Protein AF-A0A9P1FGD5-F1 (afdb_monomer_lite)

Structure (mmCIF, N/CA/C/O backbone):
data_AF-A0A9P1FGD5-F1
#
_entry.id   AF-A0A9P1FGD5-F1
#
loop_
_atom_site.group_PDB
_atom_site.id
_atom_site.type_symbol
_atom_site.label_atom_id
_atom_site.label_alt_id
_atom_site.label_comp_id
_atom_site.label_asym_id
_atom_site.label_entity_id
_atom_site.label_seq_id
_atom_site.pdbx_PDB_ins_code
_atom_site.Cartn_x
_atom_site.Cartn_y
_atom_site.Cartn_z
_atom_site.occupancy
_atom_site.B_iso_or_equiv
_atom_site.auth_seq_id
_atom_site.auth_comp_id
_atom_site.auth_asym_id
_atom_site.auth_atom_id
_atom_site.pdbx_PDB_model_num
ATOM 1 N N . MET A 1 1 ? 47.305 -16.477 19.359 1.00 35.88 1 MET A N 1
ATOM 2 C CA . MET A 1 1 ? 47.822 -17.634 18.582 1.00 35.88 1 MET A CA 1
ATOM 3 C C . MET A 1 1 ? 47.002 -18.926 18.731 1.00 35.88 1 MET A C 1
ATOM 5 O O . MET A 1 1 ? 46.817 -19.603 17.728 1.00 35.88 1 MET A O 1
ATOM 9 N N . GLN A 1 2 ? 46.437 -19.269 19.899 1.00 30.56 2 GLN A N 1
ATOM 10 C CA . GLN A 1 2 ? 45.609 -20.488 20.055 1.00 30.56 2 GLN A CA 1
ATOM 11 C C . GLN A 1 2 ? 44.307 -20.500 19.212 1.00 30.56 2 GLN A C 1
ATOM 13 O O . GLN A 1 2 ? 43.925 -21.552 18.700 1.00 30.56 2 GLN A O 1
ATOM 18 N N . ALA A 1 3 ? 43.679 -19.340 18.967 1.00 31.92 3 ALA A N 1
ATOM 19 C CA . ALA A 1 3 ? 42.485 -19.220 18.111 1.00 31.92 3 ALA A CA 1
ATOM 20 C C . ALA A 1 3 ? 42.760 -19.508 16.615 1.00 31.92 3 ALA A C 1
ATOM 22 O O . ALA A 1 3 ? 41.946 -20.136 15.938 1.00 31.92 3 ALA A O 1
ATOM 23 N N . LEU A 1 4 ? 43.947 -19.138 16.115 1.00 34.78 4 LEU A N 1
ATOM 24 C CA . LEU A 1 4 ? 44.403 -19.457 14.751 1.00 34.78 4 LEU A CA 1
ATOM 25 C C . LEU A 1 4 ? 44.691 -20.964 14.589 1.00 34.78 4 LEU A C 1
ATOM 27 O O . LEU A 1 4 ? 44.425 -21.550 13.538 1.00 34.78 4 LEU A O 1
ATOM 31 N N . GLY A 1 5 ? 45.153 -21.623 15.659 1.00 32.09 5 GLY A N 1
ATOM 32 C CA . GLY A 1 5 ? 45.388 -23.070 15.693 1.00 32.09 5 GLY A CA 1
ATOM 33 C C . GLY A 1 5 ? 44.107 -23.914 15.632 1.00 32.09 5 GLY A C 1
ATOM 34 O O . GLY A 1 5 ? 44.085 -24.956 14.971 1.00 32.09 5 GLY A O 1
ATOM 35 N N . GLN A 1 6 ? 43.014 -23.461 16.257 1.00 42.19 6 GLN A N 1
ATOM 36 C CA . GLN A 1 6 ? 41.715 -24.146 16.179 1.00 42.19 6 GLN A CA 1
ATOM 37 C C . GLN A 1 6 ? 41.061 -24.009 14.795 1.00 42.19 6 GLN A C 1
ATOM 39 O O . GLN A 1 6 ? 40.568 -25.006 14.259 1.00 42.19 6 GLN A O 1
ATOM 44 N N . GLN A 1 7 ? 41.128 -22.830 14.164 1.00 39.84 7 GLN A N 1
ATOM 45 C CA . GLN A 1 7 ? 40.596 -22.619 12.808 1.00 39.84 7 GLN A CA 1
ATOM 46 C C . GLN A 1 7 ? 41.323 -23.470 11.751 1.00 39.84 7 GLN A C 1
ATOM 48 O O . GLN A 1 7 ? 40.677 -24.076 10.893 1.00 39.84 7 GLN A O 1
ATOM 53 N N . SER A 1 8 ? 42.648 -23.614 11.870 1.00 43.84 8 SER A N 1
ATOM 54 C CA . SER A 1 8 ? 43.479 -24.481 11.017 1.00 43.84 8 SER A CA 1
ATOM 55 C C . SER A 1 8 ? 43.084 -25.966 11.105 1.00 43.84 8 SER A C 1
ATOM 57 O O . SER A 1 8 ? 42.955 -26.657 10.087 1.00 43.84 8 SER A O 1
ATOM 59 N N . ARG A 1 9 ? 42.803 -26.463 12.318 1.00 45.59 9 ARG A N 1
ATOM 60 C CA . ARG A 1 9 ? 42.400 -27.861 12.561 1.00 45.59 9 ARG A CA 1
ATOM 61 C C . ARG A 1 9 ? 41.012 -28.179 11.996 1.00 45.59 9 ARG A C 1
ATOM 63 O O . ARG A 1 9 ? 40.813 -29.263 11.443 1.00 45.59 9 ARG A O 1
ATOM 70 N N . VAL A 1 10 ? 40.071 -27.239 12.108 1.00 49.12 10 VAL A N 1
ATOM 71 C CA . VAL A 1 10 ? 38.712 -27.367 11.554 1.00 49.12 10 VAL A CA 1
ATOM 72 C C . VAL A 1 10 ? 38.745 -27.311 10.025 1.00 49.12 10 VAL A C 1
ATOM 74 O O . VAL A 1 10 ? 38.166 -28.183 9.380 1.00 49.12 10 VAL A O 1
ATOM 77 N N . ALA A 1 11 ? 39.502 -26.381 9.433 1.00 47.16 11 ALA A N 1
ATOM 78 C CA . ALA A 1 11 ? 39.669 -26.287 7.982 1.00 47.16 11 ALA A CA 1
ATOM 79 C C . ALA A 1 11 ? 40.275 -27.568 7.376 1.00 47.16 11 ALA A C 1
ATOM 81 O O . ALA A 1 11 ? 39.793 -28.053 6.351 1.00 47.16 11 ALA A O 1
ATOM 82 N N . ARG A 1 12 ? 41.266 -28.186 8.040 1.00 50.66 12 ARG A N 1
ATOM 83 C CA . ARG A 1 12 ? 41.841 -29.481 7.619 1.00 50.66 12 ARG A CA 1
ATOM 84 C C . ARG A 1 12 ? 40.827 -30.628 7.673 1.00 50.66 12 ARG A C 1
ATOM 86 O O . ARG A 1 12 ? 40.784 -31.427 6.740 1.00 50.66 12 ARG A O 1
ATOM 93 N N . LYS A 1 13 ? 39.993 -30.699 8.720 1.00 53.62 13 LYS A N 1
ATOM 94 C CA . LYS A 1 13 ? 38.929 -31.716 8.848 1.00 53.62 13 LYS A CA 1
ATOM 95 C C . LYS A 1 13 ? 37.832 -31.544 7.793 1.00 53.62 13 LYS A C 1
ATOM 97 O O . LYS A 1 13 ? 37.412 -32.534 7.200 1.00 53.62 13 LYS A O 1
ATOM 102 N N . VAL A 1 14 ? 37.419 -30.304 7.519 1.00 52.53 14 VAL A N 1
ATOM 103 C CA . VAL A 1 14 ? 36.433 -29.977 6.473 1.00 52.53 14 VAL A CA 1
ATOM 104 C C . VAL A 1 14 ? 36.974 -30.352 5.094 1.00 52.53 14 VAL A C 1
ATOM 106 O O . VAL A 1 14 ? 36.295 -31.044 4.337 1.00 52.53 14 VAL A O 1
ATOM 109 N N . ARG A 1 15 ? 38.227 -29.984 4.791 1.00 51.31 15 ARG A N 1
ATOM 110 C CA . ARG A 1 15 ? 38.872 -30.316 3.515 1.00 51.31 15 ARG A CA 1
ATOM 111 C C . ARG A 1 15 ? 38.998 -31.827 3.329 1.00 51.31 15 ARG A C 1
ATOM 113 O O . ARG A 1 15 ? 38.643 -32.312 2.265 1.00 51.31 15 ARG A O 1
ATOM 120 N N . ALA A 1 16 ? 39.409 -32.558 4.370 1.00 54.53 16 ALA A N 1
ATOM 121 C CA . ALA A 1 16 ? 39.531 -34.017 4.351 1.00 54.53 16 ALA A CA 1
ATOM 122 C C . ALA A 1 16 ? 38.181 -34.738 4.195 1.00 54.53 16 ALA A C 1
ATOM 124 O O . ALA A 1 16 ? 38.105 -35.724 3.470 1.00 54.53 16 ALA A O 1
ATOM 125 N N . TYR A 1 17 ? 37.108 -34.257 4.834 1.00 55.69 17 TYR A N 1
ATOM 126 C CA . TYR A 1 17 ? 35.764 -34.827 4.670 1.00 55.69 17 TYR A CA 1
ATOM 127 C C . TYR A 1 17 ? 35.246 -34.643 3.236 1.00 55.69 17 TYR A C 1
ATOM 129 O O . TYR A 1 17 ? 34.729 -35.590 2.640 1.00 55.69 17 TYR A O 1
ATOM 137 N N . LEU A 1 18 ? 35.456 -33.452 2.660 1.00 53.41 18 LEU A N 1
ATOM 138 C CA . LEU A 1 18 ? 35.028 -33.103 1.303 1.00 53.41 18 LEU A CA 1
ATOM 139 C C . LEU A 1 18 ? 35.819 -33.826 0.199 1.00 53.41 18 LEU A C 1
ATOM 141 O O . LEU A 1 18 ? 35.253 -34.052 -0.867 1.00 53.41 18 LEU A O 1
ATOM 145 N N . THR A 1 19 ? 37.082 -34.206 0.431 1.00 53.78 19 THR A N 1
ATOM 146 C CA . THR A 1 19 ? 37.867 -35.017 -0.522 1.00 53.78 19 THR A CA 1
ATOM 147 C C . THR A 1 19 ? 37.638 -36.522 -0.389 1.00 53.78 19 THR A C 1
ATOM 149 O O . THR A 1 19 ? 37.716 -37.221 -1.396 1.00 53.78 19 THR A O 1
ATOM 152 N N . LYS A 1 20 ? 37.341 -37.053 0.809 1.00 49.78 20 LYS A N 1
ATOM 153 C CA . LYS A 1 20 ? 37.167 -38.510 1.014 1.00 49.78 20 LYS A CA 1
ATOM 154 C C . LYS A 1 20 ? 35.837 -39.054 0.498 1.00 49.78 20 LYS A C 1
ATOM 156 O O . LYS A 1 20 ? 35.730 -40.234 0.178 1.00 49.78 20 LYS A O 1
ATOM 161 N N . THR A 1 21 ? 34.813 -38.215 0.436 1.00 49.91 21 THR A N 1
ATOM 162 C CA . THR A 1 21 ? 33.489 -38.604 -0.045 1.00 49.91 21 THR A CA 1
ATOM 163 C C . THR A 1 21 ? 33.354 -38.138 -1.496 1.00 49.91 21 THR A C 1
ATOM 165 O O . THR A 1 21 ? 33.400 -36.944 -1.773 1.00 49.91 21 THR A O 1
ATOM 168 N N . LYS A 1 22 ? 33.225 -39.074 -2.453 1.00 47.03 22 LYS A N 1
ATOM 169 C CA . LYS A 1 22 ? 32.986 -38.817 -3.893 1.00 47.03 22 LYS A CA 1
ATOM 170 C C . LYS A 1 22 ? 31.626 -38.113 -4.127 1.00 47.03 22 LYS A C 1
ATOM 172 O O . LYS A 1 22 ? 30.724 -38.654 -4.756 1.00 47.03 22 LYS A O 1
ATOM 177 N N . LEU A 1 23 ? 31.437 -36.909 -3.592 1.00 51.06 23 LEU A N 1
ATOM 178 C CA . LEU A 1 23 ? 30.173 -36.163 -3.534 1.00 51.06 23 LEU A CA 1
ATOM 179 C C . LEU A 1 23 ? 29.995 -35.239 -4.744 1.00 51.06 23 LEU A C 1
ATOM 181 O O . LEU A 1 23 ? 29.701 -34.052 -4.596 1.00 51.06 23 LEU A O 1
ATOM 185 N N . LEU A 1 24 ? 30.225 -35.731 -5.956 1.00 49.50 24 LEU A N 1
ATOM 186 C CA . LEU A 1 24 ? 30.065 -34.901 -7.157 1.00 49.50 24 LEU A CA 1
ATOM 187 C C . LEU A 1 24 ? 28.636 -34.916 -7.723 1.00 49.50 24 LEU A C 1
ATOM 189 O O . LEU A 1 24 ? 28.299 -34.046 -8.521 1.00 49.50 24 LEU A O 1
ATOM 193 N N . ASN A 1 25 ? 27.759 -35.803 -7.243 1.00 50.81 25 ASN A N 1
ATOM 194 C CA . ASN A 1 25 ? 26.459 -36.041 -7.873 1.00 50.81 25 ASN A CA 1
ATOM 195 C C . ASN A 1 25 ? 25.291 -35.673 -6.945 1.00 50.81 25 ASN A C 1
ATOM 197 O O . ASN A 1 25 ? 24.770 -36.499 -6.203 1.00 50.81 25 ASN A O 1
ATOM 201 N N . GLY A 1 26 ? 24.880 -34.407 -6.996 1.00 56.91 26 GLY A N 1
ATOM 202 C CA . GLY A 1 26 ? 23.640 -33.904 -6.398 1.00 56.91 26 GLY A CA 1
ATOM 203 C C . GLY A 1 26 ? 23.247 -32.554 -7.017 1.00 56.91 26 GLY A C 1
ATOM 204 O O . GLY A 1 26 ? 24.117 -31.881 -7.587 1.00 56.91 26 GLY A O 1
ATOM 205 N N . PRO A 1 27 ? 21.969 -32.143 -6.965 1.00 51.06 27 PRO A N 1
ATOM 206 C CA . PRO A 1 27 ? 21.544 -30.834 -7.455 1.00 51.06 27 PRO A CA 1
ATOM 207 C C . PRO A 1 27 ? 22.083 -29.703 -6.556 1.00 51.06 27 PRO A C 1
ATOM 209 O O . PRO A 1 27 ? 22.072 -29.800 -5.331 1.00 51.06 27 PRO A O 1
ATOM 212 N N . SER A 1 28 ? 22.580 -28.627 -7.177 1.00 60.31 28 SER A N 1
ATOM 213 C CA . SER A 1 28 ? 23.025 -27.372 -6.523 1.00 60.31 28 SER A CA 1
ATOM 214 C C . SER A 1 28 ? 21.979 -26.250 -6.655 1.00 60.31 28 SER A C 1
ATOM 216 O O . SER A 1 28 ? 22.209 -25.093 -6.290 1.00 60.31 28 SER A O 1
ATOM 218 N N . ASP A 1 29 ? 20.816 -26.579 -7.215 1.00 68.94 29 ASP A N 1
ATOM 219 C CA . ASP A 1 29 ? 19.801 -25.594 -7.543 1.00 68.94 29 ASP A CA 1
ATOM 220 C C . ASP A 1 29 ? 19.247 -24.868 -6.304 1.00 68.94 29 ASP A C 1
ATOM 222 O O . ASP A 1 29 ? 19.468 -25.219 -5.137 1.00 68.94 29 ASP A O 1
ATOM 226 N N . ARG A 1 30 ? 18.524 -23.780 -6.578 1.00 63.81 30 ARG A N 1
ATOM 227 C CA . ARG A 1 30 ? 17.932 -22.916 -5.553 1.00 63.81 30 ARG A CA 1
ATOM 228 C C . ARG A 1 30 ? 17.021 -23.691 -4.597 1.00 63.81 30 ARG A C 1
ATOM 230 O O . ARG A 1 30 ? 16.889 -23.288 -3.442 1.00 63.81 30 ARG A O 1
ATOM 237 N N . GLU A 1 31 ? 16.405 -24.772 -5.062 1.00 66.56 31 GLU A N 1
ATOM 238 C CA . GLU A 1 31 ? 15.496 -25.583 -4.263 1.00 66.56 31 GLU A CA 1
ATOM 239 C C . GLU A 1 31 ? 16.267 -26.502 -3.310 1.00 66.56 31 GLU A C 1
ATOM 241 O O . GLU A 1 31 ? 15.992 -26.506 -2.113 1.00 66.56 31 GLU A O 1
ATOM 246 N N . ALA A 1 32 ? 17.329 -27.165 -3.774 1.00 70.81 32 ALA A N 1
ATOM 247 C CA . ALA A 1 32 ? 18.215 -27.972 -2.938 1.00 70.81 32 ALA A CA 1
ATOM 248 C C . ALA A 1 32 ? 18.836 -27.159 -1.786 1.00 70.81 32 ALA A C 1
ATOM 250 O O . ALA A 1 32 ? 18.918 -27.642 -0.654 1.00 70.81 32 ALA A O 1
ATOM 251 N N . ARG A 1 33 ? 19.207 -25.894 -2.039 1.00 76.88 33 ARG A N 1
ATOM 252 C CA . ARG A 1 33 ? 19.718 -24.974 -1.001 1.00 76.88 33 ARG A CA 1
ATOM 253 C C . ARG A 1 33 ? 18.650 -24.602 0.029 1.00 76.88 33 ARG A C 1
ATOM 255 O O . ARG A 1 33 ? 18.938 -24.581 1.224 1.00 76.88 33 ARG A O 1
ATOM 262 N N . LYS A 1 34 ? 17.414 -24.338 -0.407 1.00 78.50 34 LYS A N 1
ATOM 263 C CA . LYS A 1 34 ? 16.287 -24.068 0.504 1.00 78.50 34 LYS A CA 1
ATOM 264 C C . LYS A 1 34 ? 15.979 -25.275 1.384 1.00 78.50 34 LYS A C 1
ATOM 266 O O . LYS A 1 34 ? 15.843 -25.121 2.595 1.00 78.50 34 LYS A O 1
ATOM 271 N N . GLN A 1 35 ? 15.913 -26.462 0.791 1.00 82.75 35 GLN A N 1
ATOM 272 C CA . GLN A 1 35 ? 15.641 -27.707 1.507 1.00 82.75 35 GLN A CA 1
ATOM 273 C C . GLN A 1 35 ? 16.738 -28.024 2.535 1.00 82.75 35 GLN A C 1
ATOM 275 O O . GLN A 1 35 ? 16.432 -28.421 3.658 1.00 82.75 35 GLN A O 1
ATOM 280 N N . LEU A 1 36 ? 18.007 -27.757 2.205 1.00 84.62 36 LEU A N 1
ATOM 281 C CA . LEU A 1 36 ? 19.112 -27.863 3.157 1.00 84.62 36 LEU A CA 1
ATOM 282 C C . LEU A 1 36 ? 18.978 -26.866 4.322 1.00 84.62 36 LEU A C 1
ATOM 284 O O . LEU A 1 36 ? 19.156 -27.255 5.472 1.00 84.62 36 LEU A O 1
ATOM 288 N N . LEU A 1 37 ? 18.620 -25.604 4.065 1.00 83.06 37 LEU A N 1
ATOM 289 C CA . LEU A 1 37 ? 18.409 -24.613 5.131 1.00 83.06 37 LEU A CA 1
ATOM 290 C C . LEU A 1 37 ? 17.236 -24.979 6.052 1.00 83.06 37 LEU A C 1
ATOM 292 O O . LEU A 1 37 ? 17.330 -24.791 7.264 1.00 83.06 37 LEU A O 1
ATOM 296 N N . ILE A 1 38 ? 16.155 -25.535 5.498 1.00 87.00 38 ILE A N 1
ATOM 297 C CA . ILE A 1 38 ? 15.024 -26.057 6.278 1.00 87.00 38 ILE A CA 1
ATOM 298 C C . ILE A 1 38 ? 15.483 -27.223 7.157 1.00 87.00 38 ILE A C 1
ATOM 300 O O . ILE A 1 38 ? 15.170 -27.256 8.348 1.00 87.00 38 ILE A O 1
ATOM 304 N N . TRP A 1 39 ? 16.260 -28.148 6.591 1.00 92.31 39 TRP A N 1
ATOM 305 C CA . TRP A 1 39 ? 16.800 -29.287 7.326 1.00 92.31 39 TRP A CA 1
ATOM 306 C C . TRP A 1 39 ? 17.734 -28.848 8.464 1.00 92.31 39 TRP A C 1
ATOM 308 O O . TRP A 1 39 ? 17.570 -29.314 9.591 1.00 92.31 39 TRP A O 1
ATOM 318 N N . LEU A 1 40 ? 18.651 -27.906 8.204 1.00 89.25 40 LEU A N 1
ATOM 319 C CA . LEU A 1 40 ? 19.561 -27.343 9.211 1.00 89.25 40 LEU A CA 1
ATOM 320 C C . LEU A 1 40 ? 18.792 -26.670 10.342 1.00 89.25 40 LEU A C 1
ATOM 322 O O . LEU A 1 40 ? 19.060 -26.946 11.508 1.00 89.25 40 LEU A O 1
ATOM 326 N N . ARG A 1 41 ? 17.802 -25.834 10.008 1.00 92.88 41 ARG A N 1
ATOM 327 C CA . ARG A 1 41 ? 16.940 -25.166 10.989 1.00 92.88 41 ARG A CA 1
ATOM 328 C C . ARG A 1 41 ? 16.267 -26.172 11.913 1.00 92.88 41 ARG A C 1
ATOM 330 O O . ARG A 1 41 ? 16.263 -26.001 13.130 1.00 92.88 41 ARG A O 1
ATOM 337 N N . ASP A 1 42 ? 15.684 -27.212 11.331 1.00 89.06 42 ASP A N 1
ATOM 338 C CA . ASP A 1 42 ? 14.892 -28.183 12.072 1.00 89.06 42 ASP A CA 1
ATOM 339 C C . ASP A 1 42 ? 15.771 -29.101 12.931 1.00 89.06 42 ASP A C 1
ATOM 341 O O . ASP A 1 42 ? 15.426 -29.373 14.084 1.00 89.06 42 ASP A O 1
ATOM 345 N N . LYS A 1 43 ? 16.940 -29.513 12.426 1.00 90.88 43 LYS A N 1
ATOM 346 C CA . LYS A 1 43 ? 17.929 -30.261 13.214 1.00 90.88 43 LYS A CA 1
ATOM 347 C C . LYS A 1 43 ? 18.543 -29.424 14.330 1.00 90.88 43 LYS A C 1
ATOM 349 O O . LYS A 1 43 ? 18.710 -29.935 15.435 1.00 90.88 43 LYS A O 1
ATOM 354 N N . TRP A 1 44 ? 18.833 -28.153 14.070 1.00 92.50 44 TRP A N 1
ATOM 355 C CA . TRP A 1 44 ? 19.395 -27.236 15.061 1.00 92.50 44 TRP A CA 1
ATOM 356 C C . TRP A 1 44 ? 18.414 -26.966 16.200 1.00 92.50 44 TRP A C 1
ATOM 358 O O . TRP A 1 44 ? 18.775 -27.089 17.372 1.00 92.50 44 TRP A O 1
ATOM 368 N N . ALA A 1 45 ? 17.146 -26.707 15.867 1.00 89.62 45 ALA A N 1
ATOM 369 C CA . ALA A 1 45 ? 16.089 -26.562 16.859 1.00 89.62 45 ALA A CA 1
ATOM 370 C C . ALA A 1 45 ? 15.921 -27.840 17.700 1.00 89.62 45 ALA A C 1
ATOM 372 O O . ALA A 1 45 ? 15.792 -27.760 18.919 1.00 89.62 45 ALA A O 1
ATOM 373 N N . ALA A 1 46 ? 15.980 -29.022 17.076 1.00 87.81 46 ALA A N 1
ATOM 374 C CA . ALA A 1 46 ? 15.874 -30.296 17.785 1.00 87.81 46 ALA A CA 1
ATOM 375 C C . ALA A 1 46 ? 17.043 -30.547 18.758 1.00 87.81 46 ALA A C 1
ATOM 377 O O . ALA A 1 46 ? 16.803 -30.975 19.884 1.00 87.81 46 ALA A O 1
ATOM 378 N N . GLN A 1 47 ? 18.289 -30.247 18.370 1.00 89.44 47 GLN A N 1
ATOM 379 C CA . GLN A 1 47 ? 19.455 -30.396 19.256 1.00 89.44 47 GLN A CA 1
ATOM 380 C C . GLN A 1 47 ? 19.402 -29.441 20.456 1.00 89.44 47 GLN A C 1
ATOM 382 O O . GLN A 1 47 ? 19.740 -29.836 21.568 1.00 89.44 47 GLN A O 1
ATOM 387 N N . ARG A 1 48 ? 18.934 -28.201 20.259 1.00 90.19 48 ARG A N 1
ATOM 388 C CA . ARG A 1 48 ? 18.754 -27.228 21.350 1.00 90.19 48 ARG A CA 1
ATOM 389 C C . ARG A 1 48 ? 17.650 -27.631 22.318 1.00 90.19 48 ARG A C 1
ATOM 391 O O . ARG A 1 48 ? 17.838 -27.506 23.525 1.00 90.19 48 ARG A O 1
ATOM 398 N N . MET A 1 49 ? 16.543 -28.151 21.791 1.00 90.81 49 MET A N 1
ATOM 399 C CA . MET A 1 49 ? 15.482 -28.725 22.613 1.00 90.81 49 MET A CA 1
ATOM 400 C C . MET A 1 49 ? 16.005 -29.889 23.459 1.00 90.81 49 MET A C 1
ATOM 402 O O . MET A 1 49 ? 15.788 -29.895 24.665 1.00 90.81 49 MET A O 1
ATOM 406 N N . ALA A 1 50 ? 16.763 -30.814 22.859 1.00 86.38 50 ALA A N 1
ATOM 407 C CA . ALA A 1 50 ? 17.356 -31.942 23.576 1.00 86.38 50 ALA A CA 1
ATOM 408 C C . ALA A 1 50 ? 18.350 -31.490 24.662 1.00 86.38 50 ALA A C 1
ATOM 410 O O . ALA A 1 50 ? 18.275 -31.958 25.792 1.00 86.38 50 ALA A O 1
ATOM 411 N N . ALA A 1 51 ? 19.222 -30.522 24.359 1.00 86.81 51 ALA A N 1
ATOM 412 C CA . ALA A 1 51 ? 20.203 -29.995 25.313 1.00 86.81 51 ALA A CA 1
ATOM 413 C C . ALA A 1 51 ? 19.572 -29.299 26.535 1.00 86.81 51 ALA A C 1
ATOM 415 O O . ALA A 1 51 ? 20.217 -29.187 27.573 1.00 86.81 51 ALA A O 1
ATOM 416 N N . ARG A 1 52 ? 18.329 -28.818 26.416 1.00 86.38 52 ARG A N 1
ATOM 417 C CA . ARG A 1 52 ? 17.575 -28.165 27.502 1.00 86.38 52 ARG A CA 1
ATOM 418 C C . ARG A 1 52 ? 16.438 -29.019 28.057 1.00 86.38 52 ARG A C 1
ATOM 420 O O . ARG A 1 52 ? 15.638 -28.525 28.845 1.00 86.38 52 ARG A O 1
ATOM 427 N N . ASN A 1 53 ? 16.350 -30.278 27.627 1.00 87.06 53 ASN A N 1
ATOM 428 C CA . ASN A 1 53 ? 15.268 -31.197 27.973 1.00 87.06 53 ASN A CA 1
ATOM 429 C C . ASN A 1 53 ? 13.856 -30.616 27.696 1.00 87.06 53 ASN A C 1
ATOM 431 O O . ASN A 1 53 ? 12.882 -30.876 28.403 1.00 87.06 53 ASN A O 1
ATOM 435 N N . GLU A 1 54 ? 13.739 -29.779 26.660 1.00 85.62 54 GLU A N 1
ATOM 436 C CA . GLU A 1 54 ? 12.504 -29.101 26.271 1.00 85.62 54 GLU A CA 1
ATOM 437 C C . GLU A 1 54 ? 11.688 -29.949 25.285 1.00 85.62 54 GLU A C 1
ATOM 439 O O . GLU A 1 54 ? 12.208 -30.447 24.288 1.00 85.62 54 GLU A O 1
ATOM 444 N N . HIS A 1 55 ? 10.370 -30.024 25.497 1.00 84.75 55 HIS A N 1
ATOM 445 C CA . HIS A 1 55 ? 9.428 -30.747 24.637 1.00 84.75 55 HIS A CA 1
ATOM 446 C C . HIS A 1 55 ? 8.245 -29.844 24.232 1.00 84.75 55 HIS A C 1
ATOM 448 O O . HIS A 1 55 ? 7.900 -28.902 24.947 1.00 84.75 55 HIS A O 1
ATOM 454 N N . GLY A 1 56 ? 7.630 -30.110 23.071 1.00 81.31 56 GLY A N 1
ATOM 455 C CA . GLY A 1 56 ? 6.420 -29.416 22.595 1.00 81.31 56 GLY A CA 1
ATOM 456 C C . GLY A 1 56 ? 6.594 -28.539 21.343 1.00 81.31 56 GLY A C 1
ATOM 457 O O . GLY A 1 56 ? 7.651 -27.956 21.084 1.00 81.31 56 GLY A O 1
ATOM 458 N N . HIS A 1 57 ? 5.521 -28.435 20.548 1.00 72.25 57 HIS A N 1
ATOM 459 C CA . HIS A 1 57 ? 5.524 -27.750 19.248 1.00 72.25 57 HIS A CA 1
ATOM 460 C C . HIS A 1 57 ? 5.806 -26.242 19.365 1.00 72.25 57 HIS A C 1
ATOM 462 O O . HIS A 1 57 ? 6.603 -25.709 18.595 1.00 72.25 57 HIS A O 1
ATOM 468 N N . ALA A 1 58 ? 5.228 -25.560 20.360 1.00 74.94 58 ALA A N 1
ATOM 469 C CA . ALA A 1 58 ? 5.421 -24.121 20.566 1.00 74.94 58 ALA A CA 1
ATOM 470 C C . ALA A 1 58 ? 6.893 -23.751 20.841 1.00 74.94 58 ALA A C 1
ATOM 472 O O . ALA A 1 58 ? 7.421 -22.812 20.244 1.00 74.94 58 ALA A O 1
ATOM 473 N N . LYS A 1 59 ? 7.594 -24.533 21.675 1.00 83.50 59 LYS A N 1
ATOM 474 C CA . LYS A 1 59 ? 9.026 -24.334 21.965 1.00 83.50 59 LYS A CA 1
ATOM 475 C C . LYS A 1 59 ? 9.893 -24.600 20.731 1.00 83.50 59 LYS A C 1
ATOM 477 O O . LYS A 1 59 ? 10.787 -23.814 20.425 1.00 83.50 59 LYS A O 1
ATOM 482 N N . ARG A 1 60 ? 9.566 -25.638 19.948 1.00 84.38 60 ARG A N 1
ATOM 483 C CA . ARG A 1 60 ? 10.230 -25.915 18.661 1.00 84.38 60 ARG A CA 1
ATOM 484 C C . ARG A 1 60 ? 10.096 -24.749 17.679 1.00 84.38 60 ARG A C 1
ATOM 486 O O . ARG A 1 60 ? 11.060 -24.425 16.992 1.00 84.38 60 ARG A O 1
ATOM 493 N N . GLN A 1 61 ? 8.924 -24.112 17.615 1.00 81.94 61 GLN A N 1
ATOM 494 C CA . GLN A 1 61 ? 8.706 -22.944 16.755 1.00 81.94 61 GLN A CA 1
ATOM 495 C C . GLN A 1 61 ? 9.513 -21.722 17.215 1.00 81.94 61 GLN A C 1
ATOM 497 O O . GLN A 1 61 ? 10.082 -21.035 16.370 1.00 81.94 61 GLN A O 1
ATOM 502 N N . ARG A 1 62 ? 9.661 -21.501 18.531 1.00 85.00 62 ARG A N 1
ATOM 503 C CA . ARG A 1 62 ? 10.545 -20.447 19.069 1.00 85.00 62 ARG A CA 1
ATOM 504 C C . ARG A 1 62 ? 11.998 -20.649 18.629 1.00 85.00 62 ARG A C 1
ATOM 506 O O . ARG A 1 62 ? 12.585 -19.740 18.055 1.00 85.00 62 ARG A O 1
ATOM 513 N N . TRP A 1 63 ? 12.545 -21.858 18.783 1.00 86.50 63 TRP A N 1
ATOM 514 C CA . TRP A 1 63 ? 13.896 -22.164 18.297 1.00 86.50 63 TRP A CA 1
ATOM 515 C C . TRP A 1 63 ? 14.015 -22.017 16.775 1.00 86.50 63 TRP A C 1
ATOM 517 O O . TRP A 1 63 ? 14.969 -21.420 16.287 1.00 86.50 63 TRP A O 1
ATOM 527 N N . ARG A 1 64 ? 13.029 -22.480 15.997 1.00 86.19 64 ARG A N 1
ATOM 528 C CA . ARG A 1 64 ? 13.018 -22.276 14.536 1.00 86.19 64 ARG A CA 1
ATOM 529 C C . ARG A 1 64 ? 13.061 -20.795 14.149 1.00 86.19 64 ARG A C 1
ATOM 531 O O . ARG A 1 64 ? 13.730 -20.469 13.172 1.00 86.19 64 ARG A O 1
ATOM 538 N N . ALA A 1 65 ? 12.383 -19.922 14.894 1.00 82.00 65 ALA A N 1
ATOM 539 C CA . ALA A 1 65 ? 12.426 -18.478 14.675 1.00 82.00 65 ALA A CA 1
ATOM 540 C C . ALA A 1 65 ? 13.818 -17.896 14.988 1.00 82.00 65 ALA A C 1
ATOM 542 O O . ALA A 1 65 ? 14.354 -17.123 14.194 1.00 82.00 65 ALA A O 1
ATOM 543 N N . SER A 1 66 ? 14.458 -18.341 16.075 1.00 84.06 66 SER A N 1
ATOM 544 C CA . SER A 1 66 ? 15.810 -17.905 16.458 1.00 84.06 66 SER A CA 1
ATOM 545 C C . SER A 1 66 ? 16.909 -18.335 15.476 1.00 84.06 66 SER A C 1
ATOM 547 O O . SER A 1 66 ? 17.951 -17.689 15.410 1.00 84.06 66 SER A O 1
ATOM 549 N N . PHE A 1 67 ? 16.687 -19.373 14.660 1.00 81.75 67 PHE A N 1
ATOM 550 C CA . PHE A 1 67 ? 17.645 -19.803 13.629 1.00 81.75 67 PHE A CA 1
ATOM 551 C C . PHE A 1 67 ? 17.961 -18.701 12.603 1.00 81.75 67 PHE A C 1
ATOM 553 O O . PHE A 1 67 ? 19.048 -18.676 12.025 1.00 81.75 67 PHE A O 1
ATOM 560 N N . ALA A 1 68 ? 17.033 -17.763 12.376 1.00 73.38 68 ALA A N 1
ATOM 561 C CA . ALA A 1 68 ? 17.269 -16.642 11.471 1.00 73.38 68 ALA A CA 1
ATOM 562 C C . ALA A 1 68 ? 18.405 -15.722 11.955 1.00 73.38 68 ALA A C 1
ATOM 564 O O . ALA A 1 68 ? 19.104 -15.158 11.114 1.00 73.38 68 ALA A O 1
ATOM 565 N N . GLN A 1 69 ? 18.599 -15.620 13.271 1.00 72.56 69 GLN A N 1
ATOM 566 C CA . GLN A 1 69 ? 19.583 -14.755 13.931 1.00 72.56 69 GLN A CA 1
ATOM 567 C C . GLN A 1 69 ? 20.856 -15.511 14.358 1.00 72.56 69 GLN A C 1
ATOM 569 O O . GLN A 1 69 ? 21.807 -14.894 14.825 1.00 72.56 69 GLN A O 1
ATOM 574 N N . ALA A 1 70 ? 20.886 -16.840 14.216 1.00 75.38 70 ALA A N 1
ATOM 575 C CA . ALA A 1 70 ? 22.024 -17.669 14.601 1.00 75.38 70 ALA A CA 1
ATOM 576 C C . ALA A 1 70 ? 23.129 -17.691 13.525 1.00 75.38 70 ALA A C 1
ATOM 578 O O . ALA A 1 70 ? 22.853 -17.509 12.337 1.00 75.38 70 ALA A O 1
ATOM 579 N N . ASP A 1 71 ? 24.372 -17.977 13.930 1.00 79.12 71 ASP A N 1
ATOM 580 C CA . ASP A 1 71 ? 25.531 -18.136 13.037 1.00 79.12 71 ASP A CA 1
ATOM 581 C C . ASP A 1 71 ? 25.387 -19.402 12.169 1.00 79.12 71 ASP A C 1
ATOM 583 O O . ASP A 1 71 ? 25.826 -20.503 12.513 1.00 79.12 71 ASP A O 1
ATOM 587 N N . ARG A 1 72 ? 24.697 -19.251 11.034 1.00 79.12 72 ARG A N 1
ATOM 588 C CA . ARG A 1 72 ? 24.414 -20.341 10.087 1.00 79.12 72 ARG A CA 1
ATOM 589 C C . ARG A 1 72 ? 25.693 -20.972 9.516 1.00 79.12 72 ARG A C 1
ATOM 591 O O . ARG A 1 72 ? 25.706 -22.201 9.409 1.00 79.12 72 ARG A O 1
ATOM 598 N N . PRO A 1 73 ? 26.758 -20.208 9.190 1.00 76.25 73 PRO A N 1
ATOM 599 C CA . PRO A 1 73 ? 28.057 -20.775 8.837 1.00 76.25 73 PRO A CA 1
ATOM 600 C C . PRO A 1 73 ? 28.646 -21.709 9.886 1.00 76.25 73 PRO A C 1
ATOM 602 O O . PRO A 1 73 ? 29.162 -22.772 9.530 1.00 76.25 73 PRO A O 1
ATOM 605 N N . GLN A 1 74 ? 28.576 -21.347 11.166 1.00 77.94 74 GLN A N 1
ATOM 606 C CA . GLN A 1 74 ? 29.056 -22.221 12.233 1.00 77.94 74 GLN A CA 1
ATOM 607 C C . GLN A 1 74 ? 28.166 -23.463 12.384 1.00 77.94 74 GLN A C 1
ATOM 609 O O . GLN A 1 74 ? 28.678 -24.580 12.397 1.00 77.94 74 GLN A O 1
ATOM 614 N N . ILE A 1 75 ? 26.839 -23.297 12.362 1.00 83.00 75 ILE A N 1
ATOM 615 C CA . ILE A 1 75 ? 25.886 -24.418 12.458 1.00 83.00 75 ILE A CA 1
ATOM 616 C C . ILE A 1 75 ? 26.089 -25.428 11.322 1.00 83.00 75 ILE A C 1
ATOM 618 O O . ILE A 1 75 ? 26.091 -26.635 11.551 1.00 83.00 75 ILE A O 1
ATOM 622 N N . LEU A 1 76 ? 26.281 -24.957 10.089 1.00 82.00 76 LEU A N 1
ATOM 623 C CA . LEU A 1 76 ? 26.521 -25.831 8.943 1.00 82.00 76 LEU A CA 1
ATOM 624 C C . LEU A 1 76 ? 27.848 -26.595 9.066 1.00 82.00 76 LEU A C 1
ATOM 626 O O . LEU A 1 76 ? 27.904 -27.766 8.689 1.00 82.00 76 LEU A O 1
ATOM 630 N N . ARG A 1 77 ? 28.894 -25.967 9.619 1.00 77.88 77 ARG A N 1
ATOM 631 C CA . ARG A 1 77 ? 30.183 -26.624 9.895 1.00 77.88 77 ARG A CA 1
ATOM 632 C C . ARG A 1 77 ? 30.062 -27.695 10.977 1.00 77.88 77 ARG A C 1
ATOM 634 O O . ARG A 1 77 ? 30.580 -28.793 10.784 1.00 77.88 77 ARG A O 1
ATOM 641 N N . ASP A 1 78 ? 29.336 -27.416 12.054 1.00 81.81 78 ASP A N 1
ATOM 642 C CA . ASP A 1 78 ? 29.120 -28.369 13.149 1.00 81.81 78 ASP A CA 1
ATOM 643 C C . ASP A 1 78 ? 28.264 -29.565 12.700 1.00 81.81 78 ASP A C 1
ATOM 645 O O . ASP A 1 78 ? 28.476 -30.705 13.119 1.00 81.81 78 ASP A O 1
ATOM 649 N N . MET A 1 79 ? 27.308 -29.319 11.800 1.00 84.69 79 MET A N 1
ATOM 650 C CA . MET A 1 79 ? 26.373 -30.330 11.306 1.00 84.69 79 MET A CA 1
ATOM 651 C C . MET A 1 79 ? 26.852 -31.084 10.070 1.00 84.69 79 MET A C 1
ATOM 653 O O . MET A 1 79 ? 26.189 -32.045 9.680 1.00 84.69 79 MET A O 1
ATOM 657 N N . LEU A 1 80 ? 27.993 -30.707 9.481 1.00 79.81 80 LEU A N 1
ATOM 658 C CA . LEU A 1 80 ? 28.538 -31.303 8.257 1.00 79.81 80 LEU A CA 1
ATOM 659 C C . LEU A 1 80 ? 28.505 -32.841 8.230 1.00 79.81 80 LEU A C 1
ATOM 661 O O . LEU A 1 80 ? 28.049 -33.395 7.230 1.00 79.81 80 LEU A O 1
ATOM 665 N N . PRO A 1 81 ? 28.908 -33.546 9.310 1.00 79.50 81 PRO A N 1
ATOM 666 C CA . PRO A 1 81 ? 28.920 -35.009 9.327 1.00 79.50 81 PRO A CA 1
ATOM 667 C C . PRO A 1 81 ? 27.522 -35.644 9.289 1.00 79.50 81 PRO A C 1
ATOM 669 O O . PRO A 1 81 ? 27.397 -36.821 8.967 1.00 79.50 81 PRO A O 1
ATOM 672 N N . GLN A 1 82 ? 26.479 -34.886 9.643 1.00 83.00 82 GLN A N 1
ATOM 673 C CA . GLN A 1 82 ? 25.092 -35.351 9.751 1.00 83.00 82 GLN A CA 1
ATOM 674 C C . GLN A 1 82 ? 24.255 -35.004 8.511 1.00 83.00 82 GLN A C 1
ATOM 676 O O . GLN A 1 82 ? 23.090 -35.403 8.431 1.00 83.00 82 GLN A O 1
ATOM 681 N N . ILE A 1 83 ? 24.807 -34.234 7.565 1.00 82.69 83 ILE A N 1
ATOM 682 C CA . ILE A 1 83 ? 24.079 -33.776 6.380 1.00 82.69 83 ILE A CA 1
ATOM 683 C C . ILE A 1 83 ? 23.788 -34.967 5.456 1.00 82.69 83 ILE A C 1
ATOM 685 O O . ILE A 1 83 ? 24.709 -35.686 5.067 1.00 82.69 83 ILE A O 1
ATOM 689 N N . PRO A 1 84 ? 22.525 -35.162 5.031 1.00 79.81 84 PRO A N 1
ATOM 690 C CA . PRO A 1 84 ? 22.182 -36.176 4.045 1.00 79.81 84 PRO A CA 1
ATOM 691 C C . PRO A 1 84 ? 22.965 -35.990 2.742 1.00 79.81 84 PRO A C 1
ATOM 693 O O . PRO A 1 84 ? 23.036 -34.881 2.212 1.00 79.81 84 PRO A O 1
ATOM 696 N N . VAL A 1 85 ? 23.456 -37.090 2.164 1.00 76.25 85 VAL A N 1
ATOM 697 C CA . VAL A 1 85 ? 24.276 -37.108 0.932 1.00 76.25 85 VAL A CA 1
ATOM 698 C C . VAL A 1 85 ? 23.660 -36.282 -0.208 1.00 76.25 85 VAL A C 1
ATOM 700 O O . VAL A 1 85 ? 24.367 -35.545 -0.893 1.00 76.25 85 VAL A O 1
ATOM 703 N N . LYS A 1 86 ? 22.327 -36.315 -0.358 1.00 76.56 86 LYS A N 1
ATOM 704 C CA . LYS A 1 86 ? 21.581 -35.537 -1.367 1.00 76.56 86 LYS A CA 1
ATOM 705 C C . LYS A 1 86 ? 21.779 -34.017 -1.281 1.00 76.56 86 LYS A C 1
ATOM 707 O O . LYS A 1 86 ? 21.599 -33.328 -2.278 1.00 76.56 86 LYS A O 1
ATOM 712 N N . PHE A 1 87 ? 22.156 -33.493 -0.116 1.00 81.31 87 PHE A N 1
ATOM 713 C CA . PHE A 1 87 ? 22.417 -32.070 0.102 1.00 81.31 87 PHE A CA 1
ATOM 714 C C . PHE A 1 87 ? 23.902 -31.724 0.127 1.00 81.31 87 PHE A C 1
ATOM 716 O O . PHE A 1 87 ? 24.249 -30.560 0.296 1.00 81.31 87 PHE A O 1
ATOM 723 N N . ALA A 1 88 ? 24.798 -32.692 -0.049 1.00 72.88 88 ALA A N 1
ATOM 724 C CA . ALA A 1 88 ? 26.211 -32.464 0.198 1.00 72.88 88 ALA A CA 1
ATOM 725 C C . ALA A 1 88 ? 26.856 -31.488 -0.805 1.00 72.88 88 ALA A C 1
ATOM 727 O O . ALA A 1 88 ? 27.730 -30.709 -0.428 1.00 72.88 88 ALA A O 1
ATOM 728 N N . ARG A 1 89 ? 26.379 -31.459 -2.061 1.00 71.25 89 ARG A N 1
ATOM 729 C CA . ARG A 1 89 ? 26.785 -30.434 -3.039 1.00 71.25 89 ARG A CA 1
ATOM 730 C C . ARG A 1 89 ? 26.273 -29.047 -2.638 1.00 71.25 89 ARG A C 1
ATOM 732 O O . ARG A 1 89 ? 27.062 -28.118 -2.581 1.00 71.25 89 ARG A O 1
ATOM 739 N N . ALA A 1 90 ? 24.998 -28.929 -2.260 1.00 77.62 90 ALA A N 1
ATOM 740 C CA . ALA A 1 90 ? 24.423 -27.673 -1.772 1.00 77.62 90 ALA A CA 1
ATOM 741 C C . ALA A 1 90 ? 25.099 -27.169 -0.479 1.00 77.62 90 ALA A C 1
ATOM 743 O O . ALA A 1 90 ? 25.278 -25.967 -0.315 1.00 77.62 90 ALA A O 1
ATOM 744 N N . ALA A 1 91 ? 25.509 -28.074 0.416 1.00 77.88 91 ALA A N 1
ATOM 745 C CA . ALA A 1 91 ? 26.251 -27.758 1.636 1.00 77.88 91 ALA A CA 1
ATOM 746 C C . ALA A 1 91 ? 27.660 -27.256 1.326 1.00 77.88 91 ALA A C 1
ATOM 748 O O . ALA A 1 91 ? 28.087 -26.258 1.900 1.00 77.88 91 ALA A O 1
ATOM 749 N N . ARG A 1 92 ? 28.357 -27.899 0.380 1.00 73.38 92 ARG A N 1
ATOM 750 C CA . ARG A 1 92 ? 29.646 -27.417 -0.125 1.00 73.38 92 ARG A CA 1
ATOM 751 C C . ARG A 1 92 ? 29.511 -26.037 -0.756 1.00 73.38 92 ARG A C 1
ATOM 753 O O . ARG A 1 92 ? 30.319 -25.179 -0.445 1.00 73.38 92 ARG A O 1
ATOM 760 N N . ASP A 1 93 ? 28.498 -25.814 -1.587 1.00 71.25 93 ASP A N 1
ATOM 761 C CA . ASP A 1 93 ? 28.300 -24.530 -2.269 1.00 71.25 93 ASP A CA 1
ATOM 762 C C . ASP A 1 93 ? 27.909 -23.412 -1.291 1.00 71.25 93 ASP A C 1
ATOM 764 O O . ASP A 1 93 ? 28.341 -22.275 -1.456 1.00 71.25 93 ASP A O 1
ATOM 768 N N . LEU A 1 94 ? 27.130 -23.723 -0.245 1.00 73.38 94 LEU A N 1
ATOM 769 C CA . LEU A 1 94 ? 26.848 -22.785 0.847 1.00 73.38 94 LEU A CA 1
ATOM 770 C C . LEU A 1 94 ? 28.097 -22.489 1.681 1.00 73.38 94 LEU A C 1
ATOM 772 O O . LEU A 1 94 ? 28.319 -21.336 2.023 1.00 73.38 94 LEU A O 1
ATOM 776 N N . LEU A 1 95 ? 28.930 -23.491 1.977 1.00 67.94 95 LEU A N 1
ATOM 777 C CA . LEU A 1 95 ? 30.193 -23.286 2.694 1.00 67.94 95 LEU A CA 1
ATOM 778 C C . LEU A 1 95 ? 31.224 -22.541 1.862 1.00 67.94 95 LEU A C 1
ATOM 780 O O . LEU A 1 95 ? 31.922 -21.704 2.411 1.00 67.94 95 LEU A O 1
ATOM 784 N N . ALA A 1 96 ? 31.306 -22.809 0.562 1.00 58.25 96 ALA A N 1
ATOM 785 C CA . ALA A 1 96 ? 32.136 -22.050 -0.364 1.00 58.25 96 ALA A CA 1
ATOM 786 C C . ALA A 1 96 ? 31.648 -20.597 -0.462 1.00 58.25 96 ALA A C 1
ATOM 788 O O . ALA A 1 96 ? 32.459 -19.686 -0.454 1.00 58.25 96 ALA A O 1
ATOM 789 N N . GLY A 1 97 ? 30.329 -20.372 -0.444 1.00 55.12 97 GLY A N 1
ATOM 790 C CA . GLY A 1 97 ? 29.747 -19.031 -0.352 1.00 55.12 97 GLY A CA 1
ATOM 791 C C . GLY A 1 97 ? 29.887 -18.352 1.019 1.00 55.12 97 GLY A C 1
ATOM 792 O O . GLY A 1 97 ? 29.588 -17.167 1.127 1.00 55.12 97 GLY A O 1
ATOM 793 N N . TRP A 1 98 ? 30.301 -19.079 2.065 1.00 55.09 98 TRP A N 1
ATOM 794 C CA . TRP A 1 98 ? 30.478 -18.575 3.437 1.00 55.09 98 TRP A CA 1
ATOM 795 C C . TRP A 1 98 ? 31.935 -18.575 3.915 1.00 55.09 98 TRP A C 1
ATOM 797 O O . TRP A 1 98 ? 32.239 -17.994 4.957 1.00 55.09 98 TRP A O 1
ATOM 807 N N . HIS A 1 99 ? 32.842 -19.210 3.176 1.00 37.22 99 HIS A N 1
ATOM 808 C CA . HIS A 1 99 ? 34.269 -18.995 3.318 1.00 37.22 99 HIS A CA 1
ATOM 809 C C . HIS A 1 99 ? 34.604 -17.625 2.735 1.00 37.22 99 HIS A C 1
ATOM 811 O O . HIS A 1 99 ? 34.175 -17.277 1.640 1.00 37.22 99 HIS A O 1
ATOM 817 N N . VAL A 1 100 ? 35.359 -16.854 3.517 1.00 43.62 100 VAL A N 1
ATOM 818 C CA . VAL A 1 100 ? 35.988 -15.600 3.109 1.00 43.62 100 VAL A CA 1
ATOM 819 C C . VAL A 1 100 ? 36.987 -15.924 1.998 1.00 43.62 100 VAL A C 1
ATOM 821 O O . VAL A 1 100 ? 38.158 -16.185 2.252 1.00 43.62 100 VAL A O 1
ATOM 824 N N . GLU A 1 101 ? 36.486 -15.977 0.772 1.00 28.02 101 GLU A N 1
ATOM 825 C CA . GLU A 1 101 ? 37.231 -15.628 -0.426 1.00 28.02 101 GLU A CA 1
ATOM 826 C C . GLU A 1 101 ? 36.867 -14.180 -0.777 1.00 28.02 101 GLU A C 1
ATOM 828 O O . GLU A 1 101 ? 35.765 -13.695 -0.491 1.00 28.02 101 GLU A O 1
ATOM 833 N N . GLU A 1 102 ? 37.845 -13.470 -1.332 1.00 29.41 102 GLU A N 1
ATOM 834 C CA . GLU A 1 102 ? 37.701 -12.189 -2.024 1.00 29.41 102 GLU A CA 1
ATOM 835 C C . GLU A 1 102 ? 36.377 -12.097 -2.805 1.00 29.41 102 GLU A C 1
ATOM 837 O O . GLU A 1 102 ? 35.868 -13.120 -3.262 1.00 29.41 102 GLU A O 1
ATOM 842 N N . PRO A 1 103 ? 35.776 -10.896 -2.918 1.00 30.56 103 PRO A N 1
ATOM 843 C CA . PRO A 1 103 ? 34.360 -10.734 -3.246 1.00 30.56 103 PRO A CA 1
ATOM 844 C C . PRO A 1 103 ? 33.949 -11.589 -4.451 1.00 30.56 103 PRO A C 1
ATOM 846 O O . PRO A 1 103 ? 34.279 -11.272 -5.592 1.00 30.56 103 PRO A O 1
ATOM 849 N N . ILE A 1 104 ? 33.198 -12.668 -4.203 1.00 35.12 104 ILE A N 1
ATOM 850 C CA . ILE A 1 104 ? 32.598 -13.448 -5.280 1.00 35.12 104 ILE A CA 1
ATOM 851 C C . ILE A 1 104 ? 31.483 -12.597 -5.879 1.00 35.12 104 ILE A C 1
ATOM 853 O O . ILE A 1 104 ? 30.353 -12.582 -5.394 1.00 35.12 104 ILE A O 1
ATOM 857 N N . VAL A 1 105 ? 31.786 -11.954 -6.998 1.00 37.00 105 VAL A N 1
ATOM 858 C CA . VAL A 1 105 ? 30.794 -11.703 -8.036 1.00 37.00 105 VAL A CA 1
ATOM 859 C C . VAL A 1 105 ? 31.103 -12.678 -9.171 1.00 37.00 105 VAL A C 1
ATOM 861 O O . VAL A 1 105 ? 31.663 -12.313 -10.198 1.00 37.00 105 VAL A O 1
ATOM 864 N N . ASN A 1 106 ? 30.714 -13.948 -9.007 1.00 41.22 106 ASN A N 1
ATOM 865 C CA . ASN A 1 106 ? 30.526 -14.874 -10.135 1.00 41.22 106 ASN A CA 1
ATOM 866 C C . ASN A 1 106 ? 29.272 -14.459 -10.936 1.00 41.22 106 ASN A C 1
ATOM 868 O O . ASN A 1 106 ? 28.374 -15.260 -11.188 1.00 41.22 106 ASN A O 1
ATOM 872 N N . GLU A 1 107 ? 29.177 -13.183 -11.309 1.00 45.66 107 GLU A N 1
ATOM 873 C CA . GLU A 1 107 ? 28.316 -12.750 -12.401 1.00 45.66 107 GLU A CA 1
ATOM 874 C C . GLU A 1 107 ? 29.168 -12.826 -13.668 1.00 45.66 107 GLU A C 1
ATOM 876 O O . GLU A 1 107 ? 30.296 -12.322 -13.665 1.00 45.66 107 GLU A O 1
ATOM 881 N N . PRO A 1 108 ? 28.681 -13.463 -14.746 1.00 51.34 108 PRO A N 1
ATOM 882 C CA . PRO A 1 108 ? 29.458 -13.632 -15.962 1.00 51.34 108 PRO A CA 1
ATOM 883 C C . PRO A 1 108 ? 29.878 -12.259 -16.485 1.00 51.34 108 PRO A C 1
ATOM 885 O O . PRO A 1 108 ? 29.052 -11.477 -16.958 1.00 51.34 108 PRO A O 1
ATOM 888 N N . SER A 1 109 ? 31.171 -11.954 -16.388 1.00 59.91 109 SER A N 1
ATOM 889 C CA . SER A 1 109 ? 31.708 -10.769 -17.033 1.00 59.91 109 SER A CA 1
ATOM 890 C C . SER A 1 109 ? 31.711 -11.017 -18.543 1.00 59.91 109 SER A C 1
ATOM 892 O O . SER A 1 109 ? 32.230 -12.048 -18.991 1.00 59.91 109 SER A O 1
ATOM 894 N N . PRO A 1 110 ? 31.111 -10.132 -19.354 1.00 65.38 110 PRO A N 1
ATOM 895 C CA . PRO A 1 110 ? 31.056 -10.340 -20.787 1.00 65.38 110 PRO A CA 1
ATOM 896 C C . PRO A 1 110 ? 32.472 -10.276 -21.365 1.00 65.38 110 PRO A C 1
ATOM 898 O O . PRO A 1 110 ? 33.176 -9.277 -21.234 1.00 65.38 110 PRO A O 1
ATOM 901 N N . GLN A 1 111 ? 32.885 -11.338 -22.061 1.00 69.94 111 GLN A N 1
ATOM 902 C CA . GLN A 1 111 ? 34.120 -11.315 -22.855 1.00 69.94 111 GLN A CA 1
ATOM 903 C C . GLN A 1 111 ? 34.018 -10.314 -24.017 1.00 69.94 111 GLN A C 1
ATOM 905 O O . GLN A 1 111 ? 35.016 -9.724 -24.425 1.00 69.94 111 GLN A O 1
ATOM 910 N N . ALA A 1 112 ? 32.799 -10.100 -24.514 1.00 78.44 112 ALA A N 1
ATOM 911 C CA . ALA A 1 112 ? 32.413 -9.019 -25.404 1.00 78.44 112 ALA A CA 1
ATOM 912 C C . ALA A 1 112 ? 30.902 -8.776 -25.274 1.00 78.44 112 ALA A C 1
ATOM 914 O O . ALA A 1 112 ? 30.149 -9.675 -24.894 1.00 78.44 112 ALA A O 1
ATOM 915 N N . TYR A 1 113 ? 30.448 -7.578 -25.624 1.00 82.25 113 TYR A N 1
ATOM 916 C CA . TYR A 1 113 ? 29.034 -7.228 -25.694 1.00 82.25 113 TYR A CA 1
ATOM 917 C C . TYR A 1 113 ? 28.651 -6.851 -27.125 1.00 82.25 113 TYR A C 1
ATOM 919 O O . TYR A 1 113 ? 29.390 -6.147 -27.814 1.00 82.25 113 TYR A O 1
ATOM 927 N N . LYS A 1 114 ? 27.482 -7.315 -27.578 1.00 79.44 114 LYS A N 1
ATOM 928 C CA . LYS A 1 114 ? 26.888 -6.922 -28.858 1.00 79.44 114 LYS A CA 1
ATOM 929 C C . LYS A 1 114 ? 25.424 -6.562 -28.651 1.00 79.44 114 LYS A C 1
ATOM 931 O O . LYS A 1 114 ? 24.616 -7.427 -28.328 1.00 79.44 114 LYS A O 1
ATOM 936 N N . GLY A 1 115 ? 25.070 -5.301 -28.867 1.00 78.06 115 GLY A N 1
ATOM 937 C CA . GLY A 1 115 ? 23.695 -4.846 -28.683 1.00 78.06 115 GLY A CA 1
ATOM 938 C C . GLY A 1 115 ? 23.531 -3.350 -28.894 1.00 78.06 115 GLY A C 1
ATOM 939 O O . GLY A 1 115 ? 24.464 -2.667 -29.304 1.00 78.06 115 GLY A O 1
ATOM 940 N N . THR A 1 116 ? 22.326 -2.845 -28.641 1.00 77.88 116 THR A N 1
ATOM 941 C CA . THR A 1 116 ? 21.974 -1.433 -28.880 1.00 77.88 116 THR A CA 1
ATOM 942 C C . THR A 1 116 ? 22.018 -0.578 -27.617 1.00 77.88 116 THR A C 1
ATOM 944 O O . THR A 1 116 ? 22.022 0.643 -27.717 1.00 77.88 116 THR A O 1
ATOM 947 N N . GLY A 1 117 ? 22.041 -1.201 -26.438 1.00 84.19 117 GLY A N 1
ATOM 948 C CA . GLY A 1 117 ? 22.179 -0.520 -25.152 1.00 84.19 117 GLY A CA 1
ATOM 949 C C . GLY A 1 117 ? 22.001 -1.473 -23.974 1.00 84.19 117 GLY A C 1
ATOM 950 O O . GLY A 1 117 ? 21.196 -2.403 -24.056 1.00 84.19 117 GLY A O 1
ATOM 951 N N . THR A 1 118 ? 22.767 -1.269 -22.906 1.00 86.31 118 THR A N 1
ATOM 952 C CA . THR A 1 118 ? 22.762 -2.109 -21.698 1.00 86.31 118 THR A CA 1
ATOM 953 C C . THR A 1 118 ? 23.234 -1.312 -20.487 1.00 86.31 118 THR A C 1
ATOM 955 O O . THR A 1 118 ? 23.876 -0.270 -20.645 1.00 86.31 118 THR A O 1
ATOM 958 N N . MET A 1 119 ? 22.930 -1.823 -19.292 1.00 89.50 119 MET A N 1
ATOM 959 C CA . MET A 1 119 ? 23.489 -1.323 -18.039 1.00 89.50 119 MET A CA 1
ATOM 960 C C . MET A 1 119 ? 24.629 -2.230 -17.588 1.00 89.50 119 MET A C 1
ATOM 962 O O . MET A 1 119 ? 24.489 -3.457 -17.572 1.00 89.50 119 MET A O 1
ATOM 966 N N . PHE A 1 120 ? 25.737 -1.616 -17.205 1.00 90.69 120 PHE A N 1
ATOM 967 C CA . PHE A 1 120 ? 26.884 -2.277 -16.616 1.00 90.69 120 PHE A CA 1
ATOM 968 C C . PHE A 1 120 ? 27.159 -1.734 -15.219 1.00 90.69 120 PHE A C 1
ATOM 970 O O . PHE A 1 120 ? 26.955 -0.549 -14.960 1.00 90.69 120 PHE A O 1
ATOM 977 N N . ARG A 1 121 ? 27.664 -2.603 -14.346 1.00 90.62 121 ARG A N 1
ATOM 978 C CA . ARG A 1 121 ? 28.175 -2.277 -13.014 1.00 90.62 121 ARG A CA 1
ATOM 979 C C . ARG A 1 121 ? 29.664 -2.611 -12.936 1.00 90.62 121 ARG A C 1
ATOM 981 O O . ARG A 1 121 ? 30.067 -3.670 -13.410 1.00 90.62 121 ARG A O 1
ATOM 988 N N . TYR A 1 122 ? 30.444 -1.761 -12.279 1.00 90.38 122 TYR A N 1
ATOM 989 C CA . TYR A 1 122 ? 31.863 -1.963 -12.000 1.00 90.38 122 TYR A CA 1
ATOM 990 C C . TYR A 1 122 ? 32.116 -1.987 -10.500 1.00 90.38 122 TYR A C 1
ATOM 992 O O . TYR A 1 122 ? 31.659 -1.116 -9.754 1.00 90.38 122 TYR A O 1
ATOM 1000 N N . SER A 1 123 ? 32.879 -2.982 -10.071 1.00 87.31 123 SER A N 1
ATOM 1001 C CA . SER A 1 123 ? 33.396 -3.114 -8.713 1.00 87.31 123 SER A CA 1
ATOM 1002 C C . SER A 1 123 ? 34.776 -3.757 -8.806 1.00 87.31 123 SER A C 1
ATOM 1004 O O . SER A 1 123 ? 34.982 -4.633 -9.645 1.00 87.31 123 SER A O 1
ATOM 1006 N N . GLY A 1 124 ? 35.730 -3.296 -8.003 1.00 82.38 124 GLY A N 1
ATOM 1007 C CA . GLY A 1 124 ? 37.129 -3.696 -8.141 1.00 82.38 124 GLY A CA 1
ATOM 1008 C C . GLY A 1 124 ? 37.986 -3.304 -6.946 1.00 82.38 124 GLY A C 1
ATOM 1009 O O . GLY A 1 124 ? 37.463 -2.929 -5.901 1.00 82.38 124 GLY A O 1
ATOM 1010 N N . SER A 1 125 ? 39.310 -3.346 -7.100 1.00 80.06 125 SER A N 1
ATOM 1011 C CA . SER A 1 125 ? 40.242 -2.923 -6.040 1.00 80.06 125 SER A CA 1
ATOM 1012 C C . SER A 1 125 ? 40.026 -1.465 -5.614 1.00 80.06 125 SER A C 1
ATOM 1014 O O . SER A 1 125 ? 40.135 -1.149 -4.435 1.00 80.06 125 SER A O 1
ATOM 1016 N N . PHE A 1 126 ? 39.622 -0.597 -6.547 1.00 87.00 126 PHE A N 1
ATOM 1017 C CA . PHE A 1 126 ? 39.287 0.806 -6.277 1.00 87.00 126 PHE A CA 1
ATOM 1018 C C . PHE A 1 126 ? 37.992 1.000 -5.467 1.00 87.00 126 PHE A C 1
ATOM 1020 O O . PHE A 1 126 ? 37.696 2.119 -5.062 1.00 87.00 126 PHE A O 1
ATOM 1027 N N . SER A 1 127 ? 37.185 -0.049 -5.272 1.00 88.56 127 SER A N 1
ATOM 1028 C CA . SER A 1 127 ? 35.889 0.05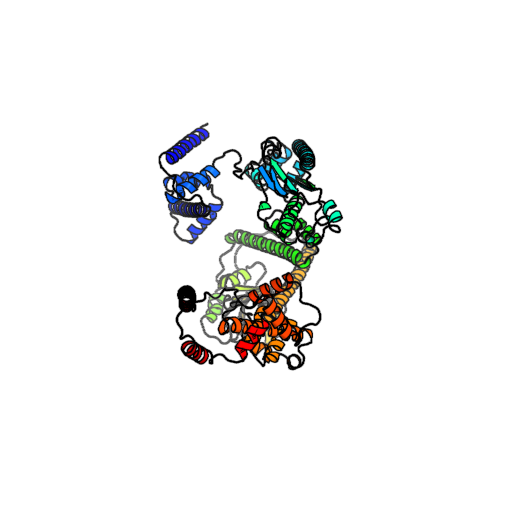8 -4.595 1.00 88.56 127 SER A CA 1
ATOM 1029 C C . SER A 1 127 ? 36.010 0.298 -3.096 1.00 88.56 127 SER A C 1
ATOM 1031 O O . SER A 1 127 ? 35.045 0.761 -2.505 1.00 88.56 127 SER A O 1
ATOM 1033 N N . MET A 1 128 ? 37.130 -0.051 -2.464 1.00 89.19 128 MET A N 1
ATOM 1034 C CA . MET A 1 128 ? 37.328 0.138 -1.026 1.00 89.19 128 MET A CA 1
ATOM 1035 C C . MET A 1 128 ? 37.892 1.537 -0.775 1.00 89.19 128 MET A C 1
ATOM 1037 O O . MET A 1 128 ? 38.934 1.884 -1.329 1.00 89.19 128 MET A O 1
ATOM 1041 N N . ILE A 1 129 ? 37.193 2.333 0.034 1.00 90.50 129 ILE A N 1
ATOM 1042 C CA . ILE A 1 129 ? 37.544 3.733 0.279 1.00 90.50 129 ILE A CA 1
ATOM 1043 C C . ILE A 1 129 ? 38.127 3.897 1.677 1.00 90.50 129 ILE A C 1
ATOM 1045 O O . ILE A 1 129 ? 37.514 3.514 2.676 1.00 90.50 129 ILE A O 1
ATOM 1049 N N . GLU A 1 130 ? 39.294 4.526 1.733 1.00 87.62 130 GLU A N 1
ATOM 1050 C CA . GLU A 1 130 ? 39.968 4.901 2.968 1.00 87.62 130 GLU A CA 1
ATOM 1051 C C . GLU A 1 130 ? 39.557 6.331 3.322 1.00 87.62 130 GLU A C 1
ATOM 1053 O O . GLU A 1 130 ? 40.113 7.312 2.834 1.00 87.62 130 GLU A O 1
ATOM 1058 N N . HIS A 1 131 ? 38.510 6.457 4.138 1.00 90.12 131 HIS A N 1
ATOM 1059 C CA . HIS A 1 131 ? 37.998 7.752 4.579 1.00 90.12 131 HIS A CA 1
ATOM 1060 C C . HIS A 1 131 ? 37.686 7.705 6.075 1.00 90.12 131 HIS A C 1
ATOM 1062 O O . HIS A 1 131 ? 36.680 7.124 6.488 1.00 90.12 131 HIS A O 1
ATOM 1068 N N . GLN A 1 132 ? 38.560 8.314 6.882 1.00 88.50 132 GLN A N 1
ATOM 1069 C CA . GLN A 1 132 ? 38.524 8.203 8.344 1.00 88.50 132 GLN A CA 1
ATOM 1070 C C . GLN A 1 132 ? 37.168 8.594 8.962 1.00 88.50 132 GLN A C 1
ATOM 1072 O O . GLN A 1 132 ? 36.613 7.768 9.684 1.00 88.50 132 GLN A O 1
ATOM 1077 N N . PRO A 1 133 ? 36.535 9.733 8.604 1.00 89.00 133 PRO A N 1
ATOM 1078 C CA . PRO A 1 133 ? 35.227 10.088 9.165 1.00 89.00 133 PRO A CA 1
ATOM 1079 C C . PRO A 1 133 ? 34.137 9.042 8.885 1.00 89.00 133 PRO A C 1
ATOM 1081 O O . PRO A 1 133 ? 33.238 8.817 9.692 1.00 89.00 133 PRO A O 1
ATOM 1084 N N . SER A 1 134 ? 34.212 8.377 7.730 1.00 88.00 134 SER A N 1
ATOM 1085 C CA . SER A 1 134 ? 33.281 7.309 7.363 1.00 88.00 134 SER A CA 1
ATOM 1086 C C . SER A 1 134 ? 33.548 6.012 8.131 1.00 88.00 134 SER A C 1
ATOM 1088 O O . SER A 1 134 ? 32.599 5.297 8.451 1.00 88.00 134 SER A O 1
ATOM 1090 N N . LEU A 1 135 ? 34.812 5.706 8.431 1.00 88.06 135 LEU A N 1
ATOM 1091 C CA . LEU A 1 135 ? 35.195 4.565 9.267 1.00 88.06 135 LEU A CA 1
ATOM 1092 C C . LEU A 1 135 ? 34.734 4.761 10.715 1.00 88.06 135 LEU A C 1
ATOM 1094 O O . LEU A 1 135 ? 34.160 3.841 11.295 1.00 88.06 135 LEU A O 1
ATOM 1098 N N . ASP A 1 136 ? 34.890 5.969 11.255 1.00 88.00 136 ASP A N 1
ATOM 1099 C CA . ASP A 1 136 ? 34.444 6.312 12.609 1.00 88.00 136 ASP A CA 1
ATOM 1100 C C . ASP A 1 136 ? 32.917 6.175 12.738 1.00 88.00 136 ASP A C 1
ATOM 1102 O O . ASP A 1 136 ? 32.412 5.555 13.677 1.00 88.00 136 ASP A O 1
ATOM 1106 N N . LEU A 1 137 ? 32.168 6.655 11.735 1.00 86.12 137 LEU A N 1
ATOM 1107 C CA . LEU A 1 137 ? 30.713 6.483 11.664 1.00 86.12 137 LEU A CA 1
ATOM 1108 C C . LEU A 1 137 ? 30.309 4.998 11.640 1.00 86.12 137 LEU A C 1
ATOM 1110 O O . LEU A 1 137 ? 29.349 4.591 12.296 1.00 86.12 137 LEU A O 1
ATOM 1114 N N . LEU A 1 138 ? 31.043 4.173 10.888 1.00 86.00 138 LEU A N 1
ATOM 1115 C CA . LEU A 1 138 ? 30.810 2.731 10.813 1.00 86.00 138 LEU A CA 1
ATOM 1116 C C . LEU A 1 138 ? 31.178 2.010 12.119 1.00 86.00 138 LEU A C 1
ATOM 1118 O O . LEU A 1 138 ? 30.637 0.931 12.364 1.00 86.00 138 LEU A O 1
ATOM 1122 N N . ALA A 1 139 ? 32.045 2.579 12.960 1.00 84.50 139 ALA A N 1
ATOM 1123 C CA . ALA A 1 139 ? 32.437 2.016 14.252 1.00 84.50 139 ALA A CA 1
ATOM 1124 C C . ALA A 1 139 ? 31.461 2.362 15.398 1.00 84.50 139 ALA A C 1
ATOM 1126 O O . ALA A 1 139 ? 31.338 1.585 16.343 1.00 84.50 139 ALA A O 1
ATOM 1127 N N . ALA A 1 140 ? 30.731 3.481 15.306 1.00 77.88 140 ALA A N 1
ATOM 1128 C CA . ALA A 1 140 ? 29.939 4.054 16.403 1.00 77.88 140 ALA A CA 1
ATOM 1129 C C . ALA A 1 140 ? 28.680 3.262 16.832 1.00 77.88 140 ALA A C 1
ATOM 1131 O O . ALA A 1 140 ? 28.097 3.563 17.874 1.00 77.88 140 ALA A O 1
ATOM 1132 N N . GLY A 1 141 ? 28.231 2.245 16.082 1.00 66.94 141 GLY A N 1
ATOM 1133 C CA . GLY A 1 141 ? 27.078 1.436 16.500 1.00 66.94 141 GLY A CA 1
ATOM 1134 C C . GLY A 1 141 ? 26.526 0.442 15.468 1.00 66.94 141 GLY A C 1
ATOM 1135 O O . GLY A 1 141 ? 27.004 0.358 14.335 1.00 66.94 141 GLY A O 1
ATOM 1136 N N . PRO A 1 142 ? 25.508 -0.362 15.838 1.00 66.19 142 PRO A N 1
ATOM 1137 C CA . PRO A 1 142 ? 24.912 -1.373 14.962 1.00 66.19 142 PRO A CA 1
ATOM 1138 C C . PRO A 1 142 ? 24.047 -0.787 13.834 1.00 66.19 142 PRO A C 1
ATOM 1140 O O . PRO A 1 142 ? 23.963 -1.410 12.777 1.00 66.19 142 PRO A O 1
ATOM 1143 N N . SER A 1 143 ? 23.442 0.391 14.025 1.00 75.12 143 SER A N 1
ATOM 1144 C CA . SER A 1 143 ? 22.697 1.107 12.984 1.00 75.12 143 SER A CA 1
ATOM 1145 C C . SER A 1 143 ? 23.538 2.245 12.418 1.00 75.12 143 SER A C 1
ATOM 1147 O O . SER A 1 143 ? 23.952 3.128 13.165 1.00 75.12 143 SER A O 1
ATOM 1149 N N . VAL A 1 144 ? 23.758 2.237 11.106 1.00 81.19 144 VAL A N 1
ATOM 1150 C CA . VAL A 1 144 ? 24.535 3.265 10.405 1.00 81.19 144 VAL A CA 1
ATOM 1151 C C . VAL A 1 144 ? 23.610 3.992 9.443 1.00 81.19 144 VAL A C 1
ATOM 1153 O O . VAL A 1 144 ? 22.909 3.353 8.656 1.00 81.19 144 VAL A O 1
ATOM 1156 N N . ASP A 1 145 ? 23.621 5.320 9.503 1.00 86.06 145 ASP A N 1
ATOM 1157 C CA . ASP A 1 145 ? 22.921 6.154 8.535 1.00 86.06 145 ASP A CA 1
ATOM 1158 C C . ASP A 1 145 ? 23.682 6.140 7.199 1.00 86.06 145 ASP A C 1
ATOM 1160 O O . ASP A 1 145 ? 24.777 6.690 7.057 1.00 86.06 145 ASP A O 1
ATOM 1164 N N . ILE A 1 146 ? 23.099 5.450 6.218 1.00 87.38 146 ILE A N 1
ATOM 1165 C CA . ILE A 1 146 ? 23.669 5.280 4.880 1.00 87.38 146 ILE A CA 1
ATOM 1166 C C . ILE A 1 146 ? 23.702 6.598 4.105 1.00 87.38 146 ILE A C 1
ATOM 1168 O O . ILE A 1 146 ? 24.617 6.805 3.301 1.00 87.38 146 ILE A O 1
ATOM 1172 N N . ASP A 1 147 ? 22.730 7.479 4.321 1.00 85.44 147 ASP A N 1
ATOM 1173 C CA . ASP A 1 147 ? 22.643 8.739 3.590 1.00 85.44 147 ASP A CA 1
ATOM 1174 C C . ASP A 1 147 ? 23.705 9.712 4.114 1.00 85.44 147 ASP A C 1
ATOM 1176 O O . ASP A 1 147 ? 24.424 10.319 3.317 1.00 85.44 147 ASP A O 1
ATOM 1180 N N . LEU A 1 148 ? 23.916 9.743 5.435 1.00 87.56 148 LEU A N 1
ATOM 1181 C CA . LEU A 1 148 ? 25.023 10.478 6.054 1.00 87.56 148 LEU A CA 1
ATOM 1182 C C . LEU A 1 148 ? 26.391 9.964 5.578 1.00 87.56 148 LEU A C 1
ATOM 1184 O O . LEU A 1 148 ? 27.263 10.751 5.203 1.00 87.56 148 LEU A O 1
ATOM 1188 N N . LEU A 1 149 ? 26.566 8.640 5.531 1.00 89.88 149 LEU A N 1
ATOM 1189 C CA . LEU A 1 149 ? 27.795 8.018 5.041 1.00 89.88 149 LEU A CA 1
ATOM 1190 C C . LEU A 1 149 ? 28.079 8.395 3.578 1.00 89.88 149 LEU A C 1
ATOM 1192 O O . LEU A 1 149 ? 29.206 8.739 3.226 1.00 89.88 149 LEU A O 1
ATOM 1196 N N . SER A 1 150 ? 27.049 8.367 2.733 1.00 91.12 150 SER A N 1
ATOM 1197 C CA . SER A 1 150 ? 27.160 8.708 1.310 1.00 91.12 150 SER A CA 1
ATOM 1198 C C . SER A 1 150 ? 27.450 10.189 1.095 1.00 91.12 150 SER A C 1
ATOM 1200 O O . SER A 1 150 ? 28.237 10.529 0.214 1.00 91.12 150 SER A O 1
ATOM 1202 N N . ALA A 1 151 ? 26.859 11.067 1.912 1.00 89.38 151 ALA A N 1
ATOM 1203 C CA . ALA A 1 151 ? 27.134 12.498 1.889 1.00 89.38 151 ALA A CA 1
ATOM 1204 C C . ALA A 1 151 ? 28.597 12.799 2.249 1.00 89.38 151 ALA A C 1
ATOM 1206 O O . ALA A 1 151 ? 29.243 13.573 1.546 1.00 89.38 151 ALA A O 1
ATOM 1207 N N . GLY A 1 152 ? 29.145 12.132 3.272 1.00 89.88 152 GLY A N 1
ATOM 1208 C CA . GLY A 1 152 ? 30.561 12.259 3.632 1.00 89.88 152 GLY A CA 1
ATOM 1209 C C . GLY A 1 152 ? 31.503 11.837 2.500 1.00 89.88 152 GLY A C 1
ATOM 1210 O O . GLY A 1 152 ? 32.475 12.529 2.208 1.00 89.88 152 GLY A O 1
ATOM 1211 N N . LEU A 1 153 ? 31.179 10.746 1.799 1.00 93.44 153 LEU A N 1
ATOM 1212 C CA . LEU A 1 153 ? 31.992 10.239 0.689 1.00 93.44 153 LEU A CA 1
ATOM 1213 C C . LEU A 1 153 ? 31.990 11.139 -0.555 1.00 93.44 153 LEU A C 1
ATOM 1215 O O . LEU A 1 153 ? 32.934 11.057 -1.336 1.00 93.44 153 LEU A O 1
ATOM 1219 N N . ARG A 1 154 ? 30.990 12.014 -0.748 1.00 92.62 154 ARG A N 1
ATOM 1220 C CA . ARG A 1 154 ? 30.974 12.968 -1.880 1.00 92.62 154 ARG A CA 1
ATOM 1221 C C . ARG A 1 154 ? 32.169 13.923 -1.855 1.00 92.62 154 ARG A C 1
ATOM 1223 O O . ARG A 1 154 ? 32.607 14.360 -2.909 1.00 92.62 154 ARG A O 1
ATOM 1230 N N . ASN A 1 155 ? 32.705 14.215 -0.672 1.00 90.19 155 ASN A N 1
ATOM 1231 C CA . ASN A 1 155 ? 33.824 15.142 -0.503 1.00 90.19 155 ASN A CA 1
ATOM 1232 C C . ASN A 1 155 ? 35.173 14.426 -0.331 1.00 90.19 155 ASN A C 1
ATOM 1234 O O . ASN A 1 155 ? 36.200 15.083 -0.181 1.00 90.19 155 ASN A O 1
ATOM 1238 N N . ALA A 1 156 ? 35.193 13.089 -0.337 1.00 93.31 156 ALA A N 1
ATOM 1239 C CA . ALA A 1 156 ? 36.424 12.330 -0.171 1.00 93.31 156 ALA A CA 1
ATOM 1240 C C . ALA A 1 156 ? 37.293 12.449 -1.443 1.00 93.31 156 ALA A C 1
ATOM 1242 O O . ALA A 1 156 ? 36.828 12.063 -2.521 1.00 93.31 156 ALA A O 1
ATOM 1243 N N . PRO A 1 157 ? 38.563 12.899 -1.349 1.00 94.00 157 PRO A N 1
ATOM 1244 C CA . PRO A 1 157 ? 39.424 13.097 -2.521 1.00 94.00 157 PRO A CA 1
ATOM 1245 C C . PRO A 1 157 ? 39.582 11.839 -3.383 1.00 94.00 157 PRO A C 1
ATOM 1247 O O . PRO A 1 157 ? 39.544 11.907 -4.608 1.00 94.00 157 PRO A O 1
ATOM 1250 N N . GLN A 1 158 ? 39.683 10.669 -2.740 1.00 93.56 158 GLN A N 1
ATOM 1251 C CA . GLN A 1 158 ? 39.768 9.377 -3.425 1.00 93.56 158 GLN A CA 1
ATOM 1252 C C . GLN A 1 158 ? 38.518 9.094 -4.276 1.00 93.56 158 GLN A C 1
ATOM 1254 O O . GLN A 1 158 ? 38.633 8.592 -5.393 1.00 93.56 158 GLN A O 1
ATOM 1259 N N . VAL A 1 159 ? 37.325 9.421 -3.767 1.00 95.81 159 VAL A N 1
ATOM 1260 C CA . VAL A 1 159 ? 36.046 9.178 -4.455 1.00 95.81 159 VAL A CA 1
ATOM 1261 C C . VAL A 1 159 ? 35.861 10.153 -5.616 1.00 95.81 159 VAL A C 1
ATOM 1263 O O . VAL A 1 159 ? 35.434 9.726 -6.688 1.00 95.81 159 VAL A O 1
ATOM 1266 N N . LEU A 1 160 ? 36.228 11.425 -5.427 1.00 95.88 160 LEU A N 1
ATOM 1267 C CA . LEU A 1 160 ? 36.227 12.441 -6.484 1.00 95.88 160 LEU A CA 1
ATOM 1268 C C . LEU A 1 160 ? 37.143 12.034 -7.645 1.00 95.88 160 LEU A C 1
ATOM 1270 O O . LEU A 1 160 ? 36.682 11.948 -8.777 1.00 95.88 160 LEU A O 1
ATOM 1274 N N . ALA A 1 161 ? 38.390 11.648 -7.353 1.00 95.81 161 ALA A N 1
ATOM 1275 C CA . ALA A 1 161 ? 39.334 11.198 -8.376 1.00 95.81 161 ALA A CA 1
ATOM 1276 C C . ALA A 1 161 ? 38.831 9.962 -9.146 1.00 95.81 161 ALA A C 1
ATOM 1278 O O . ALA A 1 161 ? 38.958 9.885 -10.365 1.00 95.81 161 ALA A O 1
ATOM 1279 N N . ILE A 1 162 ? 38.219 8.988 -8.456 1.00 95.88 162 ILE A N 1
ATOM 1280 C CA . ILE A 1 162 ? 37.607 7.820 -9.114 1.00 95.88 162 ILE A CA 1
ATOM 1281 C C . ILE A 1 162 ? 36.460 8.245 -10.037 1.00 95.88 162 ILE A C 1
ATOM 1283 O O . ILE A 1 162 ? 36.306 7.680 -11.123 1.00 95.88 162 ILE A O 1
ATOM 1287 N N . TRP A 1 163 ? 35.636 9.198 -9.603 1.00 97.25 163 TRP A N 1
ATOM 1288 C CA . TRP A 1 163 ? 34.510 9.685 -10.388 1.00 97.25 163 TRP A CA 1
ATOM 1289 C C . TRP A 1 163 ? 34.961 10.440 -11.639 1.00 97.25 163 TRP A C 1
ATOM 1291 O O . TRP A 1 163 ? 34.461 10.139 -12.724 1.00 97.25 163 TRP A O 1
ATOM 1301 N N . ASP A 1 164 ? 35.928 11.345 -11.511 1.00 96.94 164 ASP A N 1
ATOM 1302 C CA . ASP A 1 164 ? 36.452 12.144 -12.624 1.00 96.94 164 ASP A CA 1
ATOM 1303 C C . ASP A 1 164 ? 37.144 11.266 -13.677 1.00 96.94 164 ASP A C 1
ATOM 1305 O O . ASP A 1 164 ? 36.886 11.404 -14.880 1.00 96.94 164 ASP A O 1
ATOM 1309 N N . ASP A 1 165 ? 37.932 10.280 -13.235 1.00 96.44 165 ASP A N 1
ATOM 1310 C CA . ASP A 1 165 ? 38.519 9.263 -14.114 1.00 96.44 165 ASP A CA 1
ATOM 1311 C C . ASP A 1 165 ? 37.436 8.472 -14.854 1.00 96.44 165 ASP A C 1
ATOM 1313 O O . ASP A 1 165 ? 37.549 8.208 -16.054 1.00 96.44 165 ASP A O 1
ATOM 1317 N N . PHE A 1 166 ? 36.369 8.084 -14.148 1.00 96.56 166 PHE A N 1
ATOM 1318 C CA . PHE A 1 166 ? 35.271 7.335 -14.749 1.00 96.56 166 PHE A CA 1
ATOM 1319 C C . PHE A 1 166 ? 34.512 8.169 -15.782 1.00 96.56 166 PHE A C 1
ATOM 1321 O O . PHE A 1 166 ? 34.178 7.651 -16.845 1.00 96.56 166 PHE A O 1
ATOM 1328 N N . GLN A 1 167 ? 34.266 9.455 -15.518 1.00 96.81 167 GLN A N 1
ATOM 1329 C CA . GLN A 1 167 ? 33.616 10.354 -16.477 1.00 96.81 167 GLN A CA 1
ATOM 1330 C C . GLN A 1 167 ? 34.481 10.607 -17.716 1.00 96.81 167 GLN A C 1
ATOM 1332 O O . GLN A 1 167 ? 33.966 10.578 -18.840 1.00 96.81 167 GLN A O 1
ATOM 1337 N N . SER A 1 168 ? 35.789 10.792 -17.533 1.00 96.12 168 SER A N 1
ATOM 1338 C CA . SER A 1 168 ? 36.744 10.958 -18.636 1.00 96.12 168 SER A CA 1
ATOM 1339 C C . SER A 1 168 ? 36.767 9.710 -19.520 1.00 96.12 168 SER A C 1
ATOM 1341 O O . SER A 1 168 ? 36.520 9.786 -20.727 1.00 96.12 168 SER A O 1
ATOM 1343 N N . TRP A 1 169 ? 36.906 8.537 -18.898 1.00 94.81 169 TRP A N 1
ATOM 1344 C CA . TRP A 1 169 ? 36.843 7.248 -19.582 1.00 94.81 169 TRP A CA 1
ATOM 1345 C C . TRP A 1 169 ? 35.508 7.028 -20.313 1.00 94.81 169 TRP A C 1
ATOM 1347 O O . TRP A 1 169 ? 35.484 6.587 -21.463 1.00 94.81 169 TRP A O 1
ATOM 1357 N N . MET A 1 170 ? 34.380 7.382 -19.690 1.00 94.19 170 MET A N 1
ATOM 1358 C CA . MET A 1 170 ? 33.054 7.283 -20.309 1.00 94.19 170 MET A CA 1
ATOM 1359 C C . MET A 1 170 ? 32.885 8.213 -21.509 1.00 94.19 170 MET A C 1
ATOM 1361 O O . MET A 1 170 ? 32.213 7.843 -22.475 1.00 94.19 170 MET A O 1
ATOM 1365 N N . THR A 1 171 ? 33.502 9.392 -21.473 1.00 92.06 171 THR A N 1
ATOM 1366 C CA . THR A 1 171 ? 33.495 10.351 -22.583 1.00 92.06 171 THR A CA 1
ATOM 1367 C C . THR A 1 171 ? 34.288 9.808 -23.770 1.00 92.06 171 THR A C 1
ATOM 1369 O O . THR A 1 171 ? 33.782 9.788 -24.895 1.00 92.06 171 THR A O 1
ATOM 1372 N N . GLU A 1 172 ? 35.487 9.273 -23.532 1.00 91.81 172 GLU A N 1
ATOM 1373 C CA . GLU A 1 172 ? 36.297 8.614 -24.564 1.00 91.81 172 GLU A CA 1
ATOM 1374 C C . GLU A 1 172 ? 35.575 7.408 -25.175 1.00 91.81 172 GLU A C 1
ATOM 1376 O O . GLU A 1 172 ? 35.502 7.265 -26.401 1.00 91.81 172 GLU A O 1
ATOM 1381 N N . LEU A 1 173 ? 34.987 6.559 -24.327 1.00 89.31 173 LEU A N 1
ATOM 1382 C CA . LEU A 1 173 ? 34.235 5.383 -24.754 1.00 89.31 173 LEU A CA 1
ATOM 1383 C C . LEU A 1 173 ? 33.003 5.781 -25.579 1.00 89.31 173 LEU A C 1
ATOM 1385 O O . LEU A 1 173 ? 32.749 5.201 -26.640 1.00 89.31 173 LEU A O 1
ATOM 1389 N N . GLY A 1 174 ? 32.274 6.802 -25.123 1.00 87.19 174 GLY A N 1
ATOM 1390 C CA . GLY A 1 174 ? 31.124 7.378 -25.811 1.00 87.19 174 GLY A CA 1
ATOM 1391 C C . GLY A 1 174 ? 31.480 7.932 -27.186 1.00 87.19 174 GLY A C 1
ATOM 1392 O O . GLY A 1 174 ? 30.774 7.638 -28.150 1.00 87.19 174 GLY A O 1
ATOM 1393 N N . ASN A 1 175 ? 32.606 8.637 -27.310 1.00 86.44 175 ASN A N 1
ATOM 1394 C CA . ASN A 1 175 ? 33.099 9.166 -28.583 1.00 86.44 175 ASN A CA 1
ATOM 1395 C C . ASN A 1 175 ? 33.539 8.046 -29.537 1.00 86.44 175 ASN A C 1
ATOM 1397 O O . ASN A 1 175 ? 33.144 8.027 -30.706 1.00 86.44 175 ASN A O 1
ATOM 1401 N N . LYS A 1 176 ? 34.295 7.064 -29.029 1.00 85.38 176 LYS A N 1
ATOM 1402 C CA . LYS A 1 176 ? 34.795 5.920 -29.806 1.00 85.38 176 LYS A CA 1
ATOM 1403 C C . LYS A 1 176 ? 33.664 5.071 -30.386 1.00 85.38 176 LYS A C 1
ATOM 1405 O O . LYS A 1 176 ? 33.715 4.682 -31.553 1.00 85.38 176 LYS A O 1
ATOM 1410 N N . TYR A 1 177 ? 32.638 4.787 -29.583 1.00 83.31 177 TYR A N 1
ATOM 1411 C CA . TYR A 1 177 ? 31.533 3.897 -29.960 1.00 83.31 177 TYR A CA 1
ATOM 1412 C C . TYR A 1 177 ? 30.239 4.628 -30.343 1.00 83.31 177 TYR A C 1
ATOM 1414 O O . TYR A 1 177 ? 29.259 3.974 -30.705 1.00 83.31 177 TYR A O 1
ATOM 1422 N N . ARG A 1 178 ? 30.257 5.968 -30.337 1.00 81.94 178 ARG A N 1
ATOM 1423 C CA . ARG A 1 178 ? 29.143 6.866 -30.684 1.00 81.94 178 ARG A CA 1
ATOM 1424 C C . ARG A 1 178 ? 27.875 6.576 -29.879 1.00 81.94 178 ARG A C 1
ATOM 1426 O O . ARG A 1 178 ? 26.810 6.322 -30.445 1.00 81.94 178 ARG A O 1
ATOM 1433 N N . PHE A 1 179 ? 27.997 6.583 -28.554 1.00 87.00 179 PHE A N 1
ATOM 1434 C CA . PHE A 1 179 ? 26.831 6.498 -27.673 1.00 87.00 179 PHE A CA 1
ATOM 1435 C C . PHE A 1 179 ? 25.996 7.775 -27.792 1.00 87.00 179 PHE A C 1
ATOM 1437 O O . PHE A 1 179 ? 26.537 8.875 -27.778 1.00 87.00 179 PHE A O 1
ATOM 1444 N N . GLU A 1 180 ? 24.676 7.635 -27.910 1.00 82.12 180 GLU A N 1
ATOM 1445 C CA . GLU A 1 180 ? 23.776 8.790 -28.032 1.00 82.12 180 GLU A CA 1
ATOM 1446 C C . GLU A 1 180 ? 23.267 9.229 -26.662 1.00 82.12 180 GLU A C 1
ATOM 1448 O O . GLU A 1 180 ? 23.238 10.415 -26.338 1.00 82.12 180 GLU A O 1
ATOM 1453 N N . ARG A 1 181 ? 22.877 8.257 -25.836 1.00 89.12 181 ARG A N 1
ATOM 1454 C CA . ARG A 1 181 ? 22.432 8.501 -24.467 1.00 89.12 181 ARG A CA 1
ATOM 1455 C C . ARG A 1 181 ? 23.332 7.772 -23.504 1.00 89.12 181 ARG A C 1
ATOM 1457 O O . ARG A 1 181 ? 23.578 6.582 -23.680 1.00 89.12 181 ARG A O 1
ATOM 1464 N N . VAL A 1 182 ? 23.765 8.482 -22.472 1.00 93.06 182 VAL A N 1
ATOM 1465 C CA . VAL A 1 182 ? 24.587 7.945 -21.394 1.00 93.06 182 VAL A CA 1
ATOM 1466 C C . VAL A 1 182 ? 24.008 8.408 -20.059 1.00 93.06 182 VAL A C 1
ATOM 1468 O O . VAL A 1 182 ? 23.600 9.563 -19.889 1.00 93.06 182 VAL A O 1
ATOM 1471 N N . SER A 1 183 ? 23.935 7.490 -19.105 1.00 95.75 183 SER A N 1
ATOM 1472 C CA . SER A 1 183 ? 23.717 7.792 -17.693 1.00 95.75 183 SER A CA 1
ATOM 1473 C C . SER A 1 183 ? 24.742 7.019 -16.879 1.00 95.75 183 SER A C 1
ATOM 1475 O O . SER A 1 183 ? 24.963 5.838 -17.130 1.00 95.75 183 SER A O 1
ATOM 1477 N N . THR A 1 184 ? 25.348 7.667 -15.899 1.00 97.12 184 THR A N 1
ATOM 1478 C CA . THR A 1 184 ? 26.350 7.079 -15.012 1.00 97.12 184 THR A CA 1
ATOM 1479 C C . THR A 1 184 ? 26.010 7.406 -13.572 1.00 97.12 184 THR A C 1
ATOM 1481 O O . THR A 1 184 ? 25.506 8.495 -13.291 1.00 97.12 184 THR A O 1
ATOM 1484 N N . ALA A 1 185 ? 26.314 6.491 -12.660 1.00 96.94 185 ALA A N 1
ATOM 1485 C CA . ALA A 1 185 ? 26.151 6.722 -11.231 1.00 96.94 185 ALA A CA 1
ATOM 1486 C C . ALA A 1 185 ? 27.304 6.106 -10.437 1.00 96.94 185 ALA A C 1
ATOM 1488 O O . ALA A 1 185 ? 27.786 5.028 -10.781 1.00 96.94 185 ALA A O 1
ATOM 1489 N N . LEU A 1 186 ? 27.705 6.782 -9.366 1.00 96.69 186 LEU A N 1
ATOM 1490 C CA . LEU A 1 186 ? 28.570 6.267 -8.312 1.00 96.69 186 LEU A CA 1
ATOM 1491 C C . LEU A 1 186 ? 27.715 6.112 -7.060 1.00 96.69 186 LEU A C 1
ATOM 1493 O O . LEU A 1 186 ? 27.055 7.056 -6.618 1.00 96.69 186 LEU A O 1
ATOM 1497 N N . GLU A 1 187 ? 27.709 4.910 -6.501 1.00 94.50 187 GLU A N 1
ATOM 1498 C CA . GLU A 1 187 ? 26.874 4.560 -5.358 1.00 94.50 187 GLU A CA 1
ATOM 1499 C C . GLU A 1 187 ? 27.680 3.774 -4.329 1.00 94.50 187 GLU A C 1
ATOM 1501 O O . GLU A 1 187 ? 28.609 3.039 -4.663 1.00 94.50 187 GLU A O 1
ATOM 1506 N N . LEU A 1 188 ? 27.269 3.878 -3.072 1.00 92.94 188 LEU A N 1
ATOM 1507 C CA . LEU A 1 188 ? 27.727 3.015 -2.005 1.00 92.94 188 LEU A CA 1
ATOM 1508 C C . LEU A 1 188 ? 27.208 1.587 -2.226 1.00 92.94 188 LEU A C 1
ATOM 1510 O O . LEU A 1 188 ? 26.006 1.347 -2.379 1.00 92.94 188 LEU A O 1
ATOM 1514 N N . HIS A 1 189 ? 28.104 0.612 -2.143 1.00 90.12 189 HIS A N 1
ATOM 1515 C CA . HIS A 1 189 ? 27.761 -0.796 -2.056 1.00 90.12 189 HIS A CA 1
ATOM 1516 C C . HIS A 1 189 ? 27.286 -1.126 -0.630 1.00 90.12 189 HIS A C 1
ATOM 1518 O O . HIS A 1 189 ? 27.999 -1.745 0.159 1.00 90.12 189 HIS A O 1
ATOM 1524 N N . THR A 1 190 ? 26.058 -0.721 -0.299 1.00 85.88 190 THR A N 1
ATOM 1525 C CA . THR A 1 190 ? 25.485 -0.762 1.063 1.00 85.88 190 THR A CA 1
ATOM 1526 C C . THR A 1 190 ? 25.698 -2.089 1.795 1.00 85.88 190 THR A C 1
ATOM 1528 O O . THR A 1 190 ? 26.119 -2.090 2.947 1.00 85.88 190 THR A O 1
ATOM 1531 N N . GLU A 1 191 ? 25.468 -3.219 1.126 1.00 82.25 191 GLU A N 1
ATOM 1532 C CA . GLU A 1 191 ? 25.615 -4.548 1.728 1.00 82.25 191 GLU A CA 1
ATOM 1533 C C . GLU A 1 191 ? 27.063 -4.857 2.144 1.00 82.25 191 GLU A C 1
ATOM 1535 O O . GLU A 1 191 ? 27.312 -5.176 3.304 1.00 82.25 191 GLU A O 1
ATOM 1540 N N . VAL A 1 192 ? 28.024 -4.704 1.229 1.00 83.88 192 VAL A N 1
ATOM 1541 C CA . VAL A 1 192 ? 29.457 -4.907 1.499 1.00 83.88 192 VAL A CA 1
ATOM 1542 C C . VAL A 1 192 ? 29.950 -3.926 2.557 1.00 83.88 192 VAL A C 1
ATOM 1544 O O . VAL A 1 192 ? 30.672 -4.334 3.464 1.00 83.88 192 VAL A O 1
ATOM 1547 N N . THR A 1 193 ? 29.516 -2.665 2.489 1.00 85.50 193 THR A N 1
ATOM 1548 C CA . THR A 1 193 ? 29.891 -1.637 3.463 1.00 85.50 193 THR A CA 1
ATOM 1549 C C . THR A 1 193 ? 29.452 -1.998 4.879 1.00 85.50 193 THR A C 1
ATOM 1551 O O . THR A 1 193 ? 30.258 -1.954 5.807 1.00 85.50 193 THR A O 1
ATOM 1554 N N . LEU A 1 194 ? 28.194 -2.410 5.056 1.00 84.75 194 LEU A N 1
ATOM 1555 C CA . LEU A 1 194 ? 27.668 -2.792 6.368 1.00 84.75 194 LEU A CA 1
ATOM 1556 C C . LEU A 1 194 ? 28.284 -4.100 6.882 1.00 84.75 194 LEU A C 1
ATOM 1558 O O . LEU A 1 194 ? 28.557 -4.216 8.075 1.00 84.75 194 LEU A O 1
ATOM 1562 N N . GLN A 1 195 ? 28.528 -5.071 5.996 1.00 83.31 195 GLN A N 1
ATOM 1563 C CA . GLN A 1 195 ? 29.132 -6.356 6.360 1.00 83.31 195 GLN A CA 1
ATOM 1564 C C . GLN A 1 195 ? 30.601 -6.218 6.769 1.00 83.31 195 GLN A C 1
ATOM 1566 O O . GLN A 1 195 ? 31.019 -6.815 7.758 1.00 83.31 195 GLN A O 1
ATOM 1571 N N . ARG A 1 196 ? 31.392 -5.451 6.009 1.00 82.25 196 ARG A N 1
ATOM 1572 C CA . ARG A 1 196 ? 32.837 -5.299 6.237 1.00 82.25 196 ARG A CA 1
ATOM 1573 C C . ARG A 1 196 ? 33.185 -4.166 7.189 1.00 82.25 196 ARG A C 1
ATOM 1575 O O . ARG A 1 196 ? 34.332 -4.095 7.608 1.00 82.25 196 ARG A O 1
ATOM 1582 N N . ARG A 1 197 ? 32.226 -3.289 7.506 1.00 85.50 197 ARG A N 1
ATOM 1583 C CA . ARG A 1 197 ? 32.458 -2.048 8.264 1.00 85.50 197 ARG A CA 1
ATOM 1584 C C . ARG A 1 197 ? 33.531 -1.158 7.626 1.00 85.50 197 ARG A C 1
ATOM 1586 O O . ARG A 1 197 ? 34.232 -0.434 8.317 1.00 85.50 197 ARG A O 1
ATOM 1593 N N . VAL A 1 198 ? 33.626 -1.191 6.297 1.00 86.81 198 VAL A N 1
ATOM 1594 C CA . VAL A 1 198 ? 34.527 -0.340 5.510 1.00 86.81 198 VAL A CA 1
ATOM 1595 C C . VAL A 1 198 ? 33.737 0.238 4.339 1.00 86.81 198 VAL A C 1
ATOM 1597 O O . VAL A 1 198 ? 33.032 -0.531 3.679 1.00 86.81 198 VAL A O 1
ATOM 1600 N N . PRO A 1 199 ? 33.823 1.549 4.051 1.00 90.00 199 PRO A N 1
ATOM 1601 C CA . PRO A 1 199 ? 33.092 2.148 2.944 1.00 90.00 199 PRO A CA 1
ATOM 1602 C C . PRO A 1 199 ? 33.493 1.509 1.613 1.00 90.00 199 PRO A C 1
ATOM 1604 O O . PRO A 1 199 ? 34.661 1.514 1.226 1.00 90.00 199 PRO A O 1
ATOM 1607 N N . SER A 1 200 ? 32.511 0.948 0.912 1.00 92.12 200 SER A N 1
ATOM 1608 C CA . SER A 1 200 ? 32.694 0.327 -0.394 1.00 92.12 200 SER A CA 1
ATOM 1609 C C . SER A 1 200 ? 31.777 0.971 -1.428 1.00 92.12 200 SER A C 1
ATOM 1611 O O . SER A 1 200 ? 30.594 1.166 -1.155 1.00 92.12 200 SER A O 1
ATOM 1613 N N . ILE A 1 201 ? 32.301 1.295 -2.611 1.00 94.25 201 ILE A N 1
ATOM 1614 C CA . ILE A 1 201 ? 31.576 1.940 -3.713 1.00 94.25 201 ILE A CA 1
ATOM 1615 C C . ILE A 1 201 ? 31.533 1.065 -4.972 1.00 94.25 201 ILE A C 1
ATOM 1617 O O . ILE A 1 201 ? 32.426 0.259 -5.238 1.00 94.25 201 ILE A O 1
ATOM 1621 N N . HIS A 1 202 ? 30.512 1.262 -5.802 1.00 93.50 202 HIS A N 1
ATOM 1622 C CA . HIS A 1 202 ? 30.438 0.717 -7.158 1.00 93.50 202 HIS A CA 1
ATOM 1623 C C . HIS A 1 202 ? 30.029 1.795 -8.161 1.00 93.50 202 HIS A C 1
ATOM 1625 O O . HIS A 1 202 ? 29.411 2.802 -7.811 1.00 93.50 202 HIS A O 1
ATOM 1631 N N . LEU A 1 203 ? 30.368 1.569 -9.427 1.00 95.19 203 LEU A N 1
ATOM 1632 C CA . LEU A 1 203 ? 30.002 2.451 -10.533 1.00 95.19 203 LEU A CA 1
ATOM 1633 C C . LEU A 1 203 ? 28.979 1.755 -11.419 1.00 95.19 203 LEU A C 1
ATOM 1635 O O . LEU A 1 203 ? 29.049 0.545 -11.630 1.00 95.19 203 LEU A O 1
ATOM 1639 N N . HIS A 1 204 ? 28.057 2.518 -11.984 1.00 94.19 204 HIS A N 1
ATOM 1640 C CA . HIS A 1 204 ? 27.126 2.050 -13.000 1.00 94.19 204 HIS A CA 1
ATOM 1641 C C . HIS A 1 204 ? 27.233 2.919 -14.242 1.00 94.19 204 HIS A C 1
ATOM 1643 O O . HIS A 1 204 ? 27.349 4.140 -14.142 1.00 94.19 204 HIS A O 1
ATOM 1649 N N . MET A 1 205 ? 27.111 2.295 -15.410 1.00 92.62 205 MET A N 1
ATOM 1650 C CA . MET A 1 205 ? 26.878 2.992 -16.671 1.00 92.62 205 MET A CA 1
ATOM 1651 C C . MET A 1 205 ? 25.701 2.369 -17.408 1.00 92.62 205 MET A C 1
ATOM 1653 O O . MET A 1 205 ? 25.573 1.151 -17.482 1.00 92.62 205 MET A O 1
ATOM 1657 N N . MET A 1 206 ? 24.866 3.209 -17.996 1.00 92.56 206 MET A N 1
ATOM 1658 C CA . MET A 1 206 ? 23.815 2.844 -18.929 1.00 92.56 206 MET A CA 1
ATOM 1659 C C . MET A 1 206 ? 24.050 3.623 -20.212 1.00 92.56 206 MET A C 1
ATOM 1661 O O . MET A 1 206 ? 24.205 4.844 -20.165 1.00 92.56 206 MET A O 1
ATOM 1665 N N . PHE A 1 207 ? 24.028 2.941 -21.351 1.00 90.00 207 PHE A N 1
ATOM 1666 C CA . PHE A 1 207 ? 24.091 3.609 -22.646 1.00 90.00 207 PHE A CA 1
ATOM 1667 C C . PHE A 1 207 ? 23.060 3.053 -23.620 1.00 90.00 207 PHE A C 1
ATOM 1669 O O . PHE A 1 207 ? 22.645 1.894 -23.515 1.00 90.00 207 PHE A O 1
ATOM 1676 N N . ASP A 1 208 ? 22.716 3.859 -24.622 1.00 85.94 208 ASP A N 1
ATOM 1677 C CA . ASP A 1 208 ? 22.141 3.357 -25.860 1.00 85.94 208 ASP A CA 1
ATOM 1678 C C . ASP A 1 208 ? 22.602 4.124 -27.100 1.00 85.94 208 ASP A C 1
ATOM 1680 O O . ASP A 1 208 ? 23.109 5.247 -27.055 1.00 85.94 208 ASP A O 1
ATOM 1684 N N . THR A 1 209 ? 22.455 3.432 -28.221 1.00 75.25 209 THR A N 1
ATOM 1685 C CA . THR A 1 209 ? 22.823 3.853 -29.569 1.00 75.25 209 THR A CA 1
ATOM 1686 C C . THR A 1 209 ? 21.519 3.906 -30.352 1.00 75.25 209 THR A C 1
ATOM 1688 O O . THR A 1 209 ? 20.846 2.885 -30.523 1.00 75.25 209 THR A O 1
ATOM 1691 N N . ARG A 1 210 ? 21.068 5.094 -30.755 1.00 63.44 210 ARG A N 1
ATOM 1692 C CA . ARG A 1 210 ? 19.862 5.232 -31.580 1.00 63.44 210 ARG A CA 1
ATOM 1693 C C . ARG A 1 210 ? 20.256 5.292 -33.054 1.00 63.44 210 ARG A C 1
ATOM 1695 O O . ARG A 1 210 ? 21.414 5.490 -33.409 1.00 63.44 210 ARG A O 1
ATOM 1702 N N . ASP A 1 211 ? 19.267 5.084 -33.915 1.00 53.75 211 ASP A N 1
ATOM 1703 C CA . ASP A 1 211 ? 19.362 5.452 -35.327 1.00 53.75 211 ASP A CA 1
ATOM 1704 C C . ASP A 1 211 ? 19.009 6.948 -35.437 1.00 53.75 211 ASP A C 1
ATOM 1706 O O . ASP A 1 211 ? 17.979 7.396 -34.915 1.00 53.75 211 ASP A O 1
ATOM 1710 N N . SER A 1 212 ? 19.916 7.730 -36.016 1.00 48.25 212 SER A N 1
ATOM 1711 C CA . SER A 1 212 ? 19.997 9.189 -35.885 1.00 48.25 212 SER A CA 1
ATOM 1712 C C . SER A 1 212 ? 18.798 9.936 -36.491 1.00 48.25 212 SER A C 1
ATOM 1714 O O . SER A 1 212 ? 18.069 9.428 -37.344 1.00 48.25 212 SER A O 1
ATOM 1716 N N . ALA A 1 213 ? 18.638 11.213 -36.128 1.00 45.31 213 ALA A N 1
ATOM 1717 C CA . ALA A 1 213 ? 17.740 12.157 -36.808 1.00 45.31 213 ALA A CA 1
ATOM 1718 C C . ALA A 1 213 ? 17.984 12.252 -38.336 1.00 45.31 213 ALA A C 1
ATOM 1720 O O . ALA A 1 213 ? 17.040 12.498 -39.083 1.00 45.31 213 ALA A O 1
ATOM 1721 N N . ALA A 1 214 ? 19.199 11.948 -38.809 1.00 43.28 214 ALA A N 1
ATOM 1722 C CA . ALA A 1 214 ? 19.558 11.882 -40.230 1.00 43.28 214 ALA A CA 1
ATOM 1723 C C . ALA A 1 214 ? 18.724 10.861 -41.039 1.00 43.28 214 ALA A C 1
ATOM 1725 O O . ALA A 1 214 ? 18.314 11.152 -42.159 1.00 43.28 214 ALA A O 1
ATOM 1726 N N . MET A 1 215 ? 18.371 9.705 -40.460 1.00 43.94 215 MET A N 1
ATOM 1727 C CA . MET A 1 215 ? 17.481 8.726 -41.110 1.00 43.94 215 MET A CA 1
ATOM 1728 C C . MET A 1 215 ? 16.013 9.175 -41.122 1.00 43.94 215 MET A C 1
ATOM 1730 O O . MET A 1 215 ? 15.252 8.794 -42.008 1.00 43.94 215 MET A O 1
ATOM 1734 N N . ARG A 1 216 ? 15.601 10.020 -40.164 1.00 48.44 216 ARG A N 1
ATOM 1735 C CA . ARG A 1 216 ? 14.272 10.658 -40.159 1.00 48.44 216 ARG A CA 1
ATOM 1736 C C . ARG A 1 216 ? 14.153 11.762 -41.212 1.00 48.44 216 ARG A C 1
ATOM 1738 O O . ARG A 1 216 ? 13.070 11.918 -41.760 1.00 48.44 216 ARG A O 1
ATOM 1745 N N . ALA A 1 217 ? 15.243 12.467 -41.518 1.00 47.84 217 ALA A N 1
ATOM 1746 C CA . ALA A 1 217 ? 15.291 13.465 -42.589 1.00 47.84 217 ALA A CA 1
ATOM 1747 C C . ALA A 1 217 ? 15.247 12.833 -43.997 1.00 47.84 217 ALA A C 1
ATOM 1749 O O . ALA A 1 217 ? 14.706 13.433 -44.918 1.00 47.84 217 ALA A O 1
ATOM 1750 N N . LEU A 1 218 ? 15.754 11.603 -44.151 1.00 45.97 218 LEU A N 1
ATOM 1751 C CA . LEU A 1 218 ? 15.717 10.836 -45.408 1.00 45.97 218 LEU A CA 1
ATOM 1752 C C . LEU A 1 218 ? 14.453 9.970 -45.578 1.00 45.97 218 LEU A C 1
ATOM 1754 O O . LEU A 1 218 ? 14.159 9.514 -46.680 1.00 45.97 218 LEU A O 1
ATOM 1758 N N . ALA A 1 219 ? 13.676 9.760 -44.509 1.00 47.09 219 ALA A N 1
ATOM 1759 C CA . ALA A 1 219 ? 12.442 8.970 -44.526 1.00 47.09 219 ALA A CA 1
ATOM 1760 C C . ALA A 1 219 ? 11.351 9.431 -45.525 1.00 47.09 219 ALA A C 1
ATOM 1762 O O . ALA A 1 219 ? 10.635 8.553 -46.009 1.00 47.09 219 ALA A O 1
ATOM 1763 N N . PRO A 1 220 ? 11.197 10.729 -45.866 1.00 53.47 220 PRO A N 1
ATOM 1764 C CA . PRO A 1 220 ? 10.246 11.174 -46.891 1.00 53.47 220 PRO A CA 1
ATOM 1765 C C . PRO A 1 220 ? 10.618 10.746 -48.319 1.00 53.47 220 PRO A C 1
ATOM 1767 O O . PRO A 1 220 ? 9.744 10.681 -49.175 1.00 53.47 220 PRO A O 1
ATOM 1770 N N . TYR A 1 221 ? 11.894 10.443 -48.576 1.00 53.09 221 TYR A N 1
ATOM 1771 C CA . TYR A 1 221 ? 12.423 10.167 -49.918 1.00 53.09 221 TYR A CA 1
ATOM 1772 C C . TYR A 1 221 ? 12.574 8.665 -50.221 1.00 53.09 221 TYR A C 1
ATOM 1774 O O . TYR A 1 221 ? 13.136 8.289 -51.246 1.00 53.09 221 TYR A O 1
ATOM 1782 N N . LEU A 1 222 ? 12.076 7.788 -49.341 1.00 45.12 222 LEU A N 1
ATOM 1783 C CA . LEU A 1 222 ? 12.100 6.334 -49.522 1.00 45.12 222 LEU A CA 1
ATOM 1784 C C . LEU A 1 222 ? 10.696 5.812 -49.897 1.00 45.12 222 LEU A C 1
ATOM 1786 O O . LEU A 1 222 ? 9.739 6.082 -49.168 1.00 45.12 222 LEU A O 1
ATOM 1790 N N . PRO A 1 223 ? 10.538 5.032 -50.984 1.00 35.56 223 PRO A N 1
ATOM 1791 C CA . PRO A 1 223 ? 9.227 4.566 -51.434 1.00 35.56 223 PRO A CA 1
ATOM 1792 C C . PRO A 1 223 ? 8.681 3.410 -50.572 1.00 35.56 223 PRO A C 1
ATOM 1794 O O . PRO A 1 223 ? 9.394 2.459 -50.247 1.00 35.56 223 PRO A O 1
ATOM 1797 N N . GLY A 1 224 ? 7.379 3.441 -50.255 1.00 40.59 224 GLY A N 1
ATOM 1798 C CA . GLY A 1 224 ? 6.634 2.294 -49.697 1.00 40.59 224 GLY A CA 1
ATOM 1799 C C . GLY A 1 224 ? 6.917 1.956 -48.220 1.00 40.59 224 GLY A C 1
ATOM 1800 O O . GLY A 1 224 ? 7.611 2.711 -47.554 1.00 40.59 224 GLY A O 1
ATOM 1801 N N . PRO A 1 225 ? 6.352 0.863 -47.645 1.00 38.53 225 PRO A N 1
ATOM 1802 C CA . PRO A 1 225 ? 6.000 0.690 -46.217 1.00 38.53 225 PRO A CA 1
ATOM 1803 C C . PRO A 1 225 ? 7.183 0.476 -45.241 1.00 38.53 225 PRO A C 1
ATOM 1805 O O . PRO A 1 225 ? 7.093 -0.287 -44.274 1.00 38.53 225 PRO A O 1
ATOM 1808 N N . CYS A 1 226 ? 8.288 1.182 -45.451 1.00 36.00 226 CYS A N 1
ATOM 1809 C CA . CYS A 1 226 ? 9.516 1.156 -44.666 1.00 36.00 226 CYS A CA 1
ATOM 1810 C C . CYS A 1 226 ? 9.470 2.034 -43.403 1.00 36.00 226 CYS A C 1
ATOM 1812 O O . CYS A 1 226 ? 10.283 1.843 -42.502 1.00 36.00 226 CYS A O 1
ATOM 1814 N N . THR A 1 227 ? 8.466 2.901 -43.231 1.00 38.50 227 THR A N 1
ATOM 1815 C CA . THR A 1 227 ? 8.273 3.691 -41.993 1.00 38.50 227 THR A CA 1
ATOM 1816 C C . THR A 1 227 ? 7.866 2.845 -40.776 1.00 38.50 227 THR A C 1
ATOM 1818 O O . THR A 1 227 ? 7.802 3.345 -39.651 1.00 38.50 227 THR A O 1
ATOM 1821 N N . ARG A 1 228 ? 7.609 1.537 -40.954 1.00 36.66 228 ARG A N 1
ATOM 1822 C CA . ARG A 1 228 ? 7.195 0.618 -39.877 1.00 36.66 228 ARG A CA 1
ATOM 1823 C C . ARG A 1 228 ? 8.314 -0.207 -39.239 1.00 36.66 228 ARG A C 1
ATOM 1825 O O . ARG A 1 228 ? 8.024 -0.999 -38.340 1.00 36.66 228 ARG A O 1
ATOM 1832 N N . MET A 1 229 ? 9.565 0.010 -39.629 1.00 37.00 229 MET A N 1
ATOM 1833 C CA . MET A 1 229 ? 10.732 -0.523 -38.932 1.00 37.00 229 MET A CA 1
ATOM 1834 C C . MET A 1 229 ? 11.593 0.642 -38.450 1.00 37.00 229 MET A C 1
ATOM 1836 O O . MET A 1 229 ? 12.556 1.021 -39.102 1.00 37.00 229 MET A O 1
ATOM 1840 N N . LEU A 1 230 ? 11.279 1.178 -37.265 1.00 41.44 230 LEU A N 1
ATOM 1841 C CA . LEU A 1 230 ? 12.336 1.726 -36.414 1.00 41.44 230 LEU A CA 1
ATOM 1842 C C . LEU A 1 230 ? 13.270 0.543 -36.140 1.00 41.44 230 LEU A C 1
ATOM 1844 O O . LEU A 1 230 ? 12.944 -0.331 -35.331 1.00 41.44 230 LEU A O 1
ATOM 1848 N N . ARG A 1 231 ? 14.337 0.438 -36.934 1.00 44.66 231 ARG A N 1
ATOM 1849 C CA . ARG A 1 231 ? 15.354 -0.600 -36.790 1.00 44.66 231 ARG A CA 1
ATOM 1850 C C . ARG A 1 231 ? 15.929 -0.513 -35.366 1.00 44.66 231 ARG A C 1
ATOM 1852 O O . ARG A 1 231 ? 15.903 0.564 -34.763 1.00 44.66 231 ARG A O 1
ATOM 1859 N N . PRO A 1 232 ? 16.415 -1.627 -34.788 1.00 47.47 232 PRO A N 1
ATOM 1860 C CA . PRO A 1 232 ? 17.304 -1.535 -33.636 1.00 47.47 232 PRO A CA 1
ATOM 1861 C C . PRO A 1 232 ? 18.406 -0.539 -34.005 1.00 47.47 232 PRO A C 1
ATOM 1863 O O . PRO A 1 232 ? 18.895 -0.598 -35.135 1.00 47.47 232 PRO A O 1
ATOM 1866 N N . GLY A 1 233 ? 18.752 0.388 -33.106 1.00 55.25 233 GLY A N 1
ATOM 1867 C CA . GLY A 1 233 ? 19.869 1.300 -33.349 1.00 55.25 233 GLY A CA 1
ATOM 1868 C C . GLY A 1 233 ? 21.144 0.533 -33.709 1.00 55.25 233 GLY A C 1
ATOM 1869 O O . GLY A 1 233 ? 21.201 -0.694 -33.572 1.00 55.25 233 GLY A O 1
ATOM 1870 N N . ARG A 1 234 ? 22.159 1.232 -34.224 1.00 63.16 234 ARG A N 1
ATOM 1871 C CA . ARG A 1 234 ? 23.415 0.601 -34.648 1.00 63.16 234 ARG A CA 1
ATOM 1872 C C . ARG A 1 234 ? 23.935 -0.312 -33.534 1.00 63.16 234 ARG A C 1
ATOM 1874 O O . ARG A 1 234 ? 24.324 0.172 -32.481 1.00 63.16 234 ARG A O 1
ATOM 1881 N N . GLN A 1 235 ? 23.953 -1.627 -33.763 1.00 73.31 235 GLN A N 1
ATOM 1882 C CA . GLN A 1 235 ? 24.532 -2.544 -32.785 1.00 73.31 235 GLN A CA 1
ATOM 1883 C C . GLN A 1 235 ? 26.005 -2.187 -32.601 1.00 73.31 235 GLN A C 1
ATOM 1885 O O . GLN A 1 235 ? 26.771 -2.186 -33.566 1.00 73.31 235 GLN A O 1
ATOM 1890 N N . VAL A 1 236 ? 26.392 -1.900 -31.364 1.00 75.31 236 VAL A N 1
ATOM 1891 C CA . VAL A 1 236 ? 27.795 -1.735 -31.003 1.00 75.31 236 VAL A CA 1
ATOM 1892 C C . VAL A 1 236 ? 28.365 -3.077 -30.598 1.00 75.31 236 VAL A C 1
ATOM 1894 O O . VAL A 1 236 ? 27.688 -3.890 -29.965 1.00 75.31 236 VAL A O 1
ATOM 1897 N N . HIS A 1 237 ? 29.615 -3.300 -30.983 1.00 83.00 237 HIS A N 1
ATOM 1898 C CA . HIS A 1 237 ? 30.409 -4.410 -30.497 1.00 83.00 237 HIS A CA 1
ATOM 1899 C C . HIS A 1 237 ? 31.490 -3.851 -29.581 1.00 83.00 237 HIS A C 1
ATOM 1901 O O . HIS A 1 237 ? 32.345 -3.088 -30.024 1.00 83.00 237 HIS A O 1
ATOM 1907 N N . LEU A 1 238 ? 31.411 -4.199 -28.303 1.00 81.50 238 LEU A N 1
ATOM 1908 C CA . LEU A 1 238 ? 32.330 -3.743 -27.272 1.00 81.50 238 LEU A CA 1
ATOM 1909 C C . LEU A 1 238 ? 33.167 -4.944 -26.840 1.00 81.50 238 LEU A C 1
ATOM 1911 O O . LEU A 1 238 ? 32.623 -5.912 -26.305 1.00 81.50 238 LEU A O 1
ATOM 1915 N N . SER A 1 239 ? 34.475 -4.909 -27.093 1.00 80.44 239 SER A N 1
ATOM 1916 C CA . SER A 1 239 ? 35.375 -5.953 -26.601 1.00 80.44 239 SER A CA 1
ATOM 1917 C C . SER A 1 239 ? 35.524 -5.853 -25.082 1.00 80.44 239 SER A C 1
ATOM 1919 O O . SER A 1 239 ? 35.478 -4.758 -24.519 1.00 80.44 239 SER A O 1
ATOM 1921 N N . GLY A 1 240 ? 35.746 -6.981 -24.404 1.00 72.31 240 GLY A N 1
ATOM 1922 C CA . GLY A 1 240 ? 35.924 -7.004 -22.950 1.00 72.31 240 GLY A CA 1
ATOM 1923 C C . GLY A 1 240 ? 37.107 -6.161 -22.460 1.00 72.31 240 GLY A C 1
ATOM 1924 O O . GLY A 1 240 ? 37.055 -5.649 -21.349 1.00 72.31 240 GLY A O 1
ATOM 1925 N N . GLN A 1 241 ? 38.142 -5.964 -23.289 1.00 75.00 241 GLN A N 1
ATOM 1926 C CA . GLN A 1 241 ? 39.244 -5.037 -22.992 1.00 75.00 241 GLN A CA 1
ATOM 1927 C C . GLN A 1 241 ? 38.806 -3.570 -23.071 1.00 75.00 241 GLN A C 1
ATOM 1929 O O . GLN A 1 241 ? 39.140 -2.793 -22.189 1.00 75.00 241 GLN A O 1
ATOM 1934 N N . SER A 1 242 ? 38.017 -3.192 -24.085 1.00 78.38 242 SER A N 1
ATOM 1935 C CA . SER A 1 242 ? 37.509 -1.813 -24.210 1.00 78.38 242 SER A CA 1
ATOM 1936 C C . SER A 1 242 ? 36.502 -1.444 -23.122 1.00 78.38 242 SER A C 1
ATOM 1938 O O . SER A 1 242 ? 36.263 -0.267 -22.888 1.00 78.38 242 SER A O 1
ATOM 1940 N N . LEU A 1 243 ? 35.884 -2.446 -22.498 1.00 85.19 243 LEU A N 1
ATOM 1941 C CA . LEU A 1 243 ? 34.949 -2.278 -21.395 1.00 85.19 243 LEU A CA 1
ATOM 1942 C C . LEU A 1 243 ? 35.629 -2.258 -20.025 1.00 85.19 243 LEU A C 1
ATOM 1944 O O . LEU A 1 243 ? 34.942 -2.012 -19.046 1.00 85.19 243 LEU A O 1
ATOM 1948 N N . ALA A 1 244 ? 36.928 -2.544 -19.918 1.00 87.69 244 ALA A N 1
ATOM 1949 C CA . ALA A 1 244 ? 37.594 -2.586 -18.624 1.00 87.69 244 ALA A CA 1
ATOM 1950 C C . ALA A 1 244 ? 37.878 -1.168 -18.106 1.00 87.69 244 ALA A C 1
ATOM 1952 O O . ALA A 1 244 ? 38.559 -0.388 -18.769 1.00 87.69 244 ALA A O 1
ATOM 1953 N N . PHE A 1 245 ? 37.410 -0.864 -16.896 1.00 90.00 245 PHE A N 1
ATOM 1954 C CA . PHE A 1 245 ? 37.733 0.369 -16.181 1.00 90.00 245 PHE A CA 1
ATOM 1955 C C . PHE A 1 245 ? 38.672 0.045 -15.018 1.00 90.00 245 PHE A C 1
ATOM 1957 O O . PHE A 1 245 ? 38.374 -0.843 -14.218 1.00 90.00 245 PHE A O 1
ATOM 1964 N N . ARG A 1 246 ? 39.828 0.724 -14.942 1.00 88.69 246 ARG A N 1
ATOM 1965 C CA . ARG A 1 246 ? 40.897 0.446 -13.957 1.00 88.69 246 ARG A CA 1
ATOM 1966 C C . ARG A 1 246 ? 41.212 -1.058 -13.832 1.00 88.69 246 ARG A C 1
ATOM 1968 O O . ARG A 1 246 ? 41.235 -1.624 -12.743 1.00 88.69 246 ARG A O 1
ATOM 1975 N N . GLY A 1 247 ? 41.363 -1.732 -14.976 1.00 82.56 247 GLY A N 1
ATOM 1976 C CA . GLY A 1 247 ? 41.644 -3.174 -15.056 1.00 82.56 247 GLY A CA 1
ATOM 1977 C C . GLY A 1 247 ? 40.472 -4.099 -14.692 1.00 82.56 247 GLY A C 1
ATOM 1978 O O . GLY A 1 247 ? 40.588 -5.314 -14.844 1.00 82.56 247 GLY A O 1
ATOM 1979 N N . CYS A 1 248 ? 39.331 -3.554 -14.264 1.00 83.69 248 CYS A N 1
ATOM 1980 C CA . CYS A 1 248 ? 38.162 -4.312 -13.830 1.00 83.69 248 CYS A CA 1
ATOM 1981 C C . CYS A 1 248 ? 37.128 -4.394 -14.957 1.00 83.69 248 CYS A C 1
ATOM 1983 O O . CYS A 1 248 ? 36.697 -3.377 -15.505 1.00 83.69 248 CYS A O 1
ATOM 1985 N N . LYS A 1 249 ? 36.707 -5.611 -15.309 1.00 84.44 249 LYS A N 1
ATOM 1986 C CA . LYS A 1 249 ? 35.655 -5.822 -16.312 1.00 84.44 249 LYS A CA 1
ATOM 1987 C C . LYS A 1 249 ? 34.266 -5.613 -15.691 1.00 84.44 249 LYS A C 1
ATOM 1989 O O . LYS A 1 249 ? 34.088 -5.917 -14.513 1.00 84.44 249 LYS A O 1
ATOM 1994 N N . PRO A 1 250 ? 33.269 -5.146 -16.460 1.00 86.75 250 PRO A N 1
ATOM 1995 C CA . PRO A 1 250 ? 31.937 -4.916 -15.927 1.00 86.75 250 PRO A CA 1
ATOM 1996 C C . PRO A 1 250 ? 31.168 -6.208 -15.680 1.00 86.75 250 PRO A C 1
ATOM 1998 O O . PRO A 1 250 ? 31.457 -7.261 -16.259 1.00 86.75 250 PRO A O 1
ATOM 2001 N N . HIS A 1 251 ? 30.082 -6.059 -14.932 1.00 83.44 251 HIS A N 1
ATOM 2002 C CA . HIS A 1 251 ? 28.976 -7.003 -14.865 1.00 83.44 251 HIS A CA 1
ATOM 2003 C C . HIS A 1 251 ? 27.726 -6.409 -15.519 1.00 83.44 251 HIS A C 1
ATOM 2005 O O . HIS A 1 251 ? 27.473 -5.211 -15.401 1.00 83.44 251 HIS A O 1
ATOM 2011 N N . ILE A 1 252 ? 26.931 -7.229 -16.211 1.00 79.75 252 ILE A N 1
ATOM 2012 C CA . ILE A 1 252 ? 25.670 -6.785 -16.825 1.00 79.75 252 ILE A CA 1
ATOM 2013 C C . ILE A 1 252 ? 24.586 -6.764 -15.747 1.00 79.75 252 ILE A C 1
ATOM 2015 O O . ILE A 1 252 ? 24.163 -7.809 -15.263 1.00 79.75 252 ILE A O 1
ATOM 2019 N N . SER A 1 253 ? 24.133 -5.567 -15.378 1.00 66.50 253 SER A N 1
ATOM 2020 C CA . SER A 1 253 ? 23.168 -5.351 -14.292 1.00 66.50 253 SER A CA 1
ATOM 2021 C C . SER A 1 253 ? 21.711 -5.272 -14.772 1.00 66.50 253 SER A C 1
ATOM 2023 O O . SER A 1 253 ? 20.789 -5.432 -13.974 1.00 66.50 253 SER A O 1
ATOM 2025 N N . LEU A 1 254 ? 21.483 -5.082 -16.077 1.00 60.69 254 LEU A N 1
ATOM 2026 C CA . LEU A 1 254 ? 20.174 -5.193 -16.731 1.00 60.69 254 LEU A CA 1
ATOM 2027 C C . LEU A 1 254 ? 20.327 -5.963 -18.038 1.00 60.69 254 LEU A C 1
ATOM 2029 O O . LEU A 1 254 ? 20.958 -5.480 -18.974 1.00 60.69 254 LEU A O 1
ATOM 2033 N N . ASP A 1 255 ? 19.676 -7.119 -18.135 1.00 49.19 255 ASP A N 1
ATOM 2034 C CA . ASP A 1 255 ? 19.616 -7.900 -19.370 1.00 49.19 255 ASP A CA 1
ATOM 2035 C C . ASP A 1 255 ? 18.521 -7.326 -20.298 1.00 49.19 255 ASP A C 1
ATOM 2037 O O . ASP A 1 255 ? 17.513 -7.960 -20.621 1.00 49.19 255 ASP A O 1
ATOM 2041 N N . SER A 1 256 ? 18.692 -6.062 -20.715 1.00 49.22 256 SER A N 1
ATOM 2042 C CA . SER A 1 256 ? 17.849 -5.399 -21.730 1.00 49.22 256 SER A CA 1
ATOM 2043 C C . SER A 1 256 ? 17.822 -6.174 -23.057 1.00 49.22 256 SER A C 1
ATOM 2045 O O . SER A 1 256 ? 16.913 -5.985 -23.870 1.00 49.22 256 SER A O 1
ATOM 2047 N N . SER A 1 257 ? 18.793 -7.074 -23.247 1.00 46.34 257 SER A N 1
ATOM 2048 C CA . SER A 1 257 ? 19.014 -7.923 -24.417 1.00 46.34 257 SER A CA 1
ATOM 2049 C C . SER A 1 257 ? 17.843 -8.865 -24.746 1.00 46.34 257 SER A C 1
ATOM 2051 O O . SER A 1 257 ? 17.686 -9.258 -25.904 1.00 46.34 257 SER A O 1
ATOM 2053 N N . GLN A 1 258 ? 16.978 -9.195 -23.774 1.00 49.25 258 GLN A N 1
ATOM 2054 C CA . GLN A 1 258 ? 15.846 -10.106 -24.000 1.00 49.25 258 GLN A CA 1
ATOM 2055 C C . GLN A 1 258 ? 14.543 -9.410 -24.411 1.00 49.25 258 GLN A C 1
ATOM 2057 O O . GLN A 1 258 ? 13.613 -10.062 -24.902 1.00 49.25 258 GLN A O 1
ATOM 2062 N N . ALA A 1 259 ? 14.444 -8.089 -24.241 1.00 54.59 259 ALA A N 1
ATOM 2063 C CA . ALA A 1 259 ? 13.273 -7.350 -24.692 1.00 54.59 259 ALA A CA 1
ATOM 2064 C C . ALA A 1 259 ? 13.213 -7.34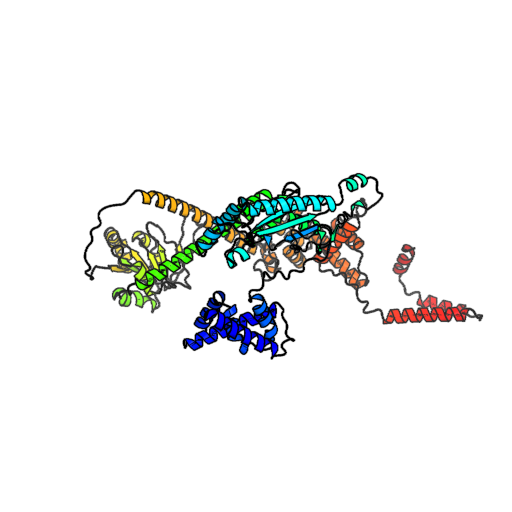9 -26.234 1.00 54.59 259 ALA A C 1
ATOM 2066 O O . ALA A 1 259 ? 14.226 -7.222 -26.915 1.00 54.59 259 ALA A O 1
ATOM 2067 N N . ARG A 1 260 ? 12.015 -7.494 -26.818 1.00 56.06 260 ARG A N 1
ATOM 2068 C CA . ARG A 1 260 ? 11.820 -7.507 -28.280 1.00 56.06 260 ARG A CA 1
ATOM 2069 C C . ARG A 1 260 ? 10.829 -6.434 -28.722 1.00 56.06 260 ARG A C 1
ATOM 2071 O O . ARG A 1 260 ? 9.737 -6.297 -28.174 1.00 56.06 260 ARG A O 1
ATOM 2078 N N . GLY A 1 261 ? 11.181 -5.694 -29.772 1.00 61.56 261 GLY A N 1
ATOM 2079 C CA . GLY A 1 261 ? 10.310 -4.678 -30.367 1.00 61.56 261 GLY A CA 1
ATOM 2080 C C . GLY A 1 261 ? 10.072 -3.478 -29.444 1.00 61.56 261 GLY A C 1
ATOM 2081 O O . GLY A 1 261 ? 11.009 -2.915 -28.887 1.00 61.56 261 GLY A O 1
ATOM 2082 N N . ARG A 1 262 ? 8.810 -3.057 -29.275 1.00 57.00 262 ARG A N 1
ATOM 2083 C CA . ARG A 1 262 ? 8.460 -1.824 -28.535 1.00 57.00 262 ARG A CA 1
ATOM 2084 C C . ARG A 1 262 ? 8.844 -1.846 -27.047 1.00 57.00 262 ARG A C 1
ATOM 2086 O O . ARG A 1 262 ? 8.937 -0.778 -26.451 1.00 57.00 262 ARG A O 1
ATOM 2093 N N . SER A 1 263 ? 9.057 -3.018 -26.444 1.00 68.06 263 SER A N 1
ATOM 2094 C CA . SER A 1 263 ? 9.455 -3.134 -25.035 1.00 68.06 263 SER A CA 1
ATOM 2095 C C . SER A 1 263 ? 10.930 -2.822 -24.787 1.00 68.06 263 SER A C 1
ATOM 2097 O O . SER A 1 263 ? 11.262 -2.445 -23.667 1.00 68.06 263 SER A O 1
ATOM 2099 N N . VAL A 1 264 ? 11.791 -2.895 -25.812 1.00 73.75 264 VAL A N 1
ATOM 2100 C CA . VAL A 1 264 ? 13.225 -2.562 -25.697 1.00 73.75 264 VAL A CA 1
ATOM 2101 C C . VAL A 1 264 ? 13.396 -1.126 -25.232 1.00 73.75 264 VAL A C 1
ATOM 2103 O O . VAL A 1 264 ? 14.105 -0.864 -24.269 1.00 73.75 264 VAL A O 1
ATOM 2106 N N . ARG A 1 265 ? 12.677 -0.188 -25.861 1.00 76.44 265 ARG A N 1
ATOM 2107 C CA . ARG A 1 265 ? 12.792 1.231 -25.517 1.00 76.44 265 ARG A CA 1
ATOM 2108 C C . ARG A 1 265 ? 12.402 1.502 -24.067 1.00 76.44 265 ARG A C 1
ATOM 2110 O O . ARG A 1 265 ? 13.116 2.209 -23.370 1.00 76.44 265 ARG A O 1
ATOM 2117 N N . ARG A 1 266 ? 11.306 0.887 -23.615 1.00 82.00 266 ARG A N 1
ATOM 2118 C CA . ARG A 1 266 ? 10.834 1.000 -22.233 1.00 82.00 266 ARG A CA 1
ATOM 2119 C C . ARG A 1 266 ? 11.884 0.487 -21.240 1.00 82.00 266 ARG A C 1
ATOM 2121 O O . ARG A 1 266 ? 12.076 1.121 -20.213 1.00 82.00 266 ARG A O 1
ATOM 2128 N N . ALA A 1 267 ? 12.555 -0.623 -21.551 1.00 82.00 267 ALA A N 1
ATOM 2129 C CA . ALA A 1 267 ? 13.608 -1.186 -20.706 1.00 82.00 267 ALA A CA 1
ATOM 2130 C C . ALA A 1 267 ? 14.856 -0.287 -20.646 1.00 82.00 267 ALA A C 1
ATOM 2132 O O . ALA A 1 267 ? 15.403 -0.081 -19.567 1.00 82.00 267 ALA A O 1
ATOM 2133 N N . LEU A 1 268 ? 15.272 0.295 -21.779 1.00 85.88 268 LEU A N 1
ATOM 2134 C CA . LEU A 1 268 ? 16.391 1.244 -21.814 1.00 85.88 268 LEU A CA 1
ATOM 2135 C C . LEU A 1 268 ? 16.070 2.519 -21.020 1.00 85.88 268 LEU A C 1
ATOM 2137 O O . LEU A 1 268 ? 16.864 2.940 -20.187 1.00 85.88 268 LEU A O 1
ATOM 2141 N N . ASP A 1 269 ? 14.885 3.101 -21.230 1.00 89.06 269 ASP A N 1
ATOM 2142 C CA . ASP A 1 269 ? 14.429 4.290 -20.496 1.00 89.06 269 ASP A CA 1
ATOM 2143 C C . ASP A 1 269 ? 14.325 4.018 -18.986 1.00 89.06 269 ASP A C 1
ATOM 2145 O O . ASP A 1 269 ? 14.696 4.866 -18.178 1.00 89.06 269 ASP A O 1
ATOM 2149 N N . GLN A 1 270 ? 13.904 2.812 -18.592 1.00 91.00 270 GLN A N 1
ATOM 2150 C CA . GLN A 1 270 ? 13.910 2.385 -17.193 1.00 91.00 270 GLN A CA 1
ATOM 2151 C C . GLN A 1 270 ? 15.332 2.300 -16.617 1.00 91.00 270 GLN A C 1
ATOM 2153 O O . GLN A 1 270 ? 15.543 2.729 -15.485 1.00 91.00 270 GLN A O 1
ATOM 2158 N N . GLY A 1 271 ? 16.304 1.781 -17.377 1.00 90.88 271 GLY A N 1
ATOM 2159 C CA . GLY A 1 271 ? 17.715 1.740 -16.970 1.00 90.88 271 GLY A CA 1
ATOM 2160 C C . GLY A 1 271 ? 18.325 3.137 -16.821 1.00 90.88 271 GLY A C 1
ATOM 2161 O O . GLY A 1 271 ? 18.963 3.428 -15.813 1.00 90.88 271 GLY A O 1
ATOM 2162 N N . HIS A 1 272 ? 18.057 4.040 -17.769 1.00 93.12 272 HIS A N 1
ATOM 2163 C CA . HIS A 1 272 ? 18.488 5.439 -17.667 1.00 93.12 272 HIS A CA 1
ATOM 2164 C C . HIS A 1 272 ? 17.850 6.144 -16.469 1.00 93.12 272 HIS A C 1
ATOM 2166 O O . HIS A 1 272 ? 18.544 6.845 -15.739 1.00 93.12 272 HIS A O 1
ATOM 2172 N N . PHE A 1 273 ? 16.554 5.926 -16.227 1.00 95.38 273 PHE A N 1
ATOM 2173 C CA . PHE A 1 273 ? 15.873 6.454 -15.047 1.00 95.38 273 PHE A CA 1
ATOM 2174 C C . PHE A 1 273 ? 16.492 5.924 -13.750 1.00 95.38 273 PHE A C 1
ATOM 2176 O O . PHE A 1 273 ? 16.767 6.706 -12.845 1.00 95.38 273 PHE A O 1
ATOM 2183 N N . TYR A 1 274 ? 16.778 4.620 -13.678 1.00 94.31 274 TYR A N 1
ATOM 2184 C CA . TYR A 1 274 ? 17.356 3.972 -12.499 1.00 94.31 274 TYR A CA 1
ATOM 2185 C C . TYR A 1 274 ? 18.649 4.646 -12.013 1.00 94.31 274 TYR A C 1
ATOM 2187 O O . TYR A 1 274 ? 18.872 4.712 -10.806 1.00 94.31 274 TYR A O 1
ATOM 2195 N N . LEU A 1 275 ? 19.488 5.161 -12.919 1.00 94.75 275 LEU A N 1
ATOM 2196 C CA . LEU A 1 275 ? 20.750 5.837 -12.578 1.00 94.75 275 LEU A CA 1
ATOM 2197 C C . LEU A 1 275 ? 20.603 7.329 -12.243 1.00 94.75 275 LEU A C 1
ATOM 2199 O O . LEU A 1 275 ? 21.553 7.939 -11.768 1.00 94.75 275 LEU A O 1
ATOM 2203 N N . GLN A 1 276 ? 19.432 7.923 -12.470 1.00 95.56 276 GLN A N 1
ATOM 2204 C CA . GLN A 1 276 ? 19.173 9.340 -12.179 1.00 95.56 276 GLN A CA 1
ATOM 2205 C C . GLN A 1 276 ? 18.500 9.550 -10.813 1.00 95.56 276 GLN A C 1
ATOM 2207 O O . GLN A 1 276 ? 18.617 10.619 -10.214 1.00 95.56 276 GLN A O 1
ATOM 2212 N N . VAL A 1 277 ? 17.807 8.531 -10.300 1.00 94.62 277 VAL A N 1
ATOM 2213 C CA . VAL A 1 277 ? 17.064 8.597 -9.033 1.00 94.62 277 VAL A CA 1
ATOM 2214 C C . VAL A 1 277 ? 18.003 8.688 -7.824 1.00 94.62 277 VAL A C 1
ATOM 2216 O O . VAL A 1 277 ? 19.032 8.014 -7.781 1.00 94.62 277 VAL A O 1
ATOM 2219 N N . GLU A 1 278 ? 17.627 9.495 -6.824 1.00 92.50 278 GLU A N 1
ATOM 2220 C CA . GLU A 1 278 ? 18.346 9.613 -5.544 1.00 92.50 278 GLU A CA 1
ATOM 2221 C C . GLU A 1 278 ? 18.065 8.403 -4.666 1.00 92.50 278 GLU A C 1
ATOM 2223 O O . GLU A 1 278 ? 17.180 8.399 -3.814 1.00 92.50 278 GLU A O 1
ATOM 2228 N N . LYS A 1 279 ? 18.790 7.325 -4.941 1.00 91.88 279 LYS A N 1
ATOM 2229 C CA . LYS A 1 279 ? 18.693 6.105 -4.150 1.00 91.88 279 LYS A CA 1
ATOM 2230 C C . LYS A 1 279 ? 19.468 6.261 -2.848 1.00 91.88 279 LYS A C 1
ATOM 2232 O O . LYS A 1 279 ? 20.474 6.970 -2.809 1.00 91.88 279 LYS A O 1
ATOM 2237 N N . LYS A 1 280 ? 19.053 5.518 -1.822 1.00 89.56 280 LYS A N 1
ATOM 2238 C CA . LYS A 1 280 ? 19.856 5.313 -0.613 1.00 89.56 280 LYS A CA 1
ATOM 2239 C C . LYS A 1 280 ? 21.245 4.842 -1.031 1.00 89.56 280 LYS A C 1
ATOM 2241 O O . LYS A 1 280 ? 21.357 3.872 -1.787 1.00 89.56 280 LYS A O 1
ATOM 2246 N N . GLY A 1 281 ? 22.287 5.525 -0.575 1.00 90.06 281 GLY A N 1
ATOM 2247 C CA . GLY A 1 281 ? 23.653 5.221 -1.005 1.00 90.06 281 GLY A CA 1
ATOM 2248 C C . GLY A 1 281 ? 24.151 6.006 -2.228 1.00 90.06 281 GLY A C 1
ATOM 2249 O O . GLY A 1 281 ? 25.271 5.774 -2.670 1.00 90.06 281 GLY A O 1
ATOM 2250 N N . SER A 1 282 ? 23.349 6.884 -2.838 1.00 93.19 282 SER A N 1
ATOM 2251 C CA . SER A 1 282 ? 23.743 7.600 -4.060 1.00 93.19 282 SER A CA 1
ATOM 2252 C C . SER A 1 282 ? 24.763 8.708 -3.774 1.00 93.19 282 SER A C 1
ATOM 2254 O O . SER A 1 282 ? 24.480 9.656 -3.038 1.00 93.19 282 SER A O 1
ATOM 2256 N N . ILE A 1 283 ? 25.918 8.654 -4.444 1.00 95.31 283 ILE A N 1
ATOM 2257 C CA . ILE A 1 283 ? 27.009 9.624 -4.278 1.00 95.31 283 ILE A CA 1
ATOM 2258 C C . ILE A 1 283 ? 27.006 10.603 -5.457 1.00 95.31 283 ILE A C 1
ATOM 2260 O O . ILE A 1 283 ? 26.631 11.758 -5.270 1.00 95.31 283 ILE A O 1
ATOM 2264 N N . PHE A 1 284 ? 27.299 10.133 -6.674 1.00 96.62 284 PHE A N 1
ATOM 2265 C CA . PHE A 1 284 ? 27.283 10.954 -7.892 1.00 96.62 284 PHE A CA 1
ATOM 2266 C C . PHE A 1 284 ? 26.382 10.365 -8.966 1.00 96.62 284 PHE A C 1
ATOM 2268 O O . PHE A 1 284 ? 26.209 9.152 -9.061 1.00 96.62 284 PHE A O 1
ATOM 2275 N N . ARG A 1 285 ? 25.794 11.237 -9.784 1.00 95.62 285 ARG A N 1
ATOM 2276 C CA . ARG A 1 285 ? 24.914 10.879 -10.899 1.00 95.62 285 ARG A CA 1
ATOM 2277 C C . ARG A 1 285 ? 25.136 11.881 -12.020 1.00 95.62 285 ARG A C 1
ATOM 2279 O O . ARG A 1 285 ? 25.146 13.081 -11.767 1.00 95.62 285 ARG A O 1
ATOM 2286 N N . GLN A 1 286 ? 25.267 11.402 -13.248 1.00 96.38 286 GLN A N 1
ATOM 2287 C CA . GLN A 1 286 ? 25.400 12.253 -14.428 1.00 96.38 286 GLN A CA 1
ATOM 2288 C C . GLN A 1 286 ? 24.676 11.616 -15.606 1.00 96.38 286 GLN A C 1
ATOM 2290 O O . GLN A 1 286 ? 24.617 10.393 -15.740 1.00 96.38 286 GLN A O 1
ATOM 2295 N N . THR A 1 287 ? 24.068 12.436 -16.459 1.00 95.31 287 THR A N 1
ATOM 2296 C CA . THR A 1 287 ? 23.395 11.928 -17.649 1.00 95.31 287 THR A CA 1
ATOM 2297 C C . THR A 1 287 ? 23.342 12.949 -18.772 1.00 95.31 287 THR A C 1
ATOM 2299 O O . THR A 1 287 ? 23.212 14.142 -18.530 1.00 95.31 287 THR A O 1
ATOM 2302 N N . THR A 1 288 ? 23.352 12.454 -20.008 1.00 93.50 288 THR A N 1
ATOM 2303 C CA . THR A 1 288 ? 23.050 13.234 -21.213 1.00 93.50 288 THR A CA 1
ATOM 2304 C C . THR A 1 288 ? 21.566 13.190 -21.596 1.00 93.50 288 THR A C 1
ATOM 2306 O O . THR A 1 288 ? 21.161 13.813 -22.572 1.00 93.50 288 THR A O 1
ATOM 2309 N N . CYS A 1 289 ? 20.729 12.448 -20.856 1.00 90.69 289 CYS A N 1
ATOM 2310 C CA . CYS A 1 289 ? 19.306 12.286 -21.159 1.00 90.69 289 CYS A CA 1
ATOM 2311 C C . CYS A 1 289 ? 18.422 12.425 -19.907 1.00 90.69 289 CYS A C 1
ATOM 2313 O O . CYS A 1 289 ? 17.964 11.424 -19.344 1.00 90.69 289 CYS A O 1
ATOM 2315 N N . PRO A 1 290 ? 18.148 13.665 -19.464 1.00 93.19 290 PRO A N 1
ATOM 2316 C CA . PRO A 1 290 ? 17.351 13.909 -18.270 1.00 93.19 290 PRO A CA 1
ATOM 2317 C C . PRO A 1 290 ? 15.963 13.260 -18.356 1.00 93.19 290 PRO A C 1
ATOM 2319 O O . PRO A 1 290 ? 15.234 13.422 -19.347 1.00 93.19 290 PRO A O 1
ATOM 2322 N N . ALA A 1 291 ? 15.600 12.519 -17.311 1.00 92.56 291 ALA A N 1
ATOM 2323 C CA . ALA A 1 291 ? 14.278 11.944 -17.123 1.00 92.56 291 ALA A CA 1
ATOM 2324 C C . ALA A 1 291 ? 13.213 13.050 -17.099 1.00 92.56 291 ALA A C 1
ATOM 2326 O O . ALA A 1 291 ? 13.499 14.198 -16.764 1.00 92.56 291 ALA A O 1
ATOM 2327 N N . TYR A 1 292 ? 11.978 12.711 -17.476 1.00 92.06 292 TYR A N 1
ATOM 2328 C CA . TYR A 1 292 ? 10.835 13.634 -17.593 1.00 92.06 292 TYR A CA 1
ATOM 2329 C C . TYR A 1 292 ? 10.944 14.682 -18.715 1.00 92.06 292 TYR A C 1
ATOM 2331 O O . TYR A 1 292 ? 9.914 15.149 -19.191 1.00 92.06 292 TYR A O 1
ATOM 2339 N N . GLN A 1 293 ? 12.155 15.001 -19.182 1.00 88.75 293 GLN A N 1
ATOM 2340 C CA . GLN A 1 293 ? 12.402 15.889 -20.322 1.00 88.75 293 GLN A CA 1
ATOM 2341 C C . GLN A 1 293 ? 12.614 15.087 -21.612 1.00 88.75 293 GLN A C 1
ATOM 2343 O O . GLN A 1 293 ? 11.928 15.290 -22.609 1.00 88.75 293 GLN A O 1
ATOM 2348 N N . THR A 1 294 ? 13.538 14.121 -21.578 1.00 85.38 294 THR A N 1
ATOM 2349 C CA . THR A 1 294 ? 13.942 13.345 -22.765 1.00 85.38 294 THR A CA 1
ATOM 2350 C C . THR A 1 294 ? 13.059 12.113 -22.984 1.00 85.38 294 THR A C 1
ATOM 2352 O O . THR A 1 294 ? 12.935 11.606 -24.102 1.00 85.38 294 THR A O 1
ATOM 2355 N N . PHE A 1 295 ? 12.457 11.588 -21.913 1.00 86.75 295 PHE A N 1
ATOM 2356 C CA . PHE A 1 295 ? 11.555 10.439 -21.955 1.00 86.75 295 PHE A CA 1
ATOM 2357 C C . PHE A 1 295 ? 10.577 10.445 -20.773 1.00 86.75 295 PHE A C 1
ATOM 2359 O O . PHE A 1 295 ? 10.841 11.017 -19.715 1.00 86.75 295 PHE A O 1
ATOM 2366 N N . THR A 1 296 ? 9.439 9.774 -20.951 1.00 88.12 296 THR A N 1
ATOM 2367 C CA . THR A 1 296 ? 8.398 9.645 -19.923 1.00 88.12 296 THR A CA 1
ATOM 2368 C C . THR A 1 296 ? 8.739 8.552 -18.916 1.00 88.12 296 THR A C 1
ATOM 2370 O O . THR A 1 296 ? 9.081 7.435 -19.313 1.00 88.12 296 THR A O 1
ATOM 2373 N N . VAL A 1 297 ? 8.551 8.837 -17.630 1.00 91.81 297 VAL A N 1
ATOM 2374 C CA . VAL A 1 297 ? 8.751 7.881 -16.533 1.00 91.81 297 VAL A CA 1
ATOM 2375 C C . VAL A 1 297 ? 7.427 7.221 -16.153 1.00 91.81 297 VAL A C 1
ATOM 2377 O O . VAL A 1 297 ? 6.382 7.867 -16.079 1.00 91.81 297 VAL A O 1
ATOM 2380 N N . SER A 1 298 ? 7.463 5.907 -15.930 1.00 91.88 298 SER A N 1
ATOM 2381 C CA . SER A 1 298 ? 6.308 5.137 -15.461 1.00 91.88 298 SER A CA 1
ATOM 2382 C C . SER A 1 298 ? 6.248 5.159 -13.927 1.00 91.88 298 SER A C 1
ATOM 2384 O O . SER A 1 298 ? 7.246 4.779 -13.315 1.00 91.88 298 SER A O 1
ATOM 2386 N N . PRO A 1 299 ? 5.096 5.467 -13.292 1.00 93.81 299 PRO A N 1
ATOM 2387 C CA . PRO A 1 299 ? 4.941 5.360 -11.837 1.00 93.81 299 PRO A CA 1
ATOM 2388 C C . PRO A 1 299 ? 5.337 3.985 -11.284 1.00 93.81 299 PRO A C 1
ATOM 2390 O O . PRO A 1 299 ? 5.969 3.908 -10.241 1.00 93.81 299 PRO A O 1
ATOM 2393 N N . ASP A 1 300 ? 5.067 2.908 -12.031 1.00 92.25 300 ASP A N 1
ATOM 2394 C CA . ASP A 1 300 ? 5.469 1.540 -11.662 1.00 92.25 300 ASP A CA 1
ATOM 2395 C C . ASP A 1 300 ? 6.981 1.389 -11.410 1.00 92.25 300 ASP A C 1
ATOM 2397 O O . ASP A 1 300 ? 7.394 0.559 -10.605 1.00 92.25 300 ASP A O 1
ATOM 2401 N N . TRP A 1 301 ? 7.824 2.173 -12.093 1.00 94.19 301 TRP A N 1
ATOM 2402 C CA . TRP A 1 301 ? 9.272 2.149 -11.872 1.00 94.19 301 TRP A CA 1
ATOM 2403 C C . TRP A 1 301 ? 9.633 2.764 -10.520 1.00 94.19 301 TRP A C 1
ATOM 2405 O O . TRP A 1 301 ? 10.463 2.213 -9.804 1.00 94.19 301 TRP A O 1
ATOM 2415 N N . VAL A 1 302 ? 8.966 3.862 -10.154 1.00 95.62 302 VAL A N 1
ATOM 2416 C CA . VAL A 1 302 ? 9.092 4.508 -8.839 1.00 95.62 302 VAL A CA 1
ATOM 2417 C C . VAL A 1 302 ? 8.603 3.560 -7.747 1.00 95.62 302 VAL A C 1
ATOM 2419 O O . VAL A 1 302 ? 9.303 3.340 -6.763 1.00 95.62 302 VAL A O 1
ATOM 2422 N N . THR A 1 303 ? 7.446 2.924 -7.955 1.00 93.88 303 THR A N 1
ATOM 2423 C CA . THR A 1 303 ? 6.903 1.926 -7.027 1.00 93.88 303 THR A CA 1
ATOM 2424 C C . THR A 1 303 ? 7.864 0.759 -6.832 1.00 93.88 303 THR A C 1
ATOM 2426 O O . THR A 1 303 ? 8.086 0.359 -5.696 1.00 93.88 303 THR A O 1
ATOM 2429 N N . GLY A 1 304 ? 8.479 0.242 -7.901 1.00 93.56 304 GLY A N 1
ATOM 2430 C CA . GLY A 1 304 ? 9.461 -0.841 -7.800 1.00 93.56 304 GLY A CA 1
ATOM 2431 C C . GLY A 1 304 ? 10.709 -0.454 -6.998 1.00 93.56 304 GLY A C 1
ATOM 2432 O O . GLY A 1 304 ? 11.205 -1.260 -6.213 1.00 93.56 304 GLY A O 1
ATOM 2433 N N . LEU A 1 305 ? 11.190 0.784 -7.147 1.00 93.00 305 LEU A N 1
ATOM 2434 C CA . LEU A 1 305 ? 12.313 1.305 -6.360 1.00 93.00 305 LEU A CA 1
ATOM 2435 C C . LEU A 1 305 ? 11.952 1.476 -4.884 1.00 93.00 305 LEU A C 1
ATOM 2437 O O . LEU A 1 305 ? 12.734 1.088 -4.019 1.00 93.00 305 LEU A O 1
ATOM 2441 N N . TRP A 1 306 ? 10.769 2.020 -4.597 1.00 94.31 306 TRP A N 1
ATOM 2442 C CA . TRP A 1 306 ? 10.289 2.203 -3.229 1.00 94.31 306 TRP A CA 1
ATOM 2443 C C . TRP A 1 306 ? 10.028 0.859 -2.538 1.00 94.31 306 TRP A C 1
ATOM 2445 O O . TRP A 1 306 ? 10.492 0.630 -1.427 1.00 94.31 306 TRP A O 1
ATOM 2455 N N . GLN A 1 307 ? 9.380 -0.081 -3.231 1.00 91.56 307 GLN A N 1
ATOM 2456 C CA . GLN A 1 307 ? 9.144 -1.439 -2.736 1.00 91.56 307 GLN A CA 1
ATOM 2457 C C . GLN A 1 307 ? 10.451 -2.197 -2.465 1.00 91.56 307 GLN A C 1
ATOM 2459 O O . GLN A 1 307 ? 10.525 -2.984 -1.525 1.00 91.56 307 GLN A O 1
ATOM 2464 N N . GLY A 1 308 ? 11.482 -1.973 -3.285 1.00 88.19 308 GLY A N 1
ATOM 2465 C CA . GLY A 1 308 ? 12.823 -2.526 -3.083 1.00 88.19 308 GLY A CA 1
ATOM 2466 C C . GLY A 1 308 ? 13.660 -1.793 -2.029 1.00 88.19 308 GLY A C 1
ATOM 2467 O O . GLY A 1 308 ? 14.865 -2.040 -1.965 1.00 88.19 308 GLY A O 1
ATOM 2468 N N . ASP A 1 309 ? 13.053 -0.869 -1.276 1.00 88.75 309 ASP A N 1
ATOM 2469 C CA . ASP A 1 309 ? 13.679 0.001 -0.274 1.00 88.75 309 ASP A CA 1
ATOM 2470 C C . ASP A 1 309 ? 14.902 0.780 -0.802 1.00 88.75 309 ASP A C 1
ATOM 2472 O O . ASP A 1 309 ? 15.831 1.125 -0.072 1.00 88.75 309 ASP A O 1
ATOM 2476 N N . LYS A 1 310 ? 14.919 1.061 -2.112 1.00 89.75 310 LYS A N 1
ATOM 2477 C CA . LYS A 1 310 ? 15.997 1.813 -2.770 1.00 89.75 310 LYS A CA 1
ATOM 2478 C C . LYS A 1 310 ? 15.827 3.316 -2.621 1.00 89.75 310 LYS A C 1
ATOM 2480 O O . LYS A 1 310 ? 16.817 4.027 -2.713 1.00 89.75 310 LYS A O 1
ATOM 2485 N N . ILE A 1 311 ? 14.602 3.787 -2.411 1.00 93.44 311 ILE A N 1
ATOM 2486 C CA . ILE A 1 311 ? 14.266 5.199 -2.205 1.00 93.44 311 ILE A CA 1
ATOM 2487 C C . ILE A 1 311 ? 13.354 5.345 -0.992 1.00 93.44 311 ILE A C 1
ATOM 2489 O O . ILE A 1 311 ? 12.585 4.434 -0.682 1.00 93.44 311 ILE A O 1
ATOM 2493 N N . ASN A 1 312 ? 13.431 6.491 -0.320 1.00 90.94 312 ASN A N 1
ATOM 2494 C CA . ASN A 1 312 ? 12.522 6.837 0.770 1.00 90.94 312 ASN A CA 1
ATOM 2495 C C . ASN A 1 312 ? 11.166 7.346 0.239 1.00 90.94 312 ASN A C 1
ATOM 2497 O O . ASN A 1 312 ? 10.926 7.434 -0.972 1.00 90.94 312 ASN A O 1
ATOM 2501 N N . LYS A 1 313 ? 10.253 7.635 1.169 1.00 91.50 313 LYS A N 1
ATOM 2502 C CA . LYS A 1 313 ? 8.889 8.072 0.862 1.00 91.50 313 LYS A CA 1
ATOM 2503 C C . LYS A 1 313 ? 8.884 9.421 0.141 1.00 91.50 313 LYS A C 1
ATOM 2505 O O . LYS A 1 313 ? 8.131 9.591 -0.813 1.00 91.50 313 LYS A O 1
ATOM 2510 N N . GLU A 1 314 ? 9.732 10.342 0.577 1.00 91.69 314 GLU A N 1
ATOM 2511 C CA . GLU A 1 314 ? 9.829 11.712 0.081 1.00 91.69 314 GLU A CA 1
ATOM 2512 C C . GLU A 1 314 ? 10.304 11.721 -1.380 1.00 91.69 314 GLU A C 1
ATOM 2514 O O . GLU A 1 314 ? 9.679 12.338 -2.243 1.00 91.69 314 GLU A O 1
ATOM 2519 N N . CYS A 1 315 ? 11.347 10.946 -1.689 1.00 93.44 315 CYS A N 1
ATOM 2520 C CA . CYS A 1 315 ? 11.848 10.752 -3.049 1.00 93.44 315 CYS A CA 1
ATOM 2521 C C . CYS A 1 315 ? 10.793 10.087 -3.951 1.00 93.44 315 CYS A C 1
ATOM 2523 O O . CYS A 1 315 ? 10.579 10.509 -5.093 1.00 93.44 315 CYS A O 1
ATOM 2525 N N . ALA A 1 316 ? 10.081 9.074 -3.440 1.00 95.31 316 ALA A N 1
ATOM 2526 C CA . ALA A 1 316 ? 8.997 8.436 -4.183 1.00 95.31 316 ALA A CA 1
ATOM 2527 C C . ALA A 1 316 ? 7.864 9.429 -4.504 1.00 95.31 316 ALA A C 1
ATOM 2529 O O . ALA A 1 316 ? 7.404 9.483 -5.645 1.00 95.31 316 ALA A O 1
ATOM 2530 N N . GLU A 1 317 ? 7.444 10.244 -3.531 1.00 95.31 317 GLU A N 1
ATOM 2531 C CA . GLU A 1 317 ? 6.409 11.270 -3.699 1.00 95.31 317 GLU A CA 1
ATOM 2532 C C . GLU A 1 317 ? 6.794 12.304 -4.763 1.00 95.31 317 GLU A C 1
ATOM 2534 O O . GLU A 1 317 ? 6.016 12.543 -5.692 1.00 95.31 317 GLU A O 1
ATOM 2539 N N . GLN A 1 318 ? 8.020 12.836 -4.702 1.00 95.50 318 GLN A N 1
ATOM 2540 C CA . GLN A 1 318 ? 8.542 13.765 -5.709 1.00 95.50 318 GLN A CA 1
ATOM 2541 C C . GLN A 1 318 ? 8.457 13.174 -7.124 1.00 95.50 318 GLN A C 1
ATOM 2543 O O . GLN A 1 318 ? 7.977 13.826 -8.055 1.00 95.50 318 GLN A O 1
ATOM 2548 N N . HIS A 1 319 ? 8.866 11.916 -7.303 1.00 96.12 319 HIS A N 1
ATOM 2549 C CA . HIS A 1 319 ? 8.809 11.266 -8.610 1.00 96.12 319 HIS A CA 1
ATOM 2550 C C . HIS A 1 319 ? 7.382 10.932 -9.066 1.00 96.12 319 HIS A C 1
ATOM 2552 O O . HIS A 1 319 ? 7.093 11.055 -10.260 1.00 96.12 319 HIS A O 1
ATOM 2558 N N . TYR A 1 320 ? 6.458 10.579 -8.167 1.00 95.94 320 TYR A N 1
ATOM 2559 C CA . TYR A 1 320 ? 5.049 10.400 -8.537 1.00 95.94 320 TYR A CA 1
ATOM 2560 C C . TYR A 1 320 ? 4.420 11.696 -9.055 1.00 95.94 320 TYR A C 1
ATOM 2562 O O . TYR A 1 320 ? 3.694 11.656 -10.053 1.00 95.94 320 TYR A O 1
ATOM 2570 N N . VAL A 1 321 ? 4.740 12.840 -8.440 1.00 94.56 321 VAL A N 1
ATOM 2571 C CA . VAL A 1 321 ? 4.296 14.160 -8.914 1.00 94.56 321 VAL A CA 1
ATOM 2572 C C . VAL A 1 321 ? 4.842 14.438 -10.318 1.00 94.56 321 VAL A C 1
ATOM 2574 O O . VAL A 1 321 ? 4.075 14.776 -11.223 1.00 94.56 321 VAL A O 1
ATOM 2577 N N . GLN A 1 322 ? 6.138 14.198 -10.543 1.00 94.50 322 GLN A N 1
ATOM 2578 C CA . GLN A 1 322 ? 6.779 14.388 -11.852 1.00 94.50 322 GLN A CA 1
ATOM 2579 C C . GLN A 1 322 ? 6.237 13.442 -12.940 1.00 94.50 322 GLN A C 1
ATOM 2581 O O . GLN A 1 322 ? 6.191 13.805 -14.116 1.00 94.50 322 GLN A O 1
ATOM 2586 N N . CYS A 1 323 ? 5.754 12.250 -12.570 1.00 92.12 323 CYS A N 1
ATOM 2587 C CA . CYS A 1 323 ? 5.103 11.328 -13.506 1.00 92.12 323 CYS A CA 1
ATOM 2588 C C . CYS A 1 323 ? 3.742 11.835 -14.020 1.00 92.12 323 CYS A C 1
ATOM 2590 O O . CYS A 1 323 ? 3.252 11.321 -15.027 1.00 92.12 323 CYS A O 1
ATOM 2592 N N . LYS A 1 324 ? 3.101 12.793 -13.330 1.00 89.44 324 LYS A N 1
ATOM 2593 C CA . LYS A 1 324 ? 1.808 13.408 -13.699 1.00 89.44 324 LYS A CA 1
ATOM 2594 C C . LYS A 1 324 ? 0.651 12.416 -13.922 1.00 89.44 324 LYS A C 1
ATOM 2596 O O . LYS A 1 324 ? -0.341 12.740 -14.571 1.00 89.44 324 LYS A O 1
ATOM 2601 N N . ARG A 1 325 ? 0.750 11.192 -13.388 1.00 87.88 325 ARG A N 1
ATOM 2602 C CA . ARG A 1 325 ? -0.217 10.108 -13.620 1.00 87.88 325 ARG A CA 1
ATOM 2603 C C . ARG A 1 325 ? -0.700 9.505 -12.310 1.00 87.88 325 ARG A C 1
ATOM 2605 O O . ARG A 1 325 ? 0.090 8.942 -11.565 1.00 87.88 325 ARG A O 1
ATOM 2612 N N . ASN A 1 326 ? -2.017 9.552 -12.091 1.00 90.31 326 ASN A N 1
ATOM 2613 C CA . ASN A 1 326 ? -2.687 8.964 -10.923 1.00 90.31 326 ASN A CA 1
ATOM 2614 C C . ASN A 1 326 ? -2.054 9.380 -9.575 1.00 90.31 326 ASN A C 1
ATOM 2616 O O . ASN A 1 326 ? -1.982 8.587 -8.639 1.00 90.31 326 ASN A O 1
ATOM 2620 N N . ILE A 1 327 ? -1.578 10.628 -9.500 1.00 91.94 327 ILE A N 1
ATOM 2621 C CA . ILE A 1 327 ? -0.754 11.149 -8.398 1.00 91.94 327 ILE A CA 1
ATOM 2622 C C . ILE A 1 327 ? -1.452 10.938 -7.052 1.00 91.94 327 ILE A C 1
ATOM 2624 O O . ILE A 1 327 ? -0.858 10.396 -6.127 1.00 91.94 327 ILE A O 1
ATOM 2628 N N . ARG A 1 328 ? -2.749 11.277 -6.979 1.00 90.88 328 ARG A N 1
ATOM 2629 C CA . ARG A 1 328 ? -3.562 11.148 -5.764 1.00 90.88 328 ARG A CA 1
ATOM 2630 C C . ARG A 1 328 ? -3.496 9.747 -5.160 1.00 90.88 328 ARG A C 1
ATOM 2632 O O . ARG A 1 328 ? -3.194 9.624 -3.981 1.00 90.88 328 ARG A O 1
ATOM 2639 N N . ALA A 1 329 ? -3.734 8.709 -5.961 1.00 92.56 329 ALA A N 1
ATOM 2640 C CA . ALA A 1 329 ? -3.755 7.340 -5.456 1.00 92.56 329 ALA A CA 1
ATOM 2641 C C . ALA A 1 329 ? -2.375 6.896 -4.946 1.00 92.56 329 ALA A C 1
ATOM 2643 O O . ALA A 1 329 ? -2.280 6.266 -3.898 1.00 92.56 329 ALA A O 1
ATOM 2644 N N . TYR A 1 330 ? -1.294 7.244 -5.654 1.00 93.00 330 TYR A N 1
ATOM 2645 C CA . TYR A 1 330 ? 0.059 6.898 -5.212 1.00 93.00 330 TYR A CA 1
ATOM 2646 C C . TYR A 1 330 ? 0.451 7.637 -3.924 1.00 93.00 330 TYR A C 1
ATOM 2648 O O . TYR A 1 330 ? 0.966 7.009 -3.001 1.00 93.00 330 TYR A O 1
ATOM 2656 N N . CYS A 1 331 ? 0.145 8.932 -3.812 1.00 91.12 331 CYS A N 1
ATOM 2657 C CA . CYS A 1 331 ? 0.405 9.708 -2.598 1.00 91.12 331 CYS A CA 1
ATOM 2658 C C . CYS A 1 331 ? -0.452 9.240 -1.405 1.00 91.12 331 CYS A C 1
ATOM 2660 O O . CYS A 1 331 ? 0.054 9.148 -0.289 1.00 91.12 331 CYS A O 1
ATOM 2662 N N . GLU A 1 332 ? -1.731 8.904 -1.613 1.00 92.06 332 GLU A N 1
ATOM 2663 C CA . GLU A 1 332 ? -2.596 8.325 -0.570 1.00 92.06 332 GLU A CA 1
ATOM 2664 C C . GLU A 1 332 ? -2.049 6.975 -0.078 1.00 92.06 332 GLU A C 1
ATOM 2666 O O . GLU A 1 332 ? -1.985 6.751 1.130 1.00 92.06 332 GLU A O 1
ATOM 2671 N N . ASN A 1 333 ? -1.547 6.124 -0.981 1.00 92.19 333 ASN A N 1
ATOM 2672 C CA . ASN A 1 333 ? -0.900 4.863 -0.606 1.00 92.19 333 ASN A CA 1
ATOM 2673 C C . ASN A 1 333 ? 0.355 5.083 0.259 1.00 92.19 333 ASN A C 1
ATOM 2675 O O . ASN A 1 333 ? 0.535 4.387 1.259 1.00 92.19 333 ASN A O 1
ATOM 2679 N N . LEU A 1 334 ? 1.203 6.064 -0.081 1.00 91.69 334 LEU A N 1
ATOM 2680 C CA . LEU A 1 334 ? 2.379 6.422 0.727 1.00 91.69 334 LEU A CA 1
ATOM 2681 C C . LEU A 1 334 ? 1.988 6.912 2.131 1.00 91.69 334 LEU A C 1
ATOM 2683 O O . LEU A 1 334 ? 2.661 6.598 3.116 1.00 91.69 334 LEU A O 1
ATOM 2687 N N . LYS A 1 335 ? 0.904 7.691 2.240 1.00 90.56 335 LYS A N 1
ATOM 2688 C CA . LYS A 1 335 ? 0.380 8.174 3.528 1.00 90.56 335 LYS A CA 1
ATOM 2689 C C . LYS A 1 335 ? -0.157 7.024 4.375 1.00 90.56 335 LYS A C 1
ATOM 2691 O O . LYS A 1 335 ? 0.255 6.888 5.524 1.00 90.56 335 LYS A O 1
ATOM 2696 N N . TYR A 1 336 ? -0.988 6.170 3.785 1.00 89.88 336 TYR A N 1
ATOM 2697 C CA . TYR A 1 336 ? -1.572 5.013 4.459 1.00 89.88 336 TYR A CA 1
ATOM 2698 C C . TYR A 1 336 ? -0.509 4.023 4.952 1.00 89.88 336 TYR A C 1
ATOM 2700 O O . TYR A 1 336 ? -0.577 3.543 6.080 1.00 89.88 336 TYR A O 1
ATOM 2708 N N . HIS A 1 337 ? 0.532 3.770 4.152 1.00 91.12 337 HIS A N 1
ATOM 2709 C CA . HIS A 1 337 ? 1.670 2.960 4.592 1.00 91.12 337 HIS A CA 1
ATOM 2710 C C . HIS A 1 337 ? 2.342 3.545 5.845 1.00 91.12 337 HIS A C 1
ATOM 2712 O O . HIS A 1 337 ? 2.588 2.819 6.806 1.00 91.12 337 HIS A O 1
ATOM 2718 N N . GLY A 1 338 ? 2.589 4.860 5.868 1.00 87.06 338 GLY A N 1
ATOM 2719 C CA . GLY A 1 338 ? 3.157 5.536 7.038 1.00 87.06 338 GLY A CA 1
ATOM 2720 C C . GLY A 1 338 ? 2.268 5.437 8.285 1.00 87.06 338 GLY A C 1
ATOM 2721 O O . GLY A 1 338 ? 2.775 5.217 9.383 1.00 87.06 338 GLY A O 1
ATOM 2722 N N . GLN A 1 339 ? 0.945 5.526 8.120 1.00 87.06 339 GLN A N 1
ATOM 2723 C CA . GLN A 1 339 ? -0.014 5.311 9.212 1.00 87.06 339 GLN A CA 1
ATOM 2724 C C . GLN A 1 339 ? 0.084 3.890 9.769 1.00 87.06 339 GLN A C 1
ATOM 2726 O O . GLN A 1 339 ? 0.229 3.715 10.976 1.00 87.06 339 GLN A O 1
ATOM 2731 N N . LYS A 1 340 ? 0.110 2.876 8.898 1.00 88.31 340 LYS A N 1
ATOM 2732 C CA . LYS A 1 340 ? 0.228 1.475 9.322 1.00 88.31 340 LYS A CA 1
ATOM 2733 C C . LYS A 1 340 ? 1.552 1.159 10.004 1.00 88.31 340 LYS A C 1
ATOM 2735 O O . LYS A 1 340 ? 1.561 0.419 10.983 1.00 88.31 340 LYS A O 1
ATOM 2740 N N . GLN A 1 341 ? 2.657 1.754 9.560 1.00 86.56 341 GLN A N 1
ATOM 2741 C CA . GLN A 1 341 ? 3.929 1.635 10.277 1.00 86.56 341 GLN A CA 1
ATOM 2742 C C . GLN A 1 341 ? 3.852 2.238 11.684 1.00 86.56 341 GLN A C 1
ATOM 2744 O O . GLN A 1 341 ? 4.348 1.635 12.634 1.00 86.56 341 GLN A O 1
ATOM 2749 N N . ARG A 1 342 ? 3.191 3.392 11.836 1.00 86.31 342 ARG A N 1
ATOM 2750 C CA . ARG A 1 342 ? 2.983 4.021 13.144 1.00 86.31 342 ARG A CA 1
ATOM 2751 C C . ARG A 1 342 ? 2.090 3.178 14.056 1.00 86.31 342 ARG A C 1
ATOM 2753 O O . ARG A 1 342 ? 2.422 3.025 15.225 1.00 86.31 342 ARG A O 1
ATOM 2760 N N . GLU A 1 343 ? 0.997 2.619 13.540 1.00 87.38 343 GLU A N 1
ATOM 2761 C CA . GLU A 1 343 ? 0.125 1.708 14.296 1.00 87.38 343 GLU A CA 1
ATOM 2762 C C . GLU A 1 343 ? 0.902 0.490 14.812 1.00 87.38 343 GLU A C 1
ATOM 2764 O O . GLU A 1 343 ? 0.840 0.184 16.001 1.00 87.38 343 GLU A O 1
ATOM 2769 N N . LEU A 1 344 ? 1.690 -0.160 13.947 1.00 87.00 344 LEU A N 1
ATOM 2770 C CA . LEU A 1 344 ? 2.532 -1.297 14.334 1.00 87.00 344 LEU A CA 1
ATOM 2771 C C . LEU A 1 344 ? 3.548 -0.912 15.413 1.00 87.00 344 LEU A C 1
ATOM 2773 O O . LEU A 1 344 ? 3.761 -1.671 16.356 1.00 87.00 344 LEU A O 1
ATOM 2777 N N . TYR A 1 345 ? 4.153 0.270 15.298 1.00 86.12 345 TYR A N 1
ATOM 2778 C CA . TYR A 1 345 ? 5.071 0.776 16.312 1.00 86.12 345 TYR A CA 1
ATOM 2779 C C . TYR A 1 345 ? 4.366 0.992 17.658 1.00 86.12 345 TYR A C 1
ATOM 2781 O O . TYR A 1 345 ? 4.857 0.532 18.684 1.00 86.12 345 TYR A O 1
ATOM 2789 N N . ILE A 1 346 ? 3.190 1.628 17.669 1.00 87.06 346 ILE A N 1
ATOM 2790 C CA . ILE A 1 346 ? 2.405 1.843 18.896 1.00 87.06 346 ILE A CA 1
ATOM 2791 C C . ILE A 1 346 ? 2.025 0.506 19.536 1.00 87.06 346 ILE A C 1
ATOM 2793 O O . ILE A 1 346 ? 2.189 0.350 20.742 1.00 87.06 346 ILE A O 1
ATOM 2797 N N . GLN A 1 347 ? 1.586 -0.475 18.745 1.00 84.88 347 GLN A N 1
ATOM 2798 C CA . GLN A 1 347 ? 1.265 -1.815 19.243 1.00 84.88 347 GLN A CA 1
ATOM 2799 C C . GLN A 1 347 ? 2.478 -2.492 19.893 1.00 84.88 347 GLN A C 1
ATOM 2801 O O . GLN A 1 347 ? 2.352 -3.098 20.955 1.00 84.88 347 GLN A O 1
ATOM 2806 N N . GLN A 1 348 ? 3.667 -2.357 19.298 1.00 85.38 348 GLN A N 1
ATOM 2807 C CA . GLN A 1 348 ? 4.906 -2.869 19.890 1.00 85.38 348 GLN A CA 1
ATOM 2808 C C . GLN A 1 348 ? 5.231 -2.179 21.21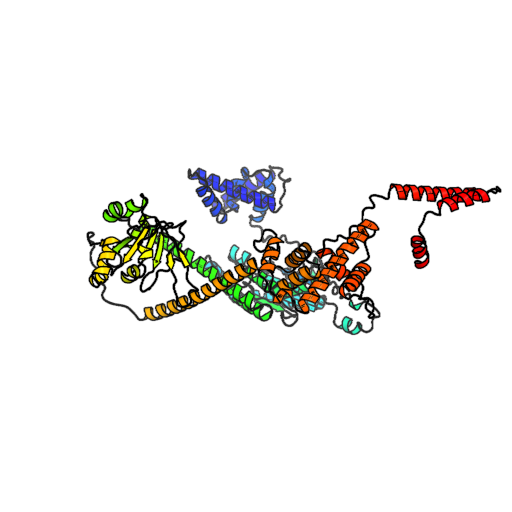9 1.00 85.38 348 GLN A C 1
ATOM 2810 O O . GLN A 1 348 ? 5.600 -2.853 22.178 1.00 85.38 348 GLN A O 1
ATOM 2815 N N . GLN A 1 349 ? 5.055 -0.857 21.302 1.00 88.75 349 GLN A N 1
ATOM 2816 C CA . GLN A 1 349 ? 5.279 -0.107 22.541 1.00 88.75 349 GLN A CA 1
ATOM 2817 C C . GLN A 1 349 ? 4.259 -0.466 23.628 1.00 88.75 349 GLN A C 1
ATOM 2819 O O . GLN A 1 349 ? 4.637 -0.641 24.783 1.00 88.75 349 GLN A O 1
ATOM 2824 N N . GLN A 1 350 ? 2.985 -0.643 23.273 1.00 82.50 350 GLN A N 1
ATOM 2825 C CA . GLN A 1 350 ? 1.947 -1.104 24.200 1.00 82.50 350 GLN A CA 1
ATOM 2826 C C . GLN A 1 350 ? 2.256 -2.503 24.740 1.00 82.50 350 GLN A C 1
ATOM 2828 O O . GLN A 1 350 ? 2.151 -2.728 25.943 1.00 82.50 350 GLN A O 1
ATOM 2833 N N . ALA A 1 351 ? 2.690 -3.425 23.875 1.00 82.25 351 ALA A N 1
ATOM 2834 C CA . ALA A 1 351 ? 3.108 -4.758 24.295 1.00 82.25 351 ALA A CA 1
ATOM 2835 C C . ALA A 1 351 ? 4.319 -4.695 25.241 1.00 82.25 351 ALA A C 1
ATOM 2837 O O . ALA A 1 351 ? 4.311 -5.340 26.285 1.00 82.25 351 ALA A O 1
ATOM 2838 N N . ALA A 1 352 ? 5.324 -3.873 24.926 1.00 86.56 352 ALA A N 1
ATOM 2839 C CA . ALA A 1 352 ? 6.484 -3.674 25.793 1.00 86.56 352 ALA A CA 1
ATOM 2840 C C . ALA A 1 352 ? 6.094 -3.083 27.161 1.00 86.56 352 ALA A C 1
ATOM 2842 O O . ALA A 1 352 ? 6.554 -3.566 28.193 1.00 86.56 352 ALA A O 1
ATOM 2843 N N . ALA A 1 353 ? 5.200 -2.091 27.188 1.00 86.19 353 ALA A N 1
ATOM 2844 C CA . ALA A 1 353 ? 4.680 -1.520 28.428 1.00 86.19 353 ALA A CA 1
ATOM 2845 C C . ALA A 1 353 ? 3.897 -2.556 29.253 1.00 86.19 353 ALA A C 1
ATOM 2847 O O . ALA A 1 353 ? 4.074 -2.636 30.466 1.00 86.19 353 ALA A O 1
ATOM 2848 N N . ALA A 1 354 ? 3.079 -3.391 28.608 1.00 83.31 354 ALA A N 1
ATOM 2849 C CA . ALA A 1 354 ? 2.346 -4.460 29.281 1.00 83.31 354 ALA A CA 1
ATOM 2850 C C . ALA A 1 354 ? 3.285 -5.503 29.917 1.00 83.31 354 ALA A C 1
ATOM 2852 O O . ALA A 1 354 ? 3.028 -5.950 31.034 1.00 83.31 354 ALA A O 1
ATOM 2853 N N . GLU A 1 355 ? 4.387 -5.863 29.249 1.00 85.75 355 GLU A N 1
ATOM 2854 C CA . GLU A 1 355 ? 5.422 -6.744 29.813 1.00 85.75 355 GLU A CA 1
ATOM 2855 C C . GLU A 1 355 ? 6.088 -6.129 31.054 1.00 85.75 355 GLU A C 1
ATOM 2857 O O . GLU A 1 355 ? 6.272 -6.820 32.054 1.00 85.75 355 GLU A O 1
ATOM 2862 N N . LEU A 1 356 ? 6.398 -4.827 31.018 1.00 88.06 356 LEU A N 1
ATOM 2863 C CA . LEU A 1 356 ? 7.000 -4.106 32.147 1.00 88.06 356 LEU A CA 1
ATOM 2864 C C . LEU A 1 356 ? 6.055 -3.988 33.350 1.00 88.06 356 LEU A C 1
ATOM 2866 O O . LEU A 1 356 ? 6.505 -4.044 34.492 1.00 88.06 356 LEU A O 1
ATOM 2870 N N . LEU A 1 357 ? 4.752 -3.828 33.101 1.00 82.81 357 LEU A N 1
ATOM 2871 C CA . LEU A 1 357 ? 3.742 -3.684 34.152 1.00 82.81 357 LEU A CA 1
ATOM 2872 C C . LEU A 1 357 ? 3.285 -5.021 34.742 1.00 82.81 357 LEU A C 1
ATOM 2874 O O . LEU A 1 357 ? 2.796 -5.039 35.868 1.00 82.81 357 LEU A O 1
ATOM 2878 N N . ARG A 1 358 ? 3.454 -6.140 34.025 1.00 81.25 358 ARG A N 1
ATOM 2879 C CA . ARG A 1 358 ? 3.051 -7.478 34.488 1.00 81.25 358 ARG A CA 1
ATOM 2880 C C . ARG A 1 358 ? 3.546 -7.834 35.901 1.00 81.25 358 ARG A C 1
ATOM 2882 O O . ARG A 1 358 ? 2.708 -8.251 36.691 1.00 81.25 358 ARG A O 1
ATOM 2889 N N . PRO A 1 359 ? 4.834 -7.673 36.271 1.00 82.19 359 PRO A N 1
ATOM 2890 C CA . PRO A 1 359 ? 5.292 -7.999 37.626 1.00 82.19 359 PRO A CA 1
ATOM 2891 C C . PRO A 1 359 ? 4.727 -7.073 38.715 1.00 82.19 359 PRO A C 1
ATOM 2893 O O . PRO A 1 359 ? 4.799 -7.414 39.889 1.00 82.19 359 PRO A O 1
ATOM 2896 N N . LEU A 1 360 ? 4.180 -5.909 38.347 1.00 80.38 360 LEU A N 1
ATOM 2897 C CA . LEU A 1 360 ? 3.579 -4.949 39.279 1.00 80.38 360 LEU A CA 1
ATOM 2898 C C . LEU A 1 360 ? 2.073 -5.181 39.479 1.00 80.38 360 LEU A C 1
ATOM 2900 O O . LEU A 1 360 ? 1.454 -4.505 40.303 1.00 80.38 360 LEU A O 1
ATOM 2904 N N . GLN A 1 361 ? 1.463 -6.096 38.719 1.00 72.38 361 GLN A N 1
ATOM 2905 C CA . GLN A 1 361 ? 0.049 -6.419 38.869 1.00 72.38 361 GLN A CA 1
ATOM 2906 C C . GLN A 1 361 ? -0.176 -7.179 40.178 1.00 72.38 361 GLN A C 1
ATOM 2908 O O . GLN A 1 361 ? 0.395 -8.244 40.397 1.00 72.38 361 GLN A O 1
ATOM 2913 N N . LYS A 1 362 ? -1.022 -6.618 41.045 1.00 71.19 362 LYS A N 1
ATOM 2914 C CA . LYS A 1 362 ? -1.500 -7.296 42.253 1.00 71.19 362 LYS A CA 1
ATOM 2915 C C . LYS A 1 362 ? -2.591 -8.298 41.889 1.00 71.19 362 LYS A C 1
ATOM 2917 O O . LYS A 1 362 ? -3.347 -8.067 40.942 1.00 71.19 362 LYS A O 1
ATOM 2922 N N . GLU A 1 363 ? -2.684 -9.377 42.659 1.00 68.81 363 GLU A N 1
ATOM 2923 C CA . GLU A 1 363 ? -3.796 -10.314 42.529 1.00 68.81 363 GLU A CA 1
ATOM 2924 C C . GLU A 1 363 ? -5.128 -9.606 42.841 1.00 68.81 363 GLU A C 1
ATOM 2926 O O . GLU A 1 363 ? -5.180 -8.770 43.753 1.00 68.81 363 GLU A O 1
ATOM 2931 N N . PRO A 1 364 ? -6.196 -9.879 42.069 1.00 68.62 364 PRO A N 1
ATOM 2932 C CA . PRO A 1 364 ? -7.516 -9.331 42.344 1.00 68.62 364 PRO A CA 1
ATOM 2933 C C . PRO A 1 364 ? -8.010 -9.760 43.729 1.00 68.62 364 PRO A C 1
ATOM 2935 O O . PRO A 1 364 ? -7.964 -10.938 44.069 1.00 68.62 364 PRO A O 1
ATOM 2938 N N . VAL A 1 365 ? -8.511 -8.807 44.513 1.00 74.81 365 VAL A N 1
ATOM 2939 C CA . VAL A 1 365 ? -9.120 -9.084 45.822 1.00 74.81 365 VAL A CA 1
ATOM 2940 C C . VAL A 1 365 ? -10.472 -9.763 45.613 1.00 74.81 365 VAL A C 1
ATOM 2942 O O . VAL A 1 365 ? -11.297 -9.246 44.865 1.00 74.81 365 VAL A O 1
ATOM 2945 N N . GLU A 1 366 ? -10.738 -10.891 46.271 1.00 76.19 366 GLU A N 1
ATOM 2946 C CA . GLU A 1 366 ? -12.081 -11.479 46.248 1.00 76.19 366 GLU A CA 1
ATOM 2947 C C . GLU A 1 366 ? -13.065 -10.598 47.027 1.00 76.19 366 GLU A C 1
ATOM 2949 O O . GLU A 1 366 ? -12.873 -10.331 48.211 1.00 76.19 366 GLU A O 1
ATOM 2954 N N . LEU A 1 367 ? -14.132 -10.159 46.353 1.00 81.94 367 LEU A N 1
ATOM 2955 C CA . LEU A 1 367 ? -15.223 -9.401 46.962 1.00 81.94 367 LEU A CA 1
ATOM 2956 C C . LEU A 1 367 ? -16.419 -10.346 47.151 1.00 81.94 367 LEU A C 1
ATOM 2958 O O . LEU A 1 367 ? -17.003 -10.776 46.147 1.00 81.94 367 LEU A O 1
ATOM 2962 N N . PRO A 1 368 ? -16.793 -10.698 48.396 1.00 78.06 368 PRO A N 1
ATOM 2963 C CA . PRO A 1 368 ? -17.877 -11.639 48.670 1.00 78.06 368 PRO A CA 1
ATOM 2964 C C . PRO A 1 368 ? -19.196 -11.257 47.997 1.00 78.06 368 PRO A C 1
ATOM 2966 O O . PRO A 1 368 ? -19.879 -12.124 47.465 1.00 78.06 368 PRO A O 1
ATOM 2969 N N . GLU A 1 369 ? -19.534 -9.971 47.930 1.00 79.25 369 GLU A N 1
ATOM 2970 C CA . GLU A 1 369 ? -20.750 -9.475 47.282 1.00 79.25 369 GLU A CA 1
ATOM 2971 C C . GLU A 1 369 ? -20.749 -9.764 45.776 1.00 79.25 369 GLU A C 1
ATOM 2973 O O . GLU A 1 369 ? -21.781 -10.108 45.194 1.00 79.25 369 GLU A O 1
ATOM 2978 N N . VAL A 1 370 ? -19.584 -9.691 45.130 1.00 84.94 370 VAL A N 1
ATOM 2979 C CA . VAL A 1 370 ? -19.451 -10.021 43.708 1.00 84.94 370 VAL A CA 1
ATOM 2980 C C . VAL A 1 370 ? -19.594 -11.528 43.509 1.00 84.94 370 VAL A C 1
ATOM 2982 O O . VAL A 1 370 ? -20.392 -11.965 42.677 1.00 84.94 370 VAL A O 1
ATOM 2985 N N . THR A 1 371 ? -18.883 -12.330 44.301 1.00 83.06 371 THR A N 1
ATOM 2986 C CA . THR A 1 371 ? -18.846 -13.792 44.146 1.00 83.06 371 THR A CA 1
ATOM 2987 C C . THR A 1 371 ? -20.148 -14.474 44.574 1.00 83.06 371 THR A C 1
ATOM 2989 O O . THR A 1 371 ? -20.566 -15.441 43.940 1.00 83.06 371 THR A O 1
ATOM 2992 N N . GLN A 1 372 ? -20.818 -13.973 45.614 1.00 82.81 372 GLN A N 1
ATOM 2993 C CA . GLN A 1 372 ? -22.002 -14.604 46.208 1.00 82.81 372 GLN A CA 1
ATOM 2994 C C . GLN A 1 372 ? -23.326 -14.016 45.711 1.00 82.81 372 GLN A C 1
ATOM 2996 O O . GLN A 1 372 ? -24.324 -14.734 45.693 1.00 82.81 372 GLN A O 1
ATOM 3001 N N . LEU A 1 373 ? -23.366 -12.741 45.299 1.00 80.81 373 LEU A N 1
ATOM 3002 C CA . LEU A 1 373 ? -24.623 -12.078 44.918 1.00 80.81 373 LEU A CA 1
ATOM 3003 C C . LEU A 1 373 ? -24.690 -11.751 43.425 1.00 80.81 373 LEU A C 1
ATOM 3005 O O . LEU A 1 373 ? -25.726 -11.970 42.801 1.00 80.81 373 LEU A O 1
ATOM 3009 N N . PHE A 1 374 ? -23.603 -11.249 42.832 1.00 87.75 374 PHE A N 1
ATOM 3010 C CA . PHE A 1 374 ? -23.610 -10.827 41.429 1.00 87.75 374 PHE A CA 1
ATOM 3011 C C . PHE A 1 374 ? -23.338 -11.974 40.448 1.00 87.75 374 PHE A C 1
ATOM 3013 O O . PHE A 1 374 ? -24.129 -12.196 39.536 1.00 87.75 374 PHE A O 1
ATOM 3020 N N . LEU A 1 375 ? -22.242 -12.722 40.606 1.00 88.88 375 LEU A N 1
ATOM 3021 C CA . LEU A 1 375 ? -21.849 -13.769 39.652 1.00 88.88 375 LEU A CA 1
ATOM 3022 C C . LEU A 1 375 ? -22.839 -14.950 39.542 1.00 88.88 375 LEU A C 1
ATOM 3024 O O . LEU A 1 375 ? -23.041 -15.442 38.426 1.00 88.88 375 LEU A O 1
ATOM 3028 N N . PRO A 1 376 ? -23.519 -15.406 40.614 1.00 88.88 376 PRO A N 1
ATOM 3029 C CA . PRO A 1 376 ? -24.416 -16.557 40.510 1.00 88.88 376 PRO A CA 1
ATOM 3030 C C . PRO A 1 376 ? -25.597 -16.367 39.544 1.00 88.88 376 PRO A C 1
ATOM 3032 O O . PRO A 1 376 ? -26.094 -17.355 38.999 1.00 88.88 376 PRO A O 1
ATOM 3035 N N . GLN A 1 377 ? -26.015 -15.128 39.243 1.00 88.25 377 GLN A N 1
ATOM 3036 C CA . GLN A 1 377 ? -27.131 -14.849 38.322 1.00 88.25 377 GLN A CA 1
ATOM 3037 C C . GLN A 1 377 ? -26.871 -15.284 36.863 1.00 88.25 377 GLN A C 1
ATOM 3039 O O . GLN A 1 377 ? -27.804 -15.398 36.065 1.00 88.25 377 GLN A O 1
ATOM 3044 N N . PHE A 1 378 ? -25.610 -15.529 36.491 1.00 88.75 378 PHE A N 1
ATOM 3045 C CA . PHE A 1 378 ? -25.230 -15.976 35.143 1.00 88.75 378 PHE A CA 1
ATOM 3046 C C . PHE A 1 378 ? -25.282 -17.501 34.980 1.00 88.75 378 PHE A C 1
ATOM 3048 O O . PHE A 1 378 ? -25.145 -18.012 33.871 1.00 88.75 378 PHE A O 1
ATOM 3055 N N . THR A 1 379 ? -25.522 -18.238 36.070 1.00 87.12 379 THR A N 1
ATOM 3056 C CA . THR A 1 379 ? -25.681 -19.705 36.048 1.00 87.12 379 THR A CA 1
ATOM 3057 C C . THR A 1 379 ? -27.130 -20.150 35.849 1.00 87.12 379 THR A C 1
ATOM 3059 O O . THR A 1 379 ? -27.382 -21.320 35.568 1.00 87.12 379 THR A O 1
ATOM 3062 N N . ARG A 1 380 ? -28.095 -19.227 35.976 1.00 85.62 380 ARG A N 1
ATOM 3063 C CA . ARG A 1 380 ? -29.533 -19.508 35.884 1.00 85.62 380 ARG A CA 1
ATOM 3064 C C . ARG A 1 380 ? -30.190 -18.707 34.749 1.00 85.62 380 ARG A C 1
ATOM 3066 O O . ARG A 1 380 ? -29.775 -17.575 34.471 1.00 85.62 380 ARG A O 1
ATOM 3073 N N . PRO A 1 381 ? -31.231 -19.246 34.090 1.00 85.62 381 PRO A N 1
ATOM 3074 C CA . PRO A 1 381 ? -32.024 -18.488 33.126 1.00 85.62 381 PRO A CA 1
ATOM 3075 C C . PRO A 1 381 ? -32.806 -17.367 33.825 1.00 85.62 381 PRO A C 1
ATOM 3077 O O . PRO A 1 381 ? -33.565 -17.627 34.754 1.00 85.62 381 PRO A O 1
ATOM 3080 N N . MET A 1 382 ? -32.637 -16.121 33.376 1.00 85.44 382 MET A N 1
ATOM 3081 C CA . MET A 1 382 ? -33.364 -14.955 33.893 1.00 85.44 382 MET A CA 1
ATOM 3082 C C . MET A 1 382 ? -33.781 -14.020 32.752 1.00 85.44 382 MET A C 1
ATOM 3084 O O . MET A 1 382 ? -33.037 -13.839 31.781 1.00 85.44 382 MET A O 1
ATOM 3088 N N . HIS A 1 383 ? -34.959 -13.401 32.881 1.00 83.50 383 HIS A N 1
ATOM 3089 C CA . HIS A 1 383 ? -35.458 -12.403 31.925 1.00 83.50 383 HIS A CA 1
ATOM 3090 C C . HIS A 1 383 ? -34.772 -11.041 32.067 1.00 83.50 383 HIS A C 1
ATOM 3092 O O . HIS A 1 383 ? -34.625 -10.331 31.079 1.00 83.50 383 HIS A O 1
ATOM 3098 N N . ARG A 1 384 ? -34.371 -10.665 33.283 1.00 85.25 384 ARG A N 1
ATOM 3099 C CA . ARG A 1 384 ? -33.614 -9.444 33.585 1.00 85.25 384 ARG A CA 1
ATOM 3100 C C . ARG A 1 384 ? -32.540 -9.786 34.605 1.00 85.25 384 ARG A C 1
ATOM 3102 O O . ARG A 1 384 ? -32.758 -10.668 35.435 1.00 85.25 384 ARG A O 1
ATOM 3109 N N . ARG A 1 385 ? -31.391 -9.124 34.519 1.00 88.12 385 ARG A N 1
ATOM 3110 C CA . ARG A 1 385 ? -30.255 -9.328 35.429 1.00 88.12 385 ARG A CA 1
ATOM 3111 C C . ARG A 1 385 ? -29.851 -8.008 36.055 1.00 88.12 385 ARG A C 1
ATOM 3113 O O . ARG A 1 385 ? -30.072 -6.959 35.455 1.00 88.12 385 ARG A O 1
ATOM 3120 N N . LYS A 1 386 ? -29.267 -8.080 37.249 1.00 90.81 386 LYS A N 1
ATOM 3121 C CA . LYS A 1 386 ? -28.698 -6.904 37.899 1.00 90.81 386 LYS A CA 1
ATOM 3122 C C . LYS A 1 386 ? -27.341 -6.579 37.287 1.00 90.81 386 LYS A C 1
ATOM 3124 O O . LYS A 1 386 ? -26.601 -7.494 36.922 1.00 90.81 386 LYS A O 1
ATOM 3129 N N . PHE A 1 387 ? -27.002 -5.299 37.199 1.00 93.31 387 PHE A N 1
ATOM 3130 C CA . PHE A 1 387 ? -25.651 -4.845 36.854 1.00 93.31 387 PHE A CA 1
ATOM 3131 C C . PHE A 1 387 ? -24.852 -4.547 38.129 1.00 93.31 387 PHE A C 1
ATOM 3133 O O . PHE A 1 387 ? -25.430 -4.200 39.158 1.00 93.31 387 PHE A O 1
ATOM 3140 N N . LEU A 1 388 ? -23.531 -4.704 38.081 1.00 93.31 388 LEU A N 1
ATOM 3141 C CA . LEU A 1 388 ? -22.645 -4.419 39.210 1.00 93.31 388 LEU A CA 1
ATOM 3142 C C . LEU A 1 388 ? -22.187 -2.966 39.145 1.00 93.31 388 LEU A C 1
ATOM 3144 O O . LEU A 1 388 ? -21.797 -2.492 38.080 1.00 93.31 388 LEU A O 1
ATOM 3148 N N . VAL A 1 389 ? -22.167 -2.285 40.284 1.00 92.06 389 VAL A N 1
ATOM 3149 C CA . VAL A 1 389 ? -21.535 -0.969 40.410 1.00 92.06 389 VAL A CA 1
ATOM 3150 C C . VAL A 1 389 ? -20.371 -1.077 41.379 1.00 92.06 389 VAL A C 1
ATOM 3152 O O . VAL A 1 389 ? -20.556 -1.489 42.520 1.00 92.06 389 VAL A O 1
ATOM 3155 N N . LEU A 1 390 ? -19.189 -0.675 40.922 1.00 90.94 390 LEU A N 1
ATOM 3156 C CA . LEU A 1 390 ? -17.984 -0.514 41.722 1.00 90.94 390 LEU A CA 1
ATOM 3157 C C . LEU A 1 390 ? -17.743 0.982 41.913 1.00 90.94 390 LEU A C 1
ATOM 3159 O O . LEU A 1 390 ? -17.212 1.653 41.019 1.00 90.94 390 LEU A O 1
ATOM 3163 N N . ASN A 1 391 ? -18.142 1.504 43.072 1.00 88.06 391 ASN A N 1
ATOM 3164 C CA . ASN A 1 391 ? -17.906 2.900 43.424 1.00 88.06 391 ASN A CA 1
ATOM 3165 C C . ASN A 1 391 ? -16.707 3.042 44.366 1.00 88.06 391 ASN A C 1
ATOM 3167 O O . ASN A 1 391 ? -16.591 2.286 45.327 1.00 88.06 391 ASN A O 1
ATOM 3171 N N . GLY A 1 392 ? -15.843 4.027 44.127 1.00 84.25 392 GLY A N 1
ATOM 3172 C CA . GLY A 1 392 ? -14.774 4.388 45.061 1.00 84.25 392 GLY A CA 1
ATOM 3173 C C . GLY A 1 392 ? -13.781 5.393 44.471 1.00 84.25 392 GLY A C 1
ATOM 3174 O O . GLY A 1 392 ? -13.817 5.633 43.265 1.00 84.25 392 GLY A O 1
ATOM 3175 N N . PRO A 1 393 ? -12.860 5.956 45.273 1.00 80.81 393 PRO A N 1
ATOM 3176 C CA . PRO A 1 393 ? -11.853 6.913 44.813 1.00 80.81 393 PRO A CA 1
ATOM 3177 C C . PRO A 1 393 ? -11.009 6.447 43.613 1.00 80.81 393 PRO A C 1
ATOM 3179 O O . PRO A 1 393 ? -10.916 5.257 43.279 1.00 80.81 393 PRO A O 1
ATOM 3182 N N . THR A 1 394 ? -10.340 7.405 42.969 1.00 80.62 394 THR A N 1
ATOM 3183 C CA . THR A 1 394 ? -9.370 7.118 41.903 1.00 80.62 394 THR A CA 1
ATOM 3184 C C . THR A 1 394 ? -8.235 6.207 42.399 1.00 80.62 394 THR A C 1
ATOM 3186 O O . THR A 1 394 ? -7.925 6.166 43.588 1.00 80.62 394 THR A O 1
ATOM 3189 N N . ARG A 1 395 ? -7.588 5.481 41.476 1.00 78.81 395 ARG A N 1
ATOM 3190 C CA . ARG A 1 395 ? -6.425 4.593 41.719 1.00 78.81 395 ARG A CA 1
ATOM 3191 C C . ARG A 1 395 ? -6.668 3.331 42.562 1.00 78.81 395 ARG A C 1
ATOM 3193 O O . ARG A 1 395 ? -5.708 2.645 42.891 1.00 78.81 395 ARG A O 1
ATOM 3200 N N . LEU A 1 396 ? -7.917 2.945 42.819 1.00 78.69 396 LEU A N 1
ATOM 3201 C CA . LEU A 1 396 ? -8.239 1.677 43.500 1.00 78.69 396 LEU A CA 1
ATOM 3202 C C . LEU A 1 396 ? -8.288 0.446 42.578 1.00 78.69 396 LEU A C 1
ATOM 3204 O O . LEU A 1 396 ? -8.668 -0.636 43.005 1.00 78.69 396 LEU A O 1
ATOM 3208 N N . GLY A 1 397 ? -7.939 0.594 41.297 1.00 81.25 397 GLY A N 1
ATOM 3209 C CA . GLY A 1 397 ? -7.905 -0.536 40.362 1.00 81.25 397 GLY A CA 1
ATOM 3210 C C . GLY A 1 397 ? -9.279 -1.118 40.011 1.00 81.25 397 GLY A C 1
ATOM 3211 O O . GLY A 1 397 ? -9.339 -2.248 39.544 1.00 81.25 397 GLY A O 1
ATOM 3212 N N . LYS A 1 398 ? -10.373 -0.362 40.184 1.00 86.69 398 LYS A N 1
ATOM 3213 C CA . LYS A 1 398 ? -11.758 -0.817 39.937 1.00 86.69 398 LYS A CA 1
ATOM 3214 C C . LYS A 1 398 ? -11.944 -1.459 38.555 1.00 86.69 398 LYS A C 1
ATOM 3216 O O . LYS A 1 398 ? -12.454 -2.568 38.449 1.00 86.69 398 LYS A O 1
ATOM 3221 N N . THR A 1 399 ? -11.460 -0.796 37.507 1.00 88.62 399 THR A N 1
ATOM 3222 C CA . THR A 1 399 ? -11.529 -1.266 36.111 1.00 88.62 399 THR A CA 1
ATOM 3223 C C . THR A 1 399 ? -10.691 -2.528 35.901 1.00 88.62 399 THR A C 1
ATOM 3225 O O . THR A 1 399 ? -11.111 -3.457 35.217 1.00 88.62 399 THR A O 1
ATOM 3228 N N . VAL A 1 400 ? -9.525 -2.608 36.553 1.00 86.44 400 VAL A N 1
ATOM 3229 C CA . VAL A 1 400 ? -8.650 -3.791 36.513 1.00 86.44 400 VAL A CA 1
ATOM 3230 C C . VAL A 1 400 ? -9.314 -4.979 37.210 1.00 86.44 400 VAL A C 1
ATOM 3232 O O . VAL A 1 400 ? -9.305 -6.081 36.665 1.00 86.44 400 VAL A O 1
ATOM 3235 N N . TYR A 1 401 ? -9.938 -4.750 38.366 1.00 87.38 401 TYR A N 1
ATOM 3236 C CA . TYR A 1 401 ? -10.705 -5.761 39.084 1.00 87.38 401 TYR A CA 1
ATOM 3237 C C . TYR A 1 401 ? -11.879 -6.274 38.240 1.00 87.38 401 TYR A C 1
ATOM 3239 O O . TYR A 1 401 ? -11.980 -7.478 38.014 1.00 87.38 401 TYR A O 1
ATOM 3247 N N . ALA A 1 402 ? -12.697 -5.380 37.677 1.00 89.19 402 ALA A N 1
ATOM 3248 C CA . ALA A 1 402 ? -13.813 -5.756 36.808 1.00 89.19 402 ALA A CA 1
ATOM 3249 C C . ALA A 1 402 ? -13.357 -6.629 35.624 1.00 89.19 402 ALA A C 1
ATOM 3251 O O . ALA A 1 402 ? -13.950 -7.671 35.342 1.00 89.19 402 ALA A O 1
ATOM 3252 N N . ARG A 1 403 ? -12.238 -6.255 34.988 1.00 89.00 403 ARG A N 1
ATOM 3253 C CA . ARG A 1 403 ? -11.631 -7.004 33.879 1.00 89.00 403 ARG A CA 1
ATOM 3254 C C . ARG A 1 403 ? -11.105 -8.380 34.296 1.00 89.00 403 ARG A C 1
ATOM 3256 O O . ARG A 1 403 ? -11.082 -9.303 33.483 1.00 89.00 403 ARG A O 1
ATOM 3263 N N . SER A 1 404 ? -10.680 -8.536 35.547 1.00 87.62 404 SER A N 1
ATOM 3264 C CA . SER A 1 404 ? -10.144 -9.802 36.058 1.00 87.62 404 SER A CA 1
ATOM 3265 C C . SER A 1 404 ? -11.206 -10.892 36.237 1.00 87.62 404 SER A C 1
ATOM 3267 O O . SER A 1 404 ? -10.880 -12.065 36.078 1.00 87.62 404 SER A O 1
ATOM 3269 N N . LEU A 1 405 ? -12.474 -10.523 36.466 1.00 88.19 405 LEU A N 1
ATOM 3270 C CA . LEU A 1 405 ? -13.569 -11.473 36.718 1.00 88.19 405 LEU A CA 1
ATOM 3271 C C . LEU A 1 405 ? -13.832 -12.421 35.538 1.00 88.19 405 LEU A C 1
ATOM 3273 O O . LEU A 1 405 ? -14.192 -13.579 35.736 1.00 88.19 405 LEU A O 1
ATOM 3277 N N . PHE A 1 406 ? -13.650 -11.933 34.309 1.00 90.00 406 PHE A N 1
ATOM 3278 C CA . PHE A 1 406 ? -13.886 -12.701 33.080 1.00 90.00 406 PHE A CA 1
ATOM 3279 C C . PHE A 1 406 ? -12.634 -12.828 32.201 1.00 90.00 406 PHE A C 1
ATOM 3281 O O . PHE A 1 406 ? -12.641 -13.580 31.226 1.00 90.00 406 PHE A O 1
ATOM 3288 N N . GLY A 1 407 ? -11.554 -12.124 32.550 1.00 89.00 407 GLY A N 1
ATOM 3289 C CA . GLY A 1 407 ? -10.331 -12.020 31.761 1.00 89.00 407 GLY A CA 1
ATOM 3290 C C . GLY A 1 407 ? -10.402 -10.915 30.704 1.00 89.00 407 GLY A C 1
ATOM 3291 O O . GLY A 1 407 ? -11.466 -10.584 30.175 1.00 89.00 407 GLY A O 1
ATOM 3292 N N . ALA A 1 408 ? -9.238 -10.355 30.361 1.00 86.75 408 ALA A N 1
ATOM 3293 C CA . ALA A 1 408 ? -9.132 -9.241 29.416 1.00 86.75 408 ALA A CA 1
ATOM 3294 C C . ALA A 1 408 ? -9.675 -9.578 28.018 1.00 86.75 408 ALA A C 1
ATOM 3296 O O . ALA A 1 408 ? -10.298 -8.733 27.387 1.00 86.75 408 ALA A O 1
ATOM 3297 N N . ASP A 1 409 ? -9.511 -10.819 27.554 1.00 89.44 409 ASP A N 1
ATOM 3298 C CA . ASP A 1 409 ? -9.967 -11.226 26.220 1.00 89.44 409 ASP A CA 1
ATOM 3299 C C . ASP A 1 409 ? -11.491 -11.360 26.094 1.00 89.44 409 ASP A C 1
ATOM 3301 O O . ASP A 1 409 ? -12.019 -11.278 24.981 1.00 89.44 409 ASP A O 1
ATOM 3305 N N . HIS A 1 410 ? -12.186 -11.543 27.221 1.00 93.88 410 HIS A N 1
ATOM 3306 C CA . HIS A 1 410 ? -13.639 -11.712 27.302 1.00 93.88 410 HIS A CA 1
ATOM 3307 C C . HIS A 1 410 ? -14.351 -10.499 27.906 1.00 93.88 410 HIS A C 1
ATOM 3309 O O . HIS A 1 410 ? -15.557 -10.563 28.158 1.00 93.88 410 HIS A O 1
ATOM 3315 N N . THR A 1 411 ? -13.629 -9.402 28.127 1.00 95.56 411 THR A N 1
ATOM 3316 C CA . THR A 1 411 ? -14.175 -8.169 28.690 1.00 95.56 411 THR A CA 1
ATOM 3317 C C . THR A 1 411 ? -14.067 -7.054 27.665 1.00 95.56 411 THR A C 1
ATOM 3319 O O . THR A 1 411 ? -12.972 -6.724 27.219 1.00 95.56 411 THR A O 1
ATOM 3322 N N . TYR A 1 412 ? -15.202 -6.463 27.307 1.00 96.75 412 TYR A N 1
ATOM 3323 C CA . TYR A 1 412 ? -15.238 -5.234 26.527 1.00 96.75 412 TYR A CA 1
ATOM 3324 C C . TYR A 1 412 ? -15.236 -4.034 27.470 1.00 96.75 412 TYR A C 1
ATOM 3326 O O . TYR A 1 412 ? -16.090 -3.938 28.344 1.00 96.75 412 TYR A O 1
ATOM 3334 N N . GLU A 1 413 ? -14.293 -3.120 27.301 1.00 95.00 413 GLU A N 1
ATOM 3335 C CA . GLU A 1 413 ? -14.183 -1.916 28.122 1.00 95.00 413 GLU A CA 1
ATOM 3336 C C . GLU A 1 413 ? -14.498 -0.687 27.278 1.00 95.00 413 GLU A C 1
ATOM 3338 O O . GLU A 1 413 ? -13.933 -0.511 26.198 1.00 95.00 413 GLU A O 1
ATOM 3343 N N . THR A 1 414 ? -15.399 0.161 27.770 1.00 95.06 414 THR A N 1
ATOM 3344 C CA . THR A 1 414 ? -15.796 1.399 27.098 1.00 95.06 414 THR A CA 1
ATOM 3345 C C . THR A 1 414 ? -15.727 2.570 28.068 1.00 95.06 414 THR A C 1
ATOM 3347 O O . THR A 1 414 ? -16.275 2.520 29.169 1.00 95.06 414 THR A O 1
ATOM 3350 N N . ASN A 1 415 ? -15.022 3.628 27.663 1.00 93.38 415 ASN A N 1
ATOM 3351 C CA . ASN A 1 415 ? -14.898 4.847 28.454 1.00 93.38 415 ASN A CA 1
ATOM 3352 C C . ASN A 1 415 ? -16.193 5.662 28.346 1.00 93.38 415 ASN A C 1
ATOM 3354 O O . ASN A 1 415 ? -16.583 6.100 27.262 1.00 93.38 415 ASN A O 1
ATOM 3358 N N . CYS A 1 416 ? -16.832 5.872 29.489 1.00 93.12 416 CYS A N 1
ATOM 3359 C CA . CYS A 1 416 ? -18.092 6.576 29.658 1.00 93.12 416 CYS A CA 1
ATOM 3360 C C . CYS A 1 416 ? -17.938 7.948 30.337 1.00 93.12 416 CYS A C 1
ATOM 3362 O O . CYS A 1 416 ? -18.940 8.581 30.673 1.00 93.12 416 CYS A O 1
ATOM 3364 N N . SER A 1 417 ? -16.709 8.442 30.502 1.00 89.94 417 SER A N 1
ATOM 3365 C CA . SER A 1 417 ? -16.447 9.748 31.103 1.00 89.94 417 SER A CA 1
ATOM 3366 C C . SER A 1 417 ? -17.064 10.876 30.267 1.00 89.94 417 SER A C 1
ATOM 3368 O O . SER A 1 417 ? -16.670 11.121 29.124 1.00 89.94 417 SER A O 1
ATOM 3370 N N . GLY A 1 418 ? -18.062 11.560 30.834 1.00 85.25 418 GLY A N 1
ATOM 3371 C CA . GLY A 1 418 ? -18.722 12.715 30.217 1.00 85.25 418 GLY A CA 1
ATOM 3372 C C . GLY A 1 418 ? -19.555 12.406 28.966 1.00 85.25 418 GLY A C 1
ATOM 3373 O O . GLY A 1 418 ? -19.900 13.330 28.226 1.00 85.25 418 GLY A O 1
ATOM 3374 N N . VAL A 1 419 ? -19.877 11.135 28.695 1.00 87.50 419 VAL A N 1
ATOM 3375 C CA . VAL A 1 419 ? -20.694 10.753 27.532 1.00 87.50 419 VAL A CA 1
ATOM 3376 C C . VAL A 1 419 ? -22.165 10.581 27.910 1.00 87.50 419 VAL A C 1
ATOM 3378 O O . VAL A 1 419 ? -22.509 10.219 29.029 1.00 87.50 419 VAL A O 1
ATOM 3381 N N . LEU A 1 420 ? -23.060 10.825 26.950 1.00 86.12 420 LEU A N 1
ATOM 3382 C CA . LEU A 1 420 ? -24.510 10.653 27.127 1.00 86.12 420 LEU A CA 1
ATOM 3383 C C . LEU A 1 420 ? -25.013 9.255 26.734 1.00 86.12 420 LEU A C 1
ATOM 3385 O O . LEU A 1 420 ? -26.171 8.917 26.983 1.00 86.12 420 LEU A O 1
ATOM 3389 N N . GLU A 1 421 ? -24.189 8.484 26.033 1.00 89.38 421 GLU A N 1
ATOM 3390 C CA . GLU A 1 421 ? -24.488 7.137 25.558 1.00 89.38 421 GLU A CA 1
ATOM 3391 C C . GLU A 1 421 ? -23.164 6.378 25.389 1.00 89.38 421 GLU A C 1
ATOM 3393 O O . GLU A 1 421 ? -22.219 6.954 24.840 1.00 89.38 421 GLU A O 1
ATOM 3398 N N . PRO A 1 422 ? -23.066 5.124 25.866 1.00 92.38 422 PRO A N 1
ATOM 3399 C CA . PRO A 1 422 ? -21.853 4.330 25.712 1.00 92.38 422 PRO A CA 1
ATOM 3400 C C . PRO A 1 422 ? -21.647 3.917 24.246 1.00 92.38 422 PRO A C 1
ATOM 3402 O O . PRO A 1 422 ? -22.600 3.535 23.560 1.00 92.38 422 PRO A O 1
ATOM 3405 N N . ASP A 1 423 ? -20.402 3.957 23.756 1.00 91.94 423 ASP A N 1
ATOM 3406 C CA . ASP A 1 423 ? -20.065 3.355 22.460 1.00 91.94 423 ASP A CA 1
ATOM 3407 C C . ASP A 1 423 ? -19.808 1.862 22.660 1.00 91.94 423 ASP A C 1
ATOM 3409 O O . ASP A 1 423 ? -18.893 1.467 23.384 1.00 91.94 423 ASP A O 1
ATOM 3413 N N . MET A 1 424 ? -20.656 1.042 22.044 1.00 94.31 424 MET A N 1
ATOM 3414 C CA . MET A 1 424 ? -20.602 -0.414 22.096 1.00 94.31 424 MET A CA 1
ATOM 3415 C C . MET A 1 424 ? -20.485 -1.030 20.699 1.00 94.31 424 MET A C 1
ATOM 3417 O O . MET A 1 424 ? -20.873 -2.174 20.492 1.00 94.31 424 MET A O 1
ATOM 3421 N N . ARG A 1 425 ? -19.973 -0.299 19.702 1.00 92.44 425 ARG A N 1
ATOM 3422 C CA . ARG A 1 425 ? -19.854 -0.838 18.332 1.00 92.44 425 ARG A CA 1
ATOM 3423 C C . ARG A 1 425 ? -18.829 -1.958 18.191 1.00 92.44 425 ARG A C 1
ATOM 3425 O O . ARG A 1 425 ? -18.955 -2.780 17.290 1.00 92.44 425 ARG A O 1
ATOM 3432 N N . GLU A 1 426 ? -17.821 -1.977 19.055 1.00 92.38 426 GLU A N 1
ATOM 3433 C CA . GLU A 1 426 ? -16.798 -3.029 19.083 1.00 92.38 426 GLU A CA 1
ATOM 3434 C C . GLU A 1 426 ? -17.164 -4.182 20.032 1.00 92.38 426 GLU A C 1
ATOM 3436 O O . GLU A 1 426 ? -16.434 -5.170 20.129 1.00 92.38 426 GLU A O 1
ATOM 3441 N N . TYR A 1 427 ? -18.310 -4.088 20.713 1.00 95.44 427 TYR A N 1
ATOM 3442 C CA . TYR A 1 427 ? -18.831 -5.184 21.511 1.00 95.44 427 TYR A CA 1
ATOM 3443 C C . TYR A 1 427 ? -19.277 -6.341 20.604 1.00 95.44 427 TYR A C 1
ATOM 3445 O O . TYR A 1 427 ? -20.207 -6.222 19.809 1.00 95.44 427 TYR A O 1
ATOM 3453 N N . ASP A 1 428 ? -18.619 -7.483 20.770 1.00 93.12 428 ASP A N 1
ATOM 3454 C CA . ASP A 1 428 ? -18.987 -8.758 20.160 1.00 93.12 428 ASP A CA 1
ATOM 3455 C C . ASP A 1 428 ? -19.579 -9.725 21.201 1.00 93.12 428 ASP A C 1
ATOM 3457 O O . ASP A 1 428 ? -18.904 -10.111 22.158 1.00 93.12 428 ASP A O 1
ATOM 3461 N N . VAL A 1 429 ? -20.828 -10.146 20.980 1.00 92.06 429 VAL A N 1
ATOM 3462 C CA . VAL A 1 429 ? -21.567 -11.085 21.842 1.00 92.06 429 VAL A CA 1
ATOM 3463 C C . VAL A 1 429 ? -20.952 -12.488 21.877 1.00 92.06 429 VAL A C 1
ATOM 3465 O O . VAL A 1 429 ? -21.099 -13.204 22.863 1.00 92.06 429 VAL A O 1
ATOM 3468 N N . LEU A 1 430 ? -20.238 -12.895 20.823 1.00 92.31 430 LEU A N 1
ATOM 3469 C CA . LEU A 1 430 ? -19.593 -14.208 20.757 1.00 92.31 430 LEU A CA 1
ATOM 3470 C C . LEU A 1 430 ? -18.264 -14.234 21.516 1.00 92.31 430 LEU A C 1
ATOM 3472 O O . LEU A 1 430 ? -17.804 -15.299 21.932 1.00 92.31 430 LEU A O 1
ATOM 3476 N N . ARG A 1 431 ? -17.643 -13.065 21.699 1.00 92.75 431 ARG A N 1
ATOM 3477 C CA . ARG A 1 431 ? -16.351 -12.920 22.375 1.00 92.75 431 ARG A CA 1
ATOM 3478 C C . ARG A 1 431 ? -16.500 -12.525 23.838 1.00 92.75 431 ARG A C 1
ATOM 3480 O O . ARG A 1 431 ? -15.815 -13.090 24.698 1.00 92.75 431 ARG A O 1
ATOM 3487 N N . HIS A 1 432 ? -17.334 -11.525 24.108 1.00 96.06 432 HIS A N 1
ATOM 3488 C CA . HIS A 1 432 ? -17.364 -10.841 25.391 1.00 96.06 432 HIS A CA 1
ATOM 3489 C C . HIS A 1 432 ? -18.447 -11.402 26.307 1.00 96.06 432 HIS A C 1
ATOM 3491 O O . HIS A 1 432 ? -19.625 -11.462 25.966 1.00 96.06 432 HIS A O 1
ATOM 3497 N N . ARG A 1 433 ? -18.026 -11.754 27.520 1.00 94.50 433 ARG A N 1
ATOM 3498 C CA . ARG A 1 433 ? -18.892 -12.184 28.625 1.00 94.50 433 ARG A CA 1
ATOM 3499 C C . ARG A 1 433 ? -19.146 -11.059 29.621 1.00 94.50 433 ARG A C 1
ATOM 3501 O O . ARG A 1 433 ? -20.057 -11.166 30.435 1.00 94.50 433 ARG A O 1
ATOM 3508 N N . CYS A 1 434 ? -18.361 -9.987 29.538 1.00 95.50 434 CYS A N 1
ATOM 3509 C CA . CYS A 1 434 ? -18.464 -8.819 30.392 1.00 95.50 434 CYS A CA 1
ATOM 3510 C C . CYS A 1 434 ? -18.311 -7.526 29.588 1.00 95.50 434 CYS A C 1
ATOM 3512 O O . CYS A 1 434 ? -17.541 -7.472 28.628 1.00 95.50 434 CYS A O 1
ATOM 3514 N N . VAL A 1 435 ? -19.041 -6.494 30.006 1.00 97.12 435 VAL A N 1
ATOM 3515 C CA . VAL A 1 435 ? -18.879 -5.112 29.565 1.00 97.12 435 VAL A CA 1
ATOM 3516 C C . VAL A 1 435 ? -18.584 -4.245 30.783 1.00 97.12 435 VAL A C 1
ATOM 3518 O O . VAL A 1 435 ? -19.369 -4.227 31.732 1.00 97.12 435 VAL A O 1
ATOM 3521 N N . VAL A 1 436 ? -17.471 -3.517 30.737 1.00 96.75 436 VAL A N 1
ATOM 3522 C CA . VAL A 1 436 ? -17.073 -2.531 31.743 1.00 96.75 436 VAL A CA 1
ATOM 3523 C C . VAL A 1 436 ? -17.344 -1.135 31.193 1.00 96.75 436 VAL A C 1
ATOM 3525 O O . VAL A 1 436 ? -16.732 -0.714 30.211 1.00 96.75 436 VAL A O 1
ATOM 3528 N N . PHE A 1 437 ? -18.274 -0.434 31.833 1.00 96.62 437 PHE A N 1
ATOM 3529 C CA . PHE A 1 437 ? -18.589 0.968 31.584 1.00 96.62 437 PHE A CA 1
ATOM 3530 C C . PHE A 1 437 ? -17.728 1.822 32.514 1.00 96.62 437 PHE A C 1
ATOM 3532 O O . PHE A 1 437 ? -18.081 2.037 33.678 1.00 96.62 437 PHE A O 1
ATOM 3539 N N . ASP A 1 438 ? -16.574 2.247 32.006 1.00 94.56 438 ASP A N 1
ATOM 3540 C CA . ASP A 1 438 ? -15.563 2.941 32.795 1.00 94.56 438 ASP A CA 1
ATOM 3541 C C . ASP A 1 438 ? -15.897 4.418 32.986 1.00 94.56 438 ASP A C 1
ATOM 3543 O O . ASP A 1 438 ? -16.243 5.094 32.024 1.00 94.56 438 ASP A O 1
ATOM 3547 N N . GLU A 1 439 ? -15.811 4.926 34.215 1.00 92.25 439 GLU A N 1
ATOM 3548 C CA . GLU A 1 439 ? -16.181 6.307 34.575 1.00 92.25 439 GLU A CA 1
ATOM 3549 C C . GLU A 1 439 ? -17.636 6.671 34.205 1.00 92.25 439 GLU A C 1
ATOM 3551 O O . GLU A 1 439 ? -17.934 7.811 33.841 1.00 92.25 439 GLU A O 1
ATOM 3556 N N . ALA A 1 440 ? -18.564 5.709 34.271 1.00 93.00 440 ALA A N 1
ATOM 3557 C CA . ALA A 1 440 ? -19.969 5.970 33.960 1.00 93.00 440 ALA A CA 1
ATOM 3558 C C . ALA A 1 440 ? -20.707 6.662 35.122 1.00 93.00 440 ALA A C 1
ATOM 3560 O O . ALA A 1 440 ? -20.490 6.355 36.300 1.00 93.00 440 ALA A O 1
ATOM 3561 N N . SER A 1 441 ? -21.617 7.575 34.771 1.00 91.62 441 SER A N 1
ATOM 3562 C CA . SER A 1 441 ? -22.497 8.278 35.712 1.00 91.62 441 SER A CA 1
ATOM 3563 C C . SER A 1 441 ? -23.824 7.550 35.920 1.00 91.62 441 SER A C 1
ATOM 3565 O O . SER A 1 441 ? -24.281 6.771 35.073 1.00 91.62 441 SER A O 1
ATOM 3567 N N . VAL A 1 442 ? -24.496 7.859 37.026 1.00 91.69 442 VAL A N 1
ATOM 3568 C CA . VAL A 1 442 ? -25.834 7.344 37.335 1.00 91.69 442 VAL A CA 1
ATOM 3569 C C . VAL A 1 442 ? -26.845 7.796 36.275 1.00 91.69 442 VAL A C 1
ATOM 3571 O O . VAL A 1 442 ? -27.697 7.021 35.834 1.00 91.69 442 VAL A O 1
ATOM 3574 N N . HIS A 1 443 ? -26.710 9.030 35.787 1.00 91.94 443 HIS A N 1
ATOM 3575 C CA . HIS A 1 443 ? -27.577 9.581 34.745 1.00 91.94 443 HIS A CA 1
ATOM 3576 C C . HIS A 1 443 ? -27.467 8.826 33.414 1.00 91.94 443 HIS A C 1
ATOM 3578 O O . HIS A 1 443 ? -28.479 8.632 32.737 1.00 91.94 443 HIS A O 1
ATOM 3584 N N . LEU A 1 444 ? -26.268 8.360 33.039 1.00 93.06 444 LEU A N 1
ATOM 3585 C CA . LEU A 1 444 ? -26.091 7.520 31.850 1.00 93.06 444 LEU A CA 1
ATOM 3586 C C . LEU A 1 444 ? -26.877 6.214 31.998 1.00 93.06 444 LEU A C 1
ATOM 3588 O O . LEU A 1 444 ? -27.583 5.811 31.072 1.00 93.06 444 LEU A O 1
ATOM 3592 N N . VAL A 1 445 ? -26.806 5.579 33.169 1.00 93.75 445 VAL A N 1
ATOM 3593 C CA . VAL A 1 445 ? -27.527 4.330 33.446 1.00 93.75 445 VAL A CA 1
ATOM 3594 C C . VAL A 1 445 ? -29.041 4.531 33.386 1.00 93.75 445 VAL A C 1
ATOM 3596 O O . VAL A 1 445 ? -29.738 3.771 32.711 1.00 93.75 445 VAL A O 1
ATOM 3599 N N . LEU A 1 446 ? -29.551 5.590 34.018 1.00 92.75 446 LEU A N 1
ATOM 3600 C CA . LEU A 1 446 ? -30.978 5.924 34.014 1.00 92.75 446 LEU A CA 1
ATOM 3601 C C . LEU A 1 446 ? -31.506 6.305 32.628 1.00 92.75 446 LEU A C 1
ATOM 3603 O O . LEU A 1 446 ? -32.663 6.034 32.310 1.00 92.75 446 LEU A O 1
ATOM 3607 N N . LYS A 1 447 ? -30.675 6.897 31.771 1.00 92.69 447 LYS A N 1
ATOM 3608 C CA . LYS A 1 447 ? -31.057 7.169 30.382 1.00 92.69 447 LYS A CA 1
ATOM 3609 C C . LYS A 1 447 ? -31.182 5.885 29.558 1.00 92.69 447 LYS A C 1
ATOM 3611 O O . LYS A 1 447 ? -31.988 5.819 28.633 1.00 92.69 447 LYS A O 1
ATOM 3616 N N . HIS A 1 448 ? -30.424 4.851 29.923 1.00 93.38 448 HIS A N 1
ATOM 3617 C CA . HIS A 1 448 ? -30.329 3.585 29.198 1.00 93.38 448 HIS A CA 1
ATOM 3618 C C . HIS A 1 448 ? -30.855 2.396 30.021 1.00 93.38 448 HIS A C 1
ATOM 3620 O O . HIS A 1 448 ? -30.300 1.301 29.960 1.00 93.38 448 HIS A O 1
ATOM 3626 N N . LYS A 1 449 ? -31.971 2.567 30.752 1.00 92.81 449 LYS A N 1
ATOM 3627 C CA . LYS A 1 449 ? -32.581 1.536 31.631 1.00 92.81 449 LYS A CA 1
ATOM 3628 C C . LYS A 1 449 ? -32.694 0.152 30.972 1.00 92.81 449 LYS A C 1
ATOM 3630 O O . LYS A 1 449 ? -32.360 -0.857 31.589 1.00 92.81 449 LYS A O 1
ATOM 3635 N N . LYS A 1 450 ? -33.108 0.090 29.698 1.00 91.31 450 LYS A N 1
ATOM 3636 C CA . LYS A 1 450 ? -33.233 -1.178 28.951 1.00 91.31 450 LYS A CA 1
ATOM 3637 C C . LYS A 1 450 ? -31.883 -1.880 28.754 1.00 91.31 450 LYS A C 1
ATOM 3639 O O . LYS A 1 450 ? -31.845 -3.104 28.834 1.00 91.31 450 LYS A O 1
ATOM 3644 N N . LEU A 1 451 ? -30.800 -1.127 28.524 1.00 94.69 451 LEU A N 1
ATOM 3645 C CA . LEU A 1 451 ? -29.435 -1.658 28.414 1.00 94.69 451 LEU A CA 1
ATOM 3646 C C . LEU A 1 451 ? -29.024 -2.352 29.708 1.00 94.69 451 LEU A C 1
ATOM 3648 O O . LEU A 1 451 ? -28.690 -3.534 29.694 1.00 94.69 451 LEU A O 1
ATOM 3652 N N . PHE A 1 452 ? -29.138 -1.636 30.823 1.00 94.19 452 PHE A N 1
ATOM 3653 C CA . PHE A 1 452 ? -28.683 -2.107 32.130 1.00 94.19 452 PHE A CA 1
ATOM 3654 C C . PHE A 1 452 ? -29.576 -3.188 32.759 1.00 94.19 452 PHE A C 1
ATOM 3656 O O . PHE A 1 452 ? -29.149 -3.855 33.692 1.00 94.19 452 PHE A O 1
ATOM 3663 N N . GLN A 1 453 ? -30.773 -3.430 32.213 1.00 91.00 453 GLN A N 1
ATOM 3664 C CA . GLN A 1 453 ? -31.623 -4.575 32.573 1.00 91.00 453 GLN A CA 1
ATOM 3665 C C . GLN A 1 453 ? -31.298 -5.867 31.810 1.00 91.00 453 GLN A C 1
ATOM 3667 O O . GLN A 1 453 ? -31.796 -6.934 32.185 1.00 91.00 453 GLN A O 1
ATOM 3672 N N . ALA A 1 454 ? -30.505 -5.777 30.736 1.00 91.88 454 ALA A N 1
ATOM 3673 C CA . ALA A 1 454 ? -30.064 -6.900 29.910 1.00 91.88 454 ALA A CA 1
ATOM 3674 C C . ALA A 1 454 ? -31.181 -7.907 29.521 1.00 91.88 454 ALA A C 1
ATOM 3676 O O . ALA A 1 454 ? -31.062 -9.108 29.802 1.00 91.88 454 ALA A O 1
ATOM 3677 N N . PRO A 1 455 ? -32.283 -7.452 28.885 1.00 92.25 455 PRO A N 1
ATOM 3678 C CA . PRO A 1 455 ? -33.371 -8.333 28.473 1.00 92.25 455 PRO A CA 1
ATOM 3679 C C . PRO A 1 455 ? -32.928 -9.329 27.384 1.00 92.25 455 PRO A C 1
ATOM 3681 O O . PRO A 1 455 ? -31.969 -9.061 26.657 1.00 92.25 455 PRO A O 1
ATOM 3684 N N . PRO A 1 456 ? -33.663 -10.440 27.180 1.00 92.12 456 PRO A N 1
ATOM 3685 C CA . PRO A 1 456 ? -33.478 -11.355 26.050 1.00 92.12 456 PRO A CA 1
ATOM 3686 C C . PRO A 1 456 ? -33.987 -10.741 24.731 1.00 92.12 456 PRO A C 1
ATOM 3688 O O . PRO A 1 456 ? -34.783 -11.344 24.020 1.00 92.12 456 PRO A O 1
ATOM 3691 N N . ALA A 1 457 ? -33.576 -9.511 24.419 1.00 92.50 457 ALA A N 1
ATOM 3692 C CA . ALA A 1 457 ? -33.997 -8.768 23.237 1.00 92.50 457 ALA A CA 1
ATOM 3693 C C . ALA A 1 457 ? -32.902 -7.800 22.774 1.00 92.50 457 ALA A C 1
ATOM 3695 O O . ALA A 1 457 ? -32.096 -7.330 23.578 1.00 92.50 457 ALA A O 1
ATOM 3696 N N . GLU A 1 458 ? -32.912 -7.460 21.484 1.00 93.69 458 GLU A N 1
ATOM 3697 C CA . GLU A 1 458 ? -32.018 -6.443 20.932 1.00 93.69 458 GLU A CA 1
ATOM 3698 C C . GLU A 1 458 ? -32.306 -5.051 21.514 1.00 93.69 458 GLU A C 1
ATOM 3700 O O . GLU A 1 458 ? -33.451 -4.649 21.782 1.00 93.69 458 GLU A O 1
ATOM 3705 N N . ILE A 1 459 ? -31.229 -4.293 21.678 1.00 93.69 459 ILE A N 1
ATOM 3706 C CA . ILE A 1 459 ? -31.218 -2.934 22.206 1.00 93.69 459 ILE A CA 1
ATOM 3707 C C . ILE A 1 459 ? -30.608 -2.048 21.135 1.00 93.69 459 ILE A C 1
ATOM 3709 O O . ILE A 1 459 ? -29.541 -2.351 20.609 1.00 93.69 459 ILE A O 1
ATOM 3713 N N . SER A 1 460 ? -31.317 -0.983 20.777 1.00 92.06 460 SER A N 1
ATOM 3714 C CA . SER A 1 460 ? -30.819 0.010 19.828 1.00 92.06 460 SER A CA 1
ATOM 3715 C C . SER A 1 460 ? -30.096 1.117 20.590 1.00 92.06 460 SER A C 1
ATOM 3717 O O . SER A 1 460 ? -30.608 1.596 21.599 1.00 92.06 460 SER A O 1
ATOM 3719 N N . LEU A 1 461 ? -28.913 1.482 20.106 1.00 92.06 461 LEU A N 1
ATOM 3720 C CA . LEU A 1 461 ? -28.073 2.577 20.590 1.00 92.06 461 LEU A CA 1
ATOM 3721 C C . LEU A 1 461 ? -27.647 3.444 19.399 1.00 92.06 461 LEU A C 1
ATOM 3723 O O . LEU A 1 461 ? -27.819 3.056 18.243 1.00 92.06 461 LEU A O 1
ATOM 3727 N N . GLY A 1 462 ? -27.063 4.611 19.652 1.00 86.06 462 GLY A N 1
ATOM 3728 C CA . GLY A 1 462 ? -26.595 5.524 18.606 1.00 86.06 462 GLY A CA 1
ATOM 3729 C C . GLY A 1 462 ? -27.715 6.386 18.030 1.00 86.06 462 GLY A C 1
ATOM 3730 O O . GLY A 1 462 ? -27.648 6.803 16.868 1.00 86.06 462 GLY A O 1
ATOM 3731 N N . HIS A 1 463 ? -28.762 6.629 18.821 1.00 81.25 463 HIS A N 1
ATOM 3732 C CA . HIS A 1 463 ? -29.892 7.453 18.413 1.00 81.25 463 HIS A CA 1
ATOM 3733 C C . HIS A 1 463 ? -29.453 8.915 18.251 1.00 81.25 463 HIS A C 1
ATOM 3735 O O . HIS A 1 463 ? -29.054 9.586 19.200 1.00 81.25 463 HIS A O 1
ATOM 3741 N N . SER A 1 464 ? -29.546 9.420 17.022 1.00 79.75 464 SER A N 1
ATOM 3742 C CA . SER A 1 464 ? -29.339 10.827 16.674 1.00 79.75 464 SER A CA 1
ATOM 3743 C C . SER 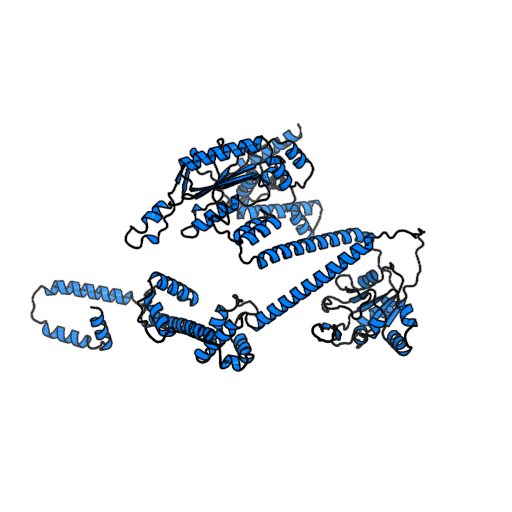A 1 464 ? -30.530 11.347 15.870 1.00 79.75 464 SER A C 1
ATOM 3745 O O . SER A 1 464 ? -31.308 10.553 15.339 1.00 79.75 464 SER A O 1
ATOM 3747 N N . ALA A 1 465 ? -30.647 12.670 15.716 1.00 68.00 465 ALA A N 1
ATOM 3748 C CA . ALA A 1 465 ? -31.738 13.305 14.965 1.00 68.00 465 ALA A CA 1
ATOM 3749 C C . ALA A 1 465 ? -31.906 12.772 13.525 1.00 68.00 465 ALA A C 1
ATOM 3751 O O . ALA A 1 465 ? -32.993 12.847 12.966 1.00 68.00 465 ALA A O 1
ATOM 3752 N N . THR A 1 466 ? -30.847 12.219 12.921 1.00 72.19 466 THR A N 1
ATOM 3753 C CA . THR A 1 466 ? -30.873 11.664 11.557 1.00 72.19 466 THR A CA 1
ATOM 3754 C C . THR A 1 466 ? -30.939 10.136 11.505 1.00 72.19 466 THR A C 1
ATOM 3756 O O . THR A 1 466 ? -31.021 9.580 10.413 1.00 72.19 466 THR A O 1
ATOM 3759 N N . GLY A 1 467 ? -30.837 9.433 12.641 1.00 72.31 467 GLY A N 1
ATOM 3760 C CA . GLY A 1 467 ? -30.904 7.965 12.726 1.00 72.31 467 GLY A CA 1
ATOM 3761 C C . GLY A 1 467 ? -29.782 7.185 12.017 1.00 72.31 467 GLY A C 1
ATOM 3762 O O . GLY A 1 467 ? -29.731 5.964 12.108 1.00 72.31 467 GLY A O 1
ATOM 3763 N N . MET A 1 468 ? -28.850 7.855 11.330 1.00 76.50 468 MET A N 1
ATOM 3764 C CA . MET A 1 468 ? -27.850 7.215 10.459 1.00 76.50 468 MET A CA 1
ATOM 3765 C C . MET A 1 468 ? -26.794 6.388 11.214 1.00 76.50 468 MET A C 1
ATOM 3767 O O . MET A 1 468 ? -26.096 5.580 10.605 1.00 76.50 468 MET A O 1
ATOM 3771 N N . TYR A 1 469 ? -26.655 6.602 12.523 1.00 80.56 469 TYR A N 1
ATOM 3772 C CA . TYR A 1 469 ? -25.654 5.940 13.364 1.00 80.56 469 TYR A CA 1
ATOM 3773 C C . TYR A 1 469 ? -26.252 4.935 14.349 1.00 80.56 469 TYR A C 1
ATOM 3775 O O . TYR A 1 469 ? -25.517 4.475 15.224 1.00 80.56 469 TYR A O 1
ATOM 3783 N N . VAL A 1 470 ? -27.543 4.607 14.203 1.00 88.69 470 VAL A N 1
ATOM 3784 C CA . VAL A 1 470 ? -28.219 3.624 15.050 1.00 88.69 470 VAL A CA 1
ATOM 3785 C C . VAL A 1 470 ? -27.630 2.242 14.787 1.00 88.69 470 VAL A C 1
ATOM 3787 O O . VAL A 1 470 ? -27.517 1.807 13.642 1.00 88.69 470 VAL A O 1
ATOM 3790 N N . TYR A 1 471 ? -27.262 1.552 15.857 1.00 92.62 471 TYR A N 1
ATOM 3791 C CA . TYR A 1 471 ? -26.781 0.179 15.834 1.00 92.62 471 TYR A CA 1
ATOM 3792 C C . TYR A 1 471 ? -27.507 -0.633 16.903 1.00 92.62 471 TYR A C 1
ATOM 3794 O O . TYR A 1 471 ? -28.071 -0.078 17.846 1.00 92.62 471 TYR A O 1
ATOM 3802 N N . ARG A 1 472 ? -27.540 -1.954 16.724 1.00 92.94 472 ARG A N 1
ATOM 3803 C CA . ARG A 1 472 ? -28.207 -2.868 17.649 1.00 92.94 472 ARG A CA 1
ATOM 3804 C C . ARG A 1 472 ? -27.195 -3.775 18.312 1.00 92.94 472 ARG A C 1
ATOM 3806 O O . ARG A 1 472 ? -26.273 -4.252 17.657 1.00 92.94 472 ARG A O 1
ATOM 3813 N N . ILE A 1 473 ? -27.401 -4.013 19.596 1.00 94.81 473 ILE A N 1
ATOM 3814 C CA . ILE A 1 473 ? -26.611 -4.939 20.397 1.00 94.81 473 ILE A CA 1
ATOM 3815 C C . ILE A 1 473 ? -27.535 -5.883 21.158 1.00 94.81 473 ILE A C 1
ATOM 3817 O O . ILE A 1 473 ? -28.699 -5.567 21.422 1.00 94.81 473 ILE A O 1
ATOM 3821 N N . TRP A 1 474 ? -27.001 -7.037 21.540 1.00 95.19 474 TRP A N 1
ATOM 3822 C CA . TRP A 1 474 ? -27.689 -8.013 22.372 1.00 95.19 474 TRP A CA 1
ATOM 3823 C C . TRP A 1 474 ? -26.783 -8.395 23.540 1.00 95.19 474 TRP A C 1
ATOM 3825 O O . TRP A 1 474 ? -25.692 -8.910 23.328 1.00 95.19 474 TRP A O 1
ATOM 3835 N N . VAL A 1 475 ? -27.224 -8.094 24.764 1.00 93.94 475 VAL A N 1
ATOM 3836 C CA . VAL A 1 475 ? -26.426 -8.222 26.002 1.00 93.94 475 VAL A CA 1
ATOM 3837 C C . VAL A 1 475 ? -27.058 -9.195 27.005 1.00 93.94 475 VAL A C 1
ATOM 3839 O O . VAL A 1 475 ? -26.806 -9.129 28.207 1.00 93.94 475 VAL A O 1
ATOM 3842 N N . TRP A 1 476 ? -27.921 -10.101 26.537 1.00 93.25 476 TRP A N 1
ATOM 3843 C CA . TRP A 1 476 ? -28.516 -11.103 27.417 1.00 93.25 476 TRP A CA 1
ATOM 3844 C C . TRP A 1 476 ? -27.449 -12.087 27.902 1.00 93.25 476 TRP A C 1
ATOM 3846 O O . TRP A 1 476 ? -26.677 -12.619 27.111 1.00 93.25 476 TRP A O 1
ATOM 3856 N N . ASN A 1 477 ? -27.441 -12.348 29.210 1.00 91.69 477 ASN A N 1
ATOM 3857 C CA . ASN A 1 477 ? -26.452 -13.199 29.879 1.00 91.69 477 ASN A CA 1
ATOM 3858 C C . ASN A 1 477 ? -24.999 -12.679 29.804 1.00 91.69 477 ASN A C 1
ATOM 3860 O O . ASN A 1 477 ? -24.055 -13.465 29.800 1.00 91.69 477 ASN A O 1
ATOM 3864 N N . VAL A 1 478 ? -24.830 -11.354 29.769 1.00 93.56 478 VAL A N 1
ATOM 3865 C CA . VAL A 1 478 ? -23.531 -10.663 29.774 1.00 93.56 478 VAL A CA 1
ATOM 3866 C C . VAL A 1 478 ? -23.423 -9.829 31.046 1.00 93.56 478 VAL A C 1
ATOM 3868 O O . VAL A 1 478 ? -24.378 -9.153 31.433 1.00 93.56 478 VAL A O 1
ATOM 3871 N N . ALA A 1 479 ? -22.274 -9.882 31.717 1.00 93.81 479 ALA A N 1
ATOM 3872 C CA . ALA A 1 479 ? -22.041 -9.129 32.941 1.00 93.81 479 ALA A CA 1
ATOM 3873 C C . ALA A 1 479 ? -21.807 -7.648 32.641 1.00 93.81 479 ALA A C 1
ATOM 3875 O O . ALA A 1 479 ? -20.796 -7.287 32.044 1.00 93.81 479 ALA A O 1
ATOM 3876 N N . LEU A 1 480 ? -22.729 -6.791 33.072 1.00 95.75 480 LEU A N 1
ATOM 3877 C CA . LEU A 1 480 ? -22.599 -5.341 32.956 1.00 95.75 480 LEU A CA 1
ATOM 3878 C C . LEU A 1 480 ? -22.027 -4.791 34.264 1.00 95.75 480 LEU A C 1
ATOM 3880 O O . LEU A 1 480 ? -22.626 -4.987 35.324 1.00 95.75 480 LEU A O 1
ATOM 3884 N N . ILE A 1 481 ? -20.864 -4.145 34.191 1.00 95.00 481 ILE A N 1
ATOM 3885 C CA . ILE A 1 481 ? -20.155 -3.589 35.346 1.00 95.00 481 ILE A CA 1
ATOM 3886 C C . ILE A 1 481 ? -19.907 -2.104 35.108 1.00 95.00 481 ILE A C 1
ATOM 3888 O O . ILE A 1 481 ? -19.324 -1.721 34.100 1.00 95.00 481 ILE A O 1
ATOM 3892 N N . VAL A 1 482 ? -20.327 -1.269 36.048 1.00 94.62 482 VAL A N 1
ATOM 3893 C CA . VAL A 1 482 ? -20.051 0.166 36.073 1.00 94.62 482 VAL A CA 1
ATOM 3894 C C . VAL A 1 482 ? -18.919 0.426 37.054 1.00 94.62 482 VAL A C 1
ATOM 3896 O O . VAL A 1 482 ? -19.008 0.031 38.216 1.00 94.62 482 VAL A O 1
ATOM 3899 N N . THR A 1 483 ? -17.869 1.113 36.614 1.00 93.06 483 THR A N 1
ATOM 3900 C CA . THR A 1 483 ? -16.839 1.658 37.505 1.00 93.06 483 THR A CA 1
ATOM 3901 C C . THR A 1 483 ? -17.009 3.167 37.564 1.00 93.06 483 THR A C 1
ATOM 3903 O O . THR A 1 483 ? -17.063 3.836 36.537 1.00 93.06 483 THR A O 1
ATOM 3906 N N . SER A 1 484 ? -17.129 3.720 38.768 1.00 90.56 484 SER A N 1
ATOM 3907 C CA . SER A 1 484 ? -17.391 5.151 38.942 1.00 90.56 484 SER A CA 1
ATOM 3908 C C . SER A 1 484 ? -16.688 5.694 40.180 1.00 90.56 484 SER A C 1
ATOM 3910 O O . SER A 1 484 ? -16.406 4.955 41.126 1.00 90.56 484 SER A O 1
ATOM 3912 N N . ASN A 1 485 ? -16.378 6.988 40.152 1.00 88.62 485 ASN A N 1
ATOM 3913 C CA . ASN A 1 485 ? -15.843 7.723 41.300 1.00 88.62 485 ASN A CA 1
ATOM 3914 C C . ASN A 1 485 ? -16.914 8.570 42.007 1.00 88.62 485 ASN A C 1
ATOM 3916 O O . ASN A 1 485 ? -16.669 9.056 43.107 1.00 88.62 485 ASN A O 1
ATOM 3920 N N . VAL A 1 486 ? -18.065 8.787 41.361 1.00 87.00 486 VAL A N 1
ATOM 3921 C CA . VAL A 1 486 ? -19.080 9.774 41.771 1.00 87.00 486 VAL A CA 1
ATOM 3922 C C . VAL A 1 486 ? -20.451 9.152 42.033 1.00 87.00 486 VAL A C 1
ATOM 3924 O O . VAL A 1 486 ? -21.374 9.857 42.426 1.00 87.00 486 VAL A O 1
ATOM 3927 N N . TRP A 1 487 ? -20.590 7.833 41.860 1.00 88.31 487 TRP A N 1
ATOM 3928 C CA . TRP A 1 487 ? -21.885 7.149 41.873 1.00 88.31 487 TRP A CA 1
ATOM 3929 C C . TRP A 1 487 ? -22.702 7.415 43.138 1.00 88.31 487 TRP A C 1
ATOM 3931 O O . TRP A 1 487 ? -23.874 7.755 43.039 1.00 88.31 487 TRP A O 1
ATOM 3941 N N . THR A 1 488 ? -22.102 7.281 44.327 1.00 85.56 488 THR A N 1
ATOM 3942 C CA . THR A 1 488 ? -22.815 7.519 45.596 1.00 85.56 488 THR A CA 1
ATOM 3943 C C . THR A 1 488 ? -23.293 8.967 45.709 1.00 85.56 488 THR A C 1
ATOM 3945 O O . THR A 1 488 ? -24.447 9.195 46.054 1.00 85.56 488 THR A O 1
ATOM 3948 N N . THR A 1 489 ? -22.450 9.935 45.346 1.00 86.06 489 THR A N 1
ATOM 3949 C CA . THR A 1 489 ? -22.803 11.361 45.393 1.00 86.06 489 THR A CA 1
ATOM 3950 C C . THR A 1 489 ? -23.925 11.699 44.412 1.00 86.06 489 THR A C 1
ATOM 3952 O O . THR A 1 489 ? -24.844 12.435 44.757 1.00 86.06 489 THR A O 1
ATOM 3955 N N . GLU A 1 490 ? -23.889 11.141 43.201 1.00 89.00 490 GLU A N 1
ATOM 3956 C CA . GLU A 1 490 ? -24.959 11.324 42.215 1.00 89.00 490 GLU A CA 1
ATOM 3957 C C . GLU A 1 490 ? -26.265 10.639 42.656 1.00 89.00 490 GLU A C 1
ATOM 3959 O O . GLU A 1 490 ? -27.343 11.196 42.468 1.00 89.00 490 GLU A O 1
ATOM 3964 N N . LEU A 1 491 ? -26.190 9.464 43.292 1.00 86.81 491 LEU A N 1
ATOM 3965 C CA . LEU A 1 491 ? -27.353 8.706 43.773 1.00 86.81 491 LEU A CA 1
ATOM 3966 C C . LEU A 1 491 ? -28.144 9.451 44.866 1.00 86.81 491 LEU A C 1
ATOM 3968 O O . LEU A 1 491 ? -29.377 9.387 44.910 1.00 86.81 491 LEU A O 1
ATOM 3972 N N . GLU A 1 492 ? -27.448 10.173 45.745 1.00 86.31 492 GLU A N 1
ATOM 3973 C CA . GLU A 1 492 ? -28.059 10.991 46.803 1.00 86.31 492 GLU A CA 1
ATOM 3974 C C . GLU A 1 492 ? -28.877 12.158 46.233 1.00 86.31 492 GLU A C 1
ATOM 3976 O O . GLU A 1 492 ? -29.903 12.527 46.798 1.00 86.31 492 GLU A O 1
ATOM 3981 N N . GLN A 1 493 ? -28.482 12.683 45.072 1.00 88.94 493 GLN A N 1
ATOM 3982 C CA . GLN A 1 493 ? -29.113 13.841 44.430 1.00 88.94 493 GLN A CA 1
ATOM 3983 C C . GLN A 1 493 ? -30.339 13.483 43.575 1.00 88.94 493 GLN A C 1
ATOM 3985 O O . GLN A 1 493 ? -31.028 14.375 43.078 1.00 88.94 493 GLN A O 1
ATOM 3990 N N . LEU A 1 494 ? -30.626 12.193 43.383 1.00 88.94 494 LEU A N 1
ATOM 3991 C CA . LEU A 1 494 ? -31.741 11.738 42.555 1.00 88.94 494 LEU A CA 1
ATOM 3992 C C . LEU A 1 494 ? -33.106 11.830 43.247 1.00 88.94 494 LEU A C 1
ATOM 3994 O O . LEU A 1 494 ? -33.232 11.750 44.471 1.00 88.94 494 LEU A O 1
ATOM 3998 N N . ALA A 1 495 ? -34.152 11.920 42.424 1.00 89.12 495 ALA A N 1
ATOM 3999 C CA . ALA A 1 495 ? -35.529 11.731 42.861 1.00 89.12 495 ALA A CA 1
ATOM 4000 C C . ALA A 1 495 ? -35.749 10.304 43.400 1.00 89.12 495 ALA A C 1
ATOM 4002 O O . ALA A 1 495 ? -35.090 9.353 42.969 1.00 89.12 495 ALA A O 1
ATOM 4003 N N . ALA A 1 496 ? -36.702 10.151 44.325 1.00 86.56 496 ALA A N 1
ATOM 4004 C CA . ALA A 1 496 ? -36.974 8.878 44.998 1.00 86.56 496 ALA A CA 1
ATOM 4005 C C . ALA A 1 496 ? -37.284 7.731 44.015 1.00 86.56 496 ALA A C 1
ATOM 4007 O O . ALA A 1 496 ? -36.751 6.638 44.176 1.00 86.56 496 ALA A O 1
ATOM 4008 N N . GLU A 1 497 ? -38.059 8.003 42.961 1.00 85.94 497 GLU A N 1
ATOM 4009 C CA . GLU A 1 497 ? -38.440 7.012 41.940 1.00 85.94 497 GLU A CA 1
ATOM 4010 C C . GLU A 1 497 ? -37.233 6.445 41.172 1.00 85.94 497 GLU A C 1
ATOM 4012 O O . GLU A 1 497 ? -37.139 5.244 40.910 1.00 85.94 497 GLU A O 1
ATOM 4017 N N . ASP A 1 498 ? -36.275 7.303 40.810 1.00 87.88 498 ASP A N 1
ATOM 4018 C CA . ASP A 1 498 ? -35.072 6.869 40.098 1.00 87.88 498 ASP A CA 1
ATOM 4019 C C . ASP A 1 498 ? -34.113 6.107 41.018 1.00 87.88 498 ASP A C 1
ATOM 4021 O O . ASP A 1 498 ? -33.455 5.163 40.571 1.00 87.88 498 ASP A O 1
ATOM 4025 N N . ARG A 1 499 ? -34.069 6.468 42.307 1.00 85.06 499 ARG A N 1
ATOM 4026 C CA . ARG A 1 499 ? -33.300 5.738 43.320 1.00 85.06 499 ARG A CA 1
ATOM 4027 C C . ARG A 1 499 ? -33.864 4.334 43.544 1.00 85.06 499 ARG A C 1
ATOM 4029 O O . ARG A 1 499 ? -33.103 3.371 43.477 1.00 85.06 499 ARG A O 1
ATOM 4036 N N . GLU A 1 500 ? -35.182 4.209 43.693 1.00 87.00 500 GLU A N 1
ATOM 4037 C CA . GLU A 1 500 ? -35.873 2.919 43.826 1.00 87.00 500 GLU A CA 1
ATOM 4038 C C . GLU A 1 500 ? -35.593 2.010 42.617 1.00 87.00 500 GLU A C 1
ATOM 4040 O O . GLU A 1 500 ? -35.271 0.825 42.763 1.00 87.00 500 GLU A O 1
ATOM 4045 N N . TRP A 1 501 ? -35.627 2.569 41.400 1.00 90.25 501 TRP A N 1
ATOM 4046 C CA . TRP A 1 501 ? -35.292 1.806 40.198 1.00 90.25 501 TRP A CA 1
ATOM 4047 C C . TRP A 1 501 ? -33.854 1.272 40.239 1.00 90.25 501 TRP A C 1
ATOM 4049 O O . TRP A 1 501 ? -33.615 0.114 39.882 1.00 90.25 501 TRP A O 1
ATOM 4059 N N . LEU A 1 502 ? -32.889 2.089 40.669 1.00 89.19 502 LEU A N 1
ATOM 4060 C CA . LEU A 1 502 ? -31.487 1.679 40.767 1.00 89.19 502 LEU A CA 1
ATOM 4061 C C . LEU A 1 502 ? -31.284 0.614 41.846 1.00 89.19 502 LEU A C 1
ATOM 4063 O O . LEU A 1 502 ? -30.607 -0.369 41.573 1.00 89.19 502 LEU A O 1
ATOM 4067 N N . GLU A 1 503 ? -31.910 0.729 43.014 1.00 84.25 503 GLU A N 1
ATOM 4068 C CA . GLU A 1 503 ? -31.834 -0.282 44.083 1.00 84.25 503 GLU A CA 1
ATOM 4069 C C . GLU A 1 503 ? -32.407 -1.644 43.638 1.00 84.25 503 GLU A C 1
ATOM 4071 O O . GLU A 1 503 ? -31.860 -2.712 43.945 1.00 84.25 503 GLU A O 1
ATOM 4076 N N . GLY A 1 504 ? -33.467 -1.623 42.824 1.00 82.44 504 GLY A N 1
ATOM 4077 C CA . GLY A 1 504 ? -34.061 -2.828 42.247 1.00 82.44 504 GLY A CA 1
ATOM 4078 C C . GLY A 1 504 ? -33.209 -3.504 41.162 1.00 82.44 504 GLY A C 1
ATOM 4079 O O . GLY A 1 504 ? -33.252 -4.731 41.031 1.00 82.44 504 GLY A O 1
ATOM 4080 N N . ASN A 1 505 ? -32.423 -2.741 40.391 1.00 82.81 505 ASN A N 1
ATOM 4081 C CA . ASN A 1 505 ? -31.730 -3.227 39.183 1.00 82.81 505 ASN A CA 1
ATOM 4082 C C . ASN A 1 505 ? -30.193 -3.245 39.293 1.00 82.81 505 ASN A C 1
ATOM 4084 O O . ASN A 1 505 ? -29.539 -3.899 38.481 1.00 82.81 505 ASN A O 1
ATOM 4088 N N . ALA A 1 506 ? -29.610 -2.581 40.287 1.00 72.44 506 ALA A N 1
ATOM 4089 C CA . ALA A 1 506 ? -28.180 -2.583 40.559 1.00 72.44 506 ALA A CA 1
ATOM 4090 C C . ALA A 1 506 ? -27.849 -3.507 41.739 1.00 72.44 506 ALA A C 1
ATOM 4092 O O . ALA A 1 506 ? -28.575 -3.586 42.731 1.00 72.44 506 ALA A O 1
ATOM 4093 N N . SER A 1 507 ? -26.710 -4.181 41.648 1.00 69.00 507 SER A N 1
ATOM 4094 C CA . SER A 1 507 ? -25.974 -4.696 42.798 1.00 69.00 507 SER A CA 1
ATOM 4095 C C . SER A 1 507 ? -24.873 -3.682 43.096 1.00 69.00 507 SER A C 1
ATOM 4097 O O . SER A 1 507 ? -23.825 -3.689 42.450 1.00 69.00 507 SER A O 1
ATOM 4099 N N . LEU A 1 508 ? -25.142 -2.745 44.008 1.00 63.03 508 LEU A N 1
ATOM 4100 C CA . LEU A 1 508 ? -24.179 -1.714 44.389 1.00 63.03 508 LEU A CA 1
ATOM 4101 C C . LEU A 1 508 ? -23.152 -2.292 45.363 1.00 63.03 508 LEU A C 1
ATOM 4103 O O . LEU A 1 508 ? -23.521 -2.779 46.429 1.00 63.03 508 LEU A O 1
ATOM 4107 N N . HIS A 1 509 ? -21.870 -2.187 45.021 1.00 60.81 509 HIS A N 1
ATOM 4108 C CA . HIS A 1 509 ? -20.779 -2.419 45.954 1.00 60.81 509 HIS A CA 1
ATOM 4109 C C . HIS A 1 509 ? -19.961 -1.133 46.110 1.00 60.81 509 HIS A C 1
ATOM 4111 O O . HIS A 1 509 ? -19.376 -0.605 45.158 1.00 60.81 509 HIS A O 1
ATOM 4117 N N . ILE A 1 510 ? -19.949 -0.610 47.334 1.00 58.84 510 ILE A N 1
ATOM 4118 C CA . ILE A 1 510 ? -19.112 0.526 47.708 1.00 58.84 510 ILE A CA 1
ATOM 4119 C C . ILE A 1 510 ? -17.757 -0.051 48.095 1.00 58.84 510 ILE A C 1
ATOM 4121 O O . ILE A 1 510 ? -17.641 -0.746 49.102 1.00 58.84 510 ILE A O 1
ATOM 4125 N N . VAL A 1 511 ? -16.730 0.241 47.301 1.00 56.97 511 VAL A N 1
ATOM 4126 C CA . VAL A 1 511 ? -15.348 -0.091 47.646 1.00 56.97 511 VAL A CA 1
ATOM 4127 C C . VAL A 1 511 ? -14.928 0.852 48.779 1.00 56.97 511 VAL A C 1
ATOM 4129 O O . VAL A 1 511 ? -14.413 1.946 48.537 1.00 56.97 511 VAL A O 1
ATOM 4132 N N . CYS A 1 512 ? -15.217 0.458 50.021 1.00 42.03 512 CYS A N 1
ATOM 4133 C CA . CYS A 1 512 ? -14.823 1.180 51.228 1.00 42.03 512 CYS A CA 1
ATOM 4134 C C . CYS A 1 512 ? -13.406 0.781 51.664 1.00 42.03 512 CYS A C 1
ATOM 4136 O O . CYS A 1 512 ? -13.025 -0.386 51.624 1.00 42.03 512 CYS A O 1
ATOM 4138 N N . LEU A 1 513 ? -12.622 1.782 52.069 1.00 41.53 513 LEU A N 1
ATOM 4139 C CA . LEU A 1 513 ? -11.248 1.651 52.557 1.00 41.53 513 LEU A CA 1
ATOM 4140 C C . LEU A 1 513 ? -11.150 0.669 53.732 1.00 41.53 513 LEU A C 1
ATOM 4142 O O . LEU A 1 513 ? -11.824 0.902 54.726 1.00 41.53 513 LEU A O 1
ATOM 4146 N N . CYS A 1 514 ? -10.279 -0.342 53.610 1.00 29.44 514 CYS A N 1
ATOM 4147 C CA . CYS A 1 514 ? -9.455 -1.044 54.618 1.00 29.44 514 CYS A CA 1
ATOM 4148 C C . CYS A 1 514 ? -8.692 -2.130 53.817 1.00 29.44 514 CYS A C 1
ATOM 4150 O O . CYS A 1 514 ? -9.328 -2.901 53.117 1.00 29.44 514 CYS A O 1
ATOM 4152 N N . ASP A 1 515 ? -7.374 -2.298 53.767 1.00 27.84 515 ASP A N 1
ATOM 4153 C CA . ASP A 1 515 ? -6.287 -1.936 54.662 1.00 27.84 515 ASP A CA 1
ATOM 4154 C C . ASP A 1 515 ? -4.970 -2.041 53.852 1.00 27.84 515 ASP A C 1
ATOM 4156 O O . ASP A 1 515 ? -4.752 -3.005 53.120 1.00 27.84 515 ASP A O 1
ATOM 4160 N N . THR A 1 516 ? -4.097 -1.039 53.910 1.00 29.83 516 THR A N 1
ATOM 4161 C CA . THR A 1 516 ? -2.640 -1.251 53.959 1.00 29.83 516 THR A CA 1
ATOM 4162 C C . THR A 1 516 ? -1.974 0.082 54.265 1.00 29.83 516 THR A C 1
ATOM 4164 O O . THR A 1 516 ? -1.873 0.985 53.435 1.00 29.83 516 THR A O 1
ATOM 4167 N N . ARG A 1 517 ? -1.474 0.177 55.496 1.00 32.25 517 ARG A N 1
ATOM 4168 C CA . ARG A 1 517 ? -0.403 1.091 55.883 1.00 32.25 517 ARG A CA 1
ATOM 4169 C C . ARG A 1 517 ? 0.731 0.970 54.866 1.00 32.25 517 ARG A C 1
ATOM 4171 O O . ARG A 1 517 ? 1.360 -0.076 54.818 1.00 32.25 517 ARG A O 1
ATOM 4178 N N . LEU A 1 518 ? 1.029 2.032 54.125 1.00 31.11 518 LEU A N 1
ATOM 4179 C CA . LEU A 1 518 ? 2.403 2.413 53.801 1.00 31.11 518 LEU A CA 1
ATOM 4180 C C . LEU A 1 518 ? 2.455 3.933 53.595 1.00 31.11 518 LEU A C 1
ATOM 4182 O O . LEU A 1 518 ? 1.833 4.499 52.703 1.00 31.11 518 LEU A O 1
ATOM 4186 N N . ALA A 1 519 ? 3.170 4.539 54.537 1.00 30.33 519 ALA A N 1
ATOM 4187 C CA . ALA A 1 519 ? 3.634 5.908 54.674 1.00 30.33 519 ALA A CA 1
ATOM 4188 C C . ALA A 1 519 ? 3.624 6.819 53.427 1.00 30.33 519 ALA A C 1
ATOM 4190 O O . ALA A 1 519 ? 4.260 6.546 52.415 1.00 30.33 519 ALA A O 1
ATOM 4191 N N . GLY A 1 520 ? 2.950 7.959 53.611 1.00 35.44 520 GLY A N 1
ATOM 4192 C CA . GLY A 1 520 ? 3.410 9.333 53.373 1.00 35.44 520 GLY A CA 1
ATOM 4193 C C . GLY A 1 520 ? 4.356 9.652 52.217 1.00 35.44 520 GLY A C 1
ATOM 4194 O O . GLY A 1 520 ? 5.530 9.328 52.288 1.00 35.44 520 GLY A O 1
ATOM 4195 N N . VAL A 1 521 ? 3.871 10.492 51.294 1.00 27.64 521 VAL A N 1
ATOM 4196 C CA . VAL A 1 521 ? 4.535 11.737 50.851 1.00 27.64 521 VAL A CA 1
ATOM 4197 C C . VAL A 1 521 ? 3.426 12.724 50.435 1.00 27.64 521 VAL A C 1
ATOM 4199 O O . VAL A 1 521 ? 2.568 12.343 49.635 1.00 27.64 521 VAL A O 1
ATOM 4202 N N . PRO A 1 522 ? 3.389 13.971 50.940 1.00 36.66 522 PRO A N 1
ATOM 4203 C CA . PRO A 1 522 ? 2.486 14.988 50.420 1.00 36.66 522 PRO A CA 1
ATOM 4204 C C . PRO A 1 522 ? 3.067 15.563 49.125 1.00 36.66 522 PRO A C 1
ATOM 4206 O O . PRO A 1 522 ? 4.230 15.958 49.088 1.00 36.66 522 PRO A O 1
ATOM 4209 N N . VAL A 1 523 ? 2.260 15.657 48.068 1.00 30.53 523 VAL A N 1
ATOM 4210 C CA . VAL A 1 523 ? 2.617 16.460 46.891 1.00 30.53 523 VAL A CA 1
ATOM 4211 C C . VAL A 1 523 ? 1.482 17.431 46.610 1.00 30.53 523 VAL A C 1
ATOM 4213 O O . VAL A 1 523 ? 0.605 17.193 45.785 1.00 30.53 523 VAL A O 1
ATOM 4216 N N . HIS A 1 524 ? 1.516 18.543 47.339 1.00 31.47 524 HIS A N 1
ATOM 4217 C CA . HIS A 1 524 ? 1.155 19.818 46.744 1.00 31.47 524 HIS A CA 1
ATOM 4218 C C . HIS A 1 524 ? 2.371 20.335 45.964 1.00 31.47 524 HIS A C 1
ATOM 4220 O O . HIS A 1 524 ? 3.497 20.231 46.443 1.00 31.47 524 HIS A O 1
ATOM 4226 N N . ALA A 1 525 ? 2.073 20.945 44.816 1.00 35.19 525 ALA A N 1
ATOM 4227 C CA . ALA A 1 525 ? 2.919 21.758 43.939 1.00 35.19 525 ALA A CA 1
ATOM 4228 C C . ALA A 1 525 ? 3.404 21.104 42.629 1.00 35.19 525 ALA A C 1
ATOM 4230 O O . ALA A 1 525 ? 3.962 20.014 42.600 1.00 35.19 525 ALA A O 1
ATOM 4231 N N . MET A 1 526 ? 3.246 21.913 41.571 1.00 35.78 526 MET A N 1
ATOM 4232 C CA . MET A 1 526 ? 3.801 21.836 40.212 1.00 35.78 526 MET A CA 1
ATOM 4233 C C . MET A 1 526 ? 2.943 21.138 39.141 1.00 35.78 526 MET A C 1
ATOM 4235 O O . MET A 1 526 ? 3.181 19.998 38.757 1.00 35.78 526 MET A O 1
ATOM 4239 N N . MET A 1 527 ? 2.008 21.895 38.555 1.00 32.62 527 MET A N 1
ATOM 4240 C CA . MET A 1 527 ? 1.643 21.729 37.143 1.00 32.62 527 MET A CA 1
ATOM 4241 C C . MET A 1 527 ? 2.254 22.885 36.338 1.00 32.62 527 MET A C 1
ATOM 4243 O O . MET A 1 527 ? 1.911 24.031 36.623 1.00 32.62 527 MET A O 1
ATOM 4247 N N . PRO A 1 528 ? 3.147 22.626 35.366 1.00 45.31 528 PRO A N 1
ATOM 4248 C CA . PRO A 1 528 ? 3.575 23.630 34.401 1.00 45.31 528 PRO A CA 1
ATOM 4249 C C . PRO A 1 528 ? 2.739 23.561 33.110 1.00 45.31 528 PRO A C 1
ATOM 4251 O O . PRO A 1 528 ? 2.222 22.504 32.741 1.00 45.31 528 PRO A O 1
ATOM 4254 N N . ASP A 1 529 ? 2.681 24.690 32.400 1.00 51.41 529 ASP A N 1
ATOM 4255 C CA . ASP A 1 529 ? 1.925 25.018 31.172 1.00 51.41 529 ASP A CA 1
ATOM 4256 C C . ASP A 1 529 ? 2.073 24.068 29.954 1.00 51.41 529 ASP A C 1
ATOM 4258 O O . ASP A 1 529 ? 1.504 24.306 28.888 1.00 51.41 529 ASP A O 1
ATOM 4262 N N . ALA A 1 530 ? 2.792 22.950 30.074 1.00 48.38 530 ALA A N 1
ATOM 4263 C CA . ALA A 1 530 ? 2.992 21.977 28.996 1.00 48.38 530 ALA A CA 1
ATOM 4264 C C . ALA A 1 530 ? 1.753 21.100 28.702 1.00 48.38 530 ALA A C 1
ATOM 4266 O O . ALA A 1 530 ? 1.641 20.526 27.617 1.00 48.38 530 ALA A O 1
ATOM 4267 N N . SER A 1 531 ? 0.805 20.993 29.641 1.00 56.62 531 SER A N 1
ATOM 4268 C CA . SER A 1 531 ? -0.387 20.138 29.513 1.00 56.62 531 SER A CA 1
ATOM 4269 C C . SER A 1 531 ? -1.422 20.682 28.520 1.00 56.62 531 SER A C 1
ATOM 4271 O O . SER A 1 531 ? -2.082 19.903 27.834 1.00 56.62 531 SER A O 1
ATOM 4273 N N . ALA A 1 532 ? -1.523 22.004 28.370 1.00 54.72 532 ALA A N 1
ATOM 4274 C CA . ALA A 1 532 ? -2.477 22.631 27.456 1.00 54.72 532 ALA A CA 1
ATOM 4275 C C . ALA A 1 532 ? -2.138 22.352 25.979 1.00 54.72 532 ALA A C 1
ATOM 4277 O O . ALA A 1 532 ? -3.026 22.052 25.179 1.00 54.72 532 ALA A O 1
ATOM 4278 N N . ALA A 1 533 ? -0.849 22.367 25.620 1.00 61.50 533 ALA A N 1
ATOM 4279 C CA . ALA A 1 533 ? -0.396 22.049 24.265 1.00 61.50 533 ALA A CA 1
ATOM 4280 C C . ALA A 1 533 ? -0.663 20.578 23.898 1.00 61.50 533 ALA A C 1
ATOM 4282 O O . ALA A 1 533 ? -1.058 20.268 22.770 1.00 61.50 533 ALA A O 1
ATOM 4283 N N . GLU A 1 534 ? -0.508 19.672 24.865 1.00 69.56 534 GLU A N 1
ATOM 4284 C CA . GLU A 1 534 ? -0.785 18.249 24.679 1.00 69.56 534 GLU A CA 1
ATOM 4285 C C . GLU A 1 534 ? -2.288 17.978 24.521 1.00 69.56 534 GLU A C 1
ATOM 4287 O O . GLU A 1 534 ? -2.690 17.208 23.648 1.00 69.56 534 GLU A O 1
ATOM 4292 N N . VAL A 1 535 ? -3.139 18.680 25.276 1.00 70.44 535 VAL A N 1
ATOM 4293 C CA . VAL A 1 535 ? -4.600 18.609 25.116 1.00 70.44 535 VAL A CA 1
ATOM 4294 C C . VAL A 1 535 ? -5.028 19.065 23.717 1.00 70.44 535 VAL A C 1
ATOM 4296 O O . VAL A 1 535 ? -5.816 18.377 23.065 1.00 70.44 535 VAL A O 1
ATOM 4299 N N . VAL A 1 536 ? -4.465 20.161 23.201 1.00 72.38 536 VAL A N 1
ATOM 4300 C CA . VAL A 1 536 ? -4.755 20.641 21.836 1.00 72.38 536 VAL A CA 1
ATOM 4301 C C . VAL A 1 536 ? -4.289 19.632 20.780 1.00 72.38 536 VAL A C 1
ATOM 4303 O O . VAL A 1 536 ? -5.022 19.342 19.829 1.00 72.38 536 VAL A O 1
ATOM 4306 N N . ARG A 1 537 ? -3.110 19.022 20.963 1.00 83.50 537 ARG A N 1
ATOM 4307 C CA . ARG A 1 537 ? -2.602 17.961 20.077 1.00 83.50 537 ARG A CA 1
ATOM 4308 C C . ARG A 1 537 ? -3.541 16.752 20.043 1.00 83.50 537 ARG A C 1
ATOM 4310 O O . ARG A 1 537 ? -3.831 16.220 18.968 1.00 83.50 537 ARG A O 1
ATOM 4317 N N . LEU A 1 538 ? -4.037 16.328 21.204 1.00 76.31 538 LEU A N 1
ATOM 4318 C CA . LEU A 1 538 ? -4.959 15.198 21.329 1.00 76.31 538 LEU A CA 1
ATOM 4319 C C . LEU A 1 538 ? -6.326 15.500 20.701 1.00 76.31 538 LEU A C 1
ATOM 4321 O O . LEU A 1 538 ? -6.889 14.646 20.014 1.00 76.31 538 LEU A O 1
ATOM 4325 N N . GLN A 1 539 ? -6.828 16.729 20.840 1.00 76.50 539 GLN A N 1
ATOM 4326 C CA . GLN A 1 539 ? -8.060 17.168 20.177 1.00 76.50 539 GLN A CA 1
ATOM 4327 C C . GLN A 1 539 ? -7.924 17.161 18.646 1.00 76.50 539 GLN A C 1
ATOM 4329 O O . GLN A 1 539 ? -8.824 16.691 17.945 1.00 76.50 539 GLN A O 1
ATOM 4334 N N . GLN A 1 540 ? -6.783 17.600 18.111 1.00 80.69 540 GLN A N 1
ATOM 4335 C CA . GLN A 1 540 ? -6.506 17.543 16.671 1.00 80.69 540 GLN A CA 1
ATOM 4336 C C . GLN A 1 540 ? -6.406 16.096 16.159 1.00 80.69 540 GLN A C 1
ATOM 4338 O O . GLN A 1 540 ? -6.952 15.773 15.099 1.00 80.69 540 GLN A O 1
ATOM 4343 N N . ALA A 1 541 ? -5.782 15.200 16.930 1.00 77.69 541 ALA A N 1
ATOM 4344 C CA . ALA A 1 541 ? -5.713 13.775 16.606 1.00 77.69 541 ALA A CA 1
ATOM 4345 C C . ALA A 1 541 ? -7.103 13.108 16.597 1.00 77.69 541 ALA A C 1
ATOM 4347 O O . ALA A 1 541 ? -7.401 12.306 15.710 1.00 77.69 541 ALA A O 1
ATOM 4348 N N . LEU A 1 542 ? -7.993 13.486 17.520 1.00 83.81 542 LEU A N 1
ATOM 4349 C CA . LEU A 1 542 ? -9.371 12.988 17.569 1.00 83.81 542 LEU A CA 1
ATOM 4350 C C . LEU A 1 542 ? -10.164 13.363 16.304 1.00 83.81 542 LEU A C 1
ATOM 4352 O O . LEU A 1 542 ? -10.894 12.539 15.745 1.00 83.81 542 LEU A O 1
ATOM 4356 N N . VAL A 1 543 ? -10.015 14.603 15.830 1.00 83.81 543 VAL A N 1
ATOM 4357 C CA . VAL A 1 543 ? -10.665 15.074 14.597 1.00 83.81 543 VAL A CA 1
ATOM 4358 C C . VAL A 1 543 ? -10.133 14.316 13.378 1.00 83.81 543 VAL A C 1
ATOM 4360 O O . VAL A 1 543 ? -10.924 13.903 12.525 1.00 83.81 543 VAL A O 1
ATOM 4363 N N . ALA A 1 544 ? -8.821 14.074 13.313 1.00 79.81 544 ALA A N 1
ATOM 4364 C CA . ALA A 1 544 ? -8.211 13.285 12.245 1.00 79.81 544 ALA A CA 1
ATOM 4365 C C . ALA A 1 544 ? -8.766 11.849 12.210 1.00 79.81 544 ALA A C 1
ATOM 4367 O O . ALA A 1 544 ? -9.243 11.402 11.165 1.00 79.81 544 ALA A O 1
ATOM 4368 N N . ASN A 1 545 ? -8.831 11.178 13.363 1.00 83.75 545 ASN A N 1
ATOM 4369 C CA . ASN A 1 545 ? -9.361 9.816 13.471 1.00 83.75 545 ASN A CA 1
ATOM 4370 C C . ASN A 1 545 ? -10.846 9.736 13.082 1.00 83.75 545 ASN A C 1
ATOM 4372 O O . ASN A 1 545 ? -11.263 8.815 12.377 1.00 83.75 545 ASN A O 1
ATOM 4376 N N . ARG A 1 546 ? -11.661 10.731 13.467 1.00 81.75 546 ARG A N 1
ATOM 4377 C CA . ARG A 1 546 ? -13.072 10.816 13.041 1.00 81.75 546 ARG A CA 1
ATOM 4378 C C . ARG A 1 546 ? -13.213 10.915 11.522 1.00 81.75 546 ARG A C 1
ATOM 4380 O O . ARG A 1 546 ? -14.141 10.338 10.953 1.00 81.75 546 ARG A O 1
ATOM 4387 N N . ASN A 1 547 ? -12.315 11.638 10.860 1.00 80.38 547 ASN A N 1
ATOM 4388 C CA . ASN A 1 547 ? -12.327 11.763 9.405 1.00 80.38 547 ASN A CA 1
ATOM 4389 C C . ASN A 1 547 ? -11.889 10.463 8.713 1.00 80.38 547 ASN A C 1
ATOM 4391 O O . ASN A 1 547 ? -12.485 10.086 7.702 1.00 80.38 547 ASN A O 1
ATOM 4395 N N . GLU A 1 548 ? -10.926 9.736 9.280 1.00 80.06 548 GLU A N 1
ATOM 4396 C CA . GLU A 1 548 ? -10.514 8.418 8.780 1.00 80.06 548 GLU A CA 1
ATOM 4397 C C . GLU A 1 548 ? -11.624 7.373 8.904 1.00 80.06 548 GLU A C 1
ATOM 4399 O O . GLU A 1 548 ? -11.919 6.675 7.932 1.00 80.06 548 GLU A O 1
ATOM 4404 N N . LEU A 1 549 ? -12.319 7.329 10.044 1.00 80.06 549 LEU A N 1
ATOM 4405 C CA . LEU A 1 549 ? -13.482 6.461 10.258 1.00 80.06 549 LEU A CA 1
ATOM 4406 C C . LEU A 1 549 ? -14.599 6.748 9.252 1.00 80.06 549 LEU A C 1
ATOM 4408 O O . LEU A 1 549 ? -15.128 5.826 8.629 1.00 80.06 549 LEU A O 1
ATOM 4412 N N . LYS A 1 550 ? -14.918 8.027 9.015 1.00 81.56 550 LYS A N 1
ATOM 4413 C CA . LYS A 1 550 ? -15.857 8.418 7.948 1.00 81.56 550 LYS A CA 1
ATOM 4414 C C . LYS A 1 550 ? -15.396 7.900 6.582 1.00 81.56 550 LYS A C 1
ATOM 4416 O O . LYS A 1 550 ? -16.222 7.410 5.811 1.00 81.56 550 LYS A O 1
ATOM 4421 N N . GLY A 1 551 ? -14.097 7.969 6.291 1.00 81.81 551 GLY A N 1
ATOM 4422 C CA . GLY A 1 551 ? -13.501 7.411 5.077 1.00 81.81 551 GLY A CA 1
ATOM 4423 C C . GLY A 1 551 ? -13.697 5.896 4.963 1.00 81.81 551 GLY A C 1
ATOM 4424 O O . GLY A 1 551 ? -14.161 5.418 3.926 1.00 81.81 551 GLY A O 1
ATOM 4425 N N . ALA A 1 552 ? -13.423 5.150 6.033 1.00 78.00 552 ALA A N 1
ATOM 4426 C CA . ALA A 1 552 ? -13.579 3.697 6.082 1.00 78.00 552 ALA A CA 1
ATOM 4427 C C . ALA A 1 552 ? -15.044 3.261 5.894 1.00 78.00 552 ALA A C 1
ATOM 4429 O O . ALA A 1 552 ? -15.326 2.393 5.066 1.00 78.00 552 ALA A O 1
ATOM 4430 N N . TYR A 1 553 ? -15.999 3.924 6.556 1.00 75.44 553 TYR A N 1
ATOM 4431 C CA . TYR A 1 553 ? -17.431 3.650 6.371 1.00 75.44 553 TYR A CA 1
ATOM 4432 C C . TYR A 1 553 ? -17.901 3.932 4.944 1.00 75.44 553 TYR A C 1
ATOM 4434 O O . TYR A 1 553 ? -18.638 3.142 4.348 1.00 75.44 553 TYR A O 1
ATOM 4442 N N . GLN A 1 554 ? -17.450 5.041 4.354 1.00 79.81 554 GLN A N 1
ATOM 4443 C CA . GLN A 1 554 ? -17.758 5.344 2.959 1.00 79.81 554 GLN A CA 1
ATOM 4444 C C .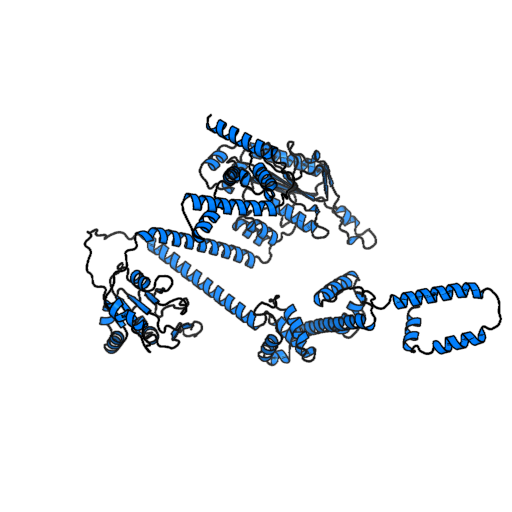 GLN A 1 554 ? -17.182 4.286 2.011 1.00 79.81 554 GLN A C 1
ATOM 4446 O O . GLN A 1 554 ? -17.838 3.929 1.030 1.00 79.81 554 GLN A O 1
ATOM 4451 N N . GLN A 1 555 ? -15.987 3.762 2.291 1.00 79.81 555 GLN A N 1
ATOM 4452 C CA . GLN A 1 555 ? -15.385 2.679 1.514 1.00 79.81 555 GLN A CA 1
ATOM 4453 C C . GLN A 1 555 ? -16.166 1.366 1.661 1.00 79.81 555 GLN A C 1
ATOM 4455 O O . GLN A 1 555 ? -16.488 0.754 0.641 1.00 79.81 555 GLN A O 1
ATOM 4460 N N . ALA A 1 556 ? -16.552 0.979 2.880 1.00 81.62 556 ALA A N 1
ATOM 4461 C CA . ALA A 1 556 ? -17.352 -0.220 3.139 1.00 81.62 556 ALA A CA 1
ATOM 4462 C C . ALA A 1 556 ? -18.721 -0.158 2.439 1.00 81.62 556 ALA A C 1
ATOM 4464 O O . ALA A 1 556 ? -19.091 -1.083 1.716 1.00 81.62 556 ALA A O 1
ATOM 4465 N N . ARG A 1 557 ? -19.424 0.980 2.526 1.00 82.38 557 ARG A N 1
ATOM 4466 C CA . ARG A 1 557 ? -20.698 1.200 1.817 1.00 82.38 557 ARG A CA 1
ATOM 4467 C C . ARG A 1 557 ? -20.533 1.123 0.299 1.00 82.38 557 ARG A C 1
ATOM 4469 O O . ARG A 1 557 ? -21.365 0.539 -0.395 1.00 82.38 557 ARG A O 1
ATOM 4476 N N . ARG A 1 558 ? -19.455 1.704 -0.243 1.00 82.44 558 ARG A N 1
ATOM 4477 C CA . ARG A 1 558 ? -19.134 1.598 -1.678 1.00 82.44 558 ARG A CA 1
ATOM 4478 C C . ARG A 1 558 ? -18.858 0.152 -2.078 1.00 82.44 558 ARG A C 1
ATOM 4480 O O . ARG A 1 558 ? -19.260 -0.239 -3.169 1.00 82.44 558 ARG A O 1
ATOM 4487 N N . GLN A 1 559 ? -18.205 -0.628 -1.220 1.00 83.81 559 GLN A N 1
ATOM 4488 C CA . GLN A 1 559 ? -17.930 -2.039 -1.468 1.00 83.81 559 GLN A CA 1
ATOM 4489 C C . GLN A 1 559 ? -19.215 -2.875 -1.450 1.00 83.81 559 GLN A C 1
ATOM 4491 O O . GLN A 1 559 ? -19.437 -3.640 -2.381 1.00 83.81 559 GLN A O 1
ATOM 4496 N N . GLN A 1 560 ? -20.101 -2.672 -0.474 1.00 85.31 560 GLN A N 1
ATOM 4497 C CA . GLN A 1 560 ? -21.390 -3.369 -0.403 1.00 85.31 560 GLN A CA 1
ATOM 4498 C C . GLN A 1 560 ? -22.278 -3.051 -1.614 1.00 85.31 560 GLN A C 1
ATOM 4500 O O . GLN A 1 560 ? -22.779 -3.960 -2.271 1.00 85.31 560 GLN A O 1
ATOM 4505 N N . LYS A 1 561 ? -22.381 -1.769 -1.993 1.00 85.00 561 LYS A N 1
ATOM 4506 C CA . LYS A 1 561 ? -23.118 -1.356 -3.197 1.00 85.00 561 LYS A CA 1
ATOM 4507 C C . LYS A 1 561 ? -22.521 -1.955 -4.475 1.00 85.00 561 LYS A C 1
ATOM 4509 O O . LYS A 1 561 ? -23.249 -2.271 -5.410 1.00 85.00 561 LYS A O 1
ATOM 4514 N N . ARG A 1 562 ? -21.193 -2.119 -4.537 1.00 86.56 562 ARG A N 1
ATOM 4515 C CA . ARG A 1 562 ? -20.529 -2.806 -5.656 1.00 86.56 562 ARG A CA 1
ATOM 4516 C C . ARG A 1 562 ? -20.889 -4.284 -5.709 1.00 86.56 562 ARG A C 1
ATOM 4518 O O . ARG A 1 562 ? -21.110 -4.761 -6.812 1.00 86.56 562 ARG A O 1
ATOM 4525 N N . VAL A 1 563 ? -20.962 -4.977 -4.572 1.00 87.56 563 VAL A N 1
ATOM 4526 C CA . VAL A 1 563 ? -21.383 -6.388 -4.518 1.00 87.56 563 VAL A CA 1
ATOM 4527 C C . VAL A 1 563 ? -22.823 -6.536 -5.012 1.00 87.56 563 VAL A C 1
ATOM 4529 O O . VAL A 1 563 ? -23.043 -7.301 -5.942 1.00 87.56 563 VAL A O 1
ATOM 4532 N N . GLN A 1 564 ? -23.758 -5.729 -4.493 1.00 86.88 564 GLN A N 1
ATOM 4533 C CA . GLN A 1 564 ? -25.168 -5.728 -4.926 1.00 86.88 564 GLN A CA 1
ATOM 4534 C C . GLN A 1 564 ? -25.319 -5.476 -6.431 1.00 86.88 564 GLN A C 1
ATOM 4536 O O . GLN A 1 564 ? -26.063 -6.149 -7.126 1.00 86.88 564 GLN A O 1
ATOM 4541 N N . CYS A 1 565 ? -24.550 -4.534 -6.977 1.00 88.88 565 CYS A N 1
ATOM 4542 C CA . CYS A 1 565 ? -24.576 -4.237 -8.408 1.00 88.88 565 CYS A CA 1
ATOM 4543 C C . CYS A 1 565 ? -23.727 -5.206 -9.254 1.00 88.88 565 CYS A C 1
ATOM 4545 O O . CYS A 1 565 ? -23.358 -4.845 -10.371 1.00 88.88 565 CYS A O 1
ATOM 4547 N N . CYS A 1 566 ? -23.339 -6.378 -8.742 1.00 91.38 566 CYS A N 1
ATOM 4548 C CA . CYS A 1 566 ? -22.482 -7.351 -9.433 1.00 91.38 566 CYS A CA 1
ATOM 4549 C C . CYS A 1 566 ? -21.156 -6.764 -9.970 1.00 91.38 566 CYS A C 1
ATOM 4551 O O . CYS A 1 566 ? -20.635 -7.182 -11.006 1.00 91.38 566 CYS A O 1
ATOM 4553 N N . GLY A 1 567 ? -20.624 -5.713 -9.340 1.00 90.31 567 GLY A N 1
ATOM 4554 C CA . GLY A 1 567 ? -19.451 -4.959 -9.797 1.00 90.31 567 GLY A CA 1
ATOM 4555 C C . GLY A 1 567 ? -19.681 -4.099 -11.046 1.00 90.31 567 GLY A C 1
ATOM 4556 O O . GLY A 1 567 ? -18.714 -3.634 -11.653 1.00 90.31 567 GLY A O 1
ATOM 4557 N N . LEU A 1 568 ? -20.935 -3.889 -11.452 1.00 91.69 568 LEU A N 1
ATOM 4558 C CA . LEU A 1 568 ? -21.322 -3.096 -12.615 1.00 91.69 568 LEU A CA 1
ATOM 4559 C C . LEU A 1 568 ? -21.547 -1.631 -12.222 1.00 91.69 568 LEU A C 1
ATOM 4561 O O . LEU A 1 568 ? -22.386 -1.298 -11.385 1.00 91.69 568 LEU A O 1
ATOM 4565 N N . GLY A 1 569 ? -20.823 -0.719 -12.873 1.00 89.69 569 GLY A N 1
ATOM 4566 C CA . GLY A 1 569 ? -21.127 0.713 -12.794 1.00 89.69 569 GLY A CA 1
ATOM 4567 C C . GLY A 1 569 ? -22.447 1.068 -13.505 1.00 89.69 569 GLY A C 1
ATOM 4568 O O . GLY A 1 569 ? -22.930 0.282 -14.319 1.00 89.69 569 GLY A O 1
ATOM 4569 N N . PRO A 1 570 ? -23.014 2.273 -13.299 1.00 86.75 570 PRO A N 1
ATOM 4570 C CA . PRO A 1 570 ? -24.311 2.661 -13.872 1.00 86.75 570 PRO A CA 1
ATOM 4571 C C . PRO A 1 570 ? -24.428 2.480 -15.395 1.00 86.75 570 PRO A C 1
ATOM 4573 O O . PRO A 1 570 ? -25.413 1.937 -15.881 1.00 86.75 570 PRO A O 1
ATOM 4576 N N . ALA A 1 571 ? -23.400 2.864 -16.159 1.00 87.50 571 ALA A N 1
ATOM 4577 C CA . ALA A 1 571 ? -23.382 2.668 -17.613 1.00 87.50 571 ALA A CA 1
ATOM 4578 C C . ALA A 1 571 ? -23.269 1.186 -18.019 1.00 87.50 571 ALA A C 1
ATOM 4580 O O . ALA A 1 571 ? -23.818 0.779 -19.041 1.00 87.50 571 ALA A O 1
ATOM 4581 N N . ALA A 1 572 ? -22.560 0.377 -17.226 1.00 91.12 572 ALA A N 1
ATOM 4582 C CA . ALA A 1 572 ? -22.422 -1.055 -17.469 1.00 91.12 572 ALA A CA 1
ATOM 4583 C C . ALA A 1 572 ? -23.729 -1.803 -17.178 1.00 91.12 572 ALA A C 1
ATOM 4585 O O . ALA A 1 572 ? -24.090 -2.682 -17.954 1.00 91.12 572 ALA A O 1
ATOM 4586 N N . ARG A 1 573 ? -24.461 -1.407 -16.127 1.00 90.62 573 ARG A N 1
ATOM 4587 C CA . ARG A 1 573 ? -25.805 -1.926 -15.827 1.00 90.62 573 ARG A CA 1
ATOM 4588 C C . ARG A 1 573 ? -26.762 -1.672 -16.989 1.00 90.62 573 ARG A C 1
ATOM 4590 O O . ARG A 1 573 ? -27.286 -2.630 -17.538 1.00 90.62 573 ARG A O 1
ATOM 4597 N N . ARG A 1 574 ? -26.850 -0.423 -17.466 1.00 90.56 574 ARG A N 1
ATOM 4598 C CA . ARG A 1 574 ? -27.669 -0.068 -18.643 1.00 90.56 574 ARG A CA 1
ATOM 4599 C C . ARG A 1 574 ? -27.267 -0.824 -19.910 1.00 90.56 574 ARG A C 1
ATOM 4601 O O . ARG A 1 574 ? -28.128 -1.310 -20.622 1.00 90.56 574 ARG A O 1
ATOM 4608 N N . THR A 1 575 ? -25.966 -0.999 -20.164 1.00 93.25 575 THR A N 1
ATOM 4609 C CA . THR A 1 575 ? -25.496 -1.806 -21.311 1.00 93.25 575 THR A CA 1
ATOM 4610 C C . THR A 1 575 ? -25.892 -3.282 -21.167 1.00 93.25 575 THR A C 1
ATOM 4612 O O . THR A 1 575 ? -26.245 -3.921 -22.150 1.00 93.25 575 THR A O 1
ATOM 4615 N N . THR A 1 576 ? -25.829 -3.832 -19.951 1.00 94.44 576 THR A N 1
ATOM 4616 C CA . THR A 1 576 ? -26.181 -5.235 -19.673 1.00 94.44 576 THR A CA 1
ATOM 4617 C C . THR A 1 576 ? -27.681 -5.465 -19.849 1.00 94.44 576 THR A C 1
ATOM 4619 O O . THR A 1 576 ? -28.071 -6.431 -20.501 1.00 94.44 576 THR A O 1
ATOM 4622 N N . LEU A 1 577 ? -28.504 -4.545 -19.342 1.00 92.00 577 LEU A N 1
ATOM 4623 C CA . LEU A 1 577 ? -29.953 -4.562 -19.522 1.00 92.00 577 LEU A CA 1
ATOM 4624 C C . LEU A 1 577 ? -30.340 -4.382 -21.000 1.00 92.00 577 LEU A C 1
ATOM 4626 O O . LEU A 1 577 ? -31.147 -5.145 -21.516 1.00 92.00 577 LEU A O 1
ATOM 4630 N N . ALA A 1 578 ? -29.690 -3.464 -21.723 1.00 92.25 578 ALA A N 1
ATOM 4631 C CA . ALA A 1 578 ? -29.902 -3.294 -23.161 1.00 92.25 578 ALA A CA 1
ATOM 4632 C C . ALA A 1 578 ? -29.565 -4.569 -23.952 1.00 92.25 578 ALA A C 1
ATOM 4634 O O . ALA A 1 578 ? -30.306 -4.938 -24.854 1.00 92.25 578 ALA A O 1
ATOM 4635 N N . VAL A 1 579 ? -28.481 -5.280 -23.609 1.00 94.38 579 VAL A N 1
ATOM 4636 C CA . VAL A 1 579 ? -28.172 -6.589 -24.215 1.00 94.38 579 VAL A CA 1
ATOM 4637 C C . VAL A 1 579 ? -29.270 -7.602 -23.911 1.00 94.38 579 VAL A C 1
ATOM 4639 O O . VAL A 1 579 ? -29.671 -8.319 -24.821 1.00 94.38 579 VAL A O 1
ATOM 4642 N N . TYR A 1 580 ? -29.767 -7.661 -22.673 1.00 93.88 580 TYR A N 1
ATOM 4643 C CA . TYR A 1 580 ? -30.859 -8.561 -22.297 1.00 93.88 580 TYR A CA 1
ATOM 4644 C C . TYR A 1 580 ? -32.117 -8.295 -23.136 1.00 93.88 580 TYR A C 1
ATOM 4646 O O . TYR A 1 580 ? -32.619 -9.208 -23.780 1.00 93.88 580 TYR A O 1
ATOM 4654 N N . VAL A 1 581 ? -32.553 -7.038 -23.227 1.00 90.75 581 VAL A N 1
ATOM 4655 C CA . VAL A 1 581 ? -33.762 -6.642 -23.964 1.00 90.75 581 VAL A CA 1
ATOM 4656 C C . VAL A 1 581 ? -33.598 -6.819 -25.479 1.00 90.75 581 VAL A C 1
ATOM 4658 O O . VAL A 1 581 ? -34.408 -7.492 -26.110 1.00 90.75 581 VAL A O 1
ATOM 4661 N N . LEU A 1 582 ? -32.513 -6.308 -26.072 1.00 90.81 582 LEU A N 1
ATOM 4662 C CA . LEU A 1 582 ? -32.274 -6.379 -27.524 1.00 90.81 582 LEU A CA 1
ATOM 4663 C C . LEU A 1 582 ? -31.955 -7.795 -28.030 1.00 90.81 582 LEU A C 1
ATOM 4665 O O . LEU A 1 582 ? -32.035 -8.049 -29.228 1.00 90.81 582 LEU A O 1
ATOM 4669 N N . SER A 1 583 ? -31.588 -8.722 -27.141 1.00 92.25 583 SER A N 1
ATOM 4670 C CA . SER A 1 583 ? -31.413 -10.143 -27.477 1.00 92.25 583 SER A CA 1
ATOM 4671 C C . SER A 1 583 ? -32.679 -10.978 -27.293 1.00 92.25 583 SER A C 1
ATOM 4673 O O . SER A 1 583 ? -32.589 -12.205 -27.268 1.00 92.25 583 SER A O 1
ATOM 4675 N N . ASN A 1 584 ? -33.840 -10.327 -27.160 1.00 91.88 584 ASN A N 1
ATOM 4676 C CA . ASN A 1 584 ? -35.115 -10.970 -26.860 1.00 91.88 584 ASN A CA 1
ATOM 4677 C C . ASN A 1 584 ? -35.055 -11.778 -25.551 1.00 91.88 584 ASN A C 1
ATOM 4679 O O . ASN A 1 584 ? -35.354 -12.970 -25.513 1.00 91.88 584 ASN A O 1
ATOM 4683 N N . TYR A 1 585 ? -34.612 -11.113 -24.480 1.00 91.75 585 TYR A N 1
ATOM 4684 C CA . TYR A 1 585 ? -34.546 -11.635 -23.111 1.00 91.75 585 TYR A CA 1
ATOM 4685 C C . TYR A 1 585 ? -33.577 -12.817 -22.922 1.00 91.75 585 TYR A C 1
ATOM 4687 O O . TYR A 1 585 ? -33.776 -13.687 -22.071 1.00 91.75 585 TYR A O 1
ATOM 4695 N N . ASN A 1 586 ? -32.468 -12.851 -23.675 1.00 93.56 586 ASN A N 1
ATOM 4696 C CA . ASN A 1 586 ? -31.451 -13.893 -23.528 1.00 93.56 586 ASN A CA 1
ATOM 4697 C C . ASN A 1 586 ? -30.528 -13.621 -22.323 1.00 93.56 586 ASN A C 1
ATOM 4699 O O . ASN A 1 586 ? -29.524 -12.901 -22.411 1.00 93.56 586 ASN A O 1
ATOM 4703 N N . ILE A 1 587 ? -30.838 -14.254 -21.187 1.00 94.38 587 ILE A N 1
ATOM 4704 C CA . ILE A 1 587 ? -30.080 -14.088 -19.937 1.00 94.38 587 ILE A CA 1
ATOM 4705 C C . ILE A 1 587 ? -28.616 -14.545 -20.056 1.00 94.38 587 ILE A C 1
ATOM 4707 O O . ILE A 1 587 ? -27.731 -13.958 -19.438 1.00 94.38 587 ILE A O 1
ATOM 4711 N N . ALA A 1 588 ? -28.306 -15.531 -20.904 1.00 93.75 588 ALA A N 1
ATOM 4712 C CA . ALA A 1 588 ? -26.936 -16.022 -21.068 1.00 93.75 588 ALA A CA 1
ATOM 4713 C C . ALA A 1 588 ? -26.019 -14.971 -21.722 1.00 93.75 588 ALA A C 1
ATOM 4715 O O . ALA A 1 588 ? -24.859 -14.811 -21.323 1.00 93.75 588 ALA A O 1
ATOM 4716 N N . LEU A 1 589 ? -26.534 -14.215 -22.698 1.00 94.75 589 LEU A N 1
ATOM 4717 C CA . LEU A 1 589 ? -25.811 -13.090 -23.300 1.00 94.75 589 LEU A CA 1
ATOM 4718 C C . LEU A 1 589 ? -25.656 -11.926 -22.313 1.00 94.75 589 LEU A C 1
ATOM 4720 O O . LEU A 1 589 ? -24.577 -11.325 -22.254 1.00 94.75 589 LEU A O 1
ATOM 4724 N N . ALA A 1 590 ? -26.679 -11.670 -21.491 1.00 95.44 590 ALA A N 1
ATOM 4725 C CA . ALA A 1 590 ? -26.640 -10.667 -20.428 1.00 95.44 590 ALA A CA 1
ATOM 4726 C C . ALA A 1 590 ? -25.575 -10.992 -19.361 1.00 95.44 590 ALA A C 1
ATOM 4728 O O . ALA A 1 590 ? -24.718 -10.158 -19.067 1.00 95.44 590 ALA A O 1
ATOM 4729 N N . VAL A 1 591 ? -25.528 -12.231 -18.860 1.00 95.94 591 VAL A N 1
ATOM 4730 C CA . VAL A 1 591 ? -24.478 -12.692 -17.930 1.00 95.94 591 VAL A CA 1
ATOM 4731 C C . VAL A 1 591 ? -23.096 -12.530 -18.553 1.00 95.94 591 VAL A C 1
ATOM 4733 O O . VAL A 1 591 ? -22.178 -11.992 -17.932 1.00 95.94 591 VAL A O 1
ATOM 4736 N N . ARG A 1 592 ? -22.933 -12.917 -19.821 1.00 94.19 592 ARG A N 1
ATOM 4737 C CA . ARG A 1 592 ? -21.635 -12.841 -20.497 1.00 94.19 592 ARG A CA 1
ATOM 4738 C C . ARG A 1 592 ? -21.135 -11.403 -20.657 1.00 94.19 592 ARG A C 1
ATOM 4740 O O . ARG A 1 592 ? -19.942 -11.152 -20.446 1.00 94.19 592 ARG A O 1
ATOM 4747 N N . VAL A 1 593 ? -22.008 -10.455 -21.013 1.00 94.50 593 VAL A N 1
ATOM 4748 C CA . VAL A 1 593 ? -21.623 -9.036 -21.076 1.00 94.50 593 VAL A CA 1
ATOM 4749 C C . VAL A 1 593 ? -21.385 -8.463 -19.674 1.00 94.50 593 VAL A C 1
ATOM 4751 O O . VAL A 1 593 ? -20.417 -7.721 -19.489 1.00 94.50 593 VAL A O 1
ATOM 4754 N N . ALA A 1 594 ? -22.154 -8.883 -18.666 1.00 95.25 594 ALA A N 1
ATOM 4755 C CA . ALA A 1 594 ? -21.952 -8.475 -17.279 1.00 95.25 594 ALA A CA 1
ATOM 4756 C C . ALA A 1 594 ? -20.585 -8.918 -16.744 1.00 95.25 594 ALA A C 1
ATOM 4758 O O . ALA A 1 594 ? -19.832 -8.086 -16.243 1.00 95.25 594 ALA A O 1
ATOM 4759 N N . CYS A 1 595 ? -20.180 -10.180 -16.925 1.00 93.19 595 CYS A N 1
ATOM 4760 C CA . CYS A 1 595 ? -18.849 -10.660 -16.520 1.00 93.19 595 CYS A CA 1
ATOM 4761 C C . CYS A 1 595 ? -17.715 -9.871 -17.208 1.00 93.19 595 CYS A C 1
ATOM 4763 O O . CYS A 1 595 ? -16.647 -9.619 -16.630 1.00 93.19 595 CYS A O 1
ATOM 4765 N N . ARG A 1 596 ? -17.935 -9.430 -18.455 1.00 90.69 596 ARG A N 1
ATOM 4766 C CA . ARG A 1 596 ? -16.972 -8.596 -19.191 1.00 90.69 596 ARG A CA 1
ATOM 4767 C C . ARG A 1 596 ? -16.849 -7.204 -18.568 1.00 90.69 596 ARG A C 1
ATOM 4769 O O . ARG A 1 596 ? -15.722 -6.722 -18.418 1.00 90.69 596 ARG A O 1
ATOM 4776 N N . LEU A 1 597 ? -17.969 -6.587 -18.201 1.00 93.38 597 LEU A N 1
ATOM 4777 C CA . LEU A 1 597 ? -18.031 -5.214 -17.692 1.00 93.38 597 LEU A CA 1
ATOM 4778 C C . LEU A 1 597 ? -17.841 -5.095 -16.170 1.00 93.38 597 LEU A C 1
ATOM 4780 O O . LEU A 1 597 ? -17.500 -4.014 -15.695 1.00 93.38 597 LEU A O 1
ATOM 4784 N N . SER A 1 598 ? -18.017 -6.183 -15.423 1.00 93.75 598 SER A N 1
ATOM 4785 C CA . SER A 1 598 ? -17.889 -6.220 -13.965 1.00 93.75 598 SER A CA 1
ATOM 4786 C C . SER A 1 598 ? -16.447 -6.030 -13.499 1.00 93.75 598 SER A C 1
ATOM 4788 O O . SER A 1 598 ? -15.492 -6.443 -14.167 1.00 93.75 598 SER A O 1
ATOM 4790 N N . THR A 1 599 ? -16.278 -5.433 -12.320 1.00 92.00 599 THR A N 1
ATOM 4791 C CA . THR A 1 599 ? -14.996 -5.400 -11.606 1.00 92.00 599 THR A CA 1
ATOM 4792 C C . THR A 1 599 ? -14.593 -6.755 -11.023 1.00 92.00 599 THR A C 1
ATOM 4794 O O . THR A 1 599 ? -13.401 -6.980 -10.825 1.00 92.00 599 THR A O 1
ATOM 4797 N N . TYR A 1 600 ? -15.547 -7.655 -10.771 1.00 91.00 600 TYR A N 1
ATOM 4798 C CA . TYR A 1 600 ? -15.281 -9.001 -10.264 1.00 91.00 600 TYR A CA 1
ATOM 4799 C C . TYR A 1 600 ? -14.966 -9.936 -11.431 1.00 91.00 600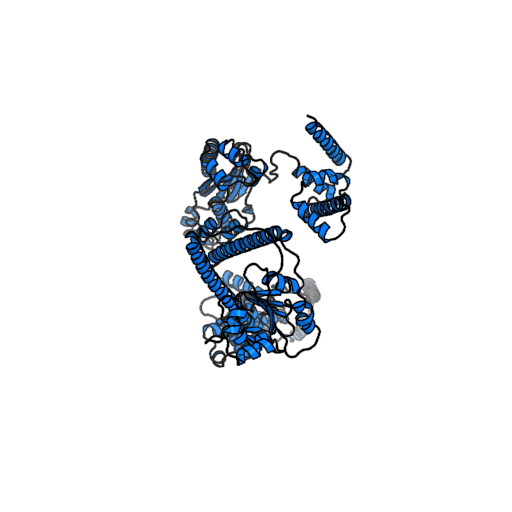 TYR A C 1
ATOM 4801 O O . TYR A 1 600 ? -15.729 -10.032 -12.393 1.00 91.00 600 TYR A O 1
ATOM 4809 N N . LYS A 1 601 ? -13.796 -10.581 -11.385 1.00 87.81 601 LYS A N 1
ATOM 4810 C CA . LYS A 1 601 ? -13.290 -11.419 -12.487 1.00 87.81 601 LYS A CA 1
ATOM 4811 C C . LYS A 1 601 ? -13.261 -12.905 -12.157 1.00 87.81 601 LYS A C 1
ATOM 4813 O O . LYS A 1 601 ? -13.148 -13.697 -13.091 1.00 87.81 601 LYS A O 1
ATOM 4818 N N . ARG A 1 602 ? -13.353 -13.277 -10.879 1.00 88.44 602 ARG A N 1
ATOM 4819 C CA . ARG A 1 602 ? -13.334 -14.674 -10.440 1.00 88.44 602 ARG A CA 1
ATOM 4820 C C . ARG A 1 602 ? -14.738 -15.107 -10.015 1.00 88.44 602 ARG A C 1
ATOM 4822 O O . ARG A 1 602 ? -15.372 -14.342 -9.291 1.00 88.44 602 ARG A O 1
ATOM 4829 N N . PRO A 1 603 ? -15.202 -16.302 -10.413 1.00 87.44 603 PRO A N 1
ATOM 4830 C CA . PRO A 1 603 ? -16.510 -16.823 -10.011 1.00 87.44 603 PRO A CA 1
ATOM 4831 C C . PRO A 1 603 ? -16.704 -16.938 -8.494 1.00 87.44 603 PRO A C 1
ATOM 4833 O O . PRO A 1 603 ? -17.811 -16.743 -8.015 1.00 87.44 603 PRO A O 1
ATOM 4836 N N . GLU A 1 604 ? -15.634 -17.201 -7.738 1.00 88.75 604 GLU A N 1
ATOM 4837 C CA . GLU A 1 604 ? -15.655 -17.249 -6.266 1.00 88.75 604 GLU A CA 1
ATOM 4838 C C . GLU A 1 604 ? -15.821 -15.885 -5.562 1.00 88.75 604 GLU A C 1
ATOM 4840 O O . GLU A 1 604 ? -16.015 -15.845 -4.347 1.00 88.75 604 GLU A O 1
ATOM 4845 N N . ASP A 1 605 ? -15.743 -14.756 -6.275 1.00 88.75 605 ASP A N 1
ATOM 4846 C CA . ASP A 1 605 ? -15.985 -13.449 -5.660 1.00 88.75 605 ASP A CA 1
ATOM 4847 C C . ASP A 1 605 ? -17.499 -13.258 -5.407 1.00 88.75 605 ASP A C 1
ATOM 4849 O O . ASP A 1 605 ? -18.302 -13.384 -6.326 1.00 88.75 605 ASP A O 1
ATOM 4853 N N . ALA A 1 606 ? -17.902 -12.859 -4.194 1.00 84.00 606 ALA A N 1
ATOM 4854 C CA . ALA A 1 606 ? -19.320 -12.736 -3.805 1.00 84.00 606 ALA A CA 1
ATOM 4855 C C . ALA A 1 606 ? -20.173 -11.786 -4.679 1.00 84.00 606 ALA A C 1
ATOM 4857 O O . ALA A 1 606 ? -21.392 -11.877 -4.673 1.00 84.00 606 ALA A O 1
ATOM 4858 N N . GLY A 1 607 ? -19.547 -10.860 -5.415 1.00 87.50 607 GLY A N 1
ATOM 4859 C CA . GLY A 1 607 ? -20.218 -9.948 -6.353 1.00 87.50 607 GLY A CA 1
ATOM 4860 C C . GLY A 1 607 ? -20.090 -10.356 -7.824 1.00 87.50 607 GLY A C 1
ATOM 4861 O O . GLY A 1 607 ? -20.272 -9.513 -8.703 1.00 87.50 607 GLY A O 1
ATOM 4862 N N . PHE A 1 608 ? -19.676 -11.590 -8.120 1.00 92.75 608 PHE A N 1
ATOM 4863 C CA . PHE A 1 608 ? -19.529 -12.061 -9.494 1.00 92.75 608 PHE A CA 1
ATOM 4864 C C . PHE A 1 608 ? -20.898 -12.149 -10.197 1.00 92.75 608 PHE A C 1
ATOM 4866 O O . PHE A 1 608 ? -21.835 -12.693 -9.616 1.00 92.75 608 PHE A O 1
ATOM 4873 N N . PRO A 1 609 ? -21.045 -11.648 -11.442 1.00 95.06 609 PRO A N 1
ATOM 4874 C CA . PRO A 1 609 ? -22.329 -11.691 -12.140 1.00 95.06 609 PRO A CA 1
ATOM 4875 C C . PRO A 1 609 ? -22.803 -13.125 -12.405 1.00 95.06 609 PRO A C 1
ATOM 4877 O O . PRO A 1 609 ? -22.132 -13.889 -13.101 1.00 95.06 609 PRO A O 1
ATOM 4880 N N . THR A 1 610 ? -23.984 -13.465 -11.897 1.00 94.25 610 THR A N 1
ATOM 4881 C CA . THR A 1 610 ? -24.699 -14.722 -12.166 1.00 94.25 610 THR A CA 1
ATOM 4882 C C . THR A 1 610 ? -26.062 -14.417 -12.790 1.00 94.25 610 THR A C 1
ATOM 4884 O O . THR A 1 610 ? -26.491 -13.265 -12.789 1.00 94.25 610 THR A O 1
ATOM 4887 N N . ALA A 1 611 ? -26.740 -15.427 -13.345 1.00 93.50 611 ALA A N 1
ATOM 4888 C CA . ALA A 1 611 ? -28.089 -15.241 -13.891 1.00 93.50 611 ALA A CA 1
ATOM 4889 C C . ALA A 1 611 ? -29.053 -14.719 -12.812 1.00 93.50 611 ALA A C 1
ATOM 4891 O O . ALA A 1 611 ? -29.629 -13.654 -12.993 1.00 93.50 611 ALA A O 1
ATOM 4892 N N . ALA A 1 612 ? -29.094 -15.383 -11.651 1.00 91.44 612 ALA A N 1
ATOM 4893 C CA . ALA A 1 612 ? -29.935 -14.991 -10.520 1.00 91.44 612 ALA A CA 1
ATOM 4894 C C . ALA A 1 612 ? -29.653 -13.558 -10.034 1.00 91.44 612 ALA A C 1
ATOM 4896 O O . ALA A 1 612 ? -30.575 -12.773 -9.848 1.00 91.44 612 ALA A O 1
ATOM 4897 N N . ALA A 1 613 ? -28.376 -13.182 -9.896 1.00 91.31 613 ALA A N 1
ATOM 4898 C CA . ALA A 1 613 ? -28.019 -11.844 -9.429 1.00 91.31 613 ALA A CA 1
ATOM 4899 C C . ALA A 1 613 ? -28.358 -10.743 -10.452 1.00 91.31 613 ALA A C 1
ATOM 4901 O O . ALA A 1 613 ? -28.630 -9.607 -10.073 1.00 91.31 613 ALA A O 1
ATOM 4902 N N . LEU A 1 614 ? -28.337 -11.053 -11.755 1.00 93.31 614 LEU A N 1
ATOM 4903 C CA . LEU A 1 614 ? -28.782 -10.110 -12.783 1.00 93.31 614 LEU A CA 1
ATOM 4904 C C . LEU A 1 614 ? -30.302 -10.013 -12.865 1.00 93.31 614 LEU A C 1
ATOM 4906 O O . LEU A 1 614 ? -30.803 -8.917 -13.074 1.00 93.31 614 LEU A O 1
ATOM 4910 N N . GLU A 1 615 ? -31.020 -11.118 -12.695 1.00 91.12 615 GLU A N 1
ATOM 4911 C CA . GLU A 1 615 ? -32.484 -11.117 -12.630 1.00 91.12 615 GLU A CA 1
ATOM 4912 C C . GLU A 1 615 ? -32.972 -10.259 -11.458 1.00 91.12 615 GLU A C 1
ATOM 4914 O O . GLU A 1 615 ? -33.792 -9.368 -11.664 1.00 91.12 615 GLU A O 1
ATOM 4919 N N . GLU A 1 616 ? -32.389 -10.430 -10.269 1.00 90.00 616 GLU A N 1
ATOM 4920 C CA . GLU A 1 616 ? -32.650 -9.577 -9.102 1.00 90.00 616 GLU A CA 1
ATOM 4921 C C . GLU A 1 616 ? -32.319 -8.104 -9.397 1.00 90.00 616 GLU A C 1
ATOM 4923 O O . GLU A 1 616 ? -33.150 -7.219 -9.199 1.00 90.00 616 GLU A O 1
ATOM 4928 N N . LEU A 1 617 ? -31.151 -7.834 -9.992 1.00 88.94 617 LEU A N 1
ATOM 4929 C CA . LEU A 1 617 ? -30.748 -6.480 -10.380 1.00 88.94 617 LEU A CA 1
ATOM 4930 C C . LEU A 1 617 ? -31.716 -5.830 -11.384 1.00 88.94 617 LEU A C 1
ATOM 4932 O O . LEU A 1 617 ? -31.924 -4.616 -11.343 1.00 88.94 617 LEU A O 1
ATOM 4936 N N . PHE A 1 618 ? -32.268 -6.603 -12.319 1.00 89.25 618 PHE A N 1
ATOM 4937 C CA . PHE A 1 618 ? -33.218 -6.119 -13.319 1.00 89.25 618 PHE A CA 1
ATOM 4938 C C . PHE A 1 618 ? -34.607 -5.886 -12.718 1.00 89.25 618 PHE A C 1
ATOM 4940 O O . PHE A 1 618 ? -35.242 -4.892 -13.066 1.00 89.25 618 PHE A O 1
ATOM 4947 N N . LEU A 1 619 ? -35.041 -6.730 -11.778 1.00 86.81 619 LEU A N 1
ATOM 4948 C CA . LEU A 1 619 ? -36.276 -6.534 -11.011 1.00 86.81 619 LEU A CA 1
ATOM 4949 C C . LEU A 1 619 ? -36.221 -5.267 -10.146 1.00 86.81 619 LEU A C 1
ATOM 4951 O O . LEU A 1 619 ? -37.209 -4.546 -10.044 1.00 86.81 619 LEU A O 1
ATOM 4955 N N . GLU A 1 620 ? -35.058 -4.959 -9.572 1.00 84.38 620 GLU A N 1
ATOM 4956 C CA . GLU A 1 620 ? -34.828 -3.728 -8.805 1.00 84.38 620 GLU A CA 1
ATOM 4957 C C . GLU A 1 620 ? -34.592 -2.485 -9.685 1.00 84.38 620 GLU A C 1
ATOM 4959 O O . GLU A 1 620 ? -34.507 -1.362 -9.174 1.00 84.38 620 GLU A O 1
ATOM 4964 N N . SER A 1 621 ? -34.439 -2.653 -11.005 1.00 81.94 621 SER A N 1
ATOM 4965 C CA . SER A 1 621 ? -34.168 -1.535 -11.912 1.00 81.94 621 SER A CA 1
ATOM 4966 C C . SER A 1 621 ? -35.444 -0.726 -12.175 1.00 81.94 621 SER A C 1
ATOM 4968 O O . SER A 1 621 ? -36.487 -1.307 -12.479 1.00 81.94 621 SER A O 1
ATOM 4970 N N . PRO A 1 622 ? -35.389 0.618 -12.099 1.00 80.50 622 PRO A N 1
ATOM 4971 C CA . PRO A 1 622 ? -36.566 1.456 -12.297 1.00 80.50 622 PRO A CA 1
ATOM 4972 C C . PRO A 1 622 ? -37.138 1.281 -13.717 1.00 80.50 622 PRO A C 1
ATOM 4974 O O . PRO A 1 622 ? -36.360 1.122 -14.659 1.00 80.50 622 PRO A O 1
ATOM 4977 N N . PRO A 1 623 ? -38.468 1.385 -13.920 1.00 73.88 623 PRO A N 1
ATOM 4978 C CA . PRO A 1 623 ? -39.100 1.222 -15.238 1.00 73.88 623 PRO A CA 1
ATOM 4979 C C . PRO A 1 623 ? -38.518 2.122 -16.340 1.00 73.88 623 PRO A C 1
ATOM 4981 O O . PRO A 1 623 ? -38.497 1.748 -17.508 1.00 73.88 623 PRO A O 1
ATOM 4984 N N . THR A 1 624 ? -37.976 3.287 -15.977 1.00 74.12 624 THR A N 1
ATOM 4985 C CA . THR A 1 624 ? -37.285 4.198 -16.902 1.00 74.12 624 THR A CA 1
ATOM 4986 C C . THR A 1 624 ? -36.045 3.570 -17.537 1.00 74.12 624 THR A C 1
ATOM 4988 O O . THR A 1 624 ? -35.782 3.794 -18.715 1.00 74.12 624 THR A O 1
ATOM 4991 N N . ASP A 1 625 ? -35.303 2.746 -16.788 1.00 71.81 625 ASP A N 1
ATOM 4992 C CA . ASP A 1 625 ? -34.119 2.058 -17.306 1.00 71.81 625 ASP A CA 1
ATOM 4993 C C . ASP A 1 625 ? -34.496 0.981 -18.334 1.00 71.81 625 ASP A C 1
ATOM 4995 O O . ASP A 1 625 ? -33.637 0.622 -19.127 1.00 71.81 625 ASP A O 1
ATOM 4999 N N . TRP A 1 626 ? -35.748 0.499 -18.354 1.00 72.19 626 TRP A N 1
ATOM 5000 C CA . TRP A 1 626 ? -36.268 -0.470 -19.330 1.00 72.19 626 TRP A CA 1
ATOM 5001 C C . TRP A 1 626 ? -36.756 0.167 -20.635 1.00 72.19 626 TRP A C 1
ATOM 5003 O O . TRP A 1 626 ? -36.787 -0.505 -21.665 1.00 72.19 626 TRP A O 1
ATOM 5013 N N . LEU A 1 627 ? -37.143 1.442 -20.591 1.00 69.62 627 LEU A N 1
ATOM 5014 C CA . LEU A 1 627 ? -37.673 2.177 -21.742 1.00 69.62 627 LEU A CA 1
ATOM 5015 C C . LEU A 1 627 ? -36.573 2.970 -22.464 1.00 69.62 627 LEU A C 1
ATOM 5017 O O . LEU A 1 627 ? -36.590 3.064 -23.689 1.00 69.62 627 LEU A O 1
ATOM 5021 N N . GLU A 1 628 ? -35.581 3.491 -21.731 1.00 73.75 628 GLU A N 1
ATOM 5022 C CA . GLU A 1 628 ? -34.539 4.367 -22.278 1.00 73.75 628 GLU A CA 1
ATOM 5023 C C . GLU A 1 628 ? -33.131 4.012 -21.754 1.00 73.75 628 GLU A C 1
ATOM 5025 O O . GLU A 1 628 ? -32.594 4.617 -20.824 1.00 73.75 628 GLU A O 1
ATOM 5030 N N . PHE A 1 629 ? -32.453 3.050 -22.395 1.00 73.62 629 PHE A N 1
ATOM 5031 C CA . PHE A 1 629 ? -31.083 2.658 -22.006 1.00 73.62 629 PHE A CA 1
ATOM 5032 C C . PHE A 1 629 ? -30.016 3.736 -22.315 1.00 73.62 629 PHE A C 1
ATOM 5034 O O . PHE A 1 629 ? -28.900 3.683 -21.781 1.00 73.62 629 PHE A O 1
ATOM 5041 N N . GLY A 1 630 ? -30.347 4.721 -23.160 1.00 79.19 630 GLY A N 1
ATOM 5042 C CA . GLY A 1 630 ? -29.456 5.765 -23.677 1.00 79.19 630 GLY A CA 1
ATOM 5043 C C . GLY A 1 630 ? -28.631 5.322 -24.895 1.00 79.19 630 GLY A C 1
ATOM 5044 O O . GLY A 1 630 ? -28.192 4.173 -24.983 1.00 79.19 630 GLY A O 1
ATOM 5045 N N . GLU A 1 631 ? -28.369 6.253 -25.817 1.00 82.19 631 GLU A N 1
ATOM 5046 C CA . GLU A 1 631 ? -27.739 5.998 -27.129 1.00 82.19 631 GLU A CA 1
ATOM 5047 C C . GLU A 1 631 ? -26.412 5.223 -27.022 1.00 82.19 631 GLU A C 1
ATOM 5049 O O . GLU A 1 631 ? -26.190 4.222 -27.703 1.00 82.19 631 GLU A O 1
ATOM 5054 N N . LEU A 1 632 ? -25.552 5.607 -26.074 1.00 85.25 632 LEU A N 1
ATOM 5055 C CA . LEU A 1 632 ? -24.262 4.950 -25.858 1.00 85.25 632 LEU A CA 1
ATOM 5056 C C . LEU A 1 632 ? -24.396 3.502 -25.350 1.00 85.25 632 LEU A C 1
ATOM 5058 O O . LEU A 1 632 ? -23.547 2.660 -25.659 1.00 85.25 632 LEU A O 1
ATOM 5062 N N . ALA A 1 633 ? -25.410 3.198 -24.534 1.00 87.25 633 ALA A N 1
ATOM 5063 C CA . ALA A 1 633 ? -25.633 1.841 -24.034 1.00 87.25 633 ALA A CA 1
ATOM 5064 C C . ALA A 1 633 ? -26.213 0.946 -25.133 1.00 87.25 633 ALA A C 1
ATOM 5066 O O . ALA A 1 633 ? -25.736 -0.178 -25.295 1.00 87.25 633 ALA A O 1
ATOM 5067 N N . ALA A 1 634 ? -27.153 1.471 -25.926 1.00 87.31 634 ALA A N 1
ATOM 5068 C CA . ALA A 1 634 ? -27.707 0.795 -27.094 1.00 87.31 634 ALA A CA 1
ATOM 5069 C C . ALA A 1 634 ? -26.611 0.477 -28.123 1.00 87.31 634 ALA A C 1
ATOM 5071 O O . ALA A 1 634 ? -26.440 -0.677 -28.507 1.00 87.31 634 ALA A O 1
ATOM 5072 N N . GLN A 1 635 ? -25.765 1.452 -28.476 1.00 88.31 635 GLN A N 1
ATOM 5073 C CA . GLN A 1 635 ? -24.652 1.239 -29.407 1.00 88.31 635 GLN A CA 1
ATOM 5074 C C . GLN A 1 635 ? -23.678 0.155 -28.910 1.00 88.31 635 GLN A C 1
ATOM 5076 O O . GLN A 1 635 ? -23.230 -0.702 -29.674 1.00 88.31 635 GLN A O 1
ATOM 5081 N N . ARG A 1 636 ? -23.356 0.150 -27.609 1.00 92.19 636 ARG A N 1
ATOM 5082 C CA . ARG A 1 636 ? -22.509 -0.891 -27.001 1.00 92.19 636 ARG A CA 1
ATOM 5083 C C . ARG A 1 636 ? -23.179 -2.262 -26.998 1.00 92.19 636 ARG A C 1
ATOM 5085 O O . ARG A 1 636 ? -22.480 -3.257 -27.197 1.00 92.19 636 ARG A O 1
ATOM 5092 N N . ALA A 1 637 ? -24.489 -2.314 -26.768 1.00 92.81 637 ALA A N 1
ATOM 5093 C CA . ALA A 1 637 ? -25.266 -3.542 -26.816 1.00 92.81 637 ALA A CA 1
ATOM 5094 C C . ALA A 1 637 ? -25.306 -4.108 -28.241 1.00 92.81 637 ALA A C 1
ATOM 5096 O O . ALA A 1 637 ? -24.919 -5.257 -28.424 1.00 92.81 637 ALA A O 1
ATOM 5097 N N . HIS A 1 638 ? -25.615 -3.298 -29.258 1.00 91.69 638 HIS A N 1
ATOM 5098 C CA . HIS A 1 638 ? -25.557 -3.710 -30.665 1.00 91.69 638 HIS A CA 1
ATOM 5099 C C . HIS A 1 638 ? -24.169 -4.217 -31.064 1.00 91.69 638 HIS A C 1
ATOM 5101 O O . HIS A 1 638 ? -24.056 -5.282 -31.665 1.00 91.69 638 HIS A O 1
ATOM 5107 N N . ALA A 1 639 ? -23.095 -3.529 -30.660 1.00 91.50 639 ALA A N 1
ATOM 5108 C CA . ALA A 1 639 ? -21.735 -3.989 -30.940 1.00 91.50 639 ALA A CA 1
ATOM 5109 C C . ALA A 1 639 ? -21.449 -5.357 -30.301 1.00 91.50 639 ALA A C 1
ATOM 5111 O O . ALA A 1 639 ? -20.802 -6.207 -30.914 1.00 91.50 639 ALA A O 1
ATOM 5112 N N . PHE A 1 640 ? -21.925 -5.579 -29.071 1.00 94.75 640 PHE A N 1
ATOM 5113 C CA . PHE A 1 640 ? -21.785 -6.856 -28.374 1.00 94.75 640 PHE A CA 1
ATOM 5114 C C . PHE A 1 640 ? -22.615 -7.970 -29.023 1.00 94.75 640 PHE A C 1
ATOM 5116 O O . PHE A 1 640 ? -22.101 -9.074 -29.194 1.00 94.75 640 PHE A O 1
ATOM 5123 N N . LEU A 1 641 ? -23.859 -7.686 -29.411 1.00 94.31 641 LEU A N 1
ATOM 5124 C CA . LEU A 1 641 ? -24.743 -8.639 -30.084 1.00 94.31 641 LEU A CA 1
ATOM 5125 C C . LEU A 1 641 ? -24.218 -9.008 -31.474 1.00 94.31 641 LEU A C 1
ATOM 5127 O O . LEU A 1 641 ? -24.189 -10.187 -31.810 1.00 94.31 641 LEU A O 1
ATOM 5131 N N . ALA A 1 642 ? -23.679 -8.048 -32.225 1.00 93.00 642 ALA A N 1
ATOM 5132 C CA . ALA A 1 642 ? -22.985 -8.316 -33.480 1.00 93.00 642 ALA A CA 1
ATOM 5133 C C . ALA A 1 642 ? -21.750 -9.208 -33.267 1.00 93.00 642 ALA A C 1
ATOM 5135 O O . ALA A 1 642 ? -21.510 -10.146 -34.030 1.00 93.00 642 ALA A O 1
ATOM 5136 N N . GLU A 1 643 ? -20.962 -8.970 -32.205 1.00 93.81 643 GLU A N 1
ATOM 5137 C CA . GLU A 1 643 ? -19.846 -9.860 -31.848 1.00 93.81 643 GLU A CA 1
ATOM 5138 C C . GLU A 1 643 ? -20.327 -11.286 -31.518 1.00 93.81 643 GLU A C 1
ATOM 5140 O O . GLU A 1 643 ? -19.616 -12.241 -31.849 1.00 93.81 643 GLU A O 1
ATOM 5145 N N . ALA A 1 644 ? -21.493 -11.421 -30.872 1.00 93.00 644 ALA A N 1
ATOM 5146 C CA . ALA A 1 644 ? -22.112 -12.696 -30.512 1.00 93.00 644 ALA A CA 1
ATOM 5147 C C . ALA A 1 644 ? -22.599 -13.457 -31.749 1.00 93.00 644 ALA A C 1
ATOM 5149 O O . ALA A 1 644 ? -22.173 -14.589 -31.963 1.00 93.00 644 ALA A O 1
ATOM 5150 N N . ALA A 1 645 ? -23.374 -12.795 -32.612 1.00 92.00 645 ALA A N 1
ATOM 5151 C CA . ALA A 1 645 ? -23.851 -13.341 -33.881 1.00 92.00 645 ALA A CA 1
ATOM 5152 C C . ALA A 1 645 ? -22.685 -13.808 -34.764 1.00 92.00 645 ALA A C 1
ATOM 5154 O O . ALA A 1 645 ? -22.693 -14.919 -35.284 1.00 92.00 645 ALA A O 1
ATOM 5155 N N . THR A 1 646 ? -21.605 -13.020 -34.825 1.00 91.81 646 THR A N 1
ATOM 5156 C CA . THR A 1 646 ? -20.375 -13.414 -35.532 1.00 91.81 646 THR A CA 1
ATOM 5157 C C . THR A 1 646 ? -19.748 -14.675 -34.932 1.00 91.81 646 THR A C 1
ATOM 5159 O O . THR A 1 646 ? -19.150 -15.479 -35.644 1.00 91.81 646 THR A O 1
ATOM 5162 N N . SER A 1 647 ? -19.844 -14.867 -33.613 1.00 90.00 647 SER A N 1
ATOM 5163 C CA . SER A 1 647 ? -19.296 -16.055 -32.949 1.00 90.00 647 SER A CA 1
ATOM 5164 C C . SER A 1 647 ? -20.078 -17.306 -33.305 1.00 90.00 647 SER A C 1
ATOM 5166 O O . SER A 1 647 ? -19.466 -18.368 -33.442 1.00 90.00 647 SER A O 1
ATOM 5168 N N . ASP A 1 648 ? -21.392 -17.185 -33.438 1.00 88.56 648 ASP A N 1
ATOM 5169 C CA . ASP A 1 648 ? -22.257 -18.288 -33.836 1.00 88.56 648 ASP A CA 1
ATOM 5170 C C . ASP A 1 648 ? -22.083 -18.586 -35.327 1.00 88.56 648 ASP A C 1
ATOM 5172 O O . ASP A 1 648 ? -21.745 -19.715 -35.662 1.00 88.56 648 ASP A O 1
ATOM 5176 N N . TRP A 1 649 ? -22.044 -17.570 -36.193 1.00 90.19 649 TRP A N 1
ATOM 5177 C CA . TRP A 1 649 ? -21.715 -17.744 -37.613 1.00 90.19 649 TRP A CA 1
ATOM 5178 C C . TRP A 1 649 ? -20.349 -18.411 -37.849 1.00 90.19 649 TRP A C 1
ATOM 5180 O O . TRP A 1 649 ? -20.221 -19.314 -38.675 1.00 90.19 649 TRP A O 1
ATOM 5190 N N . VAL A 1 650 ? -19.299 -18.026 -37.106 1.00 87.00 650 VAL A N 1
ATOM 5191 C CA . VAL A 1 650 ? -17.990 -18.700 -37.209 1.00 87.00 650 VAL A CA 1
ATOM 5192 C C . VAL A 1 650 ? -18.074 -20.145 -36.715 1.00 87.00 650 VAL A C 1
ATOM 5194 O O . VAL A 1 650 ? -17.375 -21.013 -37.244 1.00 87.00 650 VAL A O 1
ATOM 5197 N N . ARG A 1 651 ? -18.883 -20.427 -35.691 1.00 82.62 651 ARG A N 1
ATOM 5198 C CA . ARG A 1 651 ? -19.109 -21.795 -35.210 1.00 82.62 651 ARG A CA 1
ATOM 5199 C C . ARG A 1 651 ? -19.801 -22.624 -36.285 1.00 82.62 651 ARG A C 1
ATOM 5201 O O . ARG A 1 651 ? -19.301 -23.704 -36.582 1.00 82.62 651 ARG A O 1
ATOM 5208 N N . ASP A 1 652 ? -20.830 -22.082 -36.917 1.00 81.56 652 ASP A N 1
ATOM 5209 C CA . ASP A 1 652 ? -21.570 -22.724 -38.001 1.00 81.56 652 ASP A CA 1
ATOM 5210 C C . ASP A 1 652 ? -20.671 -22.961 -39.212 1.00 81.56 652 ASP A C 1
ATOM 5212 O O . ASP A 1 652 ? -20.609 -24.079 -39.710 1.00 81.56 652 ASP A O 1
ATOM 5216 N N . CYS A 1 653 ? -19.841 -21.988 -39.603 1.00 81.12 653 CYS A N 1
ATOM 5217 C CA . CYS A 1 653 ? -18.825 -22.186 -40.642 1.00 81.12 653 CYS A CA 1
ATOM 5218 C C . CYS A 1 653 ? -17.875 -23.350 -40.324 1.00 81.12 653 CYS A C 1
ATOM 5220 O O . CYS A 1 653 ? -17.546 -24.163 -41.190 1.00 81.12 653 CYS A O 1
ATOM 5222 N N . ASN A 1 654 ? -17.435 -23.451 -39.067 1.00 76.12 654 ASN A N 1
ATOM 5223 C CA . ASN A 1 654 ? -16.549 -24.532 -38.646 1.00 76.12 654 ASN A CA 1
ATOM 5224 C C . ASN A 1 654 ? -17.266 -25.892 -38.604 1.00 76.12 654 ASN A C 1
ATOM 5226 O O . ASN A 1 654 ? -16.640 -26.900 -38.924 1.00 76.12 654 ASN A O 1
ATOM 5230 N N . VAL A 1 655 ? -18.537 -25.934 -38.193 1.00 69.94 655 VAL A N 1
ATOM 5231 C CA . VAL A 1 655 ? -19.325 -27.169 -38.048 1.00 69.94 655 VAL A CA 1
ATOM 5232 C C . VAL A 1 655 ? -19.841 -27.667 -39.401 1.00 69.94 655 VAL A C 1
ATOM 5234 O O . VAL A 1 655 ? -19.680 -28.844 -39.706 1.00 69.94 655 VAL A O 1
ATOM 5237 N N . LEU A 1 656 ? -20.415 -26.781 -40.215 1.00 65.56 656 LEU A N 1
ATOM 5238 C CA . LEU A 1 656 ? -21.084 -27.105 -41.479 1.00 65.56 656 LEU A CA 1
ATOM 5239 C C . LEU A 1 656 ? -20.109 -27.223 -42.654 1.00 65.56 656 LEU A C 1
ATOM 5241 O O . LEU A 1 656 ? -20.278 -28.092 -43.504 1.00 65.56 656 LEU A O 1
ATOM 5245 N N . HIS A 1 657 ? -19.079 -26.373 -42.711 1.00 65.75 657 HIS A N 1
ATOM 5246 C CA . HIS A 1 657 ? -18.185 -26.295 -43.875 1.00 65.75 657 HIS A CA 1
ATOM 5247 C C . HIS A 1 657 ? -16.770 -26.805 -43.594 1.00 65.75 657 HIS A C 1
ATOM 5249 O O . HIS A 1 657 ? -15.974 -26.965 -44.516 1.00 65.75 657 HIS A O 1
ATOM 5255 N N . GLY A 1 658 ? -16.420 -27.056 -42.327 1.00 65.31 658 GLY A N 1
ATOM 5256 C CA . GLY A 1 658 ? -15.091 -27.541 -41.944 1.00 65.31 658 GLY A CA 1
ATOM 5257 C C . GLY A 1 658 ? -13.945 -26.565 -42.255 1.00 65.31 658 GLY A C 1
ATOM 5258 O O . GLY A 1 658 ? -12.773 -26.951 -42.199 1.00 65.31 658 GLY A O 1
ATOM 5259 N N . VAL A 1 659 ? -14.260 -25.306 -42.577 1.00 67.88 659 VAL A N 1
ATOM 5260 C CA . VAL A 1 659 ? -13.306 -24.256 -42.955 1.00 67.88 659 VAL A CA 1
ATOM 5261 C C . VAL A 1 659 ? -13.416 -23.099 -41.968 1.00 67.88 659 VAL A C 1
ATOM 5263 O O . VAL A 1 659 ? -14.497 -22.584 -41.706 1.00 67.88 659 VAL A O 1
ATOM 5266 N N . ALA A 1 660 ? -12.272 -22.665 -41.434 1.00 74.12 660 ALA A N 1
ATOM 5267 C CA . ALA A 1 660 ? -12.206 -21.495 -40.566 1.00 74.12 660 ALA A CA 1
ATOM 5268 C C . ALA A 1 660 ? -12.194 -20.204 -41.413 1.00 74.12 660 ALA A C 1
ATOM 5270 O O . ALA A 1 660 ? -11.237 -20.022 -42.177 1.00 74.12 660 ALA A O 1
ATOM 5271 N N . PRO A 1 661 ? -13.167 -19.283 -41.247 1.00 84.25 661 PRO A N 1
ATOM 5272 C CA . PRO A 1 661 ? -13.223 -18.039 -42.017 1.00 84.25 661 PRO A CA 1
ATOM 5273 C C . PRO A 1 661 ? -11.975 -17.166 -41.832 1.00 84.25 661 PRO A C 1
ATOM 5275 O O . PRO A 1 661 ? -11.327 -17.172 -40.767 1.00 84.25 661 PRO A O 1
ATOM 5278 N N . SER A 1 662 ? -11.615 -16.393 -42.863 1.00 87.12 662 SER A N 1
ATOM 5279 C CA . SER A 1 662 ? -10.459 -15.502 -42.790 1.00 87.12 662 SER A CA 1
ATOM 5280 C C . SER A 1 662 ? -10.705 -14.384 -41.770 1.00 87.12 662 SER A C 1
ATOM 5282 O O . SER A 1 662 ? -11.834 -14.059 -41.422 1.00 87.12 662 SER A O 1
ATOM 5284 N N . SER A 1 663 ? -9.644 -13.761 -41.242 1.00 88.56 663 SER A N 1
ATOM 5285 C CA . SER A 1 663 ? -9.829 -12.612 -40.336 1.00 88.56 663 SER A CA 1
ATOM 5286 C C . SER A 1 663 ? -10.587 -11.453 -40.992 1.00 88.56 663 SER A C 1
ATOM 5288 O O . SER A 1 663 ? -11.137 -10.644 -40.254 1.00 88.56 663 SER A O 1
ATOM 5290 N N . MET A 1 664 ? -10.574 -11.366 -42.328 1.00 87.75 664 MET A N 1
ATOM 5291 C CA . MET A 1 664 ? -11.330 -10.362 -43.071 1.00 87.75 664 MET A CA 1
ATOM 5292 C C . MET A 1 664 ? -12.816 -10.698 -43.074 1.00 87.75 664 MET A C 1
ATOM 5294 O O . MET A 1 664 ? -13.603 -9.869 -42.644 1.00 87.75 664 MET A O 1
ATOM 5298 N N . ASP A 1 665 ? -13.177 -11.932 -43.421 1.00 87.81 665 ASP A N 1
ATOM 5299 C CA . ASP A 1 665 ? -14.580 -12.371 -43.469 1.00 87.81 665 ASP A CA 1
ATOM 5300 C C . ASP A 1 665 ? -15.243 -12.251 -42.094 1.00 87.81 665 ASP A C 1
ATOM 5302 O O . ASP A 1 665 ? -16.362 -11.771 -41.978 1.00 87.81 665 ASP A O 1
ATOM 5306 N N . VAL A 1 666 ? -14.512 -12.597 -41.026 1.00 89.62 666 VAL A N 1
ATOM 5307 C CA . VAL A 1 666 ? -14.989 -12.418 -39.643 1.00 89.62 666 VAL A CA 1
ATOM 5308 C C . VAL A 1 666 ? -15.251 -10.944 -39.319 1.00 89.62 666 VAL A C 1
ATOM 5310 O O . VAL A 1 666 ? -16.197 -10.639 -38.602 1.00 89.62 666 VAL A O 1
ATOM 5313 N N . PHE A 1 667 ? -14.408 -10.029 -39.803 1.00 90.12 667 PHE A N 1
ATOM 5314 C CA . PHE A 1 667 ? -14.592 -8.598 -39.562 1.00 90.12 667 PHE A CA 1
ATOM 5315 C C . PHE A 1 667 ? -15.763 -8.037 -40.372 1.00 90.12 667 PHE A C 1
ATOM 5317 O O . PHE A 1 667 ? -16.590 -7.342 -39.798 1.00 90.12 667 PHE A O 1
ATOM 5324 N N . LEU A 1 668 ? -15.862 -8.385 -41.658 1.00 87.56 668 LEU A N 1
ATOM 5325 C CA . LEU A 1 668 ? -16.950 -7.942 -42.532 1.00 87.56 668 LEU A CA 1
ATOM 5326 C C . LEU A 1 668 ? -18.308 -8.468 -42.057 1.00 87.56 668 LEU A C 1
ATOM 5328 O O . LEU A 1 668 ? -19.283 -7.727 -42.054 1.00 87.56 668 LEU A O 1
ATOM 5332 N N . HIS A 1 669 ? -18.368 -9.718 -41.588 1.00 89.50 669 HIS A N 1
ATOM 5333 C CA . HIS A 1 669 ? -19.594 -10.274 -41.021 1.00 89.50 669 HIS A CA 1
ATOM 5334 C C . HIS A 1 669 ? -20.018 -9.534 -39.744 1.00 89.50 669 HIS A C 1
ATOM 5336 O O . HIS A 1 669 ? -21.188 -9.194 -39.587 1.00 89.50 669 HIS A O 1
ATOM 5342 N N . TRP A 1 670 ? -19.069 -9.236 -38.850 1.00 92.00 670 TRP A N 1
ATOM 5343 C CA . TRP A 1 670 ? -19.346 -8.424 -37.663 1.00 92.00 670 TRP A CA 1
ATOM 5344 C C . TRP A 1 670 ? -19.815 -7.014 -38.018 1.00 92.00 670 TRP A C 1
ATOM 5346 O O . TRP A 1 670 ? -20.755 -6.512 -37.411 1.00 92.00 670 TRP A O 1
ATOM 5356 N N . GLU A 1 671 ? -19.161 -6.379 -38.986 1.00 87.88 671 GLU A N 1
ATOM 5357 C CA . GLU A 1 671 ? -19.481 -5.027 -39.435 1.00 87.88 671 GLU A CA 1
ATOM 5358 C C . GLU A 1 671 ? -20.887 -4.967 -40.036 1.00 87.88 671 GLU A C 1
ATOM 5360 O O . GLU A 1 671 ? -21.685 -4.129 -39.627 1.00 87.88 671 GLU A O 1
ATOM 5365 N N . HIS A 1 672 ? -21.232 -5.928 -40.895 1.00 86.75 672 HIS A N 1
ATOM 5366 C CA . HIS A 1 672 ? -22.582 -6.086 -41.430 1.00 86.75 672 HIS A CA 1
ATOM 5367 C C . HIS A 1 672 ? -23.615 -6.311 -40.316 1.00 86.75 672 HIS A C 1
ATOM 5369 O O . HIS A 1 672 ? -24.652 -5.654 -40.294 1.00 86.75 672 HIS A O 1
ATOM 5375 N N . ALA A 1 673 ? -23.325 -7.186 -39.347 1.00 86.94 673 ALA A N 1
ATOM 5376 C CA . ALA A 1 673 ? -24.210 -7.432 -38.208 1.00 86.94 673 ALA A CA 1
ATOM 5377 C C . ALA A 1 673 ? -24.357 -6.216 -37.271 1.00 86.94 673 ALA A C 1
ATOM 5379 O O . ALA A 1 673 ? -25.337 -6.128 -36.535 1.00 86.94 673 ALA A O 1
ATOM 5380 N N . PHE A 1 674 ? -23.390 -5.295 -37.266 1.00 86.06 674 PHE A N 1
ATOM 5381 C CA . PHE A 1 674 ? -23.400 -4.107 -36.415 1.00 86.06 674 PHE A CA 1
ATOM 5382 C C . PHE A 1 674 ? -24.045 -2.884 -37.084 1.00 86.06 674 PHE A C 1
ATOM 5384 O O . PHE A 1 674 ? -24.769 -2.150 -36.419 1.00 86.06 674 PHE A O 1
ATOM 5391 N N . ILE A 1 675 ? -23.768 -2.657 -38.371 1.00 80.62 675 ILE A N 1
ATOM 5392 C CA . ILE A 1 675 ? -24.166 -1.454 -39.125 1.00 80.62 675 ILE A CA 1
ATOM 5393 C C . ILE A 1 675 ? -25.422 -1.709 -39.983 1.00 80.62 675 ILE A C 1
ATOM 5395 O O . ILE A 1 675 ? -26.135 -0.773 -40.338 1.00 80.62 675 ILE A O 1
ATOM 5399 N N . GLY A 1 676 ? -25.722 -2.971 -40.309 1.00 74.06 676 GLY A N 1
ATOM 5400 C CA . GLY A 1 676 ? -26.873 -3.370 -41.128 1.00 74.06 676 GLY A CA 1
ATOM 5401 C C . GLY A 1 676 ? -26.677 -3.214 -42.643 1.00 74.06 676 GLY A C 1
ATOM 5402 O O . GLY A 1 676 ? -27.547 -3.619 -43.404 1.00 74.06 676 GLY A O 1
ATOM 5403 N N . HIS A 1 677 ? -25.550 -2.654 -43.089 1.00 66.44 677 HIS A N 1
ATOM 5404 C CA . HIS A 1 677 ? -25.144 -2.556 -44.495 1.00 66.44 677 HIS A CA 1
ATOM 5405 C C . HIS A 1 677 ? -23.611 -2.576 -44.612 1.00 66.44 677 HIS A C 1
ATOM 5407 O O . HIS A 1 677 ? -22.895 -2.427 -43.618 1.00 66.44 677 HIS A O 1
ATOM 5413 N N . GLN A 1 678 ? -23.099 -2.789 -45.825 1.00 59.66 678 GLN A N 1
ATOM 5414 C CA . GLN A 1 678 ? -21.666 -2.754 -46.120 1.00 59.66 678 GLN A CA 1
ATOM 5415 C C . GLN A 1 678 ? -21.233 -1.296 -46.359 1.00 59.66 678 GLN A C 1
ATOM 5417 O O . GLN A 1 678 ? -21.928 -0.562 -47.051 1.00 59.66 678 GLN A O 1
ATOM 5422 N N . LEU A 1 679 ? -20.124 -0.850 -45.760 1.00 55.09 679 LEU A N 1
ATOM 5423 C CA . LEU A 1 679 ? -19.644 0.529 -45.911 1.00 55.09 679 LEU A CA 1
ATOM 5424 C C . LEU A 1 679 ? -19.170 0.809 -47.350 1.00 55.09 679 LEU A C 1
ATOM 5426 O O . LEU A 1 679 ? -18.352 0.057 -47.878 1.00 55.09 679 LEU A O 1
ATOM 5430 N N . ASP A 1 680 ? -19.575 1.949 -47.920 1.00 55.56 680 ASP A N 1
ATOM 5431 C CA . ASP A 1 680 ? -19.055 2.469 -49.204 1.00 55.56 680 ASP A CA 1
ATOM 5432 C C . ASP A 1 680 ? -17.595 2.960 -49.109 1.00 55.56 680 ASP A C 1
ATOM 5434 O O . ASP A 1 680 ? -16.909 3.172 -50.111 1.00 55.56 680 ASP A O 1
ATOM 5438 N N . VAL A 1 681 ? -17.087 3.137 -47.886 1.00 53.59 681 VAL A N 1
ATOM 5439 C CA . VAL A 1 681 ? -15.709 3.549 -47.600 1.00 53.59 681 VAL A CA 1
ATOM 5440 C C . VAL A 1 681 ? -14.844 2.297 -47.460 1.00 53.59 681 VAL A C 1
ATOM 5442 O O . VAL A 1 681 ? -15.033 1.510 -46.539 1.00 53.59 681 VAL A O 1
ATOM 5445 N N . GLY A 1 682 ? -13.914 2.108 -48.399 1.00 61.28 682 GLY A N 1
ATOM 5446 C CA . GLY A 1 682 ? -13.161 0.867 -48.610 1.00 61.28 682 GLY A CA 1
ATOM 5447 C C . GLY A 1 682 ? -12.572 0.162 -47.373 1.00 61.28 682 GLY A C 1
ATOM 5448 O O . GLY A 1 682 ? -12.336 0.739 -46.313 1.00 61.28 682 GLY A O 1
ATOM 5449 N N . VAL A 1 683 ? -12.282 -1.131 -47.556 1.00 67.12 683 VAL A N 1
ATOM 5450 C CA . VAL A 1 683 ? -11.931 -2.086 -46.492 1.00 67.12 683 VAL A CA 1
ATOM 5451 C C . VAL A 1 683 ? -10.801 -1.580 -45.570 1.00 67.12 683 VAL A C 1
ATOM 5453 O O . VAL A 1 683 ? -9.723 -1.213 -46.056 1.00 67.12 683 VAL A O 1
ATOM 5456 N N . PRO A 1 684 ? -10.966 -1.641 -44.231 1.00 77.81 684 PRO A N 1
ATOM 5457 C CA . PRO A 1 684 ? -9.935 -1.218 -43.291 1.00 77.81 684 PRO A CA 1
ATOM 5458 C C . PRO A 1 684 ? -8.595 -1.951 -43.487 1.00 77.81 684 PRO A C 1
ATOM 5460 O O . PRO A 1 684 ? -8.560 -3.133 -43.848 1.00 77.81 684 PRO A O 1
ATOM 5463 N N . PRO A 1 685 ? -7.447 -1.321 -43.157 1.00 85.06 685 PRO A N 1
ATOM 5464 C CA . PRO A 1 685 ? -6.137 -1.932 -43.363 1.00 85.06 685 PRO A CA 1
ATOM 5465 C C . PRO A 1 685 ? -6.018 -3.318 -42.712 1.00 85.06 685 PRO A C 1
ATOM 5467 O O . PRO A 1 685 ? -6.270 -3.479 -41.516 1.00 85.06 685 PRO A O 1
ATOM 5470 N N . ARG A 1 686 ? -5.504 -4.316 -43.444 1.00 82.69 686 ARG A N 1
ATOM 5471 C CA . ARG A 1 686 ? -5.406 -5.731 -43.007 1.00 82.69 686 ARG A CA 1
ATOM 5472 C C . ARG A 1 686 ? -4.822 -5.937 -41.600 1.00 82.69 686 ARG A C 1
ATOM 5474 O O . ARG A 1 686 ? -5.200 -6.864 -40.886 1.00 82.69 686 ARG A O 1
ATOM 5481 N N . ARG A 1 687 ? -3.891 -5.080 -41.160 1.00 85.31 687 ARG A N 1
ATOM 5482 C CA . ARG A 1 687 ? -3.326 -5.134 -39.795 1.00 85.31 687 ARG A CA 1
ATOM 5483 C C . ARG A 1 687 ? -4.359 -4.801 -38.716 1.00 85.31 687 ARG A C 1
ATOM 5485 O O . ARG A 1 687 ? -4.318 -5.414 -37.650 1.00 85.31 687 ARG A O 1
ATOM 5492 N N . TYR A 1 688 ? -5.220 -3.819 -38.967 1.00 87.69 688 TYR A N 1
ATOM 5493 C CA . TYR A 1 688 ? -6.309 -3.451 -38.067 1.00 87.69 688 TYR A CA 1
ATOM 5494 C C . TYR A 1 688 ? -7.270 -4.631 -37.919 1.00 87.69 688 TYR A C 1
ATOM 5496 O O . TYR A 1 688 ? -7.447 -5.122 -36.806 1.00 87.69 688 TYR A O 1
ATOM 5504 N N . VAL A 1 689 ? -7.737 -5.165 -39.049 1.00 88.06 689 VAL A N 1
ATOM 5505 C CA . VAL A 1 689 ? -8.629 -6.329 -39.135 1.00 88.06 689 VAL A CA 1
ATOM 5506 C C . VAL A 1 689 ? -8.053 -7.536 -38.393 1.00 88.06 689 VAL A C 1
ATOM 5508 O O . VAL A 1 689 ? -8.693 -8.097 -37.508 1.00 88.06 689 VAL A O 1
ATOM 5511 N N . ASN A 1 690 ? -6.789 -7.889 -38.647 1.00 87.75 690 ASN A N 1
ATOM 5512 C CA . ASN A 1 690 ? -6.132 -8.999 -37.953 1.00 87.75 690 ASN A CA 1
ATOM 5513 C C . ASN A 1 690 ? -6.065 -8.793 -36.433 1.00 87.75 690 ASN A C 1
ATOM 5515 O O . ASN A 1 690 ? -6.285 -9.734 -35.670 1.00 87.75 690 ASN A O 1
ATOM 5519 N N . LYS A 1 691 ? -5.761 -7.571 -35.982 1.00 90.50 691 LYS A N 1
ATOM 5520 C CA . LYS A 1 691 ? -5.687 -7.243 -34.553 1.00 90.50 691 LYS A CA 1
ATOM 5521 C C . LYS A 1 691 ? -7.071 -7.260 -33.905 1.00 90.50 691 LYS A C 1
ATOM 5523 O O . LYS A 1 691 ? -7.194 -7.711 -32.767 1.00 90.50 691 LYS A O 1
ATOM 5528 N N . TRP A 1 692 ? -8.089 -6.770 -34.608 1.00 92.62 692 TRP A N 1
ATOM 5529 C CA . TRP A 1 692 ? -9.475 -6.821 -34.162 1.00 92.62 692 TRP A CA 1
ATOM 5530 C C . TRP A 1 692 ? -9.936 -8.277 -34.031 1.00 92.62 692 TRP A C 1
ATOM 5532 O O . TRP A 1 692 ? -10.286 -8.694 -32.926 1.00 92.62 692 TRP A O 1
ATOM 5542 N N . ALA A 1 693 ? -9.782 -9.084 -35.086 1.00 89.31 693 ALA A N 1
ATOM 5543 C CA . ALA A 1 693 ? -10.202 -10.485 -35.113 1.00 89.31 693 ALA A CA 1
ATOM 5544 C C . ALA A 1 693 ? -9.458 -11.327 -34.069 1.00 89.31 693 ALA A C 1
ATOM 5546 O O . ALA A 1 693 ? -10.043 -12.201 -33.438 1.00 89.31 693 ALA A O 1
ATOM 5547 N N . GLN A 1 694 ? -8.169 -11.058 -33.831 1.00 87.88 694 GLN A N 1
ATOM 5548 C CA . GLN A 1 694 ? -7.409 -11.714 -32.763 1.00 87.88 694 GLN A CA 1
ATOM 5549 C C . GLN A 1 694 ? -7.989 -11.405 -31.376 1.00 87.88 694 GLN A C 1
ATOM 5551 O O . GLN A 1 694 ? -8.155 -12.315 -30.564 1.00 87.88 694 GLN A O 1
ATOM 5556 N N . LYS A 1 695 ? -8.298 -10.133 -31.096 1.00 90.00 695 LYS A N 1
ATOM 5557 C CA . LYS A 1 695 ? -8.898 -9.733 -29.817 1.00 90.00 695 LYS A CA 1
ATOM 5558 C C . LYS A 1 695 ? -10.298 -10.313 -29.655 1.00 90.00 695 LYS A C 1
ATOM 5560 O O . LYS A 1 695 ? -10.614 -10.798 -28.577 1.00 90.00 695 LYS A O 1
ATOM 5565 N N . TRP A 1 696 ? -11.111 -10.266 -30.705 1.00 92.25 696 TRP A N 1
ATOM 5566 C CA . TRP A 1 696 ? -12.447 -10.848 -30.716 1.00 92.25 696 TRP A CA 1
ATOM 5567 C C . TRP A 1 696 ? -12.395 -12.361 -30.445 1.00 92.25 696 TRP A C 1
ATOM 5569 O O . TRP A 1 696 ? -13.006 -12.817 -29.484 1.00 92.25 696 TRP A O 1
ATOM 5579 N N . ARG A 1 697 ? -11.548 -13.118 -31.158 1.00 88.12 697 ARG A N 1
ATOM 5580 C CA . ARG A 1 697 ? -11.340 -14.561 -30.922 1.00 88.12 697 ARG A CA 1
ATOM 5581 C C . ARG A 1 697 ? -10.964 -14.872 -29.474 1.00 88.12 697 ARG A C 1
ATOM 5583 O O . ARG A 1 697 ? -11.512 -15.796 -28.881 1.00 88.12 697 ARG A O 1
ATOM 5590 N N . ALA A 1 698 ? -10.058 -14.083 -28.893 1.00 86.12 698 ALA A N 1
ATOM 5591 C CA . ALA A 1 698 ? -9.665 -14.235 -27.494 1.00 86.12 698 ALA A CA 1
ATOM 5592 C C . ALA A 1 698 ? -10.835 -13.979 -26.527 1.00 86.12 698 ALA A C 1
ATOM 5594 O O . ALA A 1 698 ? -10.998 -14.732 -25.573 1.00 86.12 698 ALA A O 1
ATOM 5595 N N . ARG A 1 699 ? -11.668 -12.959 -26.788 1.00 87.81 699 ARG A N 1
ATOM 5596 C CA . ARG A 1 699 ? -12.864 -12.659 -25.977 1.00 87.81 699 ARG A CA 1
ATOM 5597 C C . ARG A 1 699 ? -13.922 -13.757 -26.058 1.00 87.81 699 ARG A C 1
ATOM 5599 O O . ARG A 1 699 ? -14.547 -14.076 -25.052 1.00 87.81 699 ARG A O 1
ATOM 5606 N N . TRP A 1 700 ? -14.122 -14.324 -27.243 1.00 88.00 700 TRP A N 1
ATOM 5607 C CA . TRP A 1 700 ? -15.186 -15.296 -27.490 1.00 88.00 700 TRP A CA 1
ATOM 5608 C C . TRP A 1 700 ? -14.754 -16.753 -27.292 1.00 88.00 700 TRP A C 1
ATOM 5610 O O . TRP A 1 700 ? -15.586 -17.650 -27.372 1.00 88.00 700 TRP A O 1
ATOM 5620 N N . GLY A 1 701 ? -13.476 -16.998 -26.978 1.00 81.88 701 GLY A N 1
ATOM 5621 C CA . GLY A 1 701 ? -12.931 -18.348 -26.808 1.00 81.88 701 GLY A CA 1
ATOM 5622 C C . GLY A 1 701 ? -12.790 -19.121 -28.125 1.00 81.88 701 GLY A C 1
ATOM 5623 O O . GLY A 1 701 ? -12.537 -20.325 -28.116 1.00 81.88 701 GLY A O 1
ATOM 5624 N N . VAL A 1 702 ? -12.914 -18.436 -29.265 1.00 80.62 702 VAL A N 1
ATOM 5625 C CA . VAL A 1 702 ? -12.845 -19.025 -30.604 1.00 80.62 702 VAL A CA 1
ATOM 5626 C C . VAL A 1 702 ? -11.380 -19.287 -30.952 1.00 80.62 702 VAL A C 1
ATOM 5628 O O . VAL A 1 702 ? -10.621 -18.383 -31.310 1.00 80.62 702 VAL A O 1
ATOM 5631 N N . ARG A 1 703 ? -10.939 -20.542 -30.832 1.00 64.88 703 ARG A N 1
ATOM 5632 C CA . ARG A 1 703 ? -9.571 -20.928 -31.205 1.00 64.88 703 ARG A CA 1
ATOM 5633 C C . ARG A 1 703 ? -9.451 -21.034 -32.721 1.00 64.88 703 ARG A C 1
ATOM 5635 O O . ARG A 1 703 ? -10.274 -21.665 -33.370 1.00 64.88 703 ARG A O 1
ATOM 5642 N N . ARG A 1 704 ? -8.337 -20.545 -33.274 1.00 61.59 704 ARG A N 1
ATOM 5643 C CA . ARG A 1 704 ? -7.900 -20.877 -34.639 1.00 61.59 704 ARG A CA 1
ATOM 5644 C C . ARG A 1 704 ? -7.322 -22.298 -34.647 1.00 61.59 704 ARG A C 1
ATOM 5646 O O . ARG A 1 704 ? -6.133 -22.487 -34.878 1.00 61.59 704 ARG A O 1
ATOM 5653 N N . LYS A 1 705 ? -8.120 -23.302 -34.280 1.00 49.91 705 LYS A N 1
ATOM 5654 C CA . LYS A 1 705 ? -7.742 -24.687 -34.553 1.00 49.91 705 LYS A CA 1
ATOM 5655 C C . LYS A 1 705 ? -8.034 -24.904 -36.030 1.00 49.91 705 LYS A C 1
ATOM 5657 O O . LYS A 1 705 ? -9.182 -24.825 -36.443 1.00 49.91 705 LYS A O 1
ATOM 5662 N N . VAL A 1 706 ? -6.991 -25.170 -36.814 1.00 45.12 706 VAL A N 1
ATOM 5663 C CA . VAL A 1 706 ? -7.163 -25.987 -38.017 1.00 45.12 706 VAL A CA 1
ATOM 5664 C C . VAL A 1 706 ? -7.896 -27.225 -37.521 1.00 45.12 706 VAL A C 1
ATOM 5666 O O . VAL A 1 706 ? -7.370 -27.924 -36.648 1.00 45.12 706 VAL A O 1
ATOM 5669 N N . LEU A 1 707 ? -9.133 -27.437 -37.965 1.00 37.91 707 LEU A N 1
ATOM 5670 C CA . LEU A 1 707 ? -9.789 -28.714 -37.744 1.00 37.91 707 LEU A CA 1
ATOM 5671 C C . LEU A 1 707 ? -8.795 -29.766 -38.241 1.00 37.91 707 LEU A C 1
ATOM 5673 O O . LEU A 1 707 ? -8.425 -29.772 -39.416 1.00 37.91 707 LEU A O 1
ATOM 5677 N N . LYS A 1 708 ? -8.297 -30.628 -37.341 1.00 35.66 708 LYS A N 1
ATOM 5678 C CA . LYS A 1 708 ? -7.760 -31.907 -37.803 1.00 35.66 708 LYS A CA 1
ATOM 5679 C C . LYS A 1 708 ? -8.917 -32.486 -38.601 1.00 35.66 708 LYS A C 1
ATOM 5681 O O . LYS A 1 708 ? -9.972 -32.720 -38.023 1.00 35.66 708 LYS A O 1
ATOM 5686 N N . GLN A 1 709 ? -8.746 -32.620 -39.913 1.00 38.34 709 GLN A N 1
ATOM 5687 C CA . GLN A 1 709 ? -9.675 -33.343 -40.769 1.00 38.34 709 GLN A CA 1
ATOM 5688 C C . GLN A 1 709 ? -9.756 -34.775 -40.224 1.00 38.34 709 GLN A C 1
ATOM 5690 O O . GLN A 1 709 ? -8.966 -35.633 -40.612 1.00 38.34 709 GLN A O 1
ATOM 5695 N N . VAL A 1 710 ? -10.637 -35.022 -39.254 1.00 37.25 710 VAL A N 1
ATOM 5696 C CA . VAL A 1 710 ? -10.853 -36.364 -38.698 1.00 37.25 710 VAL A CA 1
ATOM 5697 C C . VAL A 1 710 ? -11.679 -37.206 -39.674 1.00 37.25 710 VAL A C 1
ATOM 5699 O O . VAL A 1 710 ? -11.624 -38.425 -39.617 1.00 37.25 710 VAL A O 1
ATOM 5702 N N . VAL A 1 711 ? -12.296 -36.598 -40.688 1.00 44.09 711 VAL A N 1
ATOM 5703 C CA . VAL A 1 711 ? -13.017 -37.320 -41.741 1.00 44.09 711 VAL A CA 1
ATOM 5704 C C . VAL A 1 711 ? -12.472 -36.924 -43.106 1.00 44.09 711 VAL A C 1
ATOM 5706 O O . VAL A 1 711 ? -13.117 -36.203 -43.843 1.00 44.09 711 VAL A O 1
ATOM 5709 N N . HIS A 1 712 ? -11.235 -37.305 -43.441 1.00 45.75 712 HIS A N 1
ATOM 5710 C CA . HIS A 1 712 ? -10.782 -37.222 -44.844 1.00 45.75 712 HIS A CA 1
ATOM 5711 C C . HIS A 1 712 ? -9.536 -38.049 -45.187 1.00 45.75 712 HIS A C 1
ATOM 5713 O O . HIS A 1 712 ? -8.992 -37.891 -46.276 1.00 45.75 712 HIS A O 1
ATOM 5719 N N . LYS A 1 713 ? -9.050 -38.950 -44.317 1.00 41.78 713 LYS A N 1
ATOM 5720 C CA . LYS A 1 713 ? -7.993 -39.896 -44.730 1.00 41.78 713 LYS A CA 1
ATOM 5721 C C . LYS A 1 713 ? -8.534 -40.955 -45.693 1.00 41.78 713 LYS A C 1
ATOM 5723 O O . LYS A 1 713 ? -7.845 -41.271 -46.654 1.00 41.78 713 LYS A O 1
ATOM 5728 N N . ALA A 1 714 ? -9.756 -41.445 -45.475 1.00 46.09 714 ALA A N 1
ATOM 5729 C CA . ALA A 1 714 ? -10.415 -42.377 -46.390 1.00 46.09 714 ALA A CA 1
ATOM 5730 C C . ALA A 1 714 ? -10.738 -41.702 -47.730 1.00 46.09 714 ALA A C 1
ATOM 5732 O O . ALA A 1 714 ? -10.307 -42.193 -48.765 1.00 46.09 714 ALA A O 1
ATOM 5733 N N . LEU A 1 715 ? -11.348 -40.509 -47.708 1.00 47.84 715 LEU A N 1
ATOM 5734 C CA . LEU A 1 715 ? -11.701 -39.805 -48.941 1.00 47.84 715 LEU A CA 1
ATOM 5735 C C . LEU A 1 715 ? -10.474 -39.270 -49.699 1.00 47.84 715 LEU A C 1
ATOM 5737 O O . LEU A 1 715 ? -10.470 -39.315 -50.916 1.00 47.84 715 LEU A O 1
ATOM 5741 N N . LYS A 1 716 ? -9.391 -38.821 -49.033 1.00 46.03 716 LYS A N 1
ATOM 5742 C CA . LYS A 1 716 ? -8.130 -38.485 -49.737 1.00 46.03 716 LYS A CA 1
ATOM 5743 C C . LYS A 1 716 ? -7.433 -39.715 -50.307 1.00 46.03 716 LYS A C 1
ATOM 5745 O O . LYS A 1 716 ? -6.792 -39.589 -51.341 1.00 46.03 716 LYS A O 1
ATOM 5750 N N . ARG A 1 717 ? -7.536 -40.881 -49.656 1.00 53.62 717 ARG A N 1
ATOM 5751 C CA . ARG A 1 717 ? -7.045 -42.147 -50.221 1.00 53.62 717 ARG A CA 1
ATOM 5752 C C . ARG A 1 717 ? -7.875 -42.550 -51.434 1.00 53.62 717 ARG A C 1
ATOM 5754 O O . ARG A 1 717 ? -7.281 -42.855 -52.452 1.00 53.62 717 ARG A O 1
ATOM 5761 N N . GLN A 1 718 ? -9.199 -42.435 -51.361 1.00 52.72 718 GLN A N 1
ATOM 5762 C CA . GLN A 1 718 ? -10.104 -42.702 -52.481 1.00 52.72 718 GLN A CA 1
ATOM 5763 C C . GLN A 1 718 ? -9.915 -41.705 -53.630 1.00 52.72 718 GLN A C 1
ATOM 5765 O O . GLN A 1 718 ? -9.842 -42.125 -54.773 1.00 52.72 718 GLN A O 1
ATOM 5770 N N . LEU A 1 719 ? -9.729 -40.409 -53.352 1.00 51.16 719 LEU A N 1
ATOM 5771 C CA . LEU A 1 719 ? -9.452 -39.401 -54.379 1.00 51.16 719 LEU A CA 1
ATOM 5772 C C . LEU A 1 719 ? -8.060 -39.604 -54.995 1.00 51.16 719 LEU A C 1
ATOM 5774 O O . LEU A 1 719 ? -7.906 -39.487 -56.202 1.00 51.16 719 LEU A O 1
ATOM 5778 N N . ALA A 1 720 ? -7.043 -39.940 -54.193 1.00 53.53 720 ALA A N 1
ATOM 5779 C CA . ALA A 1 720 ? -5.699 -40.238 -54.695 1.00 53.53 720 ALA A CA 1
ATOM 5780 C C . ALA A 1 720 ? -5.646 -41.559 -55.478 1.00 53.53 720 ALA A C 1
ATOM 5782 O O . ALA A 1 720 ? -4.866 -41.666 -56.420 1.00 53.53 720 ALA A O 1
ATOM 5783 N N . GLN A 1 721 ? -6.476 -42.537 -55.113 1.00 55.78 721 GLN A N 1
ATOM 5784 C CA . GLN A 1 721 ? -6.655 -43.791 -55.837 1.00 55.78 721 GLN A CA 1
ATOM 5785 C C . GLN A 1 721 ? -7.401 -43.550 -57.155 1.00 55.78 721 GLN A C 1
ATOM 5787 O O . GLN A 1 721 ? -6.867 -43.903 -58.197 1.00 55.78 721 GLN A O 1
ATOM 5792 N N . ALA A 1 722 ? -8.499 -42.790 -57.145 1.00 51.50 722 ALA A N 1
ATOM 5793 C CA . ALA A 1 722 ? -9.213 -42.367 -58.350 1.00 51.50 722 ALA A CA 1
ATOM 5794 C C . ALA A 1 722 ? -8.341 -41.505 -59.281 1.00 51.50 722 ALA A C 1
ATOM 5796 O O . ALA A 1 722 ? -8.371 -41.670 -60.492 1.00 51.50 722 ALA A O 1
ATOM 5797 N N . THR A 1 723 ? -7.491 -40.624 -58.741 1.00 51.34 723 THR A N 1
ATOM 5798 C CA . THR A 1 723 ? -6.566 -39.808 -59.554 1.00 51.34 723 THR A CA 1
ATOM 5799 C C . THR A 1 723 ? -5.415 -40.648 -60.128 1.00 51.34 723 THR A C 1
ATOM 5801 O O . THR A 1 723 ? -4.889 -40.321 -61.191 1.00 51.34 723 THR A O 1
ATOM 5804 N N . ARG A 1 724 ? -5.011 -41.734 -59.450 1.00 52.41 724 ARG A N 1
ATOM 5805 C CA . ARG A 1 724 ? -4.040 -42.710 -59.979 1.00 52.41 724 ARG A CA 1
ATOM 5806 C C . ARG A 1 724 ? -4.667 -43.615 -61.036 1.00 52.41 724 ARG A C 1
ATOM 5808 O O . ARG A 1 724 ? -4.009 -43.865 -62.034 1.00 52.41 724 ARG A O 1
ATOM 5815 N N . GLU A 1 725 ? -5.919 -44.022 -60.853 1.00 52.19 725 GLU A N 1
ATOM 5816 C CA . GLU A 1 725 ? -6.693 -44.806 -61.823 1.00 52.19 725 GLU A CA 1
ATOM 5817 C C . GLU A 1 725 ? -7.008 -43.992 -63.087 1.00 52.19 725 GLU A C 1
ATOM 5819 O O . GLU A 1 725 ? -6.853 -44.502 -64.190 1.00 52.19 725 GLU A O 1
ATOM 5824 N N . VAL A 1 726 ? -7.333 -42.700 -62.962 1.00 53.28 726 VAL A N 1
ATOM 5825 C CA . VAL A 1 726 ? -7.498 -41.796 -64.117 1.00 53.28 726 VAL A CA 1
ATOM 5826 C C . VAL A 1 726 ? -6.168 -41.591 -64.850 1.00 53.28 726 VAL A C 1
ATOM 5828 O O . VAL A 1 726 ? -6.139 -41.628 -66.074 1.00 53.28 726 VAL A O 1
ATOM 5831 N N . LYS A 1 727 ? -5.043 -41.457 -64.130 1.00 50.38 727 LYS A N 1
ATOM 5832 C CA . LYS A 1 727 ? -3.715 -41.352 -64.761 1.00 50.38 727 LYS A CA 1
ATOM 5833 C C . LYS A 1 727 ? -3.214 -42.658 -65.377 1.00 50.38 727 LYS A C 1
ATOM 5835 O O . LYS A 1 727 ? -2.469 -42.583 -66.345 1.00 50.38 727 LYS A O 1
ATOM 5840 N N . SER A 1 728 ? -3.586 -43.828 -64.852 1.00 49.19 728 SER A N 1
ATOM 5841 C CA . SER A 1 728 ? -3.258 -45.109 -65.492 1.00 49.19 728 SER A CA 1
ATOM 5842 C C . SER A 1 728 ? -4.154 -45.376 -66.703 1.00 49.19 728 SER A C 1
ATOM 5844 O O . SER A 1 728 ? -3.686 -45.926 -67.691 1.00 49.19 728 SER A O 1
ATOM 5846 N N . GLN A 1 729 ? -5.410 -44.917 -66.678 1.00 48.19 729 GLN A N 1
ATOM 5847 C CA . GLN A 1 729 ? -6.342 -45.045 -67.804 1.00 48.19 729 GLN A CA 1
ATOM 5848 C C . GLN A 1 729 ? -6.079 -44.036 -68.935 1.00 48.19 729 GLN A C 1
ATOM 5850 O O . GLN A 1 729 ? -6.344 -44.362 -70.087 1.00 48.19 729 GLN A O 1
ATOM 5855 N N . ASP A 1 730 ? -5.489 -42.868 -68.657 1.00 45.12 730 ASP A N 1
ATOM 5856 C CA . ASP A 1 730 ? -4.995 -41.937 -69.693 1.00 45.12 730 ASP A CA 1
ATOM 5857 C C . ASP A 1 730 ? -3.751 -42.469 -70.432 1.00 45.12 730 ASP A C 1
ATOM 5859 O O . ASP A 1 730 ? -3.444 -42.027 -71.541 1.00 45.12 730 ASP A O 1
ATOM 5863 N N . ILE A 1 731 ? -3.029 -43.425 -69.832 1.00 46.88 731 ILE A N 1
ATOM 5864 C CA . ILE A 1 731 ? -1.880 -44.091 -70.464 1.00 46.88 731 ILE A CA 1
ATOM 5865 C C . ILE A 1 731 ? -2.361 -45.228 -71.384 1.00 46.88 731 ILE A C 1
ATOM 5867 O O . ILE A 1 731 ? -1.828 -45.364 -72.484 1.00 46.88 731 ILE A O 1
ATOM 5871 N N . ASP A 1 732 ? -3.424 -45.952 -71.013 1.00 41.84 732 ASP A N 1
ATOM 5872 C CA . ASP A 1 732 ? -4.017 -47.010 -71.852 1.00 41.84 732 ASP A CA 1
ATOM 5873 C C . ASP A 1 732 ? -4.954 -46.484 -72.961 1.00 41.84 732 ASP A C 1
ATOM 5875 O O . ASP A 1 732 ? -5.113 -47.132 -73.993 1.00 41.84 732 ASP A O 1
ATOM 5879 N N . CYS A 1 733 ? -5.527 -45.279 -72.833 1.00 42.28 733 CYS A N 1
ATOM 5880 C CA . CYS A 1 733 ? -6.385 -44.681 -73.874 1.00 42.28 733 CYS A CA 1
ATOM 5881 C C . CYS A 1 733 ? -5.627 -44.145 -75.107 1.00 42.28 733 CYS A C 1
ATOM 5883 O O . CYS A 1 733 ? -6.256 -43.626 -76.031 1.00 42.28 733 CYS A O 1
ATOM 5885 N N . LYS A 1 734 ? -4.292 -44.265 -75.158 1.00 41.66 734 LYS A N 1
ATOM 5886 C CA . LYS A 1 734 ? -3.498 -43.955 -76.363 1.00 41.66 734 LYS A CA 1
ATOM 5887 C C . LYS A 1 734 ? -3.386 -45.122 -77.347 1.00 41.66 734 LYS A C 1
ATOM 5889 O O . LYS A 1 734 ? -2.807 -44.940 -78.415 1.00 41.66 734 LYS A O 1
ATOM 5894 N N . LEU A 1 735 ? -3.968 -46.281 -77.035 1.00 44.69 735 LEU A N 1
ATOM 5895 C CA . LEU A 1 735 ? -4.077 -47.400 -77.965 1.00 44.69 735 LEU A CA 1
ATOM 5896 C C . LEU A 1 735 ? -5.551 -47.619 -78.340 1.00 44.69 735 LEU A C 1
ATOM 5898 O O . LEU A 1 735 ? -6.411 -47.961 -77.537 1.00 44.69 735 LEU A O 1
ATOM 5902 N N . SER A 1 736 ? -5.815 -47.320 -79.603 1.00 44.97 736 SER A N 1
ATOM 5903 C CA . SER A 1 736 ? -7.064 -47.367 -80.361 1.00 44.97 736 SER A CA 1
ATOM 5904 C C . SER A 1 736 ? -7.956 -48.597 -80.135 1.00 44.97 736 SER A C 1
ATOM 5906 O O . SER A 1 736 ? -7.560 -49.696 -80.513 1.00 44.97 736 SER A O 1
ATOM 5908 N N . VAL A 1 737 ? -9.208 -48.396 -79.684 1.00 40.41 737 VAL A N 1
ATOM 5909 C CA . VAL A 1 737 ? -10.346 -49.313 -79.940 1.00 40.41 737 VAL A CA 1
ATOM 5910 C C . VAL A 1 737 ? -11.673 -48.516 -80.039 1.00 40.41 737 VAL A C 1
ATOM 5912 O O . VAL A 1 737 ? -11.916 -47.649 -79.193 1.00 40.41 737 VAL A O 1
ATOM 5915 N N . PRO A 1 738 ? -12.563 -48.773 -81.024 1.00 39.44 738 PRO A N 1
ATOM 5916 C CA . PRO A 1 738 ? -13.849 -48.084 -81.160 1.00 39.44 738 PRO A CA 1
ATOM 5917 C C . PRO A 1 738 ? -14.902 -48.666 -80.201 1.00 39.44 738 PRO A C 1
ATOM 5919 O O . PRO A 1 738 ? -15.230 -49.845 -80.261 1.00 39.44 738 PRO A O 1
ATOM 5922 N N . GLY A 1 739 ? -15.449 -47.827 -79.317 1.00 53.47 739 GLY A N 1
ATOM 5923 C CA . GLY A 1 739 ? -16.513 -48.212 -78.369 1.00 53.47 739 GLY A CA 1
ATOM 5924 C C . GLY A 1 739 ? -16.821 -47.190 -77.263 1.00 53.47 739 GLY A C 1
ATOM 5925 O O . GLY A 1 739 ? -17.527 -47.488 -76.303 1.00 53.47 739 GLY A O 1
ATOM 5926 N N . ALA A 1 740 ? -16.295 -45.964 -77.360 1.00 42.94 740 ALA A N 1
ATOM 5927 C CA . ALA A 1 740 ? -16.328 -44.972 -76.280 1.00 42.94 740 ALA A CA 1
ATOM 5928 C C . ALA A 1 740 ? -17.699 -44.288 -76.051 1.00 42.94 740 ALA A C 1
ATOM 5930 O O . ALA A 1 740 ? -17.863 -43.559 -75.070 1.00 42.94 740 ALA A O 1
ATOM 5931 N N . GLY A 1 741 ? -18.691 -44.516 -76.921 1.00 41.25 741 GLY A N 1
ATOM 5932 C CA . GLY A 1 741 ? -20.009 -43.869 -76.844 1.00 41.25 741 GLY A CA 1
ATOM 5933 C C . GLY A 1 741 ? -20.886 -44.362 -75.685 1.00 41.25 741 GLY A C 1
ATOM 5934 O O . GLY A 1 741 ? -21.480 -43.556 -74.967 1.00 41.25 741 GLY A O 1
ATOM 5935 N N . GLU A 1 742 ? -20.909 -45.673 -75.436 1.00 43.53 742 GLU A N 1
ATOM 5936 C CA . GLU A 1 742 ? -21.790 -46.305 -74.439 1.00 43.53 742 GLU A CA 1
ATOM 5937 C C . GLU A 1 742 ? -21.357 -45.982 -72.993 1.00 43.53 742 GLU A C 1
ATOM 5939 O O . GLU A 1 742 ? -22.171 -45.758 -72.094 1.00 43.53 742 GLU A O 1
ATOM 5944 N N . LYS A 1 743 ? -20.040 -45.888 -72.762 1.00 43.78 743 LYS A N 1
ATOM 5945 C CA . LYS A 1 743 ? -19.451 -45.685 -71.426 1.00 43.78 743 LYS A CA 1
ATOM 5946 C C . LYS A 1 743 ? -19.590 -44.236 -70.941 1.00 43.78 743 LYS A C 1
ATOM 5948 O O . LYS A 1 743 ? -19.759 -43.996 -69.745 1.00 43.78 743 LYS A O 1
ATOM 5953 N N . ARG A 1 744 ? -19.605 -43.270 -71.870 1.00 40.16 744 ARG A N 1
ATOM 5954 C CA . ARG A 1 744 ? -19.774 -41.833 -71.585 1.00 40.16 744 ARG A CA 1
ATOM 5955 C C . ARG A 1 744 ? -21.197 -41.496 -71.114 1.00 40.16 744 ARG A C 1
ATOM 5957 O O . ARG A 1 744 ? -21.358 -40.653 -70.233 1.00 40.16 744 ARG A O 1
ATOM 5964 N N . ARG A 1 745 ? -22.217 -42.210 -71.617 1.00 44.16 745 ARG A N 1
ATOM 5965 C CA . ARG A 1 745 ? -23.620 -42.073 -71.170 1.00 44.16 745 ARG A CA 1
ATOM 5966 C C . ARG A 1 745 ? -23.836 -42.531 -69.721 1.00 44.16 745 ARG A C 1
ATOM 5968 O O . ARG A 1 745 ? -24.547 -41.854 -68.983 1.00 44.16 745 ARG A O 1
ATOM 5975 N N . ARG A 1 746 ? -23.172 -43.607 -69.273 1.00 46.88 746 ARG A N 1
ATOM 5976 C CA . ARG A 1 746 ? -23.252 -44.077 -67.871 1.00 46.88 746 ARG A CA 1
ATOM 5977 C C . ARG A 1 746 ? -22.631 -43.102 -66.865 1.00 46.88 746 ARG A C 1
ATOM 5979 O O . ARG A 1 746 ? -23.174 -42.929 -65.779 1.00 46.88 746 ARG A O 1
ATOM 5986 N N . ILE A 1 747 ? -21.537 -42.432 -67.233 1.00 44.41 747 ILE A N 1
ATOM 5987 C CA . ILE A 1 747 ? -20.860 -41.454 -66.362 1.00 44.41 747 ILE A CA 1
ATOM 5988 C C . ILE A 1 747 ? -21.700 -40.173 -66.217 1.00 44.41 747 ILE A C 1
ATOM 5990 O O . ILE A 1 747 ? -21.809 -39.634 -65.117 1.00 44.41 747 ILE A O 1
ATOM 5994 N N . MET A 1 748 ? -22.370 -39.722 -67.285 1.00 39.03 748 MET A N 1
ATOM 5995 C CA . MET A 1 748 ? -23.271 -38.563 -67.200 1.00 39.03 748 MET A CA 1
ATOM 5996 C C . MET A 1 748 ? -24.546 -38.840 -66.389 1.00 39.03 748 MET A C 1
ATOM 5998 O O . MET A 1 748 ? -24.998 -37.952 -65.671 1.00 39.03 748 MET A O 1
ATOM 6002 N N . GLN A 1 749 ? -25.085 -40.067 -66.404 1.00 40.91 749 GLN A N 1
ATOM 6003 C CA . GLN A 1 749 ? -26.213 -40.434 -65.532 1.00 40.91 749 GLN A CA 1
ATOM 6004 C C . GLN A 1 749 ? -25.848 -40.451 -64.036 1.00 40.91 749 GLN A C 1
ATOM 6006 O O . GLN A 1 749 ? -26.703 -40.167 -63.201 1.00 40.91 749 GLN A O 1
ATOM 6011 N N . GLN A 1 750 ? -24.587 -40.720 -63.674 1.00 41.91 750 GLN A N 1
ATOM 6012 C CA . GLN A 1 750 ? -24.120 -40.618 -62.282 1.00 41.91 750 GLN A CA 1
ATOM 6013 C C . GLN A 1 750 ? -23.815 -39.178 -61.837 1.00 41.91 750 GLN A C 1
ATOM 6015 O O . GLN A 1 750 ? -23.873 -38.894 -60.641 1.00 41.91 750 GLN A O 1
ATOM 6020 N N . ALA A 1 751 ? -23.543 -38.262 -62.772 1.00 38.94 751 ALA A N 1
ATOM 6021 C CA . ALA A 1 751 ? -23.259 -36.854 -62.480 1.00 38.94 751 ALA A CA 1
ATOM 6022 C C . ALA A 1 751 ? -24.519 -35.992 -62.247 1.00 38.94 751 ALA A C 1
ATOM 6024 O O . ALA A 1 751 ? -24.414 -34.893 -61.709 1.00 38.94 751 ALA A O 1
ATOM 6025 N N . GLY A 1 752 ? -25.717 -36.491 -62.573 1.00 38.22 752 GLY A N 1
ATOM 6026 C CA . GLY A 1 752 ? -27.000 -35.794 -62.384 1.00 38.22 752 GLY A CA 1
ATOM 6027 C C . GLY A 1 752 ? -27.492 -35.653 -60.932 1.00 38.22 752 GLY A C 1
ATOM 6028 O O . GLY A 1 752 ? -28.681 -35.445 -60.719 1.00 38.22 752 GLY A O 1
ATOM 6029 N N . LYS A 1 753 ? -26.618 -35.794 -59.925 1.00 43.28 753 LYS A N 1
ATOM 6030 C CA . LYS A 1 753 ? -26.957 -35.707 -58.487 1.00 43.28 753 LYS A CA 1
ATOM 6031 C C . LYS A 1 753 ? -26.274 -34.542 -57.755 1.00 43.28 753 LYS A C 1
ATOM 6033 O O . LYS A 1 753 ? -26.044 -34.629 -56.552 1.00 43.28 753 LYS A O 1
ATOM 6038 N N . LEU A 1 754 ? -25.939 -33.461 -58.455 1.00 41.12 754 LEU A N 1
ATOM 6039 C CA . LEU A 1 754 ? -25.429 -32.231 -57.841 1.00 41.12 754 LEU A CA 1
ATOM 6040 C C . LEU A 1 754 ? -26.398 -31.086 -58.129 1.00 41.12 754 LEU A C 1
ATOM 6042 O O . LEU A 1 754 ? -26.854 -30.923 -59.261 1.00 41.12 754 LEU A O 1
ATOM 6046 N N . SER A 1 755 ? -26.769 -30.351 -57.082 1.00 44.00 755 SER A N 1
ATOM 6047 C CA . SER A 1 755 ? -27.776 -29.296 -57.167 1.00 44.00 755 SER A CA 1
ATOM 6048 C C . SER A 1 755 ? -27.254 -28.111 -57.984 1.00 44.00 755 SER A C 1
ATOM 6050 O O . SER A 1 755 ? -26.054 -27.834 -58.018 1.00 44.00 755 SER A O 1
ATOM 6052 N N . THR A 1 756 ? -28.158 -27.368 -58.620 1.00 38.06 756 THR A N 1
ATOM 6053 C CA . THR A 1 756 ? -27.854 -26.153 -59.396 1.00 38.06 756 THR A CA 1
ATOM 6054 C C . THR A 1 756 ? -27.103 -25.080 -58.593 1.00 38.06 756 THR A C 1
ATOM 6056 O O . THR A 1 756 ? -26.395 -24.267 -59.188 1.00 38.06 756 THR A O 1
ATOM 6059 N N . ALA A 1 757 ? -27.168 -25.112 -57.256 1.00 40.25 757 ALA A N 1
ATOM 6060 C CA . ALA A 1 757 ? -26.410 -24.218 -56.380 1.00 40.25 757 ALA A CA 1
ATOM 6061 C C . ALA A 1 757 ? -24.890 -24.488 -56.403 1.00 40.25 757 ALA A C 1
ATOM 6063 O O . ALA A 1 757 ? -24.099 -23.549 -56.311 1.00 40.25 757 ALA A O 1
ATOM 6064 N N . ASP A 1 758 ? -24.469 -25.740 -56.612 1.00 38.78 758 ASP A N 1
ATOM 6065 C CA . ASP A 1 758 ? -23.050 -26.127 -56.608 1.00 38.78 758 ASP A CA 1
ATOM 6066 C C . ASP A 1 758 ? -22.332 -25.729 -57.912 1.00 38.78 758 ASP A C 1
ATOM 6068 O O . ASP A 1 758 ? -21.136 -25.425 -57.920 1.00 38.78 758 ASP A O 1
ATOM 6072 N N . LEU A 1 759 ? -23.072 -25.660 -59.024 1.00 37.56 759 LEU A N 1
ATOM 6073 C CA . LEU A 1 759 ? -22.552 -25.224 -60.326 1.00 37.56 759 LEU A CA 1
ATOM 6074 C C . LEU A 1 759 ? -22.438 -23.695 -60.433 1.00 37.56 759 LEU A C 1
ATOM 6076 O O . LEU A 1 759 ? -21.527 -23.199 -61.097 1.00 37.56 759 LEU A O 1
ATOM 6080 N N . SER A 1 760 ? -23.297 -22.946 -59.729 1.00 35.94 760 SER A N 1
ATOM 6081 C CA . SER A 1 760 ? -23.243 -21.477 -59.675 1.00 35.94 760 SER A CA 1
ATOM 6082 C C . SER A 1 760 ? -21.954 -20.956 -59.032 1.00 35.94 760 SER A C 1
ATOM 6084 O O . SER A 1 760 ? -21.450 -19.909 -59.436 1.00 35.94 760 SER A O 1
ATOM 6086 N N . TRP A 1 761 ? -21.408 -21.663 -58.038 1.00 39.19 761 TRP A N 1
ATOM 6087 C CA . TRP A 1 761 ? -20.188 -21.233 -57.350 1.00 39.19 761 TRP A CA 1
ATOM 6088 C C . TRP A 1 761 ? -18.920 -21.525 -58.170 1.00 39.19 761 TRP A C 1
ATOM 6090 O O . TRP A 1 761 ? -17.985 -20.728 -58.174 1.00 39.19 761 TRP A O 1
ATOM 6100 N N . LEU A 1 762 ? -18.906 -22.620 -58.940 1.00 33.88 762 LEU A N 1
ATOM 6101 C CA . LEU A 1 762 ? -17.768 -23.018 -59.783 1.00 33.88 762 LEU A CA 1
ATOM 6102 C C . LEU A 1 762 ? -17.505 -22.069 -60.965 1.00 33.88 762 LEU A C 1
ATOM 6104 O O . LEU A 1 762 ? -16.368 -21.981 -61.426 1.00 33.88 762 LEU A O 1
ATOM 6108 N N . LEU A 1 763 ? -18.523 -21.338 -61.430 1.00 37.38 763 LEU A N 1
ATOM 6109 C CA . LEU A 1 763 ? -18.380 -20.316 -62.475 1.00 37.38 763 LEU A CA 1
ATOM 6110 C C . LEU A 1 763 ? -17.965 -18.939 -61.930 1.00 37.38 763 LEU A C 1
ATOM 6112 O O . LEU A 1 763 ? -17.382 -18.160 -62.673 1.00 37.38 763 LEU A O 1
ATOM 6116 N N . ALA A 1 764 ? -18.189 -18.655 -60.643 1.00 38.25 764 ALA A N 1
ATOM 6117 C CA . ALA A 1 764 ? -17.818 -17.380 -60.016 1.00 38.25 764 ALA A CA 1
ATOM 6118 C C . ALA A 1 764 ? -16.356 -17.325 -59.522 1.00 38.25 764 ALA A C 1
ATOM 6120 O O . ALA A 1 764 ? -15.876 -16.264 -59.135 1.00 38.25 764 ALA A O 1
ATOM 6121 N N . VAL A 1 765 ? -15.649 -18.463 -59.520 1.00 39.03 765 VAL A N 1
ATOM 6122 C CA . VAL A 1 765 ? -14.248 -18.592 -59.061 1.00 39.03 765 VAL A CA 1
ATOM 6123 C C . VAL A 1 765 ? -13.257 -18.725 -60.238 1.00 39.03 765 VAL A C 1
ATOM 6125 O O . VAL A 1 765 ? -12.085 -19.050 -60.040 1.00 39.03 765 VAL A O 1
ATOM 6128 N N . LYS A 1 766 ? -13.704 -18.458 -61.471 1.00 33.38 766 LYS A N 1
ATOM 6129 C CA . LYS A 1 766 ? -12.806 -18.142 -62.594 1.00 33.38 766 LYS A CA 1
ATOM 6130 C C . LYS A 1 766 ? -12.741 -16.631 -62.798 1.00 33.38 766 LYS A C 1
ATOM 6132 O O . LYS A 1 766 ? -13.157 -16.157 -63.876 1.00 33.38 766 LYS A O 1
#

Secondary structure (DSSP, 8-state):
-HHHHHHHHHHHHHHHHHHHS----S--SHHHHHHHHHHHHHHHHHHHHHHTT--SHHHHHHHHHHTTTS-HHHHHHHHGGGS-GGGHHHHHHHHHTTS--S----S---SEEEESEEEEEE-SGGGB---HHHHHHHHS-S---HHHHHHHHHT-HHHHHHHHHHHHHHHHHHHHHT-SEEEEEEEE-HHHHHHHTS-BEEEEEEEE-PPPHHHHHHGGGS-SSGGG--PPP--EEEETTTT-BTTBPPEEEE-GGG--THHHHHHHHHHHHHHHS--TTEEEEEESS-BTTTBPPPHHHHHHHHHTTSS-HHHHHHHHHHHTSSHHHHHHHHHHHHHHHHHHHHHHHHHHHHHHHGGGPPPPPP-HHIIIIIGGGGSS--SS-PEEEEE--TTS-HHHHHHHTT-GGGEEEEE-TT-SS---TT--TTT-SEEEEET--HHHHHHTHHHHT--SS-EEE---TT-TT-EEE--TT-EEEEEESSHHHHHHTS-HHHHHHHHHHEEEEE------------------THHHHHHHHHHHHHHHHHHHHHHHHHHHHHHHHHHHTTT--HHHHHHHHHHHHHTTS-HHHHHHHHHHHSS--STTSTT---HHHHHHHHHTS-HHHHH---HHHHHHHHHHHHHHHHHHHHHHHHHHSS-PPPHHHHHHHHHHHHHSS--SS-PPPHHHHHHHHHHHHHHHT--------SS-HHHHHHHHHHHHHHHHHHHHTTS--S-HHHHHHHHHHHHTTS-HHHHHHHHHT-

pLDDT: mean 77.52, std 18.74, range [27.64, 97.25]

Radius of gyration: 41.11 Å; chains: 1; bounding box: 87×74×137 Å

Organism: NCBI:txid2562237

Foldseek 3Di:
DVVVVVVVVLVVVVVVVVVVDPLPDADLDPVLLVVQLVVLLQVQLVVVCVVVVHDDDVSSVVSSVCSVVDPVLVSLSVCVVVDPSNSNNNSVVVNVVVPDDDDDPPFDQDQKDKAFKFKWKWFDPLFFDDDVVLLVQLVPDLDHQLQVSLQSLLPRPSSVVLVVLVVVLVVVLCVVQVWPKKKKFKFWPVVCCNVVSTTGIMMMMITGAADDCVVVVCVVVDDDDPVPDSDRGDITMGGQVSQDDPNTGIHGPDPLVPDDDPVSVVSSLLSRVVQVQPWRGTRDMDIPADELPNDADDLVSLVVCVVVNRDDLVSSLVVLVSNVPPSVVSNVVSVVVVVVVVVVVVVVVVVVVCVVCVVVDDDQDDDCLCVPPQVVVLVDDDQFHAAEEEEAAPPPCQVVNQCVVQHVFQEAEFEQAPDLETDCPVPDPVTHQEYEHEAHELNSCLVQVVVLRQGQDKDWDPDDPVCPRIDIDHQHSHHYYYYHHCHVVRLVVDDPVSNVSNVVRHSYDYPDDDDDDDDDDDDDDDDDPPVVVVVVVVVVVVVVVVVVVVVVVVVVVVVVVCLLLLQADPLLLLLLLLLCVVVVNDLVLSLLSSCVRHPDPDPPPSSHRDSVSNVVVVVPDDVCSNVDSDPVSNLSSQLSVLLVVLLVVQVCCCVVVVDGDDLQVSVQSSVCSRVVDGDPPDDDDPVVSVVVSVVSCVSSVPDPDNPPPPPPPVVVVVVVVVVVVVVVVVVVVVDDDPDVPVVVVVVVVVVVPDDPVVVVVVVVVD

Sequence (766 aa):
MQALGQQSRVARKVRAYLTKTKLLNGPSDREARKQLLIWLRDKWAAQRMAARNEHGHAKRQRWRASFAQADRPQILRDMLPQIPVKFARAARDLLAGWHVEEPIVNEPSPQAYKGTGTMFRYSGSFSMIEHQPSLDLLAAGPSVDIDLLSAGLRNAPQVLAIWDDFQSWMTELGNKYRFERVSTALELHTEVTLQRRVPSIHLHMMFDTRDSAAMRALAPYLPGPCTRMLRPGRQVHLSGQSLAFRGCKPHISLDSSQARGRSVRRALDQGHFYLQVEKKGSIFRQTTCPAYQTFTVSPDWVTGLWQGDKINKECAEQHYVQCKRNIRAYCENLKYHGQKQRELYIQQQQAAAAELLRPLQKEPVELPEVTQLFLPQFTRPMHRRKFLVLNGPTRLGKTVYARSLFGADHTYETNCSGVLEPDMREYDVLRHRCVVFDEASVHLVLKHKKLFQAPPAEISLGHSATGMYVYRIWVWNVALIVTSNVWTTELEQLAAEDREWLEGNASLHIVCLCDTRLAGVPVHAMMPDASAAEVVRLQQALVANRNELKGAYQQARRQQKRVQCCGLGPAARRTTLAVYVLSNYNIALAVRVACRLSTYKRPEDAGFPTAAALEELFLESPPTDWLEFGELAAQRAHAFLAEAATSDWVRDCNVLHGVAPSSMDVFLHWEHAFIGHQLDVGVPPRRYVNKWAQKWRARWGVRRKVLKQVVHKALKRQLAQATREVKSQDIDCKLSVPGAGEKRRRIMQQAGKLSTADLSWLLAVK